Protein AF-A0A2E1V498-F1 (afdb_monomer_lite)

Secondary structure (DSSP, 8-state):
---PPPP-----PPPPS----------TT--------------------------------------TT-EEPPTTEEEEEE-TTS-EEEEETTS-EEEE-GGGEEE-TTS-EEE-HHHHHHHT-------------------------------------PPP-----------------------------PPP------TTTHHHHHHHHTTT------S-----PEEEEEE-EEEETSEEEEEEEEEEEEEEEHHHHHHHHHHHHHSSSTTTTTSTT-EEEEEEE-SS-BSSSSTTEEEEEEEEEEEEPPTTPPPEEEEEEEEEEEBTTS-EEEEEEEEEEEE---S---------EESS-TT-EEEEETT-EEE--EE-TT----EEEEES--TTEEE-TTT-EEEE-TTSPSEEEEEEEEEEEE-TTS-EEEEEEEEEEEEE-------------------STT----S--PPB-SS-SS--SS--EEEE--GGGTTS----TT--SS-EEEE--TT-EEEESSSSSS--S--TT-SEEEEPTT-EEEE-GGGSS-TTS----EEE--S--EEEE-SSSEE--SS-EEESB-EEE-SSS-EEE-TTGGGGBSEEE--TT-EEEE-SSEEEEGGG-SSEEES--EEEEEEES--EEEE--SSSSTT--EEEEEEEEEE-S-EEEE-TT-TT--EEE-S-BTTTB--B-S-EEEEE--SS-EEEE--TT--EEEEEESS-B-TTTEEEE--SSS--EEEEEESS--EE-TT-TTSEES-SEEEEE-TTS---EEEEEEEBTTB-B---EEE-TT--S-EEEEEEE-TTSS-TTSEEESS-TTTT------S-S--EEEEEEE-B-BSS-EEEE--SSS-EEEEEES-EEEEEEEESS---S-PPPHHHHSBTT---TT-SEEEEEEE-SS------EEEE--SSS-EEEEEE-TT--S-EEEEEPPPPSSS-EEEEEEEEEETTS-BEEE---SS--S-EEEE---B-SEEEEESS---EEEE-SS-SSGGG---TT--SSEEEE---STT-S--EEEEESSSSSS--TT-EEEE-TTTB--TTSSEETTEE--GGGTEEEETTEEEEEBTTS-EE--EEETTEEE-

Radius of gyration: 48.75 Å; chains: 1; bounding box: 103×110×150 Å

pLDDT: mean 71.23, std 22.7, range [22.2, 98.06]

Foldseek 3Di:
DDDDDDDDDPPPDPDPPPPPPPDPPDPPDDDPPDPPDDDDDDDDDDDDDDDDDDDDDDDDDDPDDDDPQWDFAPPQFDDWDADPQQWIWTQGVVRDIDIGHNVAWDADPVRTIIGGPVVNVVRVPDDDDDDDDDDDDDDDDDDDDDDDDDDDDDDDDDDDDDDDDDDDDDDDDDDDDDDDDDDDDDDDDDDDDDDDDPPPPDPPPVVVVVVVVVVVPDDDDDDDDFFAKDKDFPAFEAAAQAKDKGKIKIFGDQWAFPVQLQVLVQCCQVDDFPNCLQAVVTWDKDKDADDDDDDPPDPGIHRMIMIMIIHGTHNPDDFAKDFGDWGWTAGPVGDIHIDIRIHGYDHHCPDPDDDDDDFKDKPDAAAAEAEAEAFGKDAIDIDDPVPFQKFKAKPQDDDQWGAHGRGRIIGHHNPDDFAKGKMKMKIWGADPVGDIGIDIGIYIYGYDYDDDDDDDDDDDPPPPPPPDDPPFPPPDPFDADDDDRDQDQPAGEEEDEDLVVLVQADAPPRAADQYEYEYHPALDEHEACLDDGRHNPAQPHYAEYEYEHNYEYEDAQCQAPPPPHDHHQEYEYCQNYEYEYRDEEHENDPRHAAANHAEYECPLHEYEDEQRNLQHYLEYEYAPRYEDEYEAAEADACVVSSYAYHRHAEYEYEADQYEEHYHDQCPSCVRYAEYEYDFQHENAYEYHYACANPQNHAEYYQQHDPPTGNGYQDEYHYEDHHPAAHEYEQEARRQEYEYEYPEAADARSAAYHYYPHLRHEYEYEDQLYEYAHVVPQCSYASHAYYHYAYPVLHYEEEHEHEAFLVRAGSYAEHAPANHNEEYEYAWWYDPPPDPPPAEDEPPPPCLQVDPPPPDFFKDKHKHKYGTHAHQYAYEYEGYQEAYEYHHRFWMWIKIKIFGGFGQPPDTDDLLRQLAQWEDGVTTPTMGIAIDPPRIAGHAEAEYEHRFAAYEDAYEYYLHYDAAYEYEYEWAAQPWEYEYEYQADYYSNFRWHWYPDPPDPQAIETAAFGEDFRYWYHYPFFQPWEAEDLPDQALQRWADDFFDAQHKYWYQQYQNRQWGFIKRRRVGRGHRTRRIYTYTCNNQWADFQSHHYPNHTHGRCRQWHDDGFWIWHAGNSGHIYIFGRDPRITGD

Structure (mmCIF, N/CA/C/O backbone):
data_AF-A0A2E1V498-F1
#
_entry.id   AF-A0A2E1V498-F1
#
loop_
_atom_site.group_PDB
_atom_site.id
_atom_site.type_symbol
_atom_site.label_atom_id
_atom_site.label_alt_id
_atom_site.label_comp_id
_atom_site.label_asym_id
_atom_site.label_entity_id
_atom_site.label_seq_id
_atom_site.pdbx_PDB_ins_code
_atom_site.Cartn_x
_atom_site.Cartn_y
_atom_site.Cartn_z
_atom_site.occupancy
_atom_site.B_iso_or_equiv
_atom_site.auth_seq_id
_atom_site.auth_comp_id
_atom_site.auth_asym_id
_atom_site.auth_atom_id
_atom_site.pdbx_PDB_model_num
ATOM 1 N N . MET A 1 1 ? -50.591 -6.554 -9.888 1.00 29.55 1 MET A N 1
ATOM 2 C CA . MET A 1 1 ? -50.582 -6.582 -11.368 1.00 29.55 1 MET A CA 1
ATOM 3 C C . MET A 1 1 ? -49.167 -6.252 -11.778 1.00 29.55 1 MET A C 1
ATOM 5 O O . MET A 1 1 ? -48.584 -5.387 -11.145 1.00 29.55 1 MET A O 1
ATOM 9 N N . THR A 1 2 ? -48.625 -6.985 -12.740 1.00 30.78 2 THR A N 1
ATOM 10 C CA . THR A 1 2 ? -47.240 -6.876 -13.207 1.00 30.78 2 THR A CA 1
ATOM 11 C C . THR A 1 2 ? -46.895 -5.483 -13.722 1.00 30.78 2 THR A C 1
ATOM 13 O O . THR A 1 2 ? -47.613 -4.964 -14.574 1.00 30.78 2 THR A O 1
ATOM 16 N N . ASN A 1 3 ? -45.750 -4.965 -13.290 1.00 25.44 3 ASN A N 1
ATOM 17 C CA . ASN A 1 3 ? -44.701 -4.547 -14.215 1.00 25.44 3 ASN A CA 1
ATOM 18 C C . ASN A 1 3 ? -43.359 -4.760 -13.505 1.00 25.44 3 ASN A C 1
ATOM 20 O O . ASN A 1 3 ? -43.147 -4.189 -12.442 1.00 25.44 3 ASN A O 1
ATOM 24 N N . MET A 1 4 ? -42.519 -5.634 -14.056 1.00 25.62 4 MET A N 1
ATOM 25 C CA . MET A 1 4 ? -41.143 -5.824 -13.599 1.00 25.62 4 MET A CA 1
ATOM 26 C C . MET A 1 4 ? -40.279 -4.819 -14.359 1.00 25.62 4 MET A C 1
ATOM 28 O O . MET A 1 4 ? -40.384 -4.740 -15.584 1.00 25.62 4 MET A O 1
ATOM 32 N N . MET A 1 5 ? -39.464 -4.059 -13.640 1.00 23.55 5 MET A N 1
ATOM 33 C CA . MET A 1 5 ? -38.161 -3.639 -14.145 1.00 23.55 5 MET A CA 1
ATOM 34 C C . MET A 1 5 ? -37.172 -4.649 -13.570 1.00 23.55 5 MET A C 1
ATOM 36 O O . MET A 1 5 ? -37.328 -5.047 -12.416 1.00 23.55 5 MET A O 1
ATOM 40 N N . PHE A 1 6 ? -36.274 -5.148 -14.413 1.00 25.59 6 PHE A N 1
ATOM 41 C CA . PHE A 1 6 ? -35.179 -5.987 -13.953 1.00 25.59 6 PHE A CA 1
ATOM 42 C C . PHE A 1 6 ? -34.135 -5.060 -13.356 1.00 25.59 6 PHE A C 1
ATOM 44 O O . PHE A 1 6 ? -33.696 -4.133 -14.034 1.00 25.59 6 PHE A O 1
ATOM 51 N N . ASP A 1 7 ? -33.822 -5.316 -12.097 1.00 25.88 7 ASP A N 1
ATOM 52 C CA . ASP A 1 7 ? -32.621 -4.831 -11.447 1.00 25.88 7 ASP A CA 1
ATOM 53 C C . ASP A 1 7 ? -31.567 -5.933 -11.576 1.00 25.88 7 ASP A C 1
ATOM 55 O O . ASP A 1 7 ? -31.912 -7.122 -11.519 1.00 25.88 7 ASP A O 1
ATOM 59 N N . SER A 1 8 ? -30.320 -5.557 -11.825 1.00 24.69 8 SER A N 1
ATOM 60 C CA . SER A 1 8 ? -29.200 -6.491 -11.883 1.00 24.69 8 SER A CA 1
ATOM 61 C C . SER A 1 8 ? -28.717 -6.732 -10.463 1.00 24.69 8 SER A C 1
ATOM 63 O O . SER A 1 8 ? -27.983 -5.916 -9.918 1.00 24.69 8 SER A O 1
ATOM 65 N N . GLN A 1 9 ? -29.124 -7.856 -9.870 1.00 25.59 9 GLN A N 1
ATOM 66 C CA . GLN A 1 9 ? -28.423 -8.359 -8.695 1.00 25.59 9 GLN A CA 1
ATOM 67 C C . GLN A 1 9 ? -26.983 -8.668 -9.115 1.00 25.59 9 GLN A C 1
ATOM 69 O O . GLN A 1 9 ? -26.773 -9.585 -9.912 1.00 25.59 9 GLN A O 1
ATOM 74 N N . HIS A 1 10 ? -26.030 -7.898 -8.587 1.00 24.77 10 HIS A N 1
ATOM 75 C CA . HIS A 1 10 ? -24.698 -8.428 -8.331 1.00 24.77 10 HIS A CA 1
ATOM 76 C C . HIS A 1 10 ? -24.894 -9.634 -7.406 1.00 24.77 10 HIS A C 1
ATOM 78 O O . HIS A 1 10 ? -25.671 -9.560 -6.447 1.00 24.77 10 HIS A O 1
ATOM 84 N N . ASP A 1 11 ? -24.308 -10.772 -7.765 1.00 25.16 11 ASP A N 1
ATOM 85 C CA . ASP A 1 11 ? -24.383 -11.961 -6.924 1.00 25.16 11 ASP A CA 1
ATOM 86 C C . ASP A 1 11 ? -23.371 -11.741 -5.801 1.00 25.16 11 ASP A C 1
ATOM 88 O O . ASP A 1 11 ? -22.174 -11.663 -6.068 1.00 25.16 11 ASP A O 1
ATOM 92 N N . ALA A 1 12 ? -23.850 -11.594 -4.564 1.00 27.62 12 ALA A N 1
ATOM 93 C CA . ALA A 1 12 ? -22.997 -11.590 -3.382 1.00 27.62 12 ALA A CA 1
ATOM 94 C C . ALA A 1 12 ? -22.499 -13.026 -3.149 1.00 27.62 12 ALA A C 1
ATOM 96 O O . ALA A 1 12 ? -23.021 -13.770 -2.315 1.00 27.62 12 ALA A O 1
ATOM 97 N N . GLY A 1 13 ? -21.548 -13.447 -3.981 1.00 22.20 13 GLY A N 1
ATOM 98 C CA . GLY A 1 13 ? -20.679 -14.569 -3.685 1.00 22.20 13 GLY A CA 1
ATOM 99 C C . GLY A 1 13 ? -19.614 -14.075 -2.722 1.00 22.20 13 GLY A C 1
ATOM 100 O O . GLY A 1 13 ? -18.960 -13.084 -3.021 1.00 22.20 13 GLY A O 1
ATOM 101 N N . ALA A 1 14 ? -19.465 -14.752 -1.584 1.00 26.23 14 ALA A N 1
ATOM 102 C CA . ALA A 1 14 ? -18.328 -14.523 -0.704 1.00 26.23 14 ALA A CA 1
ATOM 103 C C . ALA A 1 14 ? -17.038 -14.624 -1.529 1.00 26.23 14 ALA A C 1
ATOM 105 O O . ALA A 1 14 ? -16.854 -15.623 -2.238 1.00 26.23 14 ALA A O 1
ATOM 106 N N . ALA A 1 15 ? -16.190 -13.596 -1.450 1.00 25.88 15 ALA A N 1
ATOM 107 C CA . ALA A 1 15 ? -14.829 -13.684 -1.948 1.00 25.88 15 ALA A CA 1
ATOM 108 C C . ALA A 1 15 ? -14.157 -14.888 -1.272 1.00 25.88 15 ALA A C 1
ATOM 110 O O . ALA A 1 15 ? -14.374 -15.157 -0.086 1.00 25.88 15 ALA A O 1
ATOM 111 N N . SER A 1 16 ? -13.425 -15.682 -2.051 1.00 26.09 16 SER A N 1
ATOM 112 C CA . SER A 1 16 ? -12.682 -16.806 -1.488 1.00 26.09 16 SER A CA 1
ATOM 113 C C . SER A 1 16 ? -11.495 -16.216 -0.741 1.00 26.09 16 SER A C 1
ATOM 115 O O . SER A 1 16 ? -10.671 -15.577 -1.386 1.00 26.09 16 SER A O 1
ATOM 117 N N . ARG A 1 17 ? -11.398 -16.448 0.575 1.00 37.12 17 ARG A N 1
ATOM 118 C CA . ARG A 1 17 ? -10.168 -16.238 1.358 1.00 37.12 17 ARG A CA 1
ATOM 119 C C . ARG A 1 17 ? -9.110 -17.269 0.933 1.00 37.12 17 ARG A C 1
ATOM 121 O O . ARG A 1 17 ? -8.849 -18.234 1.639 1.00 37.12 17 ARG A O 1
ATOM 128 N N . ASP A 1 18 ? -8.637 -17.121 -0.297 1.00 30.17 18 ASP A N 1
ATOM 129 C CA . ASP A 1 18 ? -7.537 -17.851 -0.926 1.00 30.17 18 ASP A CA 1
ATOM 130 C C . ASP A 1 18 ? -6.729 -16.824 -1.752 1.00 30.17 18 ASP A C 1
ATOM 132 O O . ASP A 1 18 ? -6.505 -17.014 -2.949 1.00 30.17 18 ASP A O 1
ATOM 136 N N . THR A 1 19 ? -6.254 -15.748 -1.110 1.00 36.62 19 THR A N 1
ATOM 137 C CA . THR A 1 19 ? -5.028 -15.015 -1.499 1.00 36.62 19 THR A CA 1
ATOM 138 C C . THR A 1 19 ? -3.817 -15.916 -1.234 1.00 36.62 19 THR A C 1
ATOM 140 O O . THR A 1 19 ? -2.880 -15.591 -0.517 1.00 36.62 19 THR A O 1
ATOM 143 N N . SER A 1 20 ? -3.874 -17.149 -1.745 1.00 32.47 20 SER A N 1
ATOM 144 C CA . SER A 1 20 ? -2.875 -18.158 -1.445 1.00 32.47 20 SER A CA 1
ATOM 145 C C . SER A 1 20 ? -1.609 -17.823 -2.216 1.00 32.47 20 SER A C 1
ATOM 147 O O . SER A 1 20 ? -1.530 -18.142 -3.404 1.00 32.47 20 SER A O 1
ATOM 149 N N . PHE A 1 21 ? -0.641 -17.237 -1.517 1.00 39.06 21 PHE A N 1
ATOM 150 C CA . PHE A 1 21 ? 0.743 -17.044 -1.932 1.00 39.06 21 PHE A CA 1
ATOM 151 C C . PHE A 1 21 ? 1.219 -18.185 -2.862 1.00 39.06 21 PHE A C 1
ATOM 153 O O . PHE A 1 21 ? 1.551 -19.294 -2.418 1.00 39.06 21 PHE A O 1
ATOM 160 N N . GLU A 1 22 ? 1.218 -17.933 -4.178 1.00 39.22 22 GLU A N 1
ATOM 161 C CA . GLU A 1 22 ? 1.745 -18.815 -5.232 1.00 39.22 22 GLU A CA 1
ATOM 162 C C . GLU A 1 22 ? 3.110 -18.250 -5.668 1.00 39.22 22 GLU A C 1
ATOM 164 O O . GLU A 1 22 ? 3.235 -17.676 -6.750 1.00 39.22 22 GLU A O 1
ATOM 169 N N . PRO A 1 23 ? 4.176 -18.405 -4.852 1.00 36.81 23 PRO A N 1
ATOM 170 C CA . PRO A 1 23 ? 5.456 -17.771 -5.126 1.00 36.81 23 PRO A CA 1
ATOM 171 C C . PRO A 1 23 ? 5.988 -18.214 -6.478 1.00 36.81 23 PRO A C 1
ATOM 173 O O . PRO A 1 23 ? 6.255 -19.410 -6.685 1.00 36.81 23 PRO A O 1
ATOM 176 N N . MET A 1 24 ? 6.261 -17.244 -7.355 1.00 36.56 24 MET A N 1
ATOM 177 C CA . MET A 1 24 ? 7.020 -17.474 -8.579 1.00 36.56 24 MET A CA 1
ATOM 178 C C . MET A 1 24 ? 8.331 -18.182 -8.221 1.00 36.56 24 MET A C 1
ATOM 180 O O . MET A 1 24 ? 9.258 -17.618 -7.635 1.00 36.56 24 MET A O 1
ATOM 184 N N . THR A 1 25 ? 8.397 -19.488 -8.501 1.00 37.19 25 THR A N 1
ATOM 185 C CA . THR A 1 25 ? 9.431 -20.327 -7.888 1.00 37.19 25 THR A CA 1
ATOM 186 C C . THR A 1 25 ? 10.819 -19.903 -8.356 1.00 37.19 25 THR A C 1
ATOM 188 O O . THR A 1 25 ? 11.136 -20.075 -9.535 1.00 37.19 25 THR A O 1
ATOM 191 N N . ARG A 1 26 ? 11.653 -19.419 -7.418 1.00 39.41 26 ARG A N 1
ATOM 192 C CA . ARG A 1 26 ? 13.022 -18.931 -7.665 1.00 39.41 26 ARG A CA 1
ATOM 193 C C . ARG A 1 26 ? 13.748 -19.705 -8.769 1.00 39.41 26 ARG A C 1
ATOM 195 O O . ARG A 1 26 ? 13.972 -20.919 -8.650 1.00 39.41 26 ARG A O 1
ATOM 202 N N . SER A 1 27 ? 14.256 -18.968 -9.757 1.00 33.22 27 SER A N 1
ATOM 203 C CA . SER A 1 27 ? 15.333 -19.436 -10.633 1.00 33.22 27 SER A CA 1
ATOM 204 C C . SER A 1 27 ? 16.459 -20.036 -9.779 1.00 33.22 27 SER A C 1
ATOM 206 O O . SER A 1 27 ? 16.991 -19.409 -8.861 1.00 33.22 27 SER A O 1
ATOM 208 N N . SER A 1 28 ? 16.788 -21.312 -10.002 1.00 31.33 28 SER A N 1
ATOM 209 C CA . SER A 1 28 ? 17.578 -22.089 -9.040 1.00 31.33 28 SER A CA 1
ATOM 210 C C . SER A 1 28 ? 19.091 -21.812 -9.138 1.00 31.33 28 SER A C 1
ATOM 212 O O . SER A 1 28 ? 19.848 -22.682 -9.585 1.00 31.33 28 SER A O 1
ATOM 214 N N . ALA A 1 29 ? 19.542 -20.626 -8.711 1.00 31.44 29 ALA A N 1
ATOM 215 C CA . ALA A 1 29 ? 20.936 -20.171 -8.832 1.00 31.44 29 ALA A CA 1
ATOM 216 C C . ALA A 1 29 ? 21.686 -19.975 -7.490 1.00 31.44 29 ALA A C 1
ATOM 218 O O . ALA A 1 29 ? 22.822 -20.452 -7.351 1.00 31.44 29 ALA A O 1
ATOM 219 N N . ALA A 1 30 ? 21.069 -19.378 -6.462 1.00 31.75 30 ALA A N 1
ATOM 220 C CA . ALA A 1 30 ? 21.785 -18.895 -5.270 1.00 31.75 30 ALA A CA 1
ATOM 221 C C . ALA A 1 30 ? 21.588 -19.744 -3.987 1.00 31.75 30 ALA A C 1
ATOM 223 O O . ALA A 1 30 ? 20.760 -19.453 -3.130 1.00 31.75 30 ALA A O 1
ATOM 224 N N . ALA A 1 31 ? 22.403 -20.797 -3.794 1.00 28.62 31 ALA A N 1
ATOM 225 C CA . ALA A 1 31 ? 22.496 -21.500 -2.496 1.00 28.62 31 ALA A CA 1
ATOM 226 C C . ALA A 1 31 ? 23.851 -22.203 -2.241 1.00 28.62 31 ALA A C 1
ATOM 228 O O . ALA A 1 31 ? 23.942 -23.427 -2.103 1.00 28.62 31 ALA A O 1
ATOM 229 N N . LYS A 1 32 ? 24.945 -21.435 -2.111 1.00 31.14 32 LYS A N 1
ATOM 230 C CA . LYS A 1 32 ? 26.257 -21.937 -1.626 1.00 31.14 32 LYS A CA 1
ATOM 231 C C . LYS A 1 32 ? 26.607 -21.488 -0.197 1.00 31.14 32 LYS A C 1
ATOM 233 O O . LYS A 1 32 ? 27.783 -21.314 0.135 1.00 31.14 32 LYS A O 1
ATOM 238 N N . LYS A 1 33 ? 25.612 -21.404 0.698 1.00 29.09 33 LYS A N 1
ATOM 239 C CA . LYS A 1 33 ? 25.830 -21.128 2.134 1.00 29.09 33 LYS A CA 1
ATOM 240 C C . LYS A 1 33 ? 26.750 -22.207 2.745 1.00 29.09 33 LYS A C 1
ATOM 242 O O . LYS A 1 33 ? 26.497 -23.413 2.697 1.00 29.09 33 LYS A O 1
ATOM 247 N N . SER A 1 34 ? 27.904 -21.780 3.260 1.00 29.14 34 SER A N 1
ATOM 248 C CA . SER A 1 34 ? 29.045 -22.656 3.574 1.00 29.14 34 SER A CA 1
ATOM 249 C C . SER A 1 34 ? 28.835 -23.532 4.828 1.00 29.14 34 SER A C 1
ATOM 251 O O . SER A 1 34 ? 29.278 -23.177 5.927 1.00 29.14 34 SER A O 1
ATOM 253 N N . LEU A 1 35 ? 28.318 -24.760 4.673 1.00 29.27 35 LEU A N 1
ATOM 254 C CA . LEU A 1 35 ? 28.336 -25.767 5.749 1.00 29.27 35 LEU A CA 1
ATOM 255 C C . LEU A 1 35 ? 29.765 -26.252 6.088 1.00 29.27 35 LEU A C 1
ATOM 257 O O . LEU A 1 35 ? 30.255 -27.267 5.587 1.00 29.27 35 LEU A O 1
ATOM 261 N N . ARG A 1 36 ? 30.424 -25.584 7.045 1.00 31.92 36 ARG A N 1
ATOM 262 C CA . ARG A 1 36 ? 31.630 -26.091 7.737 1.00 31.92 36 ARG A CA 1
ATOM 263 C C . ARG A 1 36 ? 31.318 -26.663 9.126 1.00 31.92 36 ARG A C 1
ATOM 265 O O . ARG A 1 36 ? 31.903 -26.256 10.128 1.00 31.92 36 ARG A O 1
ATOM 272 N N . GLY A 1 37 ? 30.470 -27.691 9.173 1.00 27.94 37 GLY A N 1
ATOM 273 C CA . GLY A 1 37 ? 30.257 -28.537 10.357 1.00 27.94 37 GLY A CA 1
ATOM 274 C C . GLY A 1 37 ? 31.235 -29.724 10.422 1.00 27.94 37 GLY A C 1
ATOM 275 O O . GLY A 1 37 ? 31.344 -30.515 9.489 1.00 27.94 37 GLY A O 1
ATOM 276 N N . ARG A 1 38 ? 31.978 -29.886 11.527 1.00 29.45 38 ARG A N 1
ATOM 277 C CA . ARG A 1 38 ? 32.974 -30.970 11.690 1.00 29.45 38 ARG A CA 1
ATOM 278 C C . ARG A 1 38 ? 32.364 -32.312 12.140 1.00 29.45 38 ARG A C 1
ATOM 280 O O . ARG A 1 38 ? 32.234 -32.524 13.341 1.00 29.45 38 ARG A O 1
ATOM 287 N N . ALA A 1 39 ? 32.223 -33.279 11.233 1.00 29.66 39 ALA A N 1
ATOM 288 C CA . ALA A 1 39 ? 32.562 -34.700 11.461 1.00 29.66 39 ALA A CA 1
ATOM 289 C C . ALA A 1 39 ? 32.449 -35.484 10.141 1.00 29.66 39 ALA A C 1
ATOM 291 O O . ALA A 1 39 ? 31.456 -35.371 9.438 1.00 29.66 39 ALA A O 1
ATOM 292 N N . GLY A 1 40 ? 33.475 -36.256 9.771 1.00 29.30 40 GLY A N 1
ATOM 293 C CA . GLY A 1 40 ? 33.586 -36.773 8.403 1.00 29.30 40 GLY A CA 1
ATOM 294 C C . GLY A 1 40 ? 32.995 -38.165 8.163 1.00 29.30 40 GLY A C 1
ATOM 295 O O . GLY A 1 40 ? 33.273 -39.100 8.914 1.00 29.30 40 GLY A O 1
ATOM 296 N N . ALA A 1 41 ? 32.343 -38.326 7.010 1.00 27.88 41 ALA A N 1
ATOM 297 C CA . ALA A 1 41 ? 32.266 -39.588 6.279 1.00 27.88 41 ALA A CA 1
ATOM 298 C C . ALA A 1 41 ? 32.636 -39.333 4.807 1.00 27.88 41 ALA A C 1
ATOM 300 O O . ALA A 1 41 ? 31.960 -38.606 4.091 1.00 27.88 41 ALA A O 1
ATOM 301 N N . LEU A 1 42 ? 33.760 -39.907 4.377 1.00 28.70 42 LEU A N 1
ATOM 302 C CA . LEU A 1 42 ? 34.295 -39.788 3.022 1.00 28.70 42 LEU A CA 1
ATOM 303 C C . LEU A 1 42 ? 33.550 -40.744 2.080 1.00 28.70 42 LEU A C 1
ATOM 305 O O . LEU A 1 42 ? 33.725 -41.957 2.211 1.00 28.70 42 LEU A O 1
ATOM 309 N N . LEU A 1 43 ? 32.820 -40.228 1.090 1.00 25.34 43 LEU A N 1
ATOM 310 C CA . LEU A 1 43 ? 32.450 -40.996 -0.102 1.00 25.34 43 LEU A CA 1
ATOM 311 C C . LEU A 1 43 ? 32.474 -40.131 -1.364 1.00 25.34 43 LEU A C 1
ATOM 313 O O . LEU A 1 43 ? 32.305 -38.918 -1.323 1.00 25.34 43 LEU A O 1
ATOM 317 N N . THR A 1 44 ? 32.832 -40.783 -2.465 1.00 25.95 44 THR A N 1
ATOM 318 C CA . THR A 1 44 ? 33.400 -40.166 -3.666 1.00 25.95 44 THR A CA 1
ATOM 319 C C . THR A 1 44 ? 32.379 -39.951 -4.772 1.00 25.95 44 THR A C 1
ATOM 321 O O . THR A 1 44 ? 31.483 -40.769 -4.964 1.00 25.95 44 THR A O 1
ATOM 324 N N . THR A 1 45 ? 32.614 -38.903 -5.557 1.00 27.72 45 THR A N 1
ATOM 325 C CA . THR A 1 45 ? 31.958 -38.598 -6.832 1.00 27.72 45 THR A CA 1
ATOM 326 C C . THR A 1 45 ? 31.894 -39.786 -7.798 1.00 27.72 45 THR A C 1
ATOM 328 O O . THR A 1 45 ? 32.901 -40.459 -8.016 1.00 27.72 45 THR A O 1
ATOM 331 N N . SER A 1 46 ? 30.739 -39.965 -8.452 1.00 26.69 46 SER A N 1
ATOM 332 C CA . SER A 1 46 ? 30.637 -40.421 -9.851 1.00 26.69 46 SER A CA 1
ATOM 333 C C . SER A 1 46 ? 29.176 -40.468 -10.321 1.00 26.69 46 SER A C 1
ATOM 335 O O . SER A 1 46 ? 28.476 -41.446 -10.060 1.00 26.69 46 SER A O 1
ATOM 337 N N . ALA A 1 47 ? 28.740 -39.456 -11.073 1.00 28.47 47 ALA A N 1
ATOM 338 C CA . ALA A 1 47 ? 27.586 -39.582 -11.959 1.00 28.47 47 ALA A CA 1
ATOM 339 C C . ALA A 1 47 ? 28.062 -40.192 -13.289 1.00 28.47 47 ALA A C 1
ATOM 341 O O . ALA A 1 47 ? 28.707 -39.505 -14.077 1.00 28.47 47 ALA A O 1
ATOM 342 N N . LEU A 1 48 ? 27.803 -41.488 -13.523 1.00 23.83 48 LEU A N 1
ATOM 343 C CA . LEU A 1 48 ? 27.902 -42.086 -14.862 1.00 23.83 48 LEU A CA 1
ATOM 344 C C . LEU A 1 48 ? 27.134 -43.420 -14.975 1.00 23.83 48 LEU A C 1
ATOM 346 O O . LEU A 1 48 ? 27.544 -44.429 -14.410 1.00 23.83 48 LEU A O 1
ATOM 350 N N . VAL A 1 49 ? 26.045 -43.390 -15.751 1.00 26.55 49 VAL A N 1
ATOM 351 C CA . VAL A 1 49 ? 25.508 -44.440 -16.649 1.00 26.55 49 VAL A CA 1
ATOM 352 C C . VAL A 1 49 ? 25.709 -45.923 -16.267 1.00 26.55 49 VAL A C 1
ATOM 354 O O . VAL A 1 49 ? 26.810 -46.453 -16.405 1.00 26.55 49 VAL A O 1
ATOM 357 N N . ALA A 1 50 ? 24.604 -46.650 -16.021 1.00 23.92 50 ALA A N 1
ATOM 358 C CA . ALA A 1 50 ? 24.184 -47.804 -16.852 1.00 23.92 50 ALA A CA 1
ATOM 359 C C . ALA A 1 50 ? 22.940 -48.545 -16.309 1.00 23.92 50 ALA A C 1
ATOM 361 O O . ALA A 1 50 ? 22.815 -48.809 -15.116 1.00 23.92 50 ALA A O 1
ATOM 362 N N . ALA A 1 51 ? 22.068 -48.979 -17.226 1.00 26.83 51 ALA A N 1
ATOM 363 C CA . ALA A 1 51 ? 20.936 -49.872 -16.961 1.00 26.83 51 ALA A CA 1
ATOM 364 C C . ALA A 1 51 ? 21.352 -51.277 -16.467 1.00 26.83 51 ALA A C 1
ATOM 366 O O . ALA A 1 51 ? 22.374 -51.817 -16.896 1.00 26.83 51 ALA A O 1
ATOM 367 N N . GLY A 1 52 ? 20.514 -51.927 -15.640 1.00 24.27 52 GLY A N 1
ATOM 368 C CA . GLY A 1 52 ? 20.820 -53.282 -15.159 1.00 24.27 52 GLY A CA 1
ATOM 369 C C . GLY A 1 52 ? 19.813 -53.982 -14.233 1.00 24.27 52 GLY A C 1
ATOM 370 O O . GLY A 1 52 ? 20.152 -54.278 -13.097 1.00 24.27 52 GLY A O 1
ATOM 371 N N . ALA A 1 53 ? 18.652 -54.375 -14.771 1.00 24.88 53 ALA A N 1
ATOM 372 C CA . ALA A 1 53 ? 17.825 -55.514 -14.328 1.00 24.88 53 ALA A CA 1
ATOM 373 C C . ALA A 1 53 ? 17.260 -55.564 -12.881 1.00 24.88 53 ALA A C 1
ATOM 375 O O . ALA A 1 53 ? 17.906 -56.043 -11.949 1.00 24.88 53 ALA A O 1
ATOM 376 N N . ALA A 1 54 ? 15.944 -55.345 -12.771 1.00 26.23 54 ALA A N 1
ATOM 377 C CA . ALA A 1 54 ? 15.089 -56.030 -11.798 1.00 26.23 54 ALA A CA 1
ATOM 378 C C . ALA A 1 54 ? 14.053 -56.889 -12.551 1.00 26.23 54 ALA A C 1
ATOM 380 O O . ALA A 1 54 ? 13.301 -56.383 -13.379 1.00 26.23 54 ALA A O 1
ATOM 381 N N . LEU A 1 55 ? 14.033 -58.201 -12.293 1.00 26.25 55 LEU A N 1
ATOM 382 C CA . LEU A 1 55 ? 13.113 -59.160 -12.915 1.00 26.25 55 LEU A CA 1
ATOM 383 C C . LEU A 1 55 ? 12.431 -60.012 -11.831 1.00 26.25 55 LEU A C 1
ATOM 385 O O . LEU A 1 55 ? 13.112 -60.719 -11.094 1.00 26.25 55 LEU A O 1
ATOM 389 N N . VAL A 1 56 ? 11.091 -60.013 -11.845 1.00 31.38 56 VAL A N 1
ATOM 390 C CA . VAL A 1 56 ? 10.161 -60.921 -11.129 1.00 31.38 56 VAL A CA 1
ATOM 391 C C . VAL A 1 56 ? 10.017 -60.737 -9.606 1.00 31.38 56 VAL A C 1
ATOM 393 O O . VAL A 1 56 ? 10.665 -61.407 -8.807 1.00 31.38 56 VAL A O 1
ATOM 396 N N . ALA A 1 57 ? 9.024 -59.922 -9.234 1.00 28.41 57 ALA A N 1
ATOM 397 C CA . ALA A 1 57 ? 7.841 -60.253 -8.410 1.00 28.41 57 ALA A CA 1
ATOM 398 C C . ALA A 1 57 ? 6.901 -59.017 -8.427 1.00 28.41 57 ALA A C 1
ATOM 400 O O . ALA A 1 57 ? 7.406 -57.907 -8.510 1.00 28.41 57 ALA A O 1
ATOM 401 N N . GLY A 1 58 ? 5.568 -59.081 -8.377 1.00 26.14 58 GLY A N 1
ATOM 402 C CA . GLY A 1 58 ? 4.653 -60.222 -8.370 1.00 26.14 58 GLY A CA 1
ATOM 403 C C . GLY A 1 58 ? 3.222 -59.784 -8.000 1.00 26.14 58 GLY A C 1
ATOM 404 O O . GLY A 1 58 ? 2.916 -59.715 -6.821 1.00 26.14 58 GLY A O 1
ATOM 405 N N . GLU A 1 59 ? 2.376 -59.584 -9.020 1.00 28.98 59 GLU A N 1
ATOM 406 C CA . GLU A 1 59 ? 0.898 -59.441 -8.992 1.00 28.98 59 GLU A CA 1
ATOM 407 C C . GLU A 1 59 ? 0.216 -58.149 -8.458 1.00 28.98 59 GLU A C 1
ATOM 409 O O . GLU A 1 59 ? 0.428 -57.702 -7.340 1.00 28.98 59 GLU A O 1
ATOM 414 N N . ALA A 1 60 ? -0.754 -57.694 -9.275 1.00 30.67 60 ALA A N 1
ATOM 415 C CA . ALA A 1 60 ? -2.021 -57.018 -8.939 1.00 30.67 60 ALA A CA 1
ATOM 416 C C . ALA A 1 60 ? -2.047 -55.527 -8.509 1.00 30.67 60 ALA A C 1
ATOM 418 O O . ALA A 1 60 ? -2.124 -55.200 -7.330 1.00 30.67 60 ALA A O 1
ATOM 419 N N . GLY A 1 61 ? -2.210 -54.643 -9.504 1.00 27.81 61 GLY A N 1
ATOM 420 C CA . GLY A 1 61 ? -2.742 -53.276 -9.381 1.00 27.81 61 GLY A CA 1
ATOM 421 C C . GLY A 1 61 ? -3.427 -52.875 -10.698 1.00 27.81 61 GLY A C 1
ATOM 422 O O . GLY A 1 61 ? -2.943 -53.242 -11.765 1.00 27.81 61 GLY A O 1
ATOM 423 N N . ALA A 1 62 ? -4.602 -52.246 -10.644 1.00 32.00 62 ALA A N 1
ATOM 424 C CA . ALA A 1 62 ? -5.504 -52.088 -11.790 1.00 32.00 62 ALA A CA 1
ATOM 425 C C . ALA A 1 62 ? -4.950 -51.203 -12.930 1.00 32.00 62 ALA A C 1
ATOM 427 O O . ALA A 1 62 ? -4.585 -50.055 -12.712 1.00 32.00 62 ALA A O 1
ATOM 428 N N . GLN A 1 63 ? -5.002 -51.707 -14.169 1.00 38.22 63 GLN A N 1
ATOM 429 C CA . GLN A 1 63 ? -4.816 -50.904 -15.382 1.00 38.22 63 GLN A CA 1
ATOM 430 C C . GLN A 1 63 ? -6.129 -50.165 -15.704 1.00 38.22 63 GLN A C 1
ATOM 432 O O . GLN A 1 63 ? -7.001 -50.710 -16.382 1.00 38.22 63 GLN A O 1
ATOM 437 N N . VAL A 1 64 ? -6.281 -48.946 -15.184 1.00 44.22 64 VAL A N 1
ATOM 438 C CA . VAL A 1 64 ? -7.403 -48.029 -15.453 1.00 44.22 64 VAL A CA 1
ATOM 439 C C . VAL A 1 64 ? -6.809 -46.647 -15.725 1.00 44.22 64 VAL A C 1
ATOM 441 O O . VAL A 1 64 ? -6.105 -46.126 -14.871 1.00 44.22 64 VAL A O 1
ATOM 444 N N . GLY A 1 65 ? -7.051 -46.082 -16.911 1.00 52.12 65 GLY A N 1
ATOM 445 C CA . GLY A 1 65 ? -6.557 -44.747 -17.280 1.00 52.12 65 GLY A CA 1
ATOM 446 C C . GLY A 1 65 ? -6.465 -44.529 -18.791 1.00 52.12 65 GLY A C 1
ATOM 447 O O . GLY A 1 65 ? -7.165 -43.680 -19.326 1.00 52.12 65 GLY A O 1
ATOM 448 N N . VAL A 1 66 ? -5.657 -45.336 -19.490 1.00 57.72 66 VAL A N 1
ATOM 449 C CA . VAL A 1 66 ? -5.321 -45.100 -20.911 1.00 57.72 66 VAL A CA 1
ATOM 450 C C . VAL A 1 66 ? -6.561 -45.177 -21.830 1.00 57.72 66 VAL A C 1
ATOM 452 O O . VAL A 1 66 ? -7.192 -46.242 -21.901 1.00 57.72 66 VAL A O 1
ATOM 455 N N . PRO A 1 67 ? -6.899 -44.106 -22.581 1.00 67.56 67 PRO A N 1
ATOM 456 C CA . PRO A 1 67 ? -8.028 -44.100 -23.509 1.00 67.56 67 PRO A CA 1
ATOM 457 C C . PRO A 1 67 ? -7.878 -45.099 -24.666 1.00 67.56 67 PRO A C 1
ATOM 459 O O . PRO A 1 67 ? -6.791 -45.339 -25.201 1.00 67.56 67 PRO A O 1
ATOM 462 N N . ALA A 1 68 ? -9.000 -45.680 -25.099 1.00 62.03 68 ALA A N 1
ATOM 463 C CA . ALA A 1 68 ? -9.018 -46.688 -26.157 1.00 62.03 68 ALA A CA 1
ATOM 464 C C . ALA A 1 68 ? -8.606 -46.098 -27.519 1.00 62.03 68 ALA A C 1
ATOM 466 O O . ALA A 1 68 ? -9.382 -45.409 -28.175 1.00 62.03 68 ALA A O 1
ATOM 467 N N . GLY A 1 69 ? -7.392 -46.432 -27.959 1.00 68.31 69 GLY A N 1
ATOM 468 C CA . GLY A 1 69 ? -6.812 -45.983 -29.226 1.00 68.31 69 GLY A CA 1
ATOM 469 C C . GLY A 1 69 ? -5.353 -45.554 -29.093 1.00 68.31 69 GLY A C 1
ATOM 470 O O . GLY A 1 69 ? -4.615 -45.654 -30.066 1.00 68.31 69 GLY A O 1
ATOM 471 N N . PHE A 1 70 ? -4.922 -45.155 -27.898 1.00 80.38 70 PHE A N 1
ATOM 472 C CA . PHE A 1 70 ? -3.570 -44.667 -27.644 1.00 80.38 70 PHE A CA 1
ATOM 473 C C . PHE A 1 70 ? -2.593 -45.826 -27.400 1.00 80.38 70 PHE A C 1
ATOM 475 O O . PHE A 1 70 ? -2.940 -46.839 -26.786 1.00 80.38 70 PHE A O 1
ATOM 482 N N . GLY A 1 71 ? -1.367 -45.688 -27.903 1.00 77.31 71 GLY A N 1
ATOM 483 C CA . GLY A 1 71 ? -0.268 -46.634 -27.693 1.00 77.31 71 GLY A CA 1
ATOM 484 C C . GLY A 1 71 ? 0.936 -45.929 -27.068 1.00 77.31 71 GLY A C 1
ATOM 485 O O . GLY A 1 71 ? 1.080 -44.728 -27.278 1.00 77.31 71 GLY A O 1
ATOM 486 N N . PRO A 1 72 ? 1.795 -46.626 -26.302 1.00 80.56 72 PRO A N 1
ATOM 487 C CA . PRO A 1 72 ? 2.985 -46.006 -25.721 1.00 80.56 72 PRO A CA 1
ATOM 488 C C . PRO A 1 72 ? 3.866 -45.405 -26.824 1.00 80.56 72 PRO A C 1
ATOM 490 O O . PRO A 1 72 ? 3.926 -45.951 -27.932 1.00 80.56 72 PRO A O 1
ATOM 493 N N . ALA A 1 73 ? 4.526 -44.290 -26.518 1.00 80.94 73 ALA A N 1
ATOM 494 C CA . ALA A 1 73 ? 5.362 -43.559 -27.461 1.00 80.94 73 ALA A CA 1
ATOM 495 C C . ALA A 1 73 ? 6.400 -44.482 -28.145 1.00 80.94 73 ALA A C 1
ATOM 497 O O . ALA A 1 73 ? 6.967 -45.366 -27.490 1.00 80.94 73 ALA A O 1
ATOM 498 N N . PRO A 1 74 ? 6.658 -44.320 -29.460 1.00 78.75 74 PRO A N 1
ATOM 499 C CA . PRO A 1 74 ? 7.700 -45.073 -30.154 1.00 78.75 74 PRO A CA 1
ATOM 500 C C . PRO A 1 74 ? 9.072 -44.887 -29.499 1.00 78.75 74 PRO A C 1
ATOM 502 O O . PRO A 1 74 ? 9.369 -43.822 -28.972 1.00 78.75 74 PRO A O 1
ATOM 505 N N . ALA A 1 75 ? 9.946 -45.891 -29.607 1.00 74.88 75 ALA A N 1
ATOM 506 C CA . ALA A 1 75 ? 11.299 -45.844 -29.035 1.00 74.88 75 ALA A CA 1
ATOM 507 C C . ALA A 1 75 ? 12.224 -44.775 -29.663 1.00 74.88 75 ALA A C 1
ATOM 509 O O . ALA A 1 75 ? 13.339 -44.582 -29.186 1.00 74.88 75 ALA A O 1
ATOM 510 N N . ASP A 1 76 ? 11.770 -44.112 -30.729 1.00 76.62 76 ASP A N 1
ATOM 511 C CA . ASP A 1 76 ? 12.427 -42.957 -31.342 1.00 76.62 76 ASP A CA 1
ATOM 512 C C . ASP A 1 76 ? 12.139 -41.643 -30.580 1.00 76.62 76 ASP A C 1
ATOM 514 O O . ASP A 1 76 ? 12.764 -40.628 -30.875 1.00 76.62 76 ASP A O 1
ATOM 518 N N . VAL A 1 77 ? 11.230 -41.653 -29.594 1.00 79.44 77 VAL A N 1
ATOM 519 C CA . VAL A 1 77 ? 11.054 -40.581 -28.601 1.00 79.44 77 VAL A CA 1
ATOM 520 C C . VAL A 1 77 ? 12.096 -40.741 -27.492 1.00 79.44 77 VAL A C 1
ATOM 522 O O . VAL A 1 77 ? 12.194 -41.803 -26.876 1.00 79.44 77 VAL A O 1
ATOM 525 N N . VAL A 1 78 ? 12.868 -39.685 -27.233 1.00 77.31 78 VAL A N 1
ATOM 526 C CA . VAL A 1 78 ? 13.952 -39.662 -26.233 1.00 77.31 78 VAL A CA 1
ATOM 527 C C . VAL A 1 78 ? 13.493 -39.038 -24.919 1.00 77.31 78 VAL A C 1
ATOM 529 O O . VAL A 1 78 ? 13.788 -39.567 -23.850 1.00 77.31 78 VAL A O 1
ATOM 532 N N . SER A 1 79 ? 12.764 -37.929 -25.005 1.00 80.88 79 SER A N 1
ATOM 533 C CA . SER A 1 79 ? 12.181 -37.201 -23.879 1.00 80.88 79 SER A CA 1
ATOM 534 C C . SER A 1 79 ? 10.948 -36.430 -24.352 1.00 80.88 79 SER A C 1
ATOM 536 O O . SER A 1 79 ? 10.665 -36.358 -25.550 1.00 80.88 79 SER A O 1
ATOM 538 N N . TYR A 1 80 ? 10.195 -35.874 -23.411 1.00 87.44 80 TYR A N 1
ATOM 539 C CA . TYR A 1 80 ? 9.092 -34.969 -23.697 1.00 87.44 80 TYR A CA 1
ATOM 540 C C . TYR A 1 80 ? 8.939 -33.962 -22.549 1.00 87.44 80 TYR A C 1
ATOM 542 O O . TYR A 1 80 ? 9.362 -34.248 -21.428 1.00 87.44 80 TYR A O 1
ATOM 550 N N . VAL A 1 81 ? 8.330 -32.812 -22.831 1.00 83.44 81 VAL A N 1
ATOM 551 C CA . VAL A 1 81 ? 7.976 -31.765 -21.860 1.00 83.44 81 VAL A CA 1
ATOM 552 C C . VAL A 1 81 ? 6.515 -31.388 -22.087 1.00 83.44 81 VAL A C 1
ATOM 554 O O . VAL A 1 81 ? 6.095 -31.252 -23.235 1.00 83.44 81 VAL A O 1
ATOM 557 N N . GLN A 1 82 ? 5.730 -31.265 -21.018 1.00 84.69 82 GLN A N 1
ATOM 558 C CA . GLN A 1 82 ? 4.362 -30.747 -21.087 1.00 84.69 82 GLN A CA 1
ATOM 559 C C . GLN A 1 82 ? 4.395 -29.224 -20.937 1.00 84.69 82 GLN A C 1
ATOM 561 O O . GLN A 1 82 ? 5.134 -28.713 -20.103 1.00 84.69 82 GLN A O 1
ATOM 566 N N . LEU A 1 83 ? 3.627 -28.525 -21.767 1.00 74.81 83 LEU A N 1
ATOM 567 C CA . LEU A 1 83 ? 3.508 -27.068 -21.784 1.00 74.81 83 LEU A CA 1
ATOM 568 C C . LEU A 1 83 ? 2.244 -26.635 -21.025 1.00 74.81 83 LEU A C 1
ATOM 570 O O . LEU A 1 83 ? 1.287 -27.412 -20.938 1.00 74.81 83 LEU A O 1
ATOM 574 N N . SER A 1 84 ? 2.220 -25.392 -20.538 1.00 68.69 84 SER A N 1
ATOM 575 C CA . SER A 1 84 ? 1.082 -24.777 -19.827 1.00 68.69 84 SER A CA 1
ATOM 576 C C . SER A 1 84 ? -0.231 -24.878 -20.615 1.00 68.69 84 SER A C 1
ATOM 578 O O . SER A 1 84 ? -1.249 -25.299 -20.075 1.00 68.69 84 SER A O 1
ATOM 580 N N . ASN A 1 85 ? -0.188 -24.665 -21.936 1.00 67.25 85 ASN A N 1
ATOM 581 C CA . ASN A 1 85 ? -1.333 -24.823 -22.850 1.00 67.25 85 ASN A CA 1
ATOM 582 C C . ASN A 1 85 ? -1.839 -26.279 -23.047 1.00 67.25 85 ASN A C 1
ATOM 584 O O . ASN A 1 85 ? -2.598 -26.570 -23.977 1.00 67.25 85 ASN A O 1
ATOM 588 N N . GLY A 1 86 ? -1.386 -27.228 -22.224 1.00 66.56 86 GLY A N 1
ATOM 589 C CA . GLY A 1 86 ? -1.806 -28.629 -22.235 1.00 66.56 86 GLY A CA 1
ATOM 590 C C . GLY A 1 86 ? -1.255 -29.467 -23.393 1.00 66.56 86 GLY A C 1
ATOM 591 O O . GLY A 1 86 ? -1.608 -30.642 -23.509 1.00 66.56 86 GLY A O 1
ATOM 592 N N . SER A 1 87 ? -0.407 -28.909 -24.261 1.00 82.19 87 SER A N 1
ATOM 593 C CA . SER A 1 87 ? 0.310 -29.662 -25.301 1.00 82.19 87 SER A CA 1
ATOM 594 C C . SER A 1 87 ? 1.602 -30.284 -24.760 1.00 82.19 87 SER A C 1
ATOM 596 O O . SER A 1 87 ? 2.084 -29.929 -23.689 1.00 82.19 87 SER A O 1
ATOM 598 N N . VAL A 1 88 ? 2.197 -31.216 -25.506 1.00 84.25 88 VAL A N 1
ATOM 599 C CA . VAL A 1 88 ? 3.491 -31.830 -25.169 1.00 84.25 88 VAL A CA 1
ATOM 600 C C . VAL A 1 88 ? 4.479 -31.656 -26.316 1.00 84.25 88 VAL A C 1
ATOM 602 O O . VAL A 1 88 ? 4.212 -32.069 -27.445 1.00 84.25 88 VAL A O 1
ATOM 605 N N . LEU A 1 89 ? 5.650 -31.098 -26.019 1.00 81.31 89 LEU A N 1
ATOM 606 C CA . LEU A 1 89 ? 6.792 -31.065 -26.925 1.00 81.31 89 LEU A CA 1
ATOM 607 C C . LEU A 1 89 ? 7.583 -32.372 -26.786 1.00 81.31 89 LEU A C 1
ATOM 609 O O . LEU A 1 89 ? 8.072 -32.709 -25.709 1.00 81.31 89 LEU A O 1
ATOM 613 N N . VAL A 1 90 ? 7.700 -33.130 -27.874 1.00 84.06 90 VAL A N 1
ATOM 614 C CA . VAL A 1 90 ? 8.341 -34.452 -27.906 1.00 84.06 90 VAL A CA 1
ATOM 615 C C . VAL A 1 90 ? 9.697 -34.363 -28.600 1.00 84.06 90 VAL A C 1
ATOM 617 O O . VAL A 1 90 ? 9.764 -34.031 -29.783 1.00 84.06 90 VAL A O 1
ATOM 620 N N . GLN A 1 91 ? 10.771 -34.728 -27.901 1.00 83.06 91 GLN A N 1
ATOM 621 C CA . GLN A 1 91 ? 12.119 -34.787 -28.463 1.00 83.06 91 GLN A CA 1
ATOM 622 C C . GLN A 1 91 ? 12.362 -36.140 -29.138 1.00 83.06 91 GLN A C 1
ATOM 624 O O . GLN A 1 91 ? 12.278 -37.199 -28.505 1.00 83.06 91 GLN A O 1
ATOM 629 N N . LEU A 1 92 ? 12.724 -36.118 -30.419 1.00 82.31 92 LEU A N 1
ATOM 630 C CA . LEU A 1 92 ? 13.035 -37.312 -31.200 1.00 82.31 92 LEU A CA 1
ATOM 631 C C . LEU A 1 92 ? 14.542 -37.610 -31.235 1.00 82.31 92 LEU A C 1
ATOM 633 O O . LEU A 1 92 ? 15.395 -36.726 -31.121 1.00 82.31 92 LEU A O 1
ATOM 637 N N . ALA A 1 93 ? 14.884 -38.881 -31.454 1.00 73.06 93 ALA A N 1
ATOM 638 C CA . ALA A 1 93 ? 16.257 -39.399 -31.483 1.00 73.06 93 ALA A CA 1
ATOM 639 C C . ALA A 1 93 ? 17.132 -38.840 -32.623 1.00 73.06 93 ALA A C 1
ATOM 641 O O . ALA A 1 93 ? 18.344 -39.051 -32.631 1.00 73.06 93 ALA A O 1
ATOM 642 N N . ASN A 1 94 ? 16.533 -38.125 -33.576 1.00 71.12 94 ASN A N 1
ATOM 643 C CA . ASN A 1 94 ? 17.207 -37.391 -34.647 1.00 71.12 94 ASN A CA 1
ATOM 644 C C . ASN A 1 94 ? 17.391 -35.888 -34.336 1.00 71.12 94 ASN A C 1
ATOM 646 O O . ASN A 1 94 ? 17.658 -35.124 -35.257 1.00 71.12 94 ASN A O 1
ATOM 650 N N . GLN A 1 95 ? 17.233 -35.482 -33.069 1.00 66.38 95 GLN A N 1
ATOM 651 C CA . GLN A 1 95 ? 17.273 -34.095 -32.578 1.00 66.38 95 GLN A CA 1
ATOM 652 C C . GLN A 1 95 ? 16.144 -33.170 -33.073 1.00 66.38 95 GLN A C 1
ATOM 654 O O . GLN A 1 95 ? 16.181 -31.980 -32.790 1.00 66.38 95 GLN A O 1
ATOM 659 N N . GLN A 1 96 ? 15.101 -33.691 -33.727 1.00 70.31 96 GLN A N 1
ATOM 660 C CA . GLN A 1 96 ? 13.910 -32.895 -34.043 1.00 70.31 96 GLN A CA 1
ATOM 661 C C . GLN A 1 96 ? 12.918 -32.877 -32.875 1.00 70.31 96 GLN A C 1
ATOM 663 O O . GLN A 1 96 ? 12.725 -33.895 -32.207 1.00 70.31 96 GLN A O 1
ATOM 668 N N . SER A 1 97 ? 12.248 -31.743 -32.687 1.00 76.06 97 SER A N 1
ATOM 669 C CA . SER A 1 97 ? 11.163 -31.572 -31.717 1.00 76.06 97 SER A CA 1
ATOM 670 C C . SER A 1 97 ? 9.811 -31.608 -32.431 1.00 76.06 97 SER A C 1
ATOM 672 O O . SER A 1 97 ? 9.666 -31.067 -33.527 1.00 76.06 97 SER A O 1
ATOM 674 N N . LEU A 1 98 ? 8.817 -32.259 -31.828 1.00 79.00 98 LEU A N 1
ATOM 675 C CA . LEU A 1 98 ? 7.461 -32.377 -32.363 1.00 79.00 98 LEU A CA 1
ATOM 676 C C . LEU A 1 98 ? 6.449 -31.917 -31.314 1.00 79.00 98 LEU A C 1
ATOM 678 O O . LEU A 1 98 ? 6.314 -32.559 -30.275 1.00 79.00 98 LEU A O 1
ATOM 682 N N . LEU A 1 99 ? 5.714 -30.843 -31.600 1.00 83.62 99 LEU A N 1
ATOM 683 C CA . LEU A 1 99 ? 4.606 -30.405 -30.755 1.00 83.62 99 LEU A CA 1
ATOM 684 C C . LEU A 1 99 ? 3.385 -31.311 -30.976 1.00 83.62 99 LEU A C 1
ATOM 686 O O . LEU A 1 99 ? 2.920 -31.492 -32.103 1.00 83.62 99 LEU A O 1
ATOM 690 N N . VAL A 1 100 ? 2.869 -31.891 -29.895 1.00 82.44 100 VAL A N 1
ATOM 691 C CA . VAL A 1 100 ? 1.697 -32.770 -29.885 1.00 82.44 100 VAL A CA 1
ATOM 692 C C . VAL A 1 100 ? 0.604 -32.117 -29.049 1.00 82.44 100 VAL A C 1
ATOM 694 O O . VAL A 1 100 ? 0.728 -31.996 -27.834 1.00 82.44 100 VAL A O 1
ATOM 697 N N . THR A 1 101 ? -0.482 -31.715 -29.706 1.00 80.62 101 THR A N 1
ATOM 698 C CA . THR A 1 101 ? -1.643 -31.100 -29.050 1.00 80.62 101 THR A CA 1
ATOM 699 C C . THR A 1 101 ? -2.284 -32.032 -28.019 1.00 80.62 101 THR A C 1
ATOM 701 O O . THR A 1 101 ? -2.288 -33.253 -28.205 1.00 80.62 101 THR A O 1
ATOM 704 N N . SER A 1 102 ? -2.872 -31.459 -26.964 1.00 75.06 102 SER A N 1
ATOM 705 C CA . SER A 1 102 ? -3.535 -32.159 -25.844 1.00 75.06 102 SER A CA 1
ATOM 706 C C . SER A 1 102 ? -4.396 -33.363 -26.263 1.00 75.06 102 SER A C 1
ATOM 708 O O . SER A 1 102 ? -4.254 -34.463 -25.735 1.00 75.06 102 SER A O 1
ATOM 710 N N . ASN A 1 103 ? -5.221 -33.205 -27.302 1.00 78.06 103 ASN A N 1
ATOM 711 C CA . ASN A 1 103 ? -6.107 -34.252 -27.832 1.00 78.06 103 ASN A CA 1
ATOM 712 C C . ASN A 1 103 ? -5.392 -35.460 -28.489 1.00 78.06 103 ASN A C 1
ATOM 714 O O . ASN A 1 103 ? -6.050 -36.429 -28.880 1.00 78.06 103 ASN A O 1
ATOM 718 N N . ASN A 1 104 ? -4.067 -35.415 -28.661 1.00 80.56 104 ASN A N 1
ATOM 719 C CA . ASN A 1 104 ? -3.271 -36.417 -29.376 1.00 80.56 104 ASN A CA 1
ATOM 720 C C . ASN A 1 104 ? -2.254 -37.180 -28.515 1.00 80.56 104 ASN A C 1
ATOM 722 O O . ASN A 1 104 ? -1.606 -38.097 -29.038 1.00 80.56 104 ASN A O 1
ATOM 726 N N . PHE A 1 105 ? -2.170 -36.906 -27.210 1.00 85.06 105 PHE A N 1
ATOM 727 C CA . PHE A 1 105 ? -1.405 -37.724 -26.268 1.00 85.06 105 PHE A CA 1
ATOM 728 C C . PHE A 1 105 ? -2.202 -38.069 -24.994 1.00 85.06 105 PHE A C 1
ATOM 730 O O . PHE A 1 105 ? -3.305 -37.584 -24.768 1.00 85.06 105 PHE A O 1
ATOM 737 N N . PHE A 1 106 ? -1.644 -38.957 -24.175 1.00 83.25 106 PHE A N 1
ATOM 738 C CA . PHE A 1 106 ? -2.043 -39.207 -22.790 1.00 83.25 106 PHE A CA 1
ATOM 739 C C . PHE A 1 106 ? -0.790 -39.580 -21.984 1.00 83.25 106 PHE A C 1
ATOM 741 O O . PHE A 1 106 ? -0.044 -40.452 -22.422 1.00 83.25 106 PHE A O 1
ATOM 748 N N . ILE A 1 107 ? -0.541 -38.959 -20.831 1.00 83.62 107 ILE A N 1
ATOM 749 C CA . ILE A 1 107 ? 0.518 -39.382 -19.896 1.00 83.62 107 ILE A CA 1
ATOM 750 C C . ILE A 1 107 ? -0.149 -40.149 -18.752 1.00 83.62 107 ILE A C 1
ATOM 752 O O . ILE A 1 107 ? -1.146 -39.688 -18.200 1.00 83.62 107 ILE A O 1
ATOM 756 N N . ASP A 1 108 ? 0.366 -41.331 -18.406 1.00 79.12 108 ASP A N 1
ATOM 757 C CA . ASP A 1 108 ? -0.107 -42.048 -17.217 1.00 79.12 108 ASP A CA 1
ATOM 758 C C . ASP A 1 108 ? 0.578 -41.564 -15.926 1.00 79.12 108 ASP A C 1
ATOM 760 O O . ASP A 1 108 ? 1.620 -40.912 -15.950 1.00 79.12 108 ASP A O 1
ATOM 764 N N . GLY A 1 109 ? 0.016 -41.926 -14.768 1.00 56.50 109 GLY A N 1
ATOM 765 C CA . GLY A 1 109 ? 0.573 -41.575 -13.452 1.00 56.50 109 GLY A CA 1
ATOM 766 C C . GLY A 1 109 ? 1.938 -42.205 -13.120 1.00 56.50 109 GLY A C 1
ATOM 767 O O . GLY A 1 109 ? 2.371 -42.128 -11.974 1.00 56.50 109 GLY A O 1
ATOM 768 N N . ALA A 1 110 ? 2.600 -42.862 -14.078 1.00 71.75 110 ALA A N 1
ATOM 769 C CA . ALA A 1 110 ? 3.989 -43.307 -13.988 1.00 71.75 110 ALA A CA 1
ATOM 770 C C . ALA A 1 110 ? 4.927 -42.516 -14.927 1.00 71.75 110 ALA A C 1
ATOM 772 O O . ALA A 1 110 ? 6.090 -42.896 -15.077 1.00 71.75 110 ALA A O 1
ATOM 773 N N . GLY A 1 111 ? 4.445 -41.436 -15.558 1.00 71.81 111 GLY A N 1
ATOM 774 C CA . GLY A 1 111 ? 5.221 -40.612 -16.487 1.00 71.81 111 GLY A CA 1
ATOM 775 C C . GLY A 1 111 ? 5.455 -41.280 -17.845 1.00 71.81 111 GLY A C 1
ATOM 776 O O . GLY A 1 111 ? 6.451 -40.999 -18.511 1.00 71.81 111 GLY A O 1
ATOM 777 N N . VAL A 1 112 ? 4.589 -42.213 -18.260 1.00 80.06 112 VAL A N 1
ATOM 778 C CA . VAL A 1 112 ? 4.693 -42.847 -19.580 1.00 80.06 112 VAL A CA 1
ATOM 779 C C . VAL A 1 112 ? 3.808 -42.104 -20.574 1.00 80.06 112 VAL A C 1
ATOM 781 O O . VAL A 1 112 ? 2.585 -42.096 -20.449 1.00 80.06 112 VAL A O 1
ATOM 784 N N . LEU A 1 113 ? 4.433 -41.528 -21.603 1.00 85.94 113 LEU A N 1
ATOM 785 C CA . LEU A 1 113 ? 3.743 -40.911 -22.733 1.00 85.94 113 LEU A CA 1
ATOM 786 C C . LEU A 1 113 ? 3.115 -41.975 -23.647 1.00 85.94 113 LEU A C 1
ATOM 788 O O . LEU A 1 113 ? 3.796 -42.861 -24.172 1.00 85.94 113 LEU A O 1
ATOM 792 N N . TYR A 1 114 ? 1.818 -41.840 -23.897 1.00 86.75 114 TYR A N 1
ATOM 793 C CA . TYR A 1 114 ? 1.057 -42.548 -24.917 1.00 86.75 114 TYR A CA 1
ATOM 794 C C . TYR A 1 114 ? 0.632 -41.558 -26.001 1.00 86.75 114 TYR A C 1
ATOM 796 O O . TYR A 1 114 ? 0.193 -40.453 -25.708 1.00 86.75 114 TYR A O 1
ATOM 804 N N . LEU A 1 115 ? 0.728 -41.961 -27.263 1.00 85.81 115 LEU A N 1
ATOM 805 C CA . LEU A 1 115 ? 0.401 -41.142 -28.426 1.00 85.81 115 LEU A CA 1
ATOM 806 C C . LEU A 1 115 ? -0.770 -41.749 -29.200 1.00 85.81 115 LEU A C 1
ATOM 808 O O . LEU A 1 115 ? -0.968 -42.972 -29.216 1.00 85.81 115 LEU A O 1
ATOM 812 N N . SER A 1 116 ? -1.539 -40.895 -29.876 1.00 84.94 116 SER A N 1
ATOM 813 C CA . SER A 1 116 ? -2.557 -41.350 -30.822 1.00 84.94 116 SER A CA 1
ATOM 814 C C . SER A 1 116 ? -1.894 -42.094 -32.002 1.00 84.94 116 SER A C 1
ATOM 816 O O . SER A 1 116 ? -0.734 -41.821 -32.342 1.00 84.94 116 SER A O 1
ATOM 818 N N . PRO A 1 117 ? -2.584 -43.044 -32.670 1.00 73.06 117 PRO A N 1
ATOM 819 C CA . PRO A 1 117 ? -1.986 -43.829 -33.755 1.00 73.06 117 PRO A CA 1
ATOM 820 C C . PRO A 1 117 ? -1.496 -42.968 -34.920 1.00 73.06 117 PRO A C 1
ATOM 822 O O . PRO A 1 117 ? -0.538 -43.335 -35.599 1.00 73.06 117 PRO A O 1
ATOM 825 N N . THR A 1 118 ? -2.148 -41.824 -35.137 1.00 73.44 118 THR A N 1
ATOM 826 C CA . THR A 1 118 ? -1.812 -40.841 -36.168 1.00 73.44 118 THR A CA 1
ATOM 827 C C . THR A 1 118 ? -0.427 -40.243 -35.923 1.00 73.44 118 THR A C 1
ATOM 829 O O . THR A 1 118 ? 0.393 -40.220 -36.838 1.00 73.44 118 THR A O 1
ATOM 832 N N . VAL A 1 119 ? -0.127 -39.850 -34.679 1.00 79.81 119 VAL A N 1
ATOM 833 C CA . VAL A 1 119 ? 1.180 -39.292 -34.290 1.00 79.81 119 VAL A CA 1
ATOM 834 C C . VAL A 1 119 ? 2.251 -40.387 -34.244 1.00 79.81 119 VAL A C 1
ATOM 836 O O . VAL A 1 119 ? 3.307 -40.256 -34.864 1.00 79.81 119 VAL A O 1
ATOM 839 N N . ALA A 1 120 ? 1.966 -41.526 -33.602 1.00 72.56 120 ALA A N 1
ATOM 840 C CA . ALA A 1 120 ? 2.918 -42.637 -33.490 1.00 72.56 120 ALA A CA 1
ATOM 841 C C . ALA A 1 120 ? 3.333 -43.231 -34.858 1.00 72.56 120 ALA A C 1
ATOM 843 O O . ALA A 1 120 ? 4.473 -43.675 -35.036 1.00 72.56 120 ALA A O 1
ATOM 844 N N . SER A 1 121 ? 2.429 -43.219 -35.846 1.00 65.56 121 SER A N 1
ATOM 845 C CA . SER A 1 121 ? 2.734 -43.644 -37.219 1.00 65.56 121 SER A CA 1
ATOM 846 C C . SER A 1 121 ? 3.541 -42.615 -38.018 1.00 65.56 121 SER A C 1
ATOM 848 O O . SER A 1 121 ? 4.151 -43.005 -39.013 1.00 65.56 121 SER A O 1
ATOM 850 N N . GLY A 1 122 ? 3.542 -41.337 -37.625 1.00 64.44 122 GLY A N 1
ATOM 851 C CA . GLY A 1 122 ? 4.387 -40.302 -38.231 1.00 64.44 122 GLY A CA 1
ATOM 852 C C . GLY A 1 122 ? 5.844 -40.397 -37.769 1.00 64.44 122 GLY A C 1
ATOM 853 O O . GLY A 1 122 ? 6.757 -40.266 -38.578 1.00 64.44 122 GLY A O 1
ATOM 854 N N . ILE A 1 123 ? 6.055 -40.709 -36.487 1.00 70.88 123 ILE A N 1
ATOM 855 C CA . ILE A 1 123 ? 7.386 -40.800 -35.863 1.00 70.88 123 ILE A CA 1
ATOM 856 C C . ILE A 1 123 ? 8.186 -42.019 -36.368 1.00 70.88 123 ILE A C 1
ATOM 858 O O . ILE A 1 123 ? 9.381 -41.920 -36.627 1.00 70.88 123 ILE A O 1
ATOM 862 N N . SER A 1 124 ? 7.539 -43.173 -36.563 1.00 59.62 124 SER A N 1
ATOM 863 C CA . SER A 1 124 ? 8.203 -44.468 -36.832 1.00 59.62 124 SER A CA 1
ATOM 864 C C . SER A 1 124 ? 8.681 -44.689 -38.289 1.00 59.62 124 SER A C 1
ATOM 866 O O . SER A 1 124 ? 8.764 -45.820 -38.779 1.00 59.62 124 SER A O 1
ATOM 868 N N . GLY A 1 125 ? 9.014 -43.613 -39.009 1.00 48.12 125 GLY A N 1
ATOM 869 C CA . GLY A 1 125 ? 9.333 -43.574 -40.445 1.00 48.12 125 GLY A CA 1
ATOM 870 C C . GLY A 1 125 ? 10.699 -44.142 -40.880 1.00 48.12 125 GLY A C 1
ATOM 871 O O . GLY A 1 125 ? 11.370 -43.532 -41.711 1.00 48.12 125 GLY A O 1
ATOM 872 N N . GLY A 1 126 ? 11.127 -45.303 -40.365 1.00 36.38 126 GLY A N 1
ATOM 873 C CA . GLY A 1 126 ? 12.451 -45.900 -40.621 1.00 36.38 126 GLY A CA 1
ATOM 874 C C . GLY A 1 126 ? 12.426 -47.313 -41.232 1.00 36.38 126 GLY A C 1
ATOM 875 O O . GLY A 1 126 ? 11.972 -48.276 -40.621 1.00 36.38 126 GLY A O 1
ATOM 876 N N . ASN A 1 127 ? 12.970 -47.474 -42.443 1.00 33.22 127 ASN A N 1
ATOM 877 C CA . ASN A 1 127 ? 12.977 -48.738 -43.202 1.00 33.22 127 ASN A CA 1
ATOM 878 C C . ASN A 1 127 ? 13.759 -49.892 -42.523 1.00 33.22 127 ASN A C 1
ATOM 880 O O . ASN A 1 127 ? 14.980 -49.814 -42.390 1.00 33.22 127 ASN A O 1
ATOM 884 N N . VAL A 1 128 ? 13.117 -51.048 -42.290 1.00 29.75 128 VAL A N 1
ATOM 885 C CA . VAL A 1 128 ? 13.809 -52.349 -42.139 1.00 29.75 128 VAL A CA 1
ATOM 886 C C . VAL A 1 128 ? 13.109 -53.475 -42.903 1.00 29.75 128 VAL A C 1
ATOM 888 O O . VAL A 1 128 ? 11.969 -53.840 -42.628 1.00 29.75 128 VAL A O 1
ATOM 891 N N . ALA A 1 129 ? 13.834 -54.101 -43.835 1.00 31.45 129 ALA A N 1
ATOM 892 C CA . ALA A 1 129 ? 13.364 -55.260 -44.587 1.00 31.45 129 ALA A CA 1
ATOM 893 C C . ALA A 1 129 ? 14.413 -56.385 -44.605 1.00 31.45 129 ALA A C 1
ATOM 895 O O . ALA A 1 129 ? 15.456 -56.221 -45.233 1.00 31.45 129 ALA A O 1
ATOM 896 N N . SER A 1 130 ? 14.114 -57.537 -43.971 1.00 31.64 130 SER A N 1
ATOM 897 C CA . SER A 1 130 ? 14.384 -58.906 -44.489 1.00 31.64 130 SER A CA 1
ATOM 898 C C . SER A 1 130 ? 14.422 -60.023 -43.413 1.00 31.64 130 SER A C 1
ATOM 900 O O . SER A 1 130 ? 15.474 -60.308 -42.846 1.00 31.64 130 SER A O 1
ATOM 902 N N . GLY A 1 131 ? 13.334 -60.806 -43.318 1.00 27.05 131 GLY A N 1
ATOM 903 C CA . GLY A 1 131 ? 13.356 -62.247 -42.973 1.00 27.05 131 GLY A CA 1
ATOM 904 C C . GLY A 1 131 ? 13.241 -62.651 -41.483 1.00 27.05 131 GLY A C 1
ATOM 905 O O . GLY A 1 131 ? 13.833 -62.020 -40.624 1.00 27.05 131 GLY A O 1
ATOM 906 N N . ALA A 1 132 ? 12.552 -63.746 -41.108 1.00 28.72 132 ALA A N 1
ATOM 907 C CA . ALA A 1 132 ? 11.791 -64.718 -41.915 1.00 28.72 132 ALA A CA 1
ATOM 908 C C . ALA A 1 132 ? 10.849 -65.634 -41.075 1.00 28.72 132 ALA A C 1
ATOM 910 O O . ALA A 1 132 ? 11.278 -66.104 -40.031 1.00 28.72 132 ALA A O 1
ATOM 911 N N . MET A 1 133 ? 9.670 -66.000 -41.636 1.00 31.64 133 MET A N 1
ATOM 912 C CA . MET A 1 133 ? 8.790 -67.180 -41.341 1.00 31.64 133 MET A CA 1
ATOM 913 C C . MET A 1 133 ? 8.249 -67.340 -39.886 1.00 31.64 133 MET A C 1
ATOM 915 O O . MET A 1 133 ? 9.013 -67.276 -38.938 1.00 31.64 133 MET A O 1
ATOM 919 N N . ILE A 1 134 ? 6.968 -67.620 -39.568 1.00 30.38 134 ILE A N 1
ATOM 920 C CA . ILE A 1 134 ? 5.944 -68.604 -40.035 1.00 30.38 134 ILE A CA 1
ATOM 921 C C . ILE A 1 134 ? 4.540 -68.062 -39.601 1.00 30.38 134 ILE A C 1
ATOM 923 O O . ILE A 1 134 ? 4.482 -67.377 -38.590 1.00 30.38 134 ILE A O 1
ATOM 927 N N . GLY A 1 135 ? 3.360 -68.335 -40.194 1.00 27.88 135 GLY A N 1
ATOM 928 C CA . GLY A 1 135 ? 2.982 -69.081 -41.410 1.00 27.88 135 GLY A CA 1
ATOM 929 C C . GLY A 1 135 ? 1.614 -69.826 -41.327 1.00 27.88 135 GLY A C 1
ATOM 930 O O . GLY A 1 135 ? 1.304 -70.434 -40.308 1.00 27.88 135 GLY A O 1
ATOM 931 N N . SER A 1 136 ? 0.875 -69.892 -42.453 1.00 27.28 136 SER A N 1
ATOM 932 C CA . SER A 1 136 ? -0.357 -70.684 -42.775 1.00 27.28 136 SER A CA 1
ATOM 933 C C . SER A 1 136 ? -1.774 -70.094 -42.521 1.00 27.28 136 SER A C 1
ATOM 935 O O . SER A 1 136 ? -2.018 -69.376 -41.562 1.00 27.28 136 SER A O 1
ATOM 937 N N . ALA A 1 137 ? -2.694 -70.396 -43.460 1.00 27.36 137 ALA A N 1
ATOM 938 C CA . ALA A 1 137 ? -4.062 -69.851 -43.649 1.00 27.36 137 ALA A CA 1
ATOM 939 C C . ALA A 1 137 ? -5.166 -70.921 -43.343 1.00 27.36 137 ALA A C 1
ATOM 941 O O . ALA A 1 137 ? -4.759 -72.015 -42.939 1.00 27.36 137 ALA A O 1
ATOM 942 N N . PRO A 1 138 ? -6.512 -70.718 -43.515 1.00 37.94 138 PRO A N 1
ATOM 943 C CA . PRO A 1 138 ? -7.180 -70.361 -44.795 1.00 37.94 138 PRO A CA 1
ATOM 944 C C . PRO A 1 138 ? -8.467 -69.474 -44.735 1.00 37.94 138 PRO A C 1
ATOM 946 O O . PRO A 1 138 ? -9.086 -69.293 -43.693 1.00 37.94 138 PRO A O 1
ATOM 949 N N . ALA A 1 139 ? -8.917 -68.985 -45.903 1.00 33.44 139 ALA A N 1
ATOM 950 C CA . ALA A 1 139 ? -10.214 -68.301 -46.135 1.00 33.44 139 ALA A CA 1
ATOM 951 C C . ALA A 1 139 ? -11.351 -69.308 -46.511 1.00 33.44 139 ALA A C 1
ATOM 953 O O . ALA A 1 139 ? -11.012 -70.487 -46.681 1.00 33.44 139 ALA A O 1
ATOM 954 N N . PRO A 1 140 ? -12.658 -68.934 -46.692 1.00 42.50 140 PRO A N 1
ATOM 955 C CA . PRO A 1 140 ? -13.076 -68.147 -47.882 1.00 42.50 140 PRO A CA 1
ATOM 956 C C . PRO A 1 140 ? -14.413 -67.317 -47.865 1.00 42.50 140 PRO A C 1
ATOM 958 O O . PRO A 1 140 ? -15.388 -67.667 -47.213 1.00 42.50 140 PRO A O 1
ATOM 961 N N . MET A 1 141 ? -14.484 -66.343 -48.794 1.00 29.77 141 MET A N 1
ATOM 962 C CA . MET A 1 141 ? -15.660 -65.817 -49.550 1.00 29.77 141 MET A CA 1
ATOM 963 C C . MET A 1 141 ? -16.809 -65.013 -48.882 1.00 29.77 141 MET A C 1
ATOM 965 O O . MET A 1 141 ? -17.645 -65.563 -48.172 1.00 29.77 141 MET A O 1
ATOM 969 N N . GLY A 1 142 ? -16.994 -63.767 -49.360 1.00 28.97 142 GLY A N 1
ATOM 970 C CA . GLY A 1 142 ? -18.266 -63.018 -49.336 1.00 28.97 142 GLY A CA 1
ATOM 971 C C . GLY A 1 142 ? -18.135 -61.553 -49.806 1.00 28.97 142 GLY A C 1
ATOM 972 O O . GLY A 1 142 ? -17.565 -60.745 -49.090 1.00 28.97 142 GLY A O 1
ATOM 973 N N . LEU A 1 143 ? -18.662 -61.204 -50.990 1.00 30.80 143 LEU A N 1
ATOM 974 C CA . LEU A 1 143 ? -18.767 -59.832 -51.546 1.00 30.80 143 LEU A CA 1
ATOM 975 C C . LEU A 1 143 ? -20.155 -59.667 -52.211 1.00 30.80 143 LEU A C 1
ATOM 977 O O . LEU A 1 143 ? -20.684 -60.673 -52.700 1.00 30.80 143 LEU A O 1
ATOM 981 N N . PRO A 1 144 ? -20.765 -58.459 -52.228 1.00 38.56 144 PRO A N 1
ATOM 982 C CA . PRO A 1 144 ? -20.482 -57.483 -53.298 1.00 38.56 144 PRO A CA 1
ATOM 983 C C . PRO A 1 144 ? -20.339 -55.997 -52.874 1.00 38.56 144 PRO A C 1
ATOM 985 O O . PRO A 1 144 ? -20.796 -55.581 -51.818 1.00 38.56 144 PRO A O 1
ATOM 988 N N . ALA A 1 145 ? -19.692 -55.235 -53.770 1.00 39.16 145 ALA A N 1
ATOM 989 C CA . ALA A 1 145 ? -19.271 -53.818 -53.713 1.00 39.16 145 ALA A CA 1
ATOM 990 C C . ALA A 1 145 ? -20.436 -52.793 -53.920 1.00 39.16 145 ALA A C 1
ATOM 992 O O . ALA A 1 145 ? -21.562 -53.273 -54.090 1.00 39.16 145 ALA A O 1
ATOM 993 N N . PRO A 1 146 ? -20.251 -51.437 -53.947 1.00 39.94 146 PRO A N 1
ATOM 994 C CA . PRO A 1 146 ? -19.172 -50.628 -54.586 1.00 39.94 146 PRO A CA 1
ATOM 995 C C . PRO A 1 146 ? -18.513 -49.579 -53.625 1.00 39.94 146 PRO A C 1
ATOM 997 O O . PRO A 1 146 ? -18.847 -49.583 -52.450 1.00 39.94 146 PRO A O 1
ATOM 1000 N N . SER A 1 147 ? -17.552 -48.702 -53.981 1.00 28.20 147 SER A N 1
ATOM 1001 C CA . SER A 1 147 ? -17.194 -48.089 -55.282 1.00 28.20 147 SER A CA 1
ATOM 1002 C C . SER A 1 147 ? -15.758 -47.511 -55.387 1.00 28.20 147 SER A C 1
ATOM 1004 O O . SER A 1 147 ? -15.307 -46.839 -54.472 1.00 28.20 147 SER A O 1
ATOM 1006 N N . ALA A 1 148 ? -15.177 -47.637 -56.595 1.00 30.61 148 ALA A N 1
ATOM 1007 C CA . ALA A 1 148 ? -14.107 -46.827 -57.227 1.00 30.61 148 ALA A CA 1
ATOM 1008 C C . ALA A 1 148 ? -12.653 -46.828 -56.651 1.00 30.61 148 ALA A C 1
ATOM 1010 O O . ALA A 1 148 ? -12.469 -47.089 -55.467 1.00 30.61 148 ALA A O 1
ATOM 1011 N N . PRO A 1 149 ? -11.602 -46.610 -57.489 1.00 32.78 149 PRO A N 1
ATOM 1012 C CA . PRO A 1 149 ? -10.213 -46.941 -57.132 1.00 32.78 149 PRO A CA 1
ATOM 1013 C C . PRO A 1 149 ? -9.206 -45.768 -57.142 1.00 32.78 149 PRO A C 1
ATOM 1015 O O . PRO A 1 149 ? -9.282 -44.867 -57.974 1.00 32.78 149 PRO A O 1
ATOM 1018 N N . MET A 1 150 ? -8.168 -45.874 -56.306 1.00 30.39 150 MET A N 1
ATOM 1019 C CA . MET A 1 150 ? -6.938 -45.076 -56.418 1.00 30.39 150 MET A CA 1
ATOM 1020 C C . MET A 1 150 ? -6.116 -45.446 -57.665 1.00 30.39 150 MET A C 1
ATOM 1022 O O . MET A 1 150 ? -6.008 -46.622 -58.024 1.00 30.39 150 MET A O 1
ATOM 1026 N N . GLY A 1 151 ? -5.450 -44.450 -58.255 1.00 28.97 151 GLY A N 1
ATOM 1027 C CA . GLY A 1 151 ? -4.389 -44.609 -59.252 1.00 28.97 151 GLY A CA 1
ATOM 1028 C C . GLY A 1 151 ? -3.300 -43.559 -59.022 1.00 28.97 151 GLY A C 1
ATOM 1029 O O . GLY A 1 151 ? -3.594 -42.372 -58.976 1.00 28.97 151 GLY A O 1
ATOM 1030 N N . THR A 1 152 ? -2.060 -44.003 -58.824 1.00 31.03 152 THR A N 1
ATOM 1031 C CA . THR A 1 152 ? -0.933 -43.198 -58.316 1.00 31.03 152 THR A CA 1
ATOM 1032 C C . THR A 1 152 ? -0.000 -42.677 -59.411 1.00 31.03 152 THR A C 1
ATOM 1034 O O . THR A 1 152 ? 0.390 -43.464 -60.274 1.00 31.03 152 THR A O 1
ATOM 1037 N N . THR A 1 153 ? 0.527 -41.459 -59.246 1.00 29.11 153 THR A N 1
ATOM 1038 C CA . THR A 1 153 ? 1.888 -41.084 -59.694 1.00 29.11 153 THR A CA 1
ATOM 1039 C C . THR A 1 153 ? 2.437 -39.946 -58.827 1.00 29.11 153 THR A C 1
ATOM 1041 O O . THR A 1 153 ? 1.827 -38.887 -58.767 1.00 29.11 153 THR A O 1
ATOM 1044 N N . ASN A 1 154 ? 3.579 -40.175 -58.170 1.00 32.66 154 ASN A N 1
ATOM 1045 C CA . ASN A 1 154 ? 4.293 -39.189 -57.342 1.00 32.66 154 ASN A CA 1
ATOM 1046 C C . ASN A 1 154 ? 5.068 -38.173 -58.192 1.00 32.66 154 ASN A C 1
ATOM 1048 O O . ASN A 1 154 ? 5.585 -38.567 -59.239 1.00 32.66 154 ASN A O 1
ATOM 1052 N N . LEU A 1 155 ? 5.324 -36.978 -57.638 1.00 27.23 155 LEU A N 1
ATOM 1053 C CA . LEU A 1 155 ? 6.679 -36.401 -57.504 1.00 27.23 155 LEU A CA 1
ATOM 1054 C C . LEU A 1 155 ? 6.670 -35.090 -56.688 1.00 27.23 155 LEU A C 1
ATOM 1056 O O . LEU A 1 155 ? 6.032 -34.137 -57.104 1.00 27.23 155 LEU A O 1
ATOM 1060 N N . GLY A 1 156 ? 7.448 -35.054 -55.596 1.00 27.17 156 GLY A N 1
ATOM 1061 C CA . GLY A 1 156 ? 7.980 -33.831 -54.969 1.00 27.17 156 GLY A CA 1
ATOM 1062 C C . GLY A 1 156 ? 7.009 -32.953 -54.168 1.00 27.17 156 GLY A C 1
ATOM 1063 O O . GLY A 1 156 ? 6.300 -32.142 -54.745 1.00 27.17 156 GLY A O 1
ATOM 1064 N N . ALA A 1 157 ? 7.075 -33.037 -52.837 1.00 32.16 157 ALA A N 1
ATOM 1065 C CA . ALA A 1 157 ? 6.578 -31.994 -51.941 1.00 32.16 157 ALA A CA 1
ATOM 1066 C C . ALA A 1 157 ? 7.628 -31.722 -50.854 1.00 32.16 157 ALA A C 1
ATOM 1068 O O . ALA A 1 157 ? 8.086 -32.652 -50.187 1.00 32.16 157 ALA A O 1
ATOM 1069 N N . THR A 1 158 ? 7.993 -30.454 -50.698 1.00 30.77 158 THR A N 1
ATOM 1070 C CA . THR A 1 158 ? 8.797 -29.914 -49.599 1.00 30.77 158 THR A CA 1
ATOM 1071 C C . THR A 1 158 ? 8.105 -28.659 -49.089 1.00 30.77 158 THR A C 1
ATOM 1073 O O . THR A 1 158 ? 7.978 -27.718 -49.861 1.00 30.77 158 THR A O 1
ATOM 1076 N N . SER A 1 159 ? 7.769 -28.671 -47.798 1.00 30.36 159 SER A N 1
ATOM 1077 C CA . SER A 1 159 ? 7.563 -27.521 -46.904 1.00 30.36 159 SER A CA 1
ATOM 1078 C C . SER A 1 159 ? 6.443 -26.488 -47.158 1.00 30.36 159 SER A C 1
ATOM 1080 O O . SER A 1 159 ? 6.177 -26.096 -48.284 1.00 30.36 159 SER A O 1
ATOM 1082 N N . THR A 1 160 ? 5.931 -26.015 -46.011 1.00 29.36 160 THR A N 1
ATOM 1083 C CA . THR A 1 160 ? 5.131 -24.809 -45.683 1.00 29.36 160 THR A CA 1
ATOM 1084 C C . THR A 1 160 ? 3.619 -24.754 -45.961 1.00 29.36 160 THR A C 1
ATOM 1086 O O . THR A 1 160 ? 3.094 -25.338 -46.905 1.00 29.36 160 THR A O 1
ATOM 1089 N N . GLY A 1 161 ? 2.929 -24.011 -45.077 1.00 26.81 161 GLY A N 1
ATOM 1090 C CA . GLY A 1 161 ? 1.567 -23.494 -45.261 1.00 26.81 161 GLY A CA 1
ATOM 1091 C C . GLY A 1 161 ? 0.431 -24.340 -44.676 1.00 26.81 161 GLY A C 1
ATOM 1092 O O . GLY A 1 161 ? -0.278 -25.009 -45.424 1.00 26.81 161 GLY A O 1
ATOM 1093 N N . VAL A 1 162 ? 0.201 -24.271 -43.357 1.00 30.00 162 VAL A N 1
ATOM 1094 C CA . VAL A 1 162 ? -1.095 -24.666 -42.770 1.00 30.00 162 VAL A CA 1
ATOM 1095 C C . VAL A 1 162 ? -2.016 -23.450 -42.777 1.00 30.00 162 VAL A C 1
ATOM 1097 O O . VAL A 1 162 ? -1.645 -22.390 -42.287 1.00 30.00 162 VAL A O 1
ATOM 1100 N N . ILE A 1 163 ? -3.206 -23.626 -43.345 1.00 30.38 163 ILE A N 1
ATOM 1101 C CA . ILE A 1 163 ? -4.307 -22.662 -43.297 1.00 30.38 163 ILE A CA 1
ATOM 1102 C C . ILE A 1 163 ? -5.089 -22.920 -42.008 1.00 30.38 163 ILE A C 1
ATOM 1104 O O . ILE A 1 163 ? -5.476 -24.067 -41.769 1.00 30.38 163 ILE A O 1
ATOM 1108 N N . PHE A 1 164 ? -5.367 -21.872 -41.234 1.00 30.45 164 PHE A N 1
ATOM 1109 C CA . PHE A 1 164 ? -6.487 -21.878 -40.298 1.00 30.45 164 PHE A CA 1
ATOM 1110 C C . PHE A 1 164 ? -7.658 -21.117 -40.913 1.00 30.45 164 PHE A C 1
ATOM 1112 O O . PHE A 1 164 ? -7.504 -20.017 -41.434 1.00 30.45 164 PHE A O 1
ATOM 1119 N N . ASP A 1 165 ? -8.805 -21.780 -40.882 1.00 30.19 165 ASP A N 1
ATOM 1120 C CA . ASP A 1 165 ? -10.116 -21.263 -41.237 1.00 30.19 165 ASP A CA 1
ATOM 1121 C C . ASP A 1 165 ? -10.890 -21.264 -39.918 1.00 30.19 165 ASP A C 1
ATOM 1123 O O . ASP A 1 165 ? -11.333 -22.321 -39.463 1.00 30.19 165 ASP A O 1
ATOM 1127 N N . ASP A 1 166 ? -10.932 -20.113 -39.249 1.00 28.30 166 ASP A N 1
ATOM 1128 C CA . ASP A 1 166 ? -11.887 -19.854 -38.177 1.00 28.30 166 ASP A CA 1
ATOM 1129 C C . ASP A 1 166 ? -12.447 -18.444 -38.361 1.00 28.30 166 ASP A C 1
ATOM 1131 O O . ASP A 1 166 ? -11.723 -17.491 -38.651 1.00 28.30 166 ASP A O 1
ATOM 1135 N N . THR A 1 167 ? -13.766 -18.340 -38.304 1.00 34.62 167 THR A N 1
ATOM 1136 C CA . THR A 1 167 ? -14.524 -17.123 -38.581 1.00 34.62 167 THR A CA 1
ATOM 1137 C C . THR A 1 167 ? -15.706 -17.102 -37.632 1.00 34.62 167 THR A C 1
ATOM 1139 O O . THR A 1 167 ? -16.740 -17.682 -37.950 1.00 34.62 167 THR A O 1
ATOM 1142 N N . GLU A 1 168 ? -15.573 -16.402 -36.505 1.00 30.22 168 GLU A N 1
ATOM 1143 C CA . GLU A 1 168 ? -16.655 -15.623 -35.890 1.00 30.22 168 GLU A CA 1
ATOM 1144 C C . GLU A 1 168 ? -16.142 -14.775 -34.705 1.00 30.22 168 GLU A C 1
ATOM 1146 O O . GLU A 1 168 ? -15.249 -15.178 -33.972 1.00 30.22 168 GLU A O 1
ATOM 1151 N N . SER A 1 169 ? -16.779 -13.613 -34.503 1.00 32.84 169 SER A N 1
ATOM 1152 C CA . SER A 1 169 ? -16.654 -12.712 -33.339 1.00 32.84 169 SER A CA 1
ATOM 1153 C C . SER A 1 169 ? -15.458 -11.742 -33.243 1.00 32.84 169 SER A C 1
ATOM 1155 O O . SER A 1 169 ? -14.602 -11.863 -32.374 1.00 32.84 169 SER A O 1
ATOM 1157 N N . ALA A 1 170 ? -15.537 -10.640 -33.998 1.00 27.69 170 ALA A N 1
ATOM 1158 C CA . ALA A 1 170 ? -15.051 -9.330 -33.544 1.00 27.69 170 ALA A CA 1
ATOM 1159 C C . ALA A 1 170 ? -16.112 -8.263 -33.872 1.00 27.69 170 ALA A C 1
ATOM 1161 O O . ALA A 1 170 ? -16.305 -7.896 -35.031 1.00 27.69 170 ALA A O 1
ATOM 1162 N N . ALA A 1 171 ? -16.868 -7.818 -32.862 1.00 32.88 171 ALA A N 1
ATOM 1163 C CA . ALA A 1 171 ? -17.983 -6.882 -33.034 1.00 32.88 171 ALA A CA 1
ATOM 1164 C C . ALA A 1 171 ? -18.142 -5.909 -31.848 1.00 32.88 171 ALA A C 1
ATOM 1166 O O . ALA A 1 171 ? -19.260 -5.676 -31.388 1.00 32.88 171 ALA A O 1
ATOM 1167 N N . SER A 1 172 ? -17.038 -5.327 -31.364 1.00 31.95 172 SER A N 1
ATOM 1168 C CA . SER A 1 172 ? -17.073 -4.284 -30.326 1.00 31.95 172 SER A CA 1
ATOM 1169 C C . SER A 1 172 ? -15.779 -3.463 -30.210 1.00 31.95 172 SER A C 1
ATOM 1171 O O . SER A 1 172 ? -15.030 -3.619 -29.258 1.00 31.95 172 SER A O 1
ATOM 1173 N N . SER A 1 173 ? -15.563 -2.516 -31.123 1.00 28.61 173 SER A N 1
ATOM 1174 C CA . SER A 1 173 ? -14.992 -1.203 -30.771 1.00 28.61 173 SER A CA 1
ATOM 1175 C C . SER A 1 173 ? -15.300 -0.211 -31.894 1.00 28.61 173 SER A C 1
ATOM 1177 O O . SER A 1 173 ? -14.897 -0.361 -33.045 1.00 28.61 173 SER A O 1
ATOM 1179 N N . GLY A 1 174 ? -16.136 0.778 -31.587 1.00 31.94 174 GLY A N 1
ATOM 1180 C CA . GLY A 1 174 ? -16.574 1.776 -32.553 1.00 31.94 174 GLY A CA 1
ATOM 1181 C C . GLY A 1 174 ? -16.201 3.169 -32.086 1.00 31.94 174 GLY A C 1
ATOM 1182 O O . GLY A 1 174 ? -16.870 3.699 -31.206 1.00 31.94 174 GLY A O 1
ATOM 1183 N N . GLY A 1 175 ? -15.221 3.790 -32.746 1.00 31.50 175 GLY A N 1
ATOM 1184 C CA . GLY A 1 175 ? -15.067 5.242 -32.713 1.00 31.50 175 GLY A CA 1
ATOM 1185 C C . GLY A 1 175 ? -13.635 5.759 -32.724 1.00 31.50 175 GLY A C 1
ATOM 1186 O O . GLY A 1 175 ? -13.030 5.863 -31.671 1.00 31.50 175 GLY A O 1
ATOM 1187 N N . LEU A 1 176 ? -13.182 6.257 -33.882 1.00 30.78 176 LEU A N 1
ATOM 1188 C CA . LEU A 1 176 ? -12.399 7.499 -33.929 1.00 30.78 176 LEU A CA 1
ATOM 1189 C C . LEU A 1 176 ? -12.482 8.182 -35.310 1.00 30.78 176 LEU A C 1
ATOM 1191 O O . LEU A 1 176 ? -11.606 8.075 -36.160 1.00 30.78 176 LEU A O 1
ATOM 1195 N N . LEU A 1 177 ? -13.573 8.918 -35.540 1.00 35.75 177 LEU A N 1
ATOM 1196 C CA . LEU A 1 177 ? -13.706 9.862 -36.659 1.00 35.75 177 LEU A CA 1
ATOM 1197 C C . LEU A 1 177 ? -14.320 11.162 -36.120 1.00 35.75 177 LEU A C 1
ATOM 1199 O O . LEU A 1 177 ? -15.527 11.390 -36.194 1.00 35.75 177 LEU A O 1
ATOM 1203 N N . GLY A 1 178 ? -13.468 11.988 -35.502 1.00 28.61 178 GLY A N 1
ATOM 1204 C CA . GLY A 1 178 ? -13.885 13.112 -34.658 1.00 28.61 178 GLY A CA 1
ATOM 1205 C C . GLY A 1 178 ? -12.916 14.296 -34.642 1.00 28.61 178 GLY A C 1
ATOM 1206 O O . GLY A 1 178 ? -12.310 14.583 -33.623 1.00 28.61 178 GLY A O 1
ATOM 1207 N N . THR A 1 179 ? -12.844 15.028 -35.758 1.00 31.25 179 THR A N 1
ATOM 1208 C CA . THR A 1 179 ? -12.470 16.461 -35.832 1.00 31.25 179 THR A CA 1
ATOM 1209 C C . THR A 1 179 ? -11.193 16.948 -35.118 1.00 31.25 179 THR A C 1
ATOM 1211 O O . THR A 1 179 ? -11.235 17.315 -33.947 1.00 31.25 179 THR A O 1
ATOM 1214 N N . ILE A 1 180 ? -10.132 17.229 -35.887 1.00 28.89 180 ILE A N 1
ATOM 1215 C CA . ILE A 1 180 ? -9.148 18.263 -35.513 1.00 28.89 180 ILE A CA 1
ATOM 1216 C C . ILE A 1 180 ? -9.336 19.486 -36.418 1.00 28.89 180 ILE A C 1
ATOM 1218 O O . ILE A 1 180 ? -9.025 19.494 -37.607 1.00 28.89 180 ILE A O 1
ATOM 1222 N N . THR A 1 181 ? -9.886 20.555 -35.845 1.00 31.36 181 THR A N 1
ATOM 1223 C CA . THR A 1 181 ? -9.901 21.901 -36.433 1.00 31.36 181 THR A CA 1
ATOM 1224 C C . THR A 1 181 ? -9.726 22.910 -35.306 1.00 31.36 181 THR A C 1
ATOM 1226 O O . THR A 1 181 ? -10.694 23.290 -34.651 1.00 31.36 181 THR A O 1
ATOM 1229 N N . GLY A 1 182 ? -8.489 23.353 -35.074 1.00 24.61 182 GLY A N 1
ATOM 1230 C CA . GLY A 1 182 ? -8.197 24.334 -34.029 1.00 24.61 182 GLY A CA 1
ATOM 1231 C C . GLY A 1 182 ? -6.707 24.534 -33.761 1.00 24.61 182 GLY A C 1
ATOM 1232 O O . GLY A 1 182 ? -6.143 23.875 -32.902 1.00 24.61 182 GLY A O 1
ATOM 1233 N N . GLY A 1 183 ? -6.082 25.488 -34.456 1.00 26.28 183 GLY A N 1
ATOM 1234 C CA . GLY A 1 183 ? -4.877 26.150 -33.933 1.00 26.28 183 GLY A CA 1
ATOM 1235 C C . GLY A 1 183 ? -5.247 27.275 -32.942 1.00 26.28 183 GLY A C 1
ATOM 1236 O O . GLY A 1 183 ? -6.434 27.426 -32.637 1.00 26.28 183 GLY A O 1
ATOM 1237 N N . PRO A 1 184 ? -4.309 28.159 -32.528 1.00 47.66 184 PRO A N 1
ATOM 1238 C CA . PRO A 1 184 ? -2.940 28.294 -33.042 1.00 47.66 184 PRO A CA 1
ATOM 1239 C C . PRO A 1 184 ? -1.837 28.467 -31.971 1.00 47.66 184 PRO A C 1
ATOM 1241 O O . PRO A 1 184 ? -2.040 29.112 -30.944 1.00 47.66 184 PRO A O 1
ATOM 1244 N N . GLY A 1 185 ? -0.602 28.085 -32.308 1.00 24.48 185 GLY A N 1
ATOM 1245 C CA . GLY A 1 185 ? 0.571 28.606 -31.603 1.00 24.48 185 GLY A CA 1
ATOM 1246 C C . GLY A 1 185 ? 1.879 27.884 -31.904 1.00 24.48 185 GLY A C 1
ATOM 1247 O O . GLY A 1 185 ? 2.109 26.828 -31.345 1.00 24.48 185 GLY A O 1
ATOM 1248 N N . LEU A 1 186 ? 2.753 28.496 -32.715 1.00 29.22 186 LEU A N 1
ATOM 1249 C CA . LEU A 1 186 ? 4.048 29.037 -32.262 1.00 29.22 186 LEU A CA 1
ATOM 1250 C C . LEU A 1 186 ? 4.789 29.694 -33.448 1.00 29.22 186 LEU A C 1
ATOM 1252 O O . LEU A 1 186 ? 4.914 29.121 -34.525 1.00 29.22 186 LEU A O 1
ATOM 1256 N N . PHE A 1 187 ? 5.273 30.926 -33.263 1.00 27.47 187 PHE A N 1
ATOM 1257 C CA . PHE A 1 187 ? 6.252 31.535 -34.174 1.00 27.47 187 PHE A CA 1
ATOM 1258 C C . PHE A 1 187 ? 7.645 30.982 -33.815 1.00 27.47 187 PHE A C 1
ATOM 1260 O O . PHE A 1 187 ? 7.982 30.982 -32.638 1.00 27.47 187 PHE A O 1
ATOM 1267 N N . GLY A 1 188 ? 8.529 30.598 -34.735 1.00 26.89 188 GLY A N 1
ATOM 1268 C CA . GLY A 1 188 ? 8.418 30.541 -36.194 1.00 26.89 188 GLY A CA 1
ATOM 1269 C C . GLY A 1 188 ? 9.801 30.667 -36.848 1.00 26.89 188 GLY A C 1
ATOM 1270 O O . GLY A 1 188 ? 10.693 31.300 -36.284 1.00 26.89 188 GLY A O 1
ATOM 1271 N N . LEU A 1 189 ? 9.968 30.130 -38.058 1.00 27.86 189 LEU A N 1
ATOM 1272 C CA . LEU A 1 189 ? 11.144 30.360 -38.905 1.00 27.86 189 LEU A CA 1
ATOM 1273 C C . LEU A 1 189 ? 10.707 30.879 -40.280 1.00 27.86 189 LEU A C 1
ATOM 1275 O O . LEU A 1 189 ? 9.607 30.602 -40.757 1.00 27.86 189 LEU A O 1
ATOM 1279 N N . GLY A 1 190 ? 11.532 31.743 -40.869 1.00 26.47 190 GLY A N 1
ATOM 1280 C CA . GLY A 1 190 ? 11.164 32.498 -42.061 1.00 26.47 190 GLY A CA 1
ATOM 1281 C C . GLY A 1 190 ? 11.384 31.731 -43.364 1.00 26.47 190 GLY A C 1
ATOM 1282 O O . GLY A 1 190 ? 12.442 31.155 -43.569 1.00 26.47 190 GLY A O 1
ATOM 1283 N N . THR A 1 191 ? 10.406 31.845 -44.268 1.00 27.81 191 THR A N 1
ATOM 1284 C CA . THR A 1 191 ? 10.568 32.243 -45.686 1.00 27.81 191 THR A CA 1
ATOM 1285 C C . THR A 1 191 ? 11.992 32.211 -46.280 1.00 27.81 191 THR A C 1
ATOM 1287 O O . THR A 1 191 ? 12.873 32.886 -45.752 1.00 27.81 191 THR A O 1
ATOM 1290 N N . ILE A 1 192 ? 12.270 31.676 -47.475 1.00 27.33 192 ILE A N 1
ATOM 1291 C CA . ILE A 1 192 ? 11.448 31.209 -48.615 1.00 27.33 192 ILE A CA 1
ATOM 1292 C C . ILE A 1 192 ? 12.383 30.366 -49.510 1.00 27.33 192 ILE A C 1
ATOM 1294 O O . ILE A 1 192 ? 13.548 30.737 -49.655 1.00 27.33 192 ILE A O 1
ATOM 1298 N N . GLY A 1 193 ? 11.880 29.327 -50.185 1.00 23.98 193 GLY A N 1
ATOM 1299 C CA . GLY A 1 193 ? 12.655 28.605 -51.207 1.00 23.98 193 GLY A CA 1
ATOM 1300 C C . GLY A 1 193 ? 11.968 27.339 -51.711 1.00 23.98 193 GLY A C 1
ATOM 1301 O O . GLY A 1 193 ? 12.338 26.244 -51.319 1.00 23.98 193 GLY A O 1
ATOM 1302 N N . THR A 1 194 ? 10.945 27.484 -52.554 1.00 28.91 194 THR A N 1
ATOM 1303 C CA . THR A 1 194 ? 10.193 26.363 -53.141 1.00 28.91 194 THR A CA 1
ATOM 1304 C C . THR A 1 194 ? 11.074 25.447 -53.995 1.00 28.91 194 THR A C 1
ATOM 1306 O O . THR A 1 194 ? 11.535 25.870 -55.056 1.00 28.91 194 THR A O 1
ATOM 1309 N N . VAL A 1 195 ? 11.208 24.182 -53.594 1.00 25.53 195 VAL A N 1
ATOM 1310 C CA . VAL A 1 195 ? 11.495 23.063 -54.505 1.00 25.53 195 VAL A CA 1
ATOM 1311 C C . VAL A 1 195 ? 10.176 22.328 -54.730 1.00 25.53 195 VAL A C 1
ATOM 1313 O O . VAL A 1 195 ? 9.468 22.013 -53.774 1.00 25.53 195 VAL A O 1
ATOM 1316 N N . ALA A 1 196 ? 9.797 22.138 -55.993 1.00 28.78 196 ALA A N 1
ATOM 1317 C CA . ALA A 1 196 ? 8.569 21.438 -56.346 1.00 28.78 196 ALA A CA 1
ATOM 1318 C C . ALA A 1 196 ? 8.725 19.930 -56.108 1.00 28.78 196 ALA A C 1
ATOM 1320 O O . ALA A 1 196 ? 9.771 19.358 -56.409 1.00 28.78 196 ALA A O 1
ATOM 1321 N N . ALA A 1 197 ? 7.674 19.290 -55.594 1.00 26.38 197 ALA A N 1
ATOM 1322 C CA . ALA A 1 197 ? 7.677 17.862 -55.318 1.00 26.38 197 ALA A CA 1
ATOM 1323 C C . ALA A 1 197 ? 7.835 17.036 -56.607 1.00 26.38 197 ALA A C 1
ATOM 1325 O O . ALA A 1 197 ? 6.938 17.009 -57.453 1.00 26.38 197 ALA A O 1
ATOM 1326 N N . VAL A 1 198 ? 8.944 16.302 -56.714 1.00 27.81 198 VAL A N 1
ATOM 1327 C CA . VAL A 1 198 ? 9.034 15.123 -57.580 1.00 27.81 198 VAL A CA 1
ATOM 1328 C C . VAL A 1 198 ? 8.421 13.964 -56.801 1.00 27.81 198 VAL A C 1
ATOM 1330 O O . VAL A 1 198 ? 9.072 13.336 -55.973 1.00 27.81 198 VAL A O 1
ATOM 1333 N N . GLY A 1 199 ? 7.132 13.715 -57.023 1.00 27.36 199 GLY A N 1
ATOM 1334 C CA . GLY A 1 199 ? 6.427 12.601 -56.395 1.00 27.36 199 GLY A CA 1
ATOM 1335 C C . GLY A 1 199 ? 6.813 11.262 -57.022 1.00 27.36 199 GLY A C 1
ATOM 1336 O O . GLY A 1 199 ? 6.124 10.798 -57.929 1.00 27.36 199 GLY A O 1
ATOM 1337 N N . LEU A 1 200 ? 7.867 10.614 -56.518 1.00 27.73 200 LEU A N 1
ATOM 1338 C CA . LEU A 1 200 ? 8.145 9.196 -56.785 1.00 27.73 200 LEU A CA 1
ATOM 1339 C C . LEU A 1 200 ? 7.209 8.301 -55.954 1.00 27.73 200 LEU A C 1
ATOM 1341 O O . LEU A 1 200 ? 7.616 7.606 -55.031 1.00 27.73 200 LEU A O 1
ATOM 1345 N N . GLY A 1 201 ? 5.919 8.321 -56.295 1.00 25.92 201 GLY A N 1
ATOM 1346 C CA . GLY A 1 201 ? 4.922 7.424 -55.718 1.00 25.92 201 GLY A CA 1
ATOM 1347 C C . GLY A 1 201 ? 4.828 6.098 -56.478 1.00 25.92 201 GLY A C 1
ATOM 1348 O O . GLY A 1 201 ? 4.341 6.074 -57.604 1.00 25.92 201 GLY A O 1
ATOM 1349 N N . ALA A 1 202 ? 5.241 4.995 -55.845 1.00 28.09 202 ALA A N 1
ATOM 1350 C CA . ALA A 1 202 ? 4.778 3.615 -56.092 1.00 28.09 202 ALA A CA 1
ATOM 1351 C C . ALA A 1 202 ? 4.691 3.102 -57.560 1.00 28.09 202 ALA A C 1
ATOM 1353 O O . ALA A 1 202 ? 3.884 2.220 -57.873 1.00 28.09 202 ALA A O 1
ATOM 1354 N N . GLY A 1 203 ? 5.544 3.591 -58.467 1.00 28.34 203 GLY A N 1
ATOM 1355 C CA . GLY A 1 203 ? 5.451 3.329 -59.914 1.00 28.34 203 GLY A CA 1
ATOM 1356 C C . GLY A 1 203 ? 5.644 1.873 -60.379 1.00 28.34 203 GLY A C 1
ATOM 1357 O O . GLY A 1 203 ? 5.374 1.575 -61.540 1.00 28.34 203 GLY A O 1
ATOM 1358 N N . ALA A 1 204 ? 6.086 0.957 -59.509 1.00 27.73 204 ALA A N 1
ATOM 1359 C CA . ALA A 1 204 ? 6.419 -0.425 -59.881 1.00 27.73 204 ALA A CA 1
ATOM 1360 C C . ALA A 1 204 ? 5.336 -1.479 -59.555 1.00 27.73 204 ALA A C 1
ATOM 1362 O O . ALA A 1 204 ? 5.343 -2.554 -60.154 1.00 27.73 204 ALA A O 1
ATOM 1363 N N . ILE A 1 205 ? 4.394 -1.202 -58.642 1.00 33.62 205 ILE A N 1
ATOM 1364 C CA . ILE A 1 205 ? 3.456 -2.225 -58.120 1.00 33.62 205 ILE A CA 1
ATOM 1365 C C . ILE A 1 205 ? 2.027 -2.091 -58.685 1.00 33.62 205 ILE A C 1
ATOM 1367 O O . ILE A 1 205 ? 1.301 -3.084 -58.783 1.00 33.62 205 ILE A O 1
ATOM 1371 N N . PHE A 1 206 ? 1.620 -0.916 -59.180 1.00 34.53 206 PHE A N 1
ATOM 1372 C CA . PHE A 1 206 ? 0.238 -0.723 -59.650 1.00 34.53 206 PHE A CA 1
ATOM 1373 C C . PHE A 1 206 ? -0.070 -1.295 -61.051 1.00 34.53 206 PHE A C 1
ATOM 1375 O O . PHE A 1 206 ? -1.236 -1.489 -61.399 1.00 34.53 206 PHE A O 1
ATOM 1382 N N . LEU A 1 207 ? 0.946 -1.662 -61.845 1.00 30.22 207 LEU A N 1
ATOM 1383 C CA . LEU A 1 207 ? 0.725 -2.341 -63.134 1.00 30.22 207 LEU A CA 1
ATOM 1384 C C . LEU A 1 207 ? 0.353 -3.829 -62.968 1.00 30.22 207 LEU A C 1
ATOM 1386 O O . LEU A 1 207 ? -0.309 -4.404 -63.833 1.00 30.22 207 LEU A O 1
ATOM 1390 N N . ALA A 1 208 ? 0.724 -4.445 -61.839 1.00 29.94 208 ALA A N 1
ATOM 1391 C CA . ALA A 1 208 ? 0.321 -5.807 -61.496 1.00 29.94 208 ALA A CA 1
ATOM 1392 C C . ALA A 1 208 ? -1.127 -5.860 -60.981 1.00 29.94 208 ALA A C 1
ATOM 1394 O O . ALA A 1 208 ? -1.892 -6.727 -61.401 1.00 29.94 208 ALA A O 1
ATOM 1395 N N . ALA A 1 209 ? -1.532 -4.906 -60.134 1.00 28.73 209 ALA A N 1
ATOM 1396 C CA . ALA A 1 209 ? -2.864 -4.880 -59.524 1.00 28.73 209 ALA A CA 1
ATOM 1397 C C . ALA A 1 209 ? -4.000 -4.878 -60.566 1.00 28.73 209 ALA A C 1
ATOM 1399 O O . ALA A 1 209 ? -4.949 -5.655 -60.448 1.00 28.73 209 ALA A O 1
ATOM 1400 N N . ASN A 1 210 ? -3.879 -4.068 -61.624 1.00 31.81 210 ASN A N 1
ATOM 1401 C CA . ASN A 1 210 ? -4.915 -3.976 -62.656 1.00 31.81 210 ASN A CA 1
ATOM 1402 C C . ASN A 1 210 ? -4.921 -5.208 -63.594 1.00 31.81 210 ASN A C 1
ATOM 1404 O O . ASN A 1 210 ? -5.976 -5.703 -63.985 1.00 31.81 210 ASN A O 1
ATOM 1408 N N . ALA A 1 211 ? -3.747 -5.783 -63.887 1.00 31.33 211 ALA A N 1
ATOM 1409 C CA . ALA A 1 211 ? -3.623 -7.006 -64.687 1.00 31.33 211 ALA A CA 1
ATOM 1410 C C . ALA A 1 211 ? -4.063 -8.286 -63.944 1.00 31.33 211 ALA A C 1
ATOM 1412 O O . ALA A 1 211 ? -4.460 -9.261 -64.586 1.00 31.33 211 ALA A O 1
ATOM 1413 N N . ILE A 1 212 ? -3.994 -8.298 -62.608 1.00 36.50 212 ILE A N 1
ATOM 1414 C CA . ILE A 1 212 ? -4.438 -9.415 -61.762 1.00 36.50 212 ILE A CA 1
ATOM 1415 C C . ILE A 1 212 ? -5.948 -9.336 -61.505 1.00 36.50 212 ILE A C 1
ATOM 1417 O O . ILE A 1 212 ? -6.629 -10.350 -61.656 1.00 36.50 212 ILE A O 1
ATOM 1421 N N . ARG A 1 213 ? -6.500 -8.146 -61.212 1.00 42.03 213 ARG A N 1
ATOM 1422 C CA . ARG A 1 213 ? -7.952 -7.966 -61.006 1.00 42.03 213 ARG A CA 1
ATOM 1423 C C . ARG A 1 213 ? -8.747 -8.359 -62.257 1.00 42.03 213 ARG A C 1
ATOM 1425 O O . ARG A 1 213 ? -9.671 -9.158 -62.171 1.00 42.03 213 ARG A O 1
ATOM 1432 N N . ASN A 1 214 ? -8.279 -7.942 -63.436 1.00 35.31 214 ASN A N 1
ATOM 1433 C CA . ASN A 1 214 ? -8.869 -8.287 -64.737 1.00 35.31 214 ASN A CA 1
ATOM 1434 C C . ASN A 1 214 ? -8.651 -9.763 -65.167 1.00 35.31 214 ASN A C 1
ATOM 1436 O O . ASN A 1 214 ? -8.941 -10.142 -66.301 1.00 35.31 214 ASN A O 1
ATOM 1440 N N . ARG A 1 215 ? -8.092 -10.607 -64.286 1.00 36.38 215 ARG A N 1
ATOM 1441 C CA . ARG A 1 215 ? -7.885 -12.048 -64.503 1.00 36.38 215 ARG A CA 1
ATOM 1442 C C . ARG A 1 215 ? -8.498 -12.926 -63.402 1.00 36.38 215 ARG A C 1
ATOM 1444 O O . ARG A 1 215 ? -8.357 -14.146 -63.466 1.00 36.38 215 ARG A O 1
ATOM 1451 N N . LEU A 1 216 ? -9.171 -12.323 -62.420 1.00 40.78 216 LEU A N 1
ATOM 1452 C CA . LEU A 1 216 ? -9.910 -13.028 -61.366 1.00 40.78 216 LEU A CA 1
ATOM 1453 C C . LEU A 1 216 ? -11.438 -12.986 -61.561 1.00 40.78 216 LEU A C 1
ATOM 1455 O O . LEU A 1 216 ? -12.154 -13.697 -60.867 1.00 40.78 216 LEU A O 1
ATOM 1459 N N . SER A 1 217 ? -11.931 -12.194 -62.517 1.00 42.38 217 SER A N 1
ATOM 1460 C CA . SER A 1 217 ? -13.356 -12.057 -62.847 1.00 42.38 217 SER A CA 1
ATOM 1461 C C . SER A 1 217 ? -13.732 -12.909 -64.064 1.00 42.38 217 SER A C 1
ATOM 1463 O O . SER A 1 217 ? -13.968 -12.387 -65.149 1.00 42.38 217 SER A O 1
ATOM 1465 N N . ASP A 1 218 ? -13.752 -14.230 -63.882 1.00 38.97 218 ASP A N 1
ATOM 1466 C CA . ASP A 1 218 ? -14.230 -15.195 -64.888 1.00 38.97 218 ASP A CA 1
ATOM 1467 C C . ASP A 1 218 ? -15.017 -16.335 -64.195 1.00 38.97 218 ASP A C 1
ATOM 1469 O O . ASP A 1 218 ? -14.832 -17.513 -64.496 1.00 38.97 218 ASP A O 1
ATOM 1473 N N . ASP A 1 219 ? -15.885 -15.970 -63.238 1.00 38.28 219 ASP A N 1
ATOM 1474 C CA . ASP A 1 219 ? -16.937 -16.836 -62.683 1.00 38.28 219 ASP A CA 1
ATOM 1475 C C . ASP A 1 219 ? -18.307 -16.125 -62.762 1.00 38.28 219 ASP A C 1
ATOM 1477 O O . ASP A 1 219 ? -18.441 -14.931 -62.495 1.00 38.28 219 ASP A O 1
ATOM 1481 N N . ASP A 1 220 ? -19.309 -16.877 -63.221 1.00 48.06 220 ASP A N 1
ATOM 1482 C CA . ASP A 1 220 ? -20.563 -16.402 -63.832 1.00 48.06 220 ASP A CA 1
ATOM 1483 C C . ASP A 1 220 ? -21.749 -16.586 -62.865 1.00 48.06 220 ASP A C 1
ATOM 1485 O O . ASP A 1 220 ? -22.569 -17.488 -63.045 1.00 48.06 220 ASP A O 1
ATOM 1489 N N . ASP A 1 221 ? -21.832 -15.747 -61.823 1.00 40.00 221 ASP A N 1
ATOM 1490 C CA . ASP A 1 221 ? -22.959 -15.716 -60.876 1.00 40.00 221 ASP A CA 1
ATOM 1491 C C . ASP A 1 221 ? -23.573 -14.305 -60.771 1.00 40.00 221 ASP A C 1
ATOM 1493 O O . ASP A 1 221 ? -22.938 -13.329 -60.382 1.00 40.00 221 ASP A O 1
ATOM 1497 N N . GLY A 1 222 ? -24.845 -14.197 -61.173 1.00 47.62 222 GLY A N 1
ATOM 1498 C CA . GLY A 1 222 ? -25.530 -12.928 -61.447 1.00 47.62 222 GLY A CA 1
ATOM 1499 C C . GLY A 1 222 ? -26.047 -12.174 -60.219 1.00 47.62 222 GLY A C 1
ATOM 1500 O O . GLY A 1 222 ? -27.262 -12.004 -60.084 1.00 47.62 222 GLY A O 1
ATOM 1501 N N . ASP A 1 223 ? -25.134 -11.694 -59.377 1.00 43.88 223 ASP A N 1
ATOM 1502 C CA . ASP A 1 223 ? -25.387 -10.773 -58.264 1.00 43.88 223 ASP A CA 1
ATOM 1503 C C . ASP A 1 223 ? -24.492 -9.527 -58.384 1.00 43.88 223 ASP A C 1
ATOM 1505 O O . ASP A 1 223 ? -23.296 -9.594 -58.121 1.00 43.88 223 ASP A O 1
ATOM 1509 N N . GLY A 1 224 ? -25.078 -8.406 -58.825 1.00 54.84 224 GLY A N 1
ATOM 1510 C CA . GLY A 1 224 ? -24.577 -7.042 -58.580 1.00 54.84 224 GLY A CA 1
ATOM 1511 C C . GLY A 1 224 ? -23.127 -6.695 -58.950 1.00 54.84 224 GLY A C 1
ATOM 1512 O O . GLY A 1 224 ? -22.631 -5.684 -58.463 1.00 54.84 224 GLY A O 1
ATOM 1513 N N . SER A 1 225 ? -22.431 -7.504 -59.753 1.00 49.28 225 SER A N 1
ATOM 1514 C CA . SER A 1 225 ? -20.985 -7.376 -59.958 1.00 49.28 225 SER A CA 1
ATOM 1515 C C . SER A 1 225 ? -20.607 -6.050 -60.627 1.00 49.28 225 SER A C 1
ATOM 1517 O O . SER A 1 225 ? -20.852 -5.881 -61.825 1.00 49.28 225 SER A O 1
ATOM 1519 N N . ASN A 1 226 ? -19.974 -5.163 -59.850 1.00 56.75 226 ASN A N 1
ATOM 1520 C CA . ASN A 1 226 ? -19.410 -3.883 -60.284 1.00 56.75 226 ASN A CA 1
ATOM 1521 C C . ASN A 1 226 ? -18.696 -4.023 -61.643 1.00 56.75 226 ASN A C 1
ATOM 1523 O O . ASN A 1 226 ? -17.694 -4.739 -61.769 1.00 56.75 226 ASN A O 1
ATOM 1527 N N . SER A 1 227 ? -19.230 -3.343 -62.659 1.00 60.72 227 SER A N 1
ATOM 1528 C CA . SER A 1 227 ? -18.688 -3.336 -64.016 1.00 60.72 227 SER A CA 1
ATOM 1529 C C . SER A 1 227 ? -17.699 -2.187 -64.225 1.00 60.72 227 SER A C 1
ATOM 1531 O O . SER A 1 227 ? -17.989 -1.287 -65.008 1.00 60.72 227 SER A O 1
ATOM 1533 N N . ALA A 1 228 ? -16.540 -2.285 -63.563 1.00 61.41 228 ALA A N 1
ATOM 1534 C CA . ALA A 1 228 ? -15.496 -1.259 -63.444 1.00 61.41 228 ALA A CA 1
ATOM 1535 C C . ALA A 1 228 ? -15.376 -0.259 -64.614 1.00 61.41 228 ALA A C 1
ATOM 1537 O O . ALA A 1 228 ? -15.276 -0.643 -65.789 1.00 61.41 228 ALA A O 1
ATOM 1538 N N . ALA A 1 229 ? -15.291 1.028 -64.272 1.00 68.69 229 ALA A N 1
ATOM 1539 C CA . ALA A 1 229 ? -15.411 2.128 -65.221 1.00 68.69 229 ALA A CA 1
ATOM 1540 C C . ALA A 1 229 ? -14.287 2.151 -66.278 1.00 68.69 229 ALA A C 1
ATOM 1542 O O . ALA A 1 229 ? -13.092 2.093 -65.973 1.00 68.69 229 ALA A O 1
ATOM 1543 N N . GLN A 1 230 ? -14.664 2.314 -67.551 1.00 73.25 230 GLN A N 1
ATOM 1544 C CA . GLN A 1 230 ? -13.735 2.413 -68.679 1.00 73.25 230 GLN A CA 1
ATOM 1545 C C . GLN A 1 230 ? -13.443 3.876 -69.044 1.00 73.25 230 GLN A C 1
ATOM 1547 O O . GLN A 1 230 ? -14.353 4.641 -69.375 1.00 73.25 230 GLN A O 1
ATOM 1552 N N . LEU A 1 231 ? -12.155 4.227 -69.082 1.00 76.62 231 LEU A N 1
ATOM 1553 C CA . LEU A 1 231 ? -11.640 5.503 -69.581 1.00 76.62 231 LEU A CA 1
ATOM 1554 C C . LEU A 1 231 ? -11.142 5.366 -71.031 1.00 76.62 231 LEU A C 1
ATOM 1556 O O . LEU A 1 231 ? -10.179 4.643 -71.284 1.00 76.62 231 LEU A O 1
ATOM 1560 N N . ASP A 1 232 ? -11.740 6.116 -71.956 1.00 74.69 232 ASP A N 1
ATOM 1561 C CA . ASP A 1 232 ? -11.253 6.287 -73.328 1.00 74.69 232 ASP A CA 1
ATOM 1562 C C . ASP A 1 232 ? -10.662 7.702 -73.501 1.00 74.69 232 ASP A C 1
ATOM 1564 O O . ASP A 1 232 ? -11.315 8.717 -73.239 1.00 74.69 232 ASP A O 1
ATOM 1568 N N . ILE A 1 233 ? -9.414 7.786 -73.970 1.00 76.19 233 ILE A N 1
ATOM 1569 C CA . ILE A 1 233 ? -8.725 9.062 -74.222 1.00 76.19 233 ILE A CA 1
ATOM 1570 C C . ILE A 1 233 ? -9.229 9.663 -75.542 1.00 76.19 233 ILE A C 1
ATOM 1572 O O . ILE A 1 233 ? -9.152 9.014 -76.588 1.00 76.19 233 ILE A O 1
ATOM 1576 N N . ILE A 1 234 ? -9.735 10.902 -75.502 1.00 77.62 234 ILE A N 1
ATOM 1577 C CA . ILE A 1 234 ? -10.167 11.645 -76.700 1.00 77.62 234 ILE A CA 1
ATOM 1578 C C . ILE A 1 234 ? -9.077 12.623 -77.145 1.00 77.62 234 ILE A C 1
ATOM 1580 O O . ILE A 1 234 ? -8.765 12.678 -78.334 1.00 77.62 234 ILE A O 1
ATOM 1584 N N . ASP A 1 235 ? -8.518 13.378 -76.200 1.00 78.69 235 ASP A N 1
ATOM 1585 C CA . ASP A 1 235 ? -7.423 14.326 -76.408 1.00 78.69 235 ASP A CA 1
ATOM 1586 C C . ASP A 1 235 ? -6.644 14.478 -75.095 1.00 78.69 235 ASP A C 1
ATOM 1588 O O . ASP A 1 235 ? -7.256 14.724 -74.056 1.00 78.69 235 ASP A O 1
ATOM 1592 N N . ASN A 1 236 ? -5.325 14.303 -75.112 1.00 77.44 236 ASN A N 1
ATOM 1593 C CA . ASN A 1 236 ? -4.470 14.391 -73.925 1.00 77.44 236 ASN A CA 1
ATOM 1594 C C . ASN A 1 236 ? -3.176 15.191 -74.139 1.00 77.44 236 ASN A C 1
ATOM 1596 O O . ASN A 1 236 ? -2.296 15.141 -73.278 1.00 77.44 236 ASN A O 1
ATOM 1600 N N . GLU A 1 237 ? -3.066 15.932 -75.246 1.00 79.75 237 GLU A N 1
ATOM 1601 C CA . GLU A 1 237 ? -1.892 16.755 -75.547 1.00 79.75 237 GLU A CA 1
ATOM 1602 C C . GLU A 1 237 ? -1.958 18.102 -74.798 1.00 79.75 237 GLU A C 1
ATOM 1604 O O . GLU A 1 237 ? -2.945 18.839 -74.869 1.00 79.75 237 GLU A O 1
ATOM 1609 N N . ILE A 1 238 ? -0.889 18.453 -74.081 1.00 75.31 238 ILE A N 1
ATOM 1610 C CA . ILE A 1 238 ? -0.731 19.738 -73.392 1.00 75.31 238 ILE A CA 1
ATOM 1611 C C . ILE A 1 238 ? 0.498 20.465 -73.934 1.00 75.31 238 ILE A C 1
ATOM 1613 O O . ILE A 1 238 ? 1.632 20.035 -73.741 1.00 75.31 238 ILE A O 1
ATOM 1617 N N . SER A 1 239 ? 0.282 21.632 -74.540 1.00 80.00 239 SER A N 1
ATOM 1618 C CA . SER A 1 239 ? 1.353 22.535 -74.961 1.00 80.00 239 SER A CA 1
ATOM 1619 C C . SER A 1 239 ? 1.804 23.425 -73.799 1.00 80.00 239 SER A C 1
ATOM 1621 O O . SER A 1 239 ? 1.104 24.350 -73.376 1.00 80.00 239 SER A O 1
ATOM 1623 N N . LYS A 1 240 ? 3.003 23.147 -73.281 1.00 76.62 240 LYS A N 1
ATOM 1624 C CA . LYS A 1 240 ? 3.653 23.838 -72.156 1.00 76.62 240 LYS A CA 1
ATOM 1625 C C . LYS A 1 240 ? 3.699 25.361 -72.353 1.00 76.62 240 LYS A C 1
ATOM 1627 O O . LYS A 1 240 ? 4.292 25.846 -73.314 1.00 76.62 240 LYS A O 1
ATOM 1632 N N . GLY A 1 241 ? 3.150 26.127 -71.408 1.00 71.56 241 GLY A N 1
ATOM 1633 C CA . GLY A 1 241 ? 3.111 27.596 -71.463 1.00 71.56 241 GLY A CA 1
ATOM 1634 C C . GLY A 1 241 ? 1.990 28.191 -72.327 1.00 71.56 241 GLY A C 1
ATOM 1635 O O . GLY A 1 241 ? 1.898 29.416 -72.429 1.00 71.56 241 GLY A O 1
ATOM 1636 N N . GLU A 1 242 ? 1.140 27.366 -72.946 1.00 79.06 242 GLU A N 1
ATOM 1637 C CA . GLU A 1 242 ? 0.015 27.794 -73.786 1.00 79.06 242 GLU A CA 1
ATOM 1638 C C . GLU A 1 242 ? -1.337 27.324 -73.211 1.00 79.06 242 GLU A C 1
ATOM 1640 O O . GLU A 1 242 ? -1.410 26.490 -72.305 1.00 79.06 242 GLU A O 1
ATOM 1645 N N . SER A 1 243 ? -2.435 27.899 -73.715 1.00 81.50 243 SER A N 1
ATOM 1646 C CA . SER A 1 243 ? -3.791 27.467 -73.352 1.00 81.50 243 SER A CA 1
ATOM 1647 C C . SER A 1 243 ? -4.084 26.135 -74.037 1.00 81.50 243 SER A C 1
ATOM 1649 O O . SER A 1 243 ? -4.159 26.095 -75.264 1.00 81.50 243 SER A O 1
ATOM 1651 N N . SER A 1 244 ? -4.247 25.075 -73.249 1.00 74.75 244 SER A N 1
ATOM 1652 C CA . SER A 1 244 ? -4.456 23.700 -73.717 1.00 74.75 244 SER A CA 1
ATOM 1653 C C . SER A 1 244 ? -5.747 23.125 -73.130 1.00 74.75 244 SER A C 1
ATOM 1655 O O . SER A 1 244 ? -6.183 23.540 -72.052 1.00 74.75 244 SER A O 1
ATOM 1657 N N . SER A 1 245 ? -6.357 22.170 -73.831 1.00 81.69 245 SER A N 1
ATOM 1658 C CA . SER A 1 245 ? -7.585 21.494 -73.404 1.00 81.69 245 SER A CA 1
ATOM 1659 C C . SER A 1 245 ? -7.438 19.986 -73.536 1.00 81.69 245 SER A C 1
ATOM 1661 O O . SER A 1 245 ? -7.194 19.495 -74.633 1.00 81.69 245 SER A O 1
ATOM 1663 N N . VAL A 1 246 ? -7.658 19.262 -72.446 1.00 78.31 246 VAL A N 1
ATOM 1664 C CA . VAL A 1 246 ? -7.602 17.797 -72.390 1.00 78.31 246 VAL A CA 1
ATOM 1665 C C . VAL A 1 246 ? -9.018 17.255 -72.228 1.00 78.31 246 VAL A C 1
ATOM 1667 O O . VAL A 1 246 ? -9.814 17.836 -71.492 1.00 78.31 246 VAL A O 1
ATOM 1670 N N . THR A 1 247 ? -9.358 16.174 -72.931 1.00 80.75 247 THR A N 1
ATOM 1671 C CA . THR A 1 247 ? -10.695 15.562 -72.927 1.00 80.75 247 THR A CA 1
ATOM 1672 C C . THR A 1 247 ? -10.626 14.040 -72.827 1.00 80.75 247 THR A C 1
ATOM 1674 O O . THR A 1 247 ? -9.985 13.373 -73.642 1.00 80.75 247 THR A O 1
ATOM 1677 N N . TYR A 1 248 ? -11.391 13.476 -71.896 1.00 80.06 248 TYR A N 1
ATOM 1678 C CA . TYR A 1 248 ? -11.571 12.031 -71.743 1.00 80.06 248 TYR A CA 1
ATOM 1679 C C . TYR A 1 248 ? -13.053 11.661 -71.785 1.00 80.06 248 TYR A C 1
ATOM 1681 O O . TYR A 1 248 ? -13.891 12.433 -71.321 1.00 80.06 248 TYR A O 1
ATOM 1689 N N . ALA A 1 249 ? -13.380 10.476 -72.297 1.00 80.94 249 ALA A N 1
ATOM 1690 C CA . ALA A 1 249 ? -14.685 9.850 -72.110 1.00 80.94 249 ALA A CA 1
ATOM 1691 C C . ALA A 1 249 ? -14.595 8.815 -70.989 1.00 80.94 249 ALA A C 1
ATOM 1693 O O . ALA A 1 249 ? -13.803 7.877 -71.071 1.00 80.94 249 ALA A O 1
ATOM 1694 N N . ILE A 1 250 ? -15.429 8.964 -69.965 1.00 80.88 250 ILE A N 1
ATOM 1695 C CA . ILE A 1 250 ? -15.630 7.941 -68.938 1.00 80.88 250 ILE A CA 1
ATOM 1696 C C . ILE A 1 250 ? -16.924 7.206 -69.286 1.00 80.88 250 ILE A C 1
ATOM 1698 O O . ILE A 1 250 ? -17.921 7.828 -69.670 1.00 80.88 250 ILE A O 1
ATOM 1702 N N . THR A 1 251 ? -16.896 5.879 -69.209 1.00 78.19 251 THR A N 1
ATOM 1703 C CA . THR A 1 251 ? -17.978 4.991 -69.645 1.00 78.19 251 THR A CA 1
ATOM 1704 C C . THR A 1 251 ? -18.209 3.916 -68.603 1.00 78.19 251 THR A C 1
ATOM 1706 O O . THR A 1 251 ? -17.263 3.246 -68.204 1.00 78.19 251 THR A O 1
ATOM 1709 N N . ASP A 1 252 ? -19.462 3.711 -68.214 1.00 75.25 252 ASP A N 1
ATOM 1710 C CA . ASP A 1 252 ? -19.810 2.765 -67.159 1.00 75.25 252 ASP A CA 1
ATOM 1711 C C . ASP A 1 252 ? -21.145 2.045 -67.441 1.00 75.25 252 ASP A C 1
ATOM 1713 O O . ASP A 1 252 ? -22.041 2.583 -68.115 1.00 75.25 252 ASP A O 1
ATOM 1717 N N . GLN A 1 253 ? -21.279 0.793 -66.983 1.00 71.44 253 GLN A N 1
ATOM 1718 C CA . GLN A 1 253 ? -22.502 0.009 -67.189 1.00 71.44 253 GLN A CA 1
ATOM 1719 C C . GLN A 1 253 ? -23.573 0.196 -66.111 1.00 71.44 253 GLN A C 1
ATOM 1721 O O . GLN A 1 253 ? -24.755 -0.002 -66.428 1.00 71.44 253 GLN A O 1
ATOM 1726 N N . ASP A 1 254 ? -23.209 0.623 -64.916 1.00 70.75 254 ASP A N 1
ATOM 1727 C CA . ASP A 1 254 ? -24.104 0.817 -63.780 1.00 70.75 254 ASP A CA 1
ATOM 1728 C C . ASP A 1 254 ? -24.530 2.299 -63.682 1.00 70.75 254 ASP A C 1
ATOM 1730 O O . ASP A 1 254 ? -25.703 2.600 -63.445 1.00 70.75 254 ASP A O 1
ATOM 1734 N N . GLY A 1 255 ? -23.662 3.216 -64.114 1.00 73.38 255 GLY A N 1
ATOM 1735 C CA . GLY A 1 255 ? -23.956 4.610 -64.447 1.00 73.38 255 GLY A CA 1
ATOM 1736 C C . GLY A 1 255 ? -23.164 5.601 -63.601 1.00 73.38 255 GLY A C 1
ATOM 1737 O O . GLY A 1 255 ? -22.823 5.330 -62.460 1.00 73.38 255 GLY A O 1
ATOM 1738 N N . ILE A 1 256 ? -22.899 6.780 -64.159 1.00 73.12 256 ILE A N 1
ATOM 1739 C CA . ILE A 1 256 ? -22.061 7.817 -63.548 1.00 73.12 256 ILE A CA 1
ATOM 1740 C C . ILE A 1 256 ? -22.949 8.996 -63.142 1.00 73.12 256 ILE A C 1
ATOM 1742 O O . ILE A 1 256 ? -23.742 9.463 -63.967 1.00 73.12 256 ILE A O 1
ATOM 1746 N N . ASP A 1 257 ? -22.821 9.485 -61.908 1.00 78.81 257 ASP A N 1
ATOM 1747 C CA . ASP A 1 257 ? -23.421 10.759 -61.497 1.00 78.81 257 ASP A CA 1
ATOM 1748 C C . ASP A 1 257 ? -22.542 11.930 -61.966 1.00 78.81 257 ASP A C 1
ATOM 1750 O O . ASP A 1 257 ? -21.349 12.000 -61.662 1.00 78.81 257 ASP A O 1
ATOM 1754 N N . GLU A 1 258 ? -23.112 12.834 -62.764 1.00 78.38 258 GLU A N 1
ATOM 1755 C CA . GLU A 1 258 ? -22.356 13.938 -63.361 1.00 78.38 258 GLU A CA 1
ATOM 1756 C C . GLU A 1 258 ? -21.944 15.003 -62.340 1.00 78.38 258 GLU A C 1
ATOM 1758 O O . GLU A 1 258 ? -20.865 15.584 -62.477 1.00 78.38 258 GLU A O 1
ATOM 1763 N N . SER A 1 259 ? -22.760 15.239 -61.310 1.00 76.81 259 SER A N 1
ATOM 1764 C CA . SER A 1 259 ? -22.486 16.250 -60.288 1.00 76.81 259 SER A CA 1
ATOM 1765 C C . SER A 1 259 ? -21.351 15.812 -59.359 1.00 76.81 259 SER A C 1
ATOM 1767 O O . SER A 1 259 ? -20.450 16.610 -59.084 1.00 76.81 259 SER A O 1
ATOM 1769 N N . ASP A 1 260 ? -21.345 14.547 -58.929 1.00 73.94 260 ASP A N 1
ATOM 1770 C CA . ASP A 1 260 ? -20.275 14.010 -58.078 1.00 73.94 260 ASP A CA 1
ATOM 1771 C C . ASP A 1 260 ? -18.963 13.827 -58.861 1.00 73.94 260 ASP A C 1
ATOM 1773 O O . ASP A 1 260 ? -17.892 14.174 -58.352 1.00 73.94 260 ASP A O 1
ATOM 1777 N N . LEU A 1 261 ? -19.023 13.395 -60.130 1.00 77.00 261 LEU A N 1
ATOM 1778 C CA . LEU A 1 261 ? -17.847 13.367 -61.006 1.00 77.00 261 LEU A CA 1
ATOM 1779 C C . LEU A 1 261 ? -17.274 14.777 -61.223 1.00 77.00 261 LEU A C 1
ATOM 1781 O O . LEU A 1 261 ? -16.063 14.967 -61.105 1.00 77.00 261 LEU A O 1
ATOM 1785 N N . GLN A 1 262 ? -18.113 15.783 -61.502 1.00 77.50 262 GLN A N 1
ATOM 1786 C CA . GLN A 1 262 ? -17.644 17.162 -61.658 1.00 77.50 262 GLN A CA 1
ATOM 1787 C C . GLN A 1 262 ? -16.984 17.675 -60.368 1.00 77.50 262 GLN A C 1
ATOM 1789 O O . GLN A 1 262 ? -15.905 18.265 -60.437 1.00 77.50 262 GLN A O 1
ATOM 1794 N N . ALA A 1 263 ? -17.573 17.410 -59.199 1.00 72.38 263 ALA A N 1
ATOM 1795 C CA . ALA A 1 263 ? -17.007 17.810 -57.912 1.00 72.38 263 ALA A CA 1
ATOM 1796 C C . ALA A 1 263 ? -15.651 17.136 -57.623 1.00 72.38 263 ALA A C 1
ATOM 1798 O O . ALA A 1 263 ? -14.727 17.805 -57.156 1.00 72.38 263 ALA A O 1
ATOM 1799 N N . ALA A 1 264 ? -15.499 15.846 -57.942 1.00 71.69 264 ALA A N 1
ATOM 1800 C CA . ALA A 1 264 ? -14.234 15.122 -57.799 1.00 71.69 264 ALA A CA 1
ATOM 1801 C C . ALA A 1 264 ? -13.136 15.684 -58.722 1.00 71.69 264 ALA A C 1
ATOM 1803 O O . ALA A 1 264 ? -12.003 15.902 -58.283 1.00 71.69 264 ALA A O 1
ATOM 1804 N N . VAL A 1 265 ? -13.469 15.994 -59.981 1.00 72.50 265 VAL A N 1
ATOM 1805 C CA . VAL A 1 265 ? -12.525 16.594 -60.942 1.00 72.50 265 VAL A CA 1
ATOM 1806 C C . VAL A 1 265 ? -12.142 18.019 -60.518 1.00 72.50 265 VAL A C 1
ATOM 1808 O O . VAL A 1 265 ? -10.961 18.363 -60.532 1.00 72.50 265 VAL A O 1
ATOM 1811 N N . GLU A 1 266 ? -13.100 18.848 -60.092 1.00 72.06 266 GLU A N 1
ATOM 1812 C CA . GLU A 1 266 ? -12.826 20.205 -59.595 1.00 72.06 266 GLU A CA 1
ATOM 1813 C C . GLU A 1 266 ? -11.972 20.191 -58.314 1.00 72.06 266 GLU A C 1
ATOM 1815 O O . GLU A 1 266 ? -11.068 21.018 -58.172 1.00 72.06 266 GLU A O 1
ATOM 1820 N N . ALA A 1 267 ? -12.177 19.219 -57.418 1.00 65.44 267 ALA A N 1
ATOM 1821 C CA . ALA A 1 267 ? -11.330 19.017 -56.243 1.00 65.44 267 ALA A CA 1
ATOM 1822 C C . ALA A 1 267 ? -9.903 18.569 -56.614 1.00 65.44 267 ALA A C 1
ATOM 1824 O O . ALA A 1 267 ? -8.943 19.061 -56.023 1.00 65.44 267 ALA A O 1
ATOM 1825 N N . ALA A 1 268 ? -9.738 17.700 -57.617 1.00 62.97 268 ALA A N 1
ATOM 1826 C CA . ALA A 1 268 ? -8.425 17.272 -58.112 1.00 62.97 268 ALA A CA 1
ATOM 1827 C C . ALA A 1 268 ? -7.659 18.385 -58.859 1.00 62.97 268 ALA A C 1
ATOM 1829 O O . ALA A 1 268 ? -6.429 18.406 -58.844 1.00 62.97 268 ALA A O 1
ATOM 1830 N N . VAL A 1 269 ? -8.370 19.326 -59.489 1.00 64.62 269 VAL A N 1
ATOM 1831 C CA . VAL A 1 269 ? -7.789 20.512 -60.149 1.00 64.62 269 VAL A CA 1
ATOM 1832 C C . VAL A 1 269 ? -7.472 21.634 -59.147 1.00 64.62 269 VAL A C 1
ATOM 1834 O O . VAL A 1 269 ? -6.506 22.368 -59.347 1.00 64.62 269 VAL A O 1
ATOM 1837 N N . GLY A 1 270 ? -8.272 21.794 -58.085 1.00 54.91 270 GLY A N 1
ATOM 1838 C CA . GLY A 1 270 ? -8.128 22.877 -57.099 1.00 54.91 270 GLY A CA 1
ATOM 1839 C C . GLY A 1 270 ? -7.375 22.522 -55.807 1.00 54.91 270 GLY A C 1
ATOM 1840 O O . GLY A 1 270 ? -6.979 23.427 -55.071 1.00 54.91 270 GLY A O 1
ATOM 1841 N N . GLY A 1 271 ? -7.208 21.233 -55.504 1.00 52.94 271 GLY A N 1
ATOM 1842 C CA . GLY A 1 271 ? -6.506 20.709 -54.329 1.00 52.94 271 GLY A CA 1
ATOM 1843 C C . GLY A 1 271 ? -5.041 20.342 -54.595 1.00 52.94 271 GLY A C 1
ATOM 1844 O O . GLY A 1 271 ? -4.532 20.495 -55.701 1.00 52.94 271 GLY A O 1
ATOM 1845 N N . ALA A 1 272 ? -4.352 19.840 -53.565 1.00 44.25 272 ALA A N 1
ATOM 1846 C CA . ALA A 1 272 ? -2.915 19.535 -53.576 1.00 44.25 272 ALA A CA 1
ATOM 1847 C C . ALA A 1 272 ? -2.541 18.250 -54.359 1.00 44.25 272 ALA A C 1
ATOM 1849 O O . ALA A 1 272 ? -1.859 17.370 -53.839 1.00 44.25 272 ALA A O 1
ATOM 1850 N N . ALA A 1 273 ? -2.991 18.143 -55.610 1.00 50.84 273 ALA A N 1
ATOM 1851 C CA . ALA A 1 273 ? -2.690 17.048 -56.529 1.00 50.84 273 ALA A CA 1
ATOM 1852 C C . ALA A 1 273 ? -1.819 17.515 -57.711 1.00 50.84 273 ALA A C 1
ATOM 1854 O O . ALA A 1 273 ? -1.724 18.704 -58.021 1.00 50.84 273 ALA A O 1
ATOM 1855 N N . THR A 1 274 ? -1.219 16.562 -58.425 1.00 51.72 274 THR A N 1
ATOM 1856 C CA . THR A 1 274 ? -0.296 16.795 -59.554 1.00 51.72 274 THR A CA 1
ATOM 1857 C C . THR A 1 274 ? -0.920 17.469 -60.784 1.00 51.72 274 THR A C 1
ATOM 1859 O O . THR A 1 274 ? -0.192 17.838 -61.697 1.00 51.72 274 THR A O 1
ATOM 1862 N N . ILE A 1 275 ? -2.241 17.681 -60.829 1.00 53.16 275 ILE A N 1
ATOM 1863 C CA . ILE A 1 275 ? -2.908 18.434 -61.909 1.00 53.16 275 ILE A CA 1
ATOM 1864 C C . ILE A 1 275 ? -2.860 19.951 -61.644 1.00 53.16 275 ILE A C 1
ATOM 1866 O O . ILE A 1 275 ? -2.745 20.739 -62.585 1.00 53.16 275 ILE A O 1
ATOM 1870 N N . ALA A 1 276 ? -2.852 20.383 -60.378 1.00 55.00 276 ALA A N 1
ATOM 1871 C CA . ALA A 1 276 ? -2.744 21.799 -60.018 1.00 55.00 276 ALA A CA 1
ATOM 1872 C C . ALA A 1 276 ? -1.370 22.401 -60.382 1.00 55.00 276 ALA A C 1
ATOM 1874 O O . ALA A 1 276 ? -1.273 23.588 -60.684 1.00 55.00 276 ALA A O 1
ATOM 1875 N N . SER A 1 277 ? -0.305 21.589 -60.423 1.00 58.75 277 SER A N 1
ATOM 1876 C CA . SER A 1 277 ? 1.008 22.012 -60.937 1.00 58.75 277 SER A CA 1
ATOM 1877 C C . SER A 1 277 ? 1.066 22.078 -62.470 1.00 58.75 277 SER A C 1
ATOM 1879 O O . SER A 1 277 ? 1.852 22.858 -63.011 1.00 58.75 277 SER A O 1
ATOM 1881 N N . VAL A 1 278 ? 0.211 21.326 -63.177 1.00 67.19 278 VAL A N 1
ATOM 1882 C CA . VAL A 1 278 ? 0.054 21.419 -64.640 1.00 67.19 278 VAL A CA 1
ATOM 1883 C C . VAL A 1 278 ? -0.631 22.729 -65.026 1.00 67.19 278 VAL A C 1
ATOM 1885 O O . VAL A 1 278 ? -0.126 23.435 -65.898 1.00 67.19 278 VAL A O 1
ATOM 1888 N N . PHE A 1 279 ? -1.714 23.111 -64.344 1.00 71.38 279 PHE A N 1
ATOM 1889 C CA . PHE A 1 279 ? -2.452 24.356 -64.590 1.00 71.38 279 PHE A CA 1
ATOM 1890 C C . PHE A 1 279 ? -2.337 25.325 -63.401 1.00 71.38 279 PHE A C 1
ATOM 1892 O O . PHE A 1 279 ? -3.288 25.518 -62.649 1.00 71.38 279 PHE A O 1
ATOM 1899 N N . ALA A 1 280 ? -1.166 25.951 -63.239 1.00 63.72 280 ALA A N 1
ATOM 1900 C CA . ALA A 1 280 ? -0.803 26.726 -62.042 1.00 63.72 280 ALA A CA 1
ATOM 1901 C C . ALA A 1 280 ? -1.711 27.938 -61.713 1.00 63.72 280 ALA A C 1
ATOM 1903 O O . ALA A 1 280 ? -1.801 28.334 -60.553 1.00 63.72 280 ALA A O 1
ATOM 1904 N N . ASP A 1 281 ? -2.398 28.513 -62.708 1.00 66.69 281 ASP A N 1
ATOM 1905 C CA . ASP A 1 281 ? -3.392 29.592 -62.527 1.00 66.69 281 ASP A CA 1
ATOM 1906 C C . ASP A 1 281 ? -4.846 29.061 -62.397 1.00 66.69 281 ASP A C 1
ATOM 1908 O O . ASP A 1 281 ? -5.804 29.840 -62.365 1.00 66.69 281 ASP A O 1
ATOM 1912 N N . GLY A 1 282 ? -5.015 27.737 -62.315 1.00 66.06 282 GLY A N 1
ATOM 1913 C CA . GLY A 1 282 ? -6.288 27.015 -62.338 1.00 66.06 282 GLY A CA 1
ATOM 1914 C C . GLY A 1 282 ? -6.746 26.615 -63.748 1.00 66.06 282 GLY A C 1
ATOM 1915 O O . GLY A 1 282 ? -6.365 27.221 -64.753 1.00 66.06 282 GLY A O 1
ATOM 1916 N N . ALA A 1 283 ? -7.612 25.601 -63.819 1.00 71.44 283 ALA A N 1
ATOM 1917 C CA . ALA A 1 283 ? -8.286 25.168 -65.044 1.00 71.44 283 ALA A CA 1
ATOM 1918 C C . ALA A 1 283 ? -9.813 25.179 -64.875 1.00 71.44 283 ALA A C 1
ATOM 1920 O O . ALA A 1 283 ? -10.337 25.096 -63.765 1.00 71.44 283 ALA A O 1
ATOM 1921 N N . THR A 1 284 ? -10.532 25.289 -65.990 1.00 78.19 284 THR A N 1
ATOM 1922 C CA . THR A 1 284 ? -11.994 25.178 -66.041 1.00 78.19 284 THR A CA 1
ATOM 1923 C C . THR A 1 284 ? -12.370 23.749 -66.409 1.00 78.19 284 THR A C 1
ATOM 1925 O O . THR A 1 284 ? -11.933 23.246 -67.443 1.00 78.19 284 THR A O 1
ATOM 1928 N N . VAL A 1 285 ? -13.194 23.111 -65.580 1.00 79.44 285 VAL A N 1
ATOM 1929 C CA . VAL A 1 285 ? -13.765 21.787 -65.849 1.00 79.44 285 VAL A CA 1
ATOM 1930 C C . VAL A 1 285 ? -15.126 21.963 -66.522 1.00 79.44 285 VAL A C 1
ATOM 1932 O O . VAL A 1 285 ? -15.925 22.809 -66.120 1.00 79.44 285 VAL A O 1
ATOM 1935 N N . THR A 1 286 ? -15.397 21.172 -67.556 1.00 80.88 286 THR A N 1
ATOM 1936 C CA . THR A 1 286 ? -16.713 21.090 -68.202 1.00 80.88 286 THR A CA 1
ATOM 1937 C C . THR A 1 286 ? -17.047 19.643 -68.542 1.00 80.88 286 THR A C 1
ATOM 1939 O O . THR A 1 286 ? -16.182 18.891 -68.983 1.00 80.88 286 THR A O 1
ATOM 1942 N N . THR A 1 287 ? -18.306 19.259 -68.351 1.00 81.06 287 THR A N 1
ATOM 1943 C CA . THR A 1 287 ? -18.831 17.935 -68.693 1.00 81.06 287 THR A CA 1
ATOM 1944 C C . THR A 1 287 ? -19.765 18.018 -69.906 1.00 81.06 287 THR A C 1
ATOM 1946 O O . THR A 1 287 ? -20.552 18.959 -70.048 1.00 81.06 287 THR A O 1
ATOM 1949 N N . GLU A 1 288 ? -19.692 17.040 -70.814 1.00 78.56 288 GLU A N 1
ATOM 1950 C CA . GLU A 1 288 ? -20.639 16.894 -71.928 1.00 78.56 288 GLU A CA 1
ATOM 1951 C C . GLU A 1 288 ? -21.157 15.449 -72.044 1.00 78.56 288 GLU A C 1
ATOM 1953 O O . GLU A 1 288 ? -20.404 14.478 -72.109 1.00 78.56 288 GLU A O 1
ATOM 1958 N N . ARG A 1 289 ? -22.486 15.304 -72.102 1.00 77.12 289 ARG A N 1
ATOM 1959 C CA . ARG A 1 289 ? -23.193 14.011 -72.125 1.00 77.12 289 ARG A CA 1
ATOM 1960 C C . ARG A 1 289 ? -23.043 13.313 -73.479 1.00 77.12 289 ARG A C 1
ATOM 1962 O O . ARG A 1 289 ? -23.727 13.654 -74.451 1.00 77.12 289 ARG A O 1
ATOM 1969 N N . SER A 1 290 ? -22.198 12.286 -73.532 1.00 59.25 290 SER A N 1
ATOM 1970 C CA . SER A 1 290 ? -21.876 11.542 -74.753 1.00 59.25 290 SER A CA 1
ATOM 1971 C C . SER A 1 290 ? -22.850 10.377 -75.000 1.00 59.25 290 SER A C 1
ATOM 1973 O O . SER A 1 290 ? -22.563 9.206 -74.770 1.00 59.25 290 SER A O 1
ATOM 1975 N N . GLY A 1 291 ? -24.043 10.695 -75.511 1.00 55.19 291 GLY A N 1
ATOM 1976 C CA . GLY A 1 291 ? -25.010 9.695 -75.990 1.00 55.19 291 GLY A CA 1
ATOM 1977 C C . GLY A 1 291 ? -26.233 9.465 -75.093 1.00 55.19 291 GLY A C 1
ATOM 1978 O O . GLY A 1 291 ? -26.323 9.906 -73.953 1.00 55.19 291 GLY A O 1
ATOM 1979 N N . SER A 1 292 ? -27.261 8.818 -75.654 1.00 53.22 292 SER A N 1
ATOM 1980 C CA . SER A 1 292 ? -28.592 8.748 -75.036 1.00 53.22 292 SER A CA 1
ATOM 1981 C C . SER A 1 292 ? -28.788 7.493 -74.177 1.00 53.22 292 SER A C 1
ATOM 1983 O O . SER A 1 292 ? -29.190 6.451 -74.701 1.00 53.22 292 SER A O 1
ATOM 1985 N N . GLY A 1 293 ? -28.586 7.612 -72.864 1.00 57.16 293 GLY A N 1
ATOM 1986 C CA . GLY A 1 293 ? -28.828 6.522 -71.914 1.00 57.16 293 GLY A CA 1
ATOM 1987 C C . GLY A 1 293 ? -28.860 6.970 -70.452 1.00 57.16 293 GLY A C 1
ATOM 1988 O O . GLY A 1 293 ? -27.916 6.693 -69.724 1.00 57.16 293 GLY A O 1
ATOM 1989 N N . LEU A 1 294 ? -29.954 7.622 -70.036 1.00 57.22 294 LEU A N 1
ATOM 1990 C CA . LEU A 1 294 ? -30.327 7.733 -68.616 1.00 57.22 294 LEU A CA 1
ATOM 1991 C C . LEU A 1 294 ? -30.516 6.321 -68.047 1.00 57.22 294 LEU A C 1
ATOM 1993 O O . LEU A 1 294 ? -31.256 5.536 -68.649 1.00 57.22 294 LEU A O 1
ATOM 1997 N N . VAL A 1 295 ? -29.863 6.007 -66.925 1.00 62.78 295 VAL A N 1
ATOM 1998 C CA . VAL A 1 295 ? -29.912 4.654 -66.338 1.00 62.78 295 VAL A CA 1
ATOM 1999 C C . VAL A 1 295 ? -31.086 4.485 -65.375 1.00 62.78 295 VAL A C 1
ATOM 2001 O O . VAL A 1 295 ? -31.856 3.546 -65.562 1.00 62.78 295 VAL A O 1
ATOM 2004 N N . ASP A 1 296 ? -31.277 5.416 -64.431 1.00 61.16 296 ASP A N 1
ATOM 2005 C CA . ASP A 1 296 ? -32.267 5.264 -63.344 1.00 61.16 296 ASP A CA 1
ATOM 2006 C C . ASP A 1 296 ? -33.337 6.381 -63.259 1.00 61.16 296 ASP A C 1
ATOM 2008 O O . ASP A 1 296 ? -34.282 6.330 -62.476 1.00 61.16 296 ASP A O 1
ATOM 2012 N N . GLY A 1 297 ? -33.277 7.397 -64.127 1.00 56.72 297 GLY A N 1
ATOM 2013 C CA . GLY A 1 297 ? -34.329 8.424 -64.219 1.00 56.72 297 GLY A CA 1
ATOM 2014 C C . GLY A 1 297 ? -34.304 9.505 -63.126 1.00 56.72 297 GLY A C 1
ATOM 2015 O O . GLY A 1 297 ? -35.190 10.364 -63.106 1.00 56.72 297 GLY A O 1
ATOM 2016 N N . THR A 1 298 ? -33.274 9.507 -62.283 1.00 57.03 298 THR A N 1
ATOM 2017 C CA . THR A 1 298 ? -32.652 10.716 -61.720 1.00 57.03 298 THR A CA 1
ATOM 2018 C C . THR A 1 298 ? -32.221 11.663 -62.857 1.00 57.03 298 THR A C 1
ATOM 2020 O O . THR A 1 298 ? -31.955 11.215 -63.972 1.00 57.03 298 THR A O 1
ATOM 2023 N N . GLU A 1 299 ? -32.198 12.986 -62.639 1.00 60.38 299 GLU A N 1
ATOM 2024 C CA . GLU A 1 299 ? -31.941 13.949 -63.737 1.00 60.38 299 GLU A CA 1
ATOM 2025 C C . GLU A 1 299 ? -30.466 14.009 -64.205 1.00 60.38 299 GLU A C 1
ATOM 2027 O O . GLU A 1 299 ? -30.208 14.577 -65.274 1.00 60.38 299 GLU A O 1
ATOM 2032 N N . ASP A 1 300 ? -29.528 13.389 -63.472 1.00 71.12 300 ASP A N 1
ATOM 2033 C CA . ASP A 1 300 ? -28.077 13.599 -63.648 1.00 71.12 300 ASP A CA 1
ATOM 2034 C C . ASP A 1 300 ? -27.199 12.338 -63.810 1.00 71.12 300 ASP A C 1
ATOM 2036 O O . ASP A 1 300 ? -25.977 12.441 -63.842 1.00 71.12 300 ASP A O 1
ATOM 2040 N N . THR A 1 301 ? -27.798 11.151 -63.982 1.00 76.88 301 THR A N 1
ATOM 2041 C CA . THR A 1 301 ? -27.050 9.878 -64.074 1.00 76.88 301 THR A CA 1
ATOM 2042 C C . THR A 1 301 ? -26.950 9.336 -65.510 1.00 76.88 301 THR A C 1
ATOM 2044 O O . THR A 1 301 ? -27.970 9.011 -66.136 1.00 76.88 301 THR A O 1
ATOM 2047 N N . TYR A 1 302 ? -25.728 9.164 -66.031 1.00 75.38 302 TYR A N 1
ATOM 2048 C CA . TYR A 1 302 ? -25.451 8.812 -67.434 1.00 75.38 302 TYR A CA 1
ATOM 2049 C C . TYR A 1 302 ? -24.427 7.680 -67.592 1.00 75.38 302 TYR A C 1
ATOM 2051 O O . TYR A 1 302 ? -23.468 7.577 -66.842 1.00 75.38 302 TYR A O 1
ATOM 2059 N N . ARG A 1 303 ? -24.586 6.852 -68.635 1.00 75.38 303 ARG A N 1
ATOM 2060 C CA . ARG A 1 303 ? -23.625 5.774 -68.979 1.00 75.38 303 ARG A CA 1
ATOM 2061 C C . ARG A 1 303 ? -22.292 6.259 -69.544 1.00 75.38 303 ARG A C 1
ATOM 2063 O O . ARG A 1 303 ? -21.358 5.473 -69.644 1.00 75.38 303 ARG A O 1
ATOM 2070 N N . SER A 1 304 ? -22.234 7.501 -70.017 1.00 81.06 304 SER A N 1
ATOM 2071 C CA . SER A 1 304 ? -21.011 8.078 -70.560 1.00 81.06 304 SER A CA 1
ATOM 2072 C C . SER A 1 304 ? -21.020 9.594 -70.446 1.00 81.06 304 SER A C 1
ATOM 2074 O O . SER A 1 304 ? -21.988 10.254 -70.846 1.00 81.06 304 SER A O 1
ATOM 2076 N N . ILE A 1 305 ? -19.929 10.127 -69.909 1.00 79.88 305 ILE A N 1
ATOM 2077 C CA . ILE A 1 305 ? -19.702 11.553 -69.702 1.00 79.88 305 ILE A CA 1
ATOM 2078 C C . ILE A 1 305 ? -18.314 11.868 -70.254 1.00 79.88 305 ILE A C 1
ATOM 2080 O O . ILE A 1 305 ? -17.330 11.224 -69.888 1.00 79.88 305 ILE A O 1
ATOM 2084 N N . ASN A 1 306 ? -18.238 12.857 -71.142 1.00 83.00 306 ASN A N 1
ATOM 2085 C CA . ASN A 1 306 ? -16.964 13.439 -71.532 1.00 83.00 306 ASN A CA 1
ATOM 2086 C C . ASN A 1 306 ? -16.596 14.509 -70.504 1.00 83.00 306 ASN A C 1
ATOM 2088 O O . ASN A 1 306 ? -17.415 15.385 -70.227 1.00 83.00 306 ASN A O 1
ATOM 2092 N N . VAL A 1 307 ? -15.375 14.464 -69.979 1.00 81.88 307 VAL A N 1
ATOM 2093 C CA . VAL A 1 307 ? -14.817 15.488 -69.090 1.00 81.88 307 VAL A CA 1
ATOM 2094 C C . VAL A 1 307 ? -13.735 16.237 -69.860 1.00 81.88 307 VAL A C 1
ATOM 2096 O O . VAL A 1 307 ? -12.759 15.626 -70.297 1.00 81.88 307 VAL A O 1
ATOM 2099 N N . THR A 1 308 ? -13.905 17.549 -70.023 1.00 81.62 308 THR A N 1
ATOM 2100 C CA . THR A 1 308 ? -12.927 18.453 -70.642 1.00 81.62 308 THR A CA 1
ATOM 2101 C C . THR A 1 308 ? -12.368 19.405 -69.588 1.00 81.62 308 THR A C 1
ATOM 2103 O O . THR A 1 308 ? -13.127 20.097 -68.907 1.00 81.62 308 THR A O 1
ATOM 2106 N N . ILE A 1 309 ? -11.040 19.468 -69.483 1.00 80.94 309 ILE A N 1
ATOM 2107 C CA . ILE A 1 309 ? -10.294 20.366 -68.594 1.00 80.94 309 ILE A CA 1
ATOM 2108 C C . ILE A 1 309 ? -9.504 21.344 -69.474 1.00 80.94 309 ILE A C 1
ATOM 2110 O O . ILE A 1 309 ? -8.656 20.917 -70.257 1.00 80.94 309 ILE A O 1
ATOM 2114 N N . GLU A 1 310 ? -9.782 22.646 -69.371 1.00 81.88 310 GLU A N 1
ATOM 2115 C CA . GLU A 1 310 ? -9.136 23.702 -70.171 1.00 81.88 310 GLU A CA 1
ATOM 2116 C C . GLU A 1 310 ? -8.443 24.739 -69.272 1.00 81.88 310 GLU A C 1
ATOM 2118 O O . GLU A 1 310 ? -9.061 25.317 -68.373 1.00 81.88 310 GLU A O 1
ATOM 2123 N N . GLY A 1 311 ? -7.163 25.013 -69.526 1.00 77.94 311 GLY A N 1
ATOM 2124 C CA . GLY A 1 311 ? -6.369 25.965 -68.746 1.00 77.94 311 GLY A CA 1
ATOM 2125 C C . GLY A 1 311 ? -5.063 26.363 -69.432 1.00 77.94 311 GLY A C 1
ATOM 2126 O O . GLY A 1 311 ? -4.702 25.832 -70.482 1.00 77.94 311 GLY A O 1
ATOM 2127 N N . ILE A 1 312 ? -4.334 27.312 -68.839 1.00 79.69 312 ILE A N 1
ATOM 2128 C CA . ILE A 1 312 ? -2.981 27.669 -69.294 1.00 79.69 312 ILE A CA 1
ATOM 2129 C C . ILE A 1 312 ? -1.989 26.748 -68.589 1.00 79.69 312 ILE A C 1
ATOM 2131 O O . ILE A 1 312 ? -1.887 26.767 -67.362 1.00 79.69 312 ILE A O 1
ATOM 2135 N N . ALA A 1 313 ? -1.279 25.932 -69.364 1.00 73.50 313 ALA A N 1
ATOM 2136 C CA . ALA A 1 313 ? -0.309 24.992 -68.822 1.00 73.50 313 ALA A CA 1
ATOM 2137 C C . ALA A 1 313 ? 0.956 25.721 -68.346 1.00 73.50 313 ALA A C 1
ATOM 2139 O O . ALA A 1 313 ? 1.443 26.632 -69.019 1.00 73.50 313 ALA A O 1
ATOM 2140 N N . SER A 1 314 ? 1.517 25.311 -67.209 1.00 76.62 314 SER A N 1
ATOM 2141 C CA . SER A 1 314 ? 2.717 25.928 -66.636 1.00 76.62 314 SER A CA 1
ATOM 2142 C C . SER A 1 314 ? 3.904 25.868 -67.605 1.00 76.62 314 SER A C 1
ATOM 2144 O O . SER A 1 314 ? 4.184 24.839 -68.218 1.00 76.62 314 SER A O 1
ATOM 2146 N N . SER A 1 315 ? 4.656 26.968 -67.716 1.00 69.25 315 SER A N 1
ATOM 2147 C CA . SER A 1 315 ? 5.888 27.031 -68.514 1.00 69.25 315 SER A CA 1
ATOM 2148 C C . SER A 1 315 ? 7.093 26.343 -67.855 1.00 69.25 315 SER A C 1
ATOM 2150 O O . SER A 1 315 ? 8.208 26.463 -68.359 1.00 69.25 315 SER A O 1
ATOM 2152 N N . GLU A 1 316 ? 6.893 25.622 -66.750 1.00 64.69 316 GLU A N 1
ATOM 2153 C CA . GLU A 1 316 ? 7.946 24.927 -65.993 1.00 64.69 316 GLU A CA 1
ATOM 2154 C C . GLU A 1 316 ? 7.859 23.390 -66.099 1.00 64.69 316 GLU A C 1
ATOM 2156 O O . GLU A 1 316 ? 8.755 22.696 -65.634 1.00 64.69 316 GLU A O 1
ATOM 2161 N N . LEU A 1 317 ? 6.839 22.848 -66.779 1.00 65.25 317 LEU A N 1
ATOM 2162 C CA . LEU A 1 317 ? 6.620 21.400 -66.935 1.00 65.25 317 LEU A CA 1
ATOM 2163 C C . LEU A 1 317 ? 7.714 20.692 -67.752 1.00 65.25 317 LEU A C 1
ATOM 2165 O O . LEU A 1 317 ? 8.301 21.276 -68.662 1.00 65.25 317 LEU A O 1
ATOM 2169 N N . ASN A 1 318 ? 7.947 19.410 -67.481 1.00 62.78 318 ASN A N 1
ATOM 2170 C CA . ASN A 1 318 ? 8.769 18.553 -68.341 1.00 62.78 318 ASN A CA 1
ATOM 2171 C C . ASN A 1 318 ? 7.934 18.012 -69.513 1.00 62.78 318 ASN A C 1
ATOM 2173 O O . ASN A 1 318 ? 6.719 17.889 -69.395 1.00 62.78 318 ASN A O 1
ATOM 2177 N N . THR A 1 319 ? 8.578 17.704 -70.639 1.00 65.31 319 THR A N 1
ATOM 2178 C CA . THR A 1 319 ? 7.913 17.178 -71.845 1.00 65.31 319 THR A CA 1
ATOM 2179 C C . THR A 1 319 ? 7.995 15.657 -71.943 1.00 65.31 319 THR A C 1
ATOM 2181 O O . THR A 1 319 ? 9.013 15.079 -71.559 1.00 65.31 319 THR A O 1
ATOM 2184 N N . GLY A 1 320 ? 6.973 15.032 -72.526 1.00 63.62 320 GLY A N 1
ATOM 2185 C CA . GLY A 1 320 ? 6.842 13.586 -72.713 1.00 63.62 320 GLY A CA 1
ATOM 2186 C C . GLY A 1 320 ? 5.481 13.044 -72.267 1.00 63.62 320 GLY A C 1
ATOM 2187 O O . GLY A 1 320 ? 4.636 13.786 -71.767 1.00 63.62 320 GLY A O 1
ATOM 2188 N N . GLU A 1 321 ? 5.301 11.732 -72.421 1.00 67.69 321 GLU A N 1
ATOM 2189 C CA . GLU A 1 321 ? 4.107 11.007 -71.984 1.00 67.69 321 GLU A CA 1
ATOM 2190 C C . GLU A 1 321 ? 4.220 10.648 -70.491 1.00 67.69 321 GLU A C 1
ATOM 2192 O O . GLU A 1 321 ? 5.150 9.957 -70.068 1.00 67.69 321 GLU A O 1
ATOM 2197 N N . PHE A 1 322 ? 3.263 11.112 -69.687 1.00 63.56 322 PHE A N 1
ATOM 2198 C CA . PHE A 1 322 ? 3.197 10.901 -68.244 1.00 63.56 322 PHE A CA 1
ATOM 2199 C C . PHE A 1 322 ? 1.921 10.144 -67.863 1.00 63.56 322 PHE A C 1
ATOM 2201 O O . PHE A 1 322 ? 0.803 10.541 -68.202 1.00 63.56 322 PHE A O 1
ATOM 2208 N N . ALA A 1 323 ? 2.076 9.084 -67.069 1.00 58.50 323 ALA A N 1
ATOM 2209 C CA . ALA A 1 323 ? 0.959 8.497 -66.342 1.00 58.50 323 ALA A CA 1
ATOM 2210 C C . ALA A 1 323 ? 0.529 9.477 -65.237 1.00 58.50 323 ALA A C 1
ATOM 2212 O O . ALA A 1 323 ? 1.239 9.648 -64.247 1.00 58.50 323 ALA A O 1
ATOM 2213 N N . GLY A 1 324 ? -0.600 10.162 -65.430 1.00 56.25 324 GLY A N 1
ATOM 2214 C CA . GLY A 1 324 ? -1.135 11.086 -64.435 1.00 56.25 324 GLY A CA 1
ATOM 2215 C C . GLY A 1 324 ? -1.836 10.374 -63.272 1.00 56.25 324 GLY A C 1
ATOM 2216 O O . GLY A 1 324 ? -1.926 9.142 -63.241 1.00 56.25 324 GLY A O 1
ATOM 2217 N N . PRO A 1 325 ? -2.315 11.150 -62.284 1.00 53.53 325 PRO A N 1
ATOM 2218 C CA . PRO A 1 325 ? -2.816 10.615 -61.027 1.00 53.53 325 PRO A CA 1
ATOM 2219 C C . PRO A 1 325 ? -4.077 9.765 -61.208 1.00 53.53 325 PRO A C 1
ATOM 2221 O O . PRO A 1 325 ? -4.857 9.942 -62.149 1.00 53.53 325 PRO A O 1
ATOM 2224 N N . ALA A 1 326 ? -4.282 8.869 -60.245 1.00 60.59 326 ALA A N 1
ATOM 2225 C CA . ALA A 1 326 ? -5.526 8.138 -60.078 1.00 60.59 326 ALA A CA 1
ATOM 2226 C C . ALA A 1 326 ? -6.641 9.090 -59.613 1.00 60.59 326 ALA A C 1
ATOM 2228 O O . ALA A 1 326 ? -6.508 9.780 -58.603 1.00 60.59 326 ALA A O 1
ATOM 2229 N N . MET A 1 327 ? -7.740 9.112 -60.358 1.00 65.19 327 MET A N 1
ATOM 2230 C CA . MET A 1 327 ? -8.976 9.819 -60.049 1.00 65.19 327 MET A CA 1
ATOM 2231 C C . MET A 1 327 ? -9.990 8.822 -59.501 1.00 65.19 327 MET A C 1
ATOM 2233 O O . MET A 1 327 ? -10.371 7.886 -60.204 1.00 65.19 327 MET A O 1
ATOM 2237 N N . THR A 1 328 ? -10.440 9.042 -58.269 1.00 68.00 328 THR A N 1
ATOM 2238 C CA . THR A 1 328 ? -11.521 8.285 -57.634 1.00 68.00 328 THR A CA 1
ATOM 2239 C C . THR A 1 328 ? -12.851 9.029 -57.737 1.00 68.00 328 THR A C 1
ATOM 2241 O O . THR A 1 328 ? -12.909 10.247 -57.569 1.00 68.00 328 THR A O 1
ATOM 2244 N N . PHE A 1 329 ? -13.929 8.297 -58.008 1.00 66.69 329 PHE A N 1
ATOM 2245 C CA . PHE A 1 329 ? -15.310 8.793 -57.981 1.00 66.69 329 PHE A CA 1
ATOM 2246 C C . PHE A 1 329 ? -16.261 7.640 -57.638 1.00 66.69 329 PHE A C 1
ATOM 2248 O O . PHE A 1 329 ? -15.841 6.486 -57.623 1.00 66.69 329 PHE A O 1
ATOM 2255 N N . THR A 1 330 ? -17.527 7.935 -57.353 1.00 67.50 330 THR A N 1
ATOM 2256 C CA . THR A 1 330 ? -18.523 6.913 -56.994 1.00 67.50 330 THR A CA 1
ATOM 2257 C C . THR A 1 330 ? -19.500 6.689 -58.151 1.00 67.50 330 THR A C 1
ATOM 2259 O O . THR A 1 330 ? -19.938 7.652 -58.783 1.00 67.50 330 THR A O 1
ATOM 2262 N N . ASP A 1 331 ? -19.838 5.433 -58.446 1.00 67.94 331 ASP A N 1
ATOM 2263 C CA . ASP A 1 331 ? -20.876 5.080 -59.420 1.00 67.94 331 ASP A CA 1
ATOM 2264 C C . ASP A 1 331 ? -22.302 5.301 -58.860 1.00 67.94 331 ASP A C 1
ATOM 2266 O O . ASP A 1 331 ? -22.518 5.593 -57.680 1.00 67.94 331 ASP A O 1
ATOM 2270 N N . ALA A 1 332 ? -23.314 5.135 -59.711 1.00 63.41 332 ALA A N 1
ATOM 2271 C CA . ALA A 1 332 ? -24.722 5.286 -59.345 1.00 63.41 332 ALA A CA 1
ATOM 2272 C C . ALA A 1 332 ? -25.266 4.181 -58.415 1.00 63.41 332 ALA A C 1
ATOM 2274 O O . ALA A 1 332 ? -26.372 4.321 -57.888 1.00 63.41 332 ALA A O 1
ATOM 2275 N N . ALA A 1 333 ? -24.525 3.087 -58.222 1.00 63.62 333 ALA A N 1
ATOM 2276 C CA . ALA A 1 333 ? -24.835 2.022 -57.272 1.00 63.62 333 ALA A CA 1
ATOM 2277 C C . ALA A 1 333 ? -24.166 2.240 -55.895 1.00 63.62 333 ALA A C 1
ATOM 2279 O O . ALA A 1 333 ? -24.544 1.575 -54.928 1.00 63.62 333 ALA A O 1
ATOM 2280 N N . GLY A 1 334 ? -23.244 3.202 -55.781 1.00 62.75 334 GLY A N 1
ATOM 2281 C CA . GLY A 1 334 ? -22.511 3.546 -54.562 1.00 62.75 334 GLY A CA 1
ATOM 2282 C C . GLY A 1 334 ? -21.105 2.941 -54.462 1.00 62.75 334 GLY A C 1
ATOM 2283 O O . GLY A 1 334 ? -20.499 3.028 -53.394 1.00 62.75 334 GLY A O 1
ATOM 2284 N N . ASN A 1 335 ? -20.579 2.330 -55.528 1.00 68.19 335 ASN A N 1
ATOM 2285 C CA . ASN A 1 335 ? -19.239 1.739 -55.561 1.00 68.19 335 ASN A CA 1
ATOM 2286 C C . ASN A 1 335 ? -18.176 2.796 -55.884 1.00 68.19 335 ASN A C 1
ATOM 2288 O O . ASN A 1 335 ? -18.409 3.676 -56.707 1.00 68.19 335 ASN A O 1
ATOM 2292 N N . VAL A 1 336 ? -16.994 2.700 -55.266 1.00 67.50 336 VAL A N 1
ATOM 2293 C CA . VAL A 1 336 ? -15.872 3.614 -55.541 1.00 67.50 336 VAL A CA 1
ATOM 2294 C C . VAL A 1 336 ? -15.025 3.086 -56.697 1.00 67.50 336 VAL A C 1
ATOM 2296 O O . VAL A 1 336 ? -14.330 2.078 -56.561 1.00 67.50 336 VAL A O 1
ATOM 2299 N N . GLU A 1 337 ? -15.037 3.826 -57.799 1.00 67.25 337 GLU A N 1
ATOM 2300 C CA . GLU A 1 337 ? -14.277 3.577 -59.019 1.00 67.25 337 GLU A CA 1
ATOM 2301 C C . GLU A 1 337 ? -12.962 4.360 -59.056 1.00 67.25 337 GLU A C 1
ATOM 2303 O O . GLU A 1 337 ? -12.755 5.320 -58.310 1.00 67.25 337 GLU A O 1
ATOM 2308 N N . THR A 1 338 ? -12.017 3.932 -59.901 1.00 67.50 338 THR A N 1
ATOM 2309 C CA . THR A 1 338 ? -10.699 4.580 -60.030 1.00 67.50 338 THR A CA 1
ATOM 2310 C C . THR A 1 338 ? -10.160 4.511 -61.458 1.00 67.50 338 THR A C 1
ATOM 2312 O O . THR A 1 338 ? -9.965 3.422 -61.995 1.00 67.50 338 THR A O 1
ATOM 2315 N N . VAL A 1 339 ? -9.845 5.665 -62.055 1.00 66.81 339 VAL A N 1
ATOM 2316 C CA . VAL A 1 339 ? -9.280 5.781 -63.415 1.00 66.81 339 VAL A CA 1
ATOM 2317 C C . VAL A 1 339 ? -8.030 6.668 -63.428 1.00 66.81 339 VAL A C 1
ATOM 2319 O O . VAL A 1 339 ? -7.975 7.664 -62.717 1.00 66.81 339 VAL A O 1
ATOM 2322 N N . ASN A 1 340 ? -7.025 6.349 -64.249 1.00 66.00 340 ASN A N 1
ATOM 2323 C CA . ASN A 1 340 ? -5.772 7.121 -64.316 1.00 66.00 340 ASN A CA 1
ATOM 2324 C C . ASN A 1 340 ? -5.747 8.012 -65.566 1.00 66.00 340 ASN A C 1
ATOM 2326 O O . ASN A 1 340 ? -5.865 7.506 -66.683 1.00 66.00 340 ASN A O 1
ATOM 2330 N N . LEU A 1 341 ? -5.549 9.321 -65.396 1.00 65.69 341 LEU A N 1
ATOM 2331 C CA . LEU A 1 341 ? -5.546 10.283 -66.506 1.00 65.69 341 LEU A CA 1
ATOM 2332 C C . LEU A 1 341 ? -4.141 10.435 -67.117 1.00 65.69 341 LEU A C 1
ATOM 2334 O O . LEU A 1 341 ? -3.322 11.191 -66.607 1.00 65.69 341 LEU A O 1
ATOM 2338 N N . ALA A 1 342 ? -3.839 9.728 -68.209 1.00 67.88 342 ALA A N 1
ATOM 2339 C CA . ALA A 1 342 ? -2.558 9.874 -68.915 1.00 67.88 342 ALA A CA 1
ATOM 2340 C C . ALA A 1 342 ? -2.492 11.176 -69.738 1.00 67.88 342 ALA A C 1
ATOM 2342 O O . ALA A 1 342 ? -3.445 11.501 -70.453 1.00 67.88 342 ALA A O 1
ATOM 2343 N N . LEU A 1 343 ? -1.365 11.891 -69.673 1.00 73.00 343 LEU A N 1
ATOM 2344 C CA . LEU A 1 343 ? -1.115 13.188 -70.320 1.00 73.00 343 LEU A CA 1
ATOM 2345 C C . LEU A 1 343 ? 0.133 13.115 -71.208 1.00 73.00 343 LEU A C 1
ATOM 2347 O O . LEU A 1 343 ? 1.113 12.491 -70.816 1.00 73.00 343 LEU A O 1
ATOM 2351 N N . ASP A 1 344 ? 0.133 13.794 -72.354 1.00 75.00 344 ASP A N 1
ATOM 2352 C CA . ASP A 1 344 ? 1.329 13.992 -73.186 1.00 75.00 344 ASP A CA 1
ATOM 2353 C C . ASP A 1 344 ? 1.677 15.486 -73.223 1.00 75.00 344 ASP A C 1
ATOM 2355 O O . ASP A 1 344 ? 0.860 16.313 -73.626 1.00 75.00 344 ASP A O 1
ATOM 2359 N N . ILE A 1 345 ? 2.860 15.860 -72.732 1.00 76.19 345 ILE A N 1
ATOM 2360 C CA . ILE A 1 345 ? 3.267 17.263 -72.592 1.00 76.19 345 ILE A CA 1
ATOM 2361 C C . ILE A 1 345 ? 4.288 17.609 -73.677 1.00 76.19 345 ILE A C 1
ATOM 2363 O O . ILE A 1 345 ? 5.409 17.099 -73.690 1.00 76.19 345 ILE A O 1
ATOM 2367 N N . VAL A 1 346 ? 3.929 18.546 -74.549 1.00 74.56 346 VAL A N 1
ATOM 2368 C CA . VAL A 1 346 ? 4.745 19.023 -75.674 1.00 74.56 346 VAL A CA 1
ATOM 2369 C C . VAL A 1 346 ? 5.185 20.477 -75.461 1.00 74.56 346 VAL A C 1
ATOM 2371 O O . VAL A 1 346 ? 4.611 21.207 -74.649 1.00 74.56 346 VAL A O 1
ATOM 2374 N N . GLU A 1 347 ? 6.227 20.936 -76.163 1.00 74.81 347 GLU A N 1
ATOM 2375 C CA . GLU A 1 347 ? 6.665 22.335 -76.047 1.00 74.81 347 GLU A CA 1
ATOM 2376 C C . GLU A 1 347 ? 5.687 23.316 -76.714 1.00 74.81 347 GLU A C 1
ATOM 2378 O O . GLU A 1 347 ? 5.274 23.123 -77.858 1.00 74.81 347 GLU A O 1
ATOM 2383 N N . GLY A 1 348 ? 5.361 24.407 -76.011 1.00 55.09 348 GLY A N 1
ATOM 2384 C CA . GLY A 1 348 ? 4.515 25.482 -76.530 1.00 55.09 348 GLY A CA 1
ATOM 2385 C C . GLY A 1 348 ? 5.104 26.167 -77.764 1.00 55.09 348 GLY A C 1
ATOM 2386 O O . GLY A 1 348 ? 6.316 26.373 -77.882 1.00 55.09 348 GLY A O 1
ATOM 2387 N N . SER A 1 349 ? 4.231 26.549 -78.695 1.00 49.56 349 SER A N 1
ATOM 2388 C CA . SER A 1 349 ? 4.575 26.940 -80.064 1.00 49.56 349 SER A CA 1
ATOM 2389 C C . SER A 1 349 ? 5.204 28.343 -80.209 1.00 49.56 349 SER A C 1
ATOM 2391 O O . SER A 1 349 ? 4.698 29.244 -80.885 1.00 49.56 349 SER A O 1
ATOM 2393 N N . GLY A 1 350 ? 6.405 28.518 -79.647 1.00 39.84 350 GLY A N 1
ATOM 2394 C CA . GLY A 1 350 ? 7.253 29.708 -79.773 1.00 39.84 350 GLY A CA 1
ATOM 2395 C C . GLY A 1 350 ? 7.646 30.035 -81.224 1.00 39.84 350 GLY A C 1
ATOM 2396 O O . GLY A 1 350 ? 8.727 29.688 -81.683 1.00 39.84 350 GLY A O 1
ATOM 2397 N N . ASN A 1 351 ? 6.759 30.736 -81.938 1.00 40.22 351 ASN A N 1
ATOM 2398 C CA . ASN A 1 351 ? 6.779 31.106 -83.362 1.00 40.22 351 ASN A CA 1
ATOM 2399 C C . ASN A 1 351 ? 8.172 31.172 -84.055 1.00 40.22 351 ASN A C 1
ATOM 2401 O O . ASN A 1 351 ? 8.730 32.252 -84.285 1.00 40.22 351 ASN A O 1
ATOM 2405 N N . GLY A 1 352 ? 8.647 30.011 -84.518 1.00 31.81 352 GLY A N 1
ATOM 2406 C CA . GLY A 1 352 ? 9.684 29.813 -85.537 1.00 31.81 352 GLY A CA 1
ATOM 2407 C C . GLY A 1 352 ? 9.112 28.945 -86.663 1.00 31.81 352 GLY A C 1
ATOM 2408 O O . GLY A 1 352 ? 8.994 27.735 -86.534 1.00 31.81 352 GLY A O 1
ATOM 2409 N N . GLY A 1 353 ? 8.632 29.570 -87.740 1.00 33.41 353 GLY A N 1
ATOM 2410 C CA . GLY A 1 353 ? 7.636 28.934 -88.609 1.00 33.41 353 GLY A CA 1
ATOM 2411 C C . GLY A 1 353 ? 8.119 27.820 -89.554 1.00 33.41 353 GLY A C 1
ATOM 2412 O O . GLY A 1 353 ? 8.927 28.067 -90.445 1.00 33.41 353 GLY A O 1
ATOM 2413 N N . ASN A 1 354 ? 7.390 26.697 -89.500 1.00 35.41 354 ASN A N 1
ATOM 2414 C CA . ASN A 1 354 ? 7.038 25.809 -90.620 1.00 35.41 354 ASN A CA 1
ATOM 2415 C C . ASN A 1 354 ? 8.116 24.846 -91.178 1.00 35.41 354 ASN A C 1
ATOM 2417 O O . ASN A 1 354 ? 8.699 25.089 -92.234 1.00 35.41 354 ASN A O 1
ATOM 2421 N N . GLY A 1 355 ? 8.169 23.654 -90.576 1.00 45.41 355 GLY A N 1
ATOM 2422 C CA . GLY A 1 355 ? 8.000 22.362 -91.264 1.00 45.41 355 GLY A CA 1
ATOM 2423 C C . GLY A 1 355 ? 8.896 22.042 -92.468 1.00 45.41 355 GLY A C 1
ATOM 2424 O O . GLY A 1 355 ? 8.566 22.376 -93.610 1.00 45.41 355 GLY A O 1
ATOM 2425 N N . GLY A 1 356 ? 9.936 21.249 -92.219 1.00 33.09 356 GLY A N 1
ATOM 2426 C CA . GLY A 1 356 ? 10.765 20.573 -93.215 1.00 33.09 356 GLY A CA 1
ATOM 2427 C C . GLY A 1 356 ? 11.538 19.420 -92.569 1.00 33.09 356 GLY A C 1
ATOM 2428 O O . GLY A 1 356 ? 11.736 19.431 -91.360 1.00 33.09 356 GLY A O 1
ATOM 2429 N N . SER A 1 357 ? 11.928 18.424 -93.372 1.00 40.91 357 SER A N 1
ATOM 2430 C CA . SER A 1 357 ? 12.797 17.313 -92.945 1.00 40.91 357 SER A CA 1
ATOM 2431 C C . SER A 1 357 ? 14.055 17.845 -92.257 1.00 40.91 357 SER A C 1
ATOM 2433 O O . SER A 1 357 ? 14.601 18.845 -92.724 1.00 40.91 357 SER A O 1
ATOM 2435 N N . GLY A 1 358 ? 14.499 17.183 -91.187 1.00 51.09 358 GLY A N 1
ATOM 2436 C CA . GLY A 1 358 ? 15.690 17.588 -90.445 1.00 51.09 358 GLY A CA 1
ATOM 2437 C C . GLY A 1 358 ? 16.942 17.632 -91.324 1.00 51.09 358 GLY A C 1
ATOM 2438 O O . GLY A 1 358 ? 17.100 16.816 -92.230 1.00 51.09 358 GLY A O 1
ATOM 2439 N N . SER A 1 359 ? 17.813 18.597 -91.042 1.00 62.75 359 SER A N 1
ATOM 2440 C CA . SER A 1 359 ? 19.180 18.677 -91.555 1.00 62.75 359 SER A CA 1
ATOM 2441 C C . SER A 1 359 ? 20.152 18.655 -90.377 1.00 62.75 359 SER A C 1
ATOM 2443 O O . SER A 1 359 ? 19.770 18.987 -89.257 1.00 62.75 359 SER A O 1
ATOM 2445 N N . LEU A 1 360 ? 21.405 18.294 -90.642 1.00 78.44 360 LEU A N 1
ATOM 2446 C CA . LEU A 1 360 ? 22.504 18.362 -89.678 1.00 78.44 360 LEU A CA 1
ATOM 2447 C C . LEU A 1 360 ? 22.620 19.767 -89.051 1.00 78.44 360 LEU A C 1
ATOM 2449 O O . LEU A 1 360 ? 22.614 20.750 -89.790 1.00 78.44 360 LEU A O 1
ATOM 2453 N N . GLU A 1 361 ? 22.773 19.859 -87.726 1.00 83.69 361 GLU A N 1
ATOM 2454 C CA . GLU A 1 361 ? 22.907 21.136 -86.994 1.00 83.69 361 GLU A CA 1
ATOM 2455 C C . GLU A 1 361 ? 23.921 21.030 -85.835 1.00 83.69 361 GLU A C 1
ATOM 2457 O O . GLU A 1 361 ? 23.946 20.033 -85.106 1.00 83.69 361 GLU A O 1
ATOM 2462 N N . LEU A 1 362 ? 24.783 22.039 -85.668 1.00 83.75 362 LEU A N 1
ATOM 2463 C CA . LEU A 1 362 ? 25.757 22.166 -84.576 1.00 83.75 362 LEU A CA 1
ATOM 2464 C C . LEU A 1 362 ? 25.113 22.671 -83.271 1.00 83.75 362 LEU A C 1
ATOM 2466 O O . LEU A 1 362 ? 24.289 23.576 -83.259 1.00 83.75 362 LEU A O 1
ATOM 2470 N N . ASN A 1 363 ? 25.546 22.125 -82.132 1.00 78.81 363 ASN A N 1
ATOM 2471 C CA . ASN A 1 363 ? 24.935 22.355 -80.816 1.00 78.81 363 ASN A CA 1
ATOM 2472 C C . ASN A 1 363 ? 25.216 23.730 -80.173 1.00 78.81 363 ASN A C 1
ATOM 2474 O O . ASN A 1 363 ? 24.835 23.941 -79.022 1.00 78.81 363 ASN A O 1
ATOM 2478 N N . GLU A 1 364 ? 25.950 24.618 -80.843 1.00 83.62 364 GLU A N 1
ATOM 2479 C CA . GLU A 1 364 ? 26.377 25.921 -80.326 1.00 83.62 364 GLU A CA 1
ATOM 2480 C C . GLU A 1 364 ? 26.122 26.988 -81.403 1.00 83.62 364 GLU A C 1
ATOM 2482 O O . GLU A 1 364 ? 26.431 26.782 -82.571 1.00 83.62 364 GLU A O 1
ATOM 2487 N N . THR A 1 365 ? 25.595 28.152 -81.022 1.00 79.56 365 THR A N 1
ATOM 2488 C CA . THR A 1 365 ? 25.189 29.208 -81.971 1.00 79.56 365 THR A CA 1
ATOM 2489 C C . THR A 1 365 ? 26.372 29.919 -82.651 1.00 79.56 365 THR A C 1
ATOM 2491 O O . THR A 1 365 ? 27.378 30.205 -81.987 1.00 79.56 365 THR A O 1
ATOM 2494 N N . ASP A 1 366 ? 26.228 30.327 -83.923 1.00 85.12 366 ASP A N 1
ATOM 2495 C CA . ASP A 1 366 ? 27.205 31.188 -84.615 1.00 85.12 366 ASP A CA 1
ATOM 2496 C C . ASP A 1 366 ? 27.662 32.389 -83.768 1.00 85.12 366 ASP A C 1
ATOM 2498 O O . ASP A 1 366 ? 26.882 33.086 -83.108 1.00 85.12 366 ASP A O 1
ATOM 2502 N N . GLY A 1 367 ? 28.960 32.675 -83.807 1.00 76.56 367 GLY A N 1
ATOM 2503 C CA . GLY A 1 367 ? 29.587 33.775 -83.078 1.00 76.56 367 GLY A CA 1
ATOM 2504 C C . GLY A 1 367 ? 29.827 33.531 -81.582 1.00 76.56 367 GLY A C 1
ATOM 2505 O O . GLY A 1 367 ? 30.494 34.368 -80.954 1.00 76.56 367 GLY A O 1
ATOM 2506 N N . ALA A 1 368 ? 29.349 32.421 -81.003 1.00 80.81 368 ALA A N 1
ATOM 2507 C CA . ALA A 1 368 ? 29.524 32.102 -79.583 1.00 80.81 368 ALA A CA 1
ATOM 2508 C C . ALA A 1 368 ? 31.004 32.125 -79.146 1.00 80.81 368 ALA A C 1
ATOM 2510 O O . ALA A 1 368 ? 31.923 31.844 -79.921 1.00 80.81 368 ALA A O 1
ATOM 2511 N N . THR A 1 369 ? 31.250 32.525 -77.892 1.00 84.38 369 THR A N 1
ATOM 2512 C CA . THR A 1 369 ? 32.607 32.732 -77.357 1.00 84.38 369 THR A CA 1
ATOM 2513 C C . THR A 1 369 ? 32.911 31.760 -76.223 1.00 84.38 369 THR A C 1
ATOM 2515 O O . THR A 1 369 ? 32.278 31.822 -75.173 1.00 84.38 369 THR A O 1
ATOM 2518 N N . PHE A 1 370 ? 33.936 30.925 -76.398 1.00 84.94 370 PHE A N 1
ATOM 2519 C CA . PHE A 1 370 ? 34.337 29.892 -75.439 1.00 84.94 370 PHE A CA 1
ATOM 2520 C C . PHE A 1 370 ? 35.727 30.184 -74.885 1.00 84.94 370 PHE A C 1
ATOM 2522 O O . PHE A 1 370 ? 36.654 30.471 -75.641 1.00 84.94 370 PHE A O 1
ATOM 2529 N N . THR A 1 371 ? 35.895 30.104 -73.565 1.00 87.12 371 THR A N 1
ATOM 2530 C CA . THR A 1 371 ? 37.211 30.266 -72.932 1.00 87.12 371 THR A CA 1
ATOM 2531 C C . THR A 1 371 ? 37.833 28.894 -72.718 1.00 87.12 371 THR A C 1
ATOM 2533 O O . THR A 1 371 ? 37.260 28.085 -71.998 1.00 87.12 371 THR A O 1
ATOM 2536 N N . ILE A 1 372 ? 38.991 28.633 -73.329 1.00 83.25 372 ILE A N 1
ATOM 2537 C CA . ILE A 1 372 ? 39.697 27.348 -73.213 1.00 83.25 372 ILE A CA 1
ATOM 2538 C C . ILE A 1 372 ? 41.146 27.620 -72.776 1.00 83.25 372 ILE A C 1
ATOM 2540 O O . ILE A 1 372 ? 41.897 28.244 -73.534 1.00 83.25 372 ILE A O 1
ATOM 2544 N N . PRO A 1 373 ? 41.563 27.211 -71.565 1.00 84.25 373 PRO A N 1
ATOM 2545 C CA . PRO A 1 373 ? 42.944 27.371 -71.120 1.00 84.25 373 PRO A CA 1
ATOM 2546 C C . PRO A 1 373 ? 43.951 26.608 -71.994 1.00 84.25 373 PRO A C 1
ATOM 2548 O O . PRO A 1 373 ? 43.631 25.621 -72.653 1.00 84.25 373 PRO A O 1
ATOM 2551 N N . GLN A 1 374 ? 45.206 27.058 -71.980 1.00 82.00 374 GLN A N 1
ATOM 2552 C CA . GLN A 1 374 ? 46.332 26.314 -72.555 1.00 82.00 374 GLN A CA 1
ATOM 2553 C C . GLN A 1 374 ? 46.415 24.897 -71.967 1.00 82.00 374 GLN A C 1
ATOM 2555 O O . GLN A 1 374 ? 46.624 24.759 -70.764 1.00 82.00 374 GLN A O 1
ATOM 2560 N N . GLY A 1 375 ? 46.313 23.880 -72.827 1.00 73.06 375 GLY A N 1
ATOM 2561 C CA . GLY A 1 375 ? 46.361 22.461 -72.461 1.00 73.06 375 GLY A CA 1
ATOM 2562 C C . GLY A 1 375 ? 45.003 21.760 -72.492 1.00 73.06 375 GLY A C 1
ATOM 2563 O O . GLY A 1 375 ? 44.975 20.537 -72.604 1.00 73.06 375 GLY A O 1
ATOM 2564 N N . GLU A 1 376 ? 43.910 22.524 -72.462 1.00 80.88 376 GLU A N 1
ATOM 2565 C CA . GLU A 1 376 ? 42.549 22.016 -72.283 1.00 80.88 376 GLU A CA 1
ATOM 2566 C C . GLU A 1 376 ? 41.789 21.809 -73.605 1.00 80.88 376 GLU A C 1
ATOM 2568 O O . GLU A 1 376 ? 42.265 22.126 -74.706 1.00 80.88 376 GLU A O 1
ATOM 2573 N N . THR A 1 377 ? 40.579 21.253 -73.491 1.00 79.94 377 THR A N 1
ATOM 2574 C CA . THR A 1 377 ? 39.718 20.882 -74.624 1.00 79.94 377 THR A CA 1
ATOM 2575 C C . THR A 1 377 ? 38.267 21.351 -74.437 1.00 79.94 377 THR A C 1
ATOM 2577 O O . THR A 1 377 ? 37.839 21.627 -73.319 1.00 79.94 377 THR A O 1
ATOM 2580 N N . LYS A 1 378 ? 37.502 21.463 -75.530 1.00 82.31 378 LYS A N 1
ATOM 2581 C CA . LYS A 1 378 ? 36.049 21.733 -75.537 1.00 82.31 378 LYS A CA 1
ATOM 2582 C C . LYS A 1 378 ? 35.397 20.924 -76.651 1.00 82.31 378 LYS A C 1
ATOM 2584 O O . LYS A 1 378 ? 35.872 20.930 -77.785 1.00 82.31 378 LYS A O 1
ATOM 2589 N N . LEU A 1 379 ? 34.307 20.241 -76.324 1.00 83.25 379 LEU A N 1
ATOM 2590 C CA . LEU A 1 379 ? 33.512 19.479 -77.280 1.00 83.25 379 LEU A CA 1
ATOM 2591 C C . LEU A 1 379 ? 32.565 20.405 -78.058 1.00 83.25 379 LEU A C 1
ATOM 2593 O O . LEU A 1 379 ? 31.869 21.217 -77.445 1.00 83.25 379 LEU A O 1
ATOM 2597 N N . PHE A 1 380 ? 32.531 20.241 -79.380 1.00 82.62 380 PHE A N 1
ATOM 2598 C CA . PHE A 1 380 ? 31.489 20.753 -80.269 1.00 82.62 380 PHE A CA 1
ATOM 2599 C C . PHE A 1 380 ? 30.837 19.547 -80.940 1.00 82.62 380 PHE A C 1
ATOM 2601 O O . PHE A 1 380 ? 31.530 18.721 -81.526 1.00 82.62 380 PHE A O 1
ATOM 2608 N N . ARG A 1 381 ? 29.521 19.418 -80.824 1.00 82.62 381 ARG A N 1
ATOM 2609 C CA . ARG A 1 381 ? 28.743 18.268 -81.285 1.00 82.62 381 ARG A CA 1
ATOM 2610 C C . ARG A 1 381 ? 27.720 18.750 -82.303 1.00 82.62 381 ARG A C 1
ATOM 2612 O O . ARG A 1 381 ? 27.105 19.786 -82.103 1.00 82.62 381 ARG A O 1
ATOM 2619 N N . ALA A 1 382 ? 27.521 18.013 -83.379 1.00 80.44 382 ALA A N 1
ATOM 2620 C CA . ALA A 1 382 ? 26.355 18.183 -84.229 1.00 80.44 382 ALA A CA 1
ATOM 2621 C C . ALA A 1 382 ? 25.376 17.036 -83.985 1.00 80.44 382 ALA A C 1
ATOM 2623 O O . ALA A 1 382 ? 25.775 15.947 -83.562 1.00 80.44 382 ALA A O 1
ATOM 2624 N N . THR A 1 383 ? 24.107 17.303 -84.253 1.00 80.44 383 THR A N 1
ATOM 2625 C CA . THR A 1 383 ? 23.030 16.319 -84.226 1.00 80.44 383 THR A CA 1
ATOM 2626 C C . THR A 1 383 ? 22.584 16.080 -85.660 1.00 80.44 383 THR A C 1
ATOM 2628 O O . THR A 1 383 ? 22.250 17.026 -86.370 1.00 80.44 383 THR A O 1
ATOM 2631 N N . ASP A 1 384 ? 22.587 14.818 -86.083 1.00 76.19 384 ASP A N 1
ATOM 2632 C CA . ASP A 1 384 ? 21.984 14.384 -87.340 1.00 76.19 384 ASP A CA 1
ATOM 2633 C C . ASP A 1 384 ? 20.685 13.628 -87.023 1.00 76.19 384 ASP A C 1
ATOM 2635 O O . ASP A 1 384 ? 20.754 12.546 -86.427 1.00 76.19 384 ASP A O 1
ATOM 2639 N N . PRO A 1 385 ? 19.507 14.170 -87.384 1.00 63.28 385 PRO A N 1
ATOM 2640 C CA . PRO A 1 385 ? 18.225 13.504 -87.172 1.00 63.28 385 PRO A CA 1
ATOM 2641 C C . PRO A 1 385 ? 18.080 12.149 -87.885 1.00 63.28 385 PRO A C 1
ATOM 2643 O O . PRO A 1 385 ? 17.306 11.316 -87.416 1.00 63.28 385 PRO A O 1
ATOM 2646 N N . ASP A 1 386 ? 18.820 11.903 -88.974 1.00 71.50 386 ASP A N 1
ATOM 2647 C CA . ASP A 1 386 ? 18.798 10.622 -89.699 1.00 71.50 386 ASP A CA 1
ATOM 2648 C C . ASP A 1 386 ? 19.740 9.566 -89.067 1.00 71.50 386 ASP A C 1
ATOM 2650 O O . ASP A 1 386 ? 19.698 8.388 -89.432 1.00 71.50 386 ASP A O 1
ATOM 2654 N N . GLY A 1 387 ? 20.561 9.954 -88.079 1.00 62.19 387 GLY A N 1
ATOM 2655 C CA . GLY A 1 387 ? 21.452 9.055 -87.334 1.00 62.19 387 GLY A CA 1
ATOM 2656 C C . GLY A 1 387 ? 22.703 8.596 -88.097 1.00 62.19 387 GLY A C 1
ATOM 2657 O O . GLY A 1 387 ? 23.360 7.637 -87.678 1.00 62.19 387 GLY A O 1
ATOM 2658 N N . ASP A 1 388 ? 23.037 9.254 -89.210 1.00 78.69 388 ASP A N 1
ATOM 2659 C CA . ASP A 1 388 ? 24.220 8.951 -90.015 1.00 78.69 388 ASP A CA 1
ATOM 2660 C C . ASP A 1 388 ? 25.535 9.414 -89.340 1.00 78.69 388 ASP A C 1
ATOM 2662 O O . ASP A 1 388 ? 25.567 10.138 -88.342 1.00 78.69 388 ASP A O 1
ATOM 2666 N N . THR A 1 389 ? 26.678 8.924 -89.839 1.00 76.25 389 THR A N 1
ATOM 2667 C CA . THR A 1 389 ? 27.982 9.180 -89.199 1.00 76.25 389 THR A CA 1
ATOM 2668 C C . THR A 1 389 ? 28.501 10.584 -89.505 1.00 76.25 389 THR A C 1
ATOM 2670 O O . THR A 1 389 ? 29.011 10.849 -90.596 1.00 76.25 389 THR A O 1
ATOM 2673 N N . ILE A 1 390 ? 28.450 11.453 -88.497 1.00 85.00 390 ILE A N 1
ATOM 2674 C CA . ILE A 1 390 ? 28.968 12.822 -88.554 1.00 85.00 390 ILE A CA 1
ATOM 2675 C C . ILE A 1 390 ? 30.501 12.834 -88.502 1.00 85.00 390 ILE A C 1
ATOM 2677 O O . ILE A 1 390 ? 31.133 12.131 -87.713 1.00 85.00 390 ILE A O 1
ATOM 2681 N N . SER A 1 391 ? 31.096 13.699 -89.317 1.00 84.12 391 SER A N 1
ATOM 2682 C CA . SER A 1 391 ? 32.514 14.051 -89.294 1.00 84.12 391 SER A CA 1
ATOM 2683 C C . SER A 1 391 ? 32.704 15.555 -89.108 1.00 84.12 391 SER A C 1
ATOM 2685 O O . SER A 1 391 ? 31.873 16.347 -89.547 1.00 84.12 391 SER A O 1
ATOM 2687 N N . TYR A 1 392 ? 33.798 15.950 -88.458 1.00 88.06 392 TYR A N 1
ATOM 2688 C CA . TYR A 1 392 ? 34.082 17.341 -88.102 1.00 88.06 392 TYR A CA 1
ATOM 2689 C C . TYR A 1 392 ? 35.378 17.848 -88.751 1.00 88.06 392 TYR A C 1
ATOM 2691 O O . TYR A 1 392 ? 36.408 17.170 -88.744 1.00 88.06 392 TYR A O 1
ATOM 2699 N N . GLU A 1 393 ? 35.360 19.077 -89.264 1.00 89.00 393 GLU A N 1
ATOM 2700 C CA . GLU A 1 393 ? 36.538 19.806 -89.744 1.00 89.00 393 GLU A CA 1
ATOM 2701 C C . GLU A 1 393 ? 36.607 21.196 -89.091 1.00 89.00 393 GLU A C 1
ATOM 2703 O O . GLU A 1 393 ? 35.591 21.803 -88.762 1.00 89.00 393 GLU A O 1
ATOM 2708 N N . ILE A 1 394 ? 37.820 21.719 -88.897 1.00 88.06 394 ILE A N 1
ATOM 2709 C CA . ILE A 1 394 ? 38.054 23.085 -88.415 1.00 88.06 394 ILE A CA 1
ATOM 2710 C C . ILE A 1 394 ? 38.792 23.890 -89.485 1.00 88.06 394 ILE A C 1
ATOM 2712 O O . ILE A 1 394 ? 39.874 23.515 -89.941 1.00 88.06 394 ILE A O 1
ATOM 2716 N N . SER A 1 395 ? 38.230 25.035 -89.858 1.00 81.75 395 SER A N 1
ATOM 2717 C CA . SER A 1 395 ? 38.836 25.996 -90.777 1.00 81.75 395 SER A CA 1
ATOM 2718 C C . SER A 1 395 ? 39.167 27.317 -90.066 1.00 81.75 395 SER A C 1
ATOM 2720 O O . SER A 1 395 ? 38.721 27.585 -88.950 1.00 81.75 395 SER A O 1
ATOM 2722 N N . ASN A 1 396 ? 40.046 28.122 -90.678 1.00 78.62 396 ASN A N 1
ATOM 2723 C CA . ASN A 1 396 ? 40.687 29.300 -90.062 1.00 78.62 396 ASN A CA 1
ATOM 2724 C C . ASN A 1 396 ? 41.469 29.021 -88.754 1.00 78.62 396 ASN A C 1
ATOM 2726 O O . ASN A 1 396 ? 41.751 29.946 -87.991 1.00 78.62 396 ASN A O 1
ATOM 2730 N N . ASN A 1 397 ? 41.878 27.774 -88.498 1.00 77.19 397 ASN A N 1
ATOM 2731 C CA . ASN A 1 397 ? 42.494 27.399 -87.227 1.00 77.19 397 ASN A CA 1
ATOM 2732 C C . ASN A 1 397 ? 43.884 28.049 -86.987 1.00 77.19 397 ASN A C 1
ATOM 2734 O O . ASN A 1 397 ? 44.768 28.009 -87.850 1.00 77.19 397 ASN A O 1
ATOM 2738 N N . PRO A 1 398 ? 44.136 28.619 -85.793 1.00 77.31 398 PRO A N 1
ATOM 2739 C CA . PRO A 1 398 ? 45.478 29.003 -85.367 1.00 77.31 398 PRO A CA 1
ATOM 2740 C C . PRO A 1 398 ? 46.398 27.786 -85.207 1.00 77.31 398 PRO A C 1
ATOM 2742 O O . PRO A 1 398 ? 45.973 26.716 -84.778 1.00 77.31 398 PRO A O 1
ATOM 2745 N N . ASN A 1 399 ? 47.697 27.970 -85.461 1.00 77.44 399 ASN A N 1
ATOM 2746 C CA . ASN A 1 399 ? 48.703 26.933 -85.213 1.00 77.44 399 ASN A CA 1
ATOM 2747 C C . ASN A 1 399 ? 48.688 26.496 -83.735 1.00 77.44 399 ASN A C 1
ATOM 2749 O O . ASN A 1 399 ? 49.110 27.260 -82.865 1.00 77.44 399 ASN A O 1
ATOM 2753 N N . GLY A 1 400 ? 48.258 25.258 -83.478 1.00 76.50 400 GLY A N 1
ATOM 2754 C CA . GLY A 1 400 ? 48.141 24.678 -82.135 1.00 76.50 400 GLY A CA 1
ATOM 2755 C C . GLY A 1 400 ? 46.706 24.528 -81.616 1.00 76.50 400 GLY A C 1
ATOM 2756 O O . GLY A 1 400 ? 46.547 23.981 -80.529 1.00 76.50 400 GLY A O 1
ATOM 2757 N N . ILE A 1 401 ? 45.691 24.954 -82.379 1.00 84.06 401 ILE A N 1
ATOM 2758 C CA . ILE A 1 401 ? 44.289 24.567 -82.166 1.00 84.06 401 ILE A CA 1
ATOM 2759 C C . ILE A 1 401 ? 43.877 23.596 -83.281 1.00 84.06 401 ILE A C 1
ATOM 2761 O O . ILE A 1 401 ? 44.131 23.855 -84.462 1.00 84.06 401 ILE A O 1
ATOM 2765 N N . GLY A 1 402 ? 43.258 22.477 -82.914 1.00 82.50 402 GLY A N 1
ATOM 2766 C CA . GLY A 1 402 ? 42.750 21.465 -83.845 1.00 82.50 402 GLY A CA 1
ATOM 2767 C C . GLY A 1 402 ? 41.504 20.778 -83.293 1.00 82.50 402 GLY A C 1
ATOM 2768 O O . GLY A 1 402 ? 41.228 20.907 -82.106 1.00 82.50 402 GLY A O 1
ATOM 2769 N N . ILE A 1 403 ? 40.773 20.069 -84.152 1.00 87.38 403 ILE A N 1
ATOM 2770 C CA . ILE A 1 403 ? 39.581 19.286 -83.796 1.00 87.38 403 ILE A CA 1
ATOM 2771 C C . ILE A 1 403 ? 39.829 17.805 -84.106 1.00 87.38 403 ILE A C 1
ATOM 2773 O O . ILE A 1 403 ? 40.501 17.498 -85.096 1.00 87.38 403 ILE A O 1
ATOM 2777 N N . ASP A 1 404 ? 39.311 16.894 -83.284 1.00 83.69 404 ASP A N 1
ATOM 2778 C CA . ASP A 1 404 ? 39.191 15.485 -83.671 1.00 83.69 404 ASP A CA 1
ATOM 2779 C C . ASP A 1 404 ? 38.015 15.319 -84.641 1.00 83.69 404 ASP A C 1
ATOM 2781 O O . ASP A 1 404 ? 36.890 15.728 -84.349 1.00 83.69 404 ASP A O 1
ATOM 2785 N N . SER A 1 405 ? 38.273 14.718 -85.803 1.00 81.25 405 SER A N 1
ATOM 2786 C CA . SER A 1 405 ? 37.293 14.649 -86.888 1.00 81.25 405 SER A CA 1
ATOM 2787 C C . SER A 1 405 ? 36.142 13.671 -86.656 1.00 81.25 405 SER A C 1
ATOM 2789 O O . SER A 1 405 ? 35.228 13.647 -87.473 1.00 81.25 405 SER A O 1
ATOM 2791 N N . ASN A 1 406 ? 36.184 12.852 -85.602 1.00 78.12 406 ASN A N 1
ATOM 2792 C CA . ASN A 1 406 ? 35.137 11.879 -85.280 1.00 78.12 406 ASN A CA 1
ATOM 2793 C C . ASN A 1 406 ? 34.342 12.295 -84.038 1.00 78.12 406 ASN A C 1
ATOM 2795 O O . ASN A 1 406 ? 33.150 12.025 -83.966 1.00 78.12 406 ASN A O 1
ATOM 2799 N N . THR A 1 407 ? 34.988 12.942 -83.061 1.00 77.00 407 THR A N 1
ATOM 2800 C CA . THR A 1 407 ? 34.321 13.348 -81.810 1.00 77.00 407 THR A CA 1
ATOM 2801 C C . THR A 1 407 ? 33.920 14.819 -81.769 1.00 77.00 407 THR A C 1
ATOM 2803 O O . THR A 1 407 ? 33.084 15.175 -80.950 1.00 77.00 407 THR A O 1
ATOM 2806 N N . GLY A 1 408 ? 34.505 15.683 -82.607 1.00 79.50 408 GLY A N 1
ATOM 2807 C CA . GLY A 1 408 ? 34.271 17.131 -82.549 1.00 79.50 408 GLY A CA 1
ATOM 2808 C C . GLY A 1 408 ? 34.989 17.831 -81.383 1.00 79.50 408 GLY A C 1
ATOM 2809 O O . GLY A 1 408 ? 34.734 18.999 -81.081 1.00 79.50 408 GLY A O 1
ATOM 2810 N N . LEU A 1 409 ? 35.918 17.140 -80.710 1.00 81.88 409 LEU A N 1
ATOM 2811 C CA . LEU A 1 409 ? 36.680 17.690 -79.591 1.00 81.88 409 LEU A CA 1
ATOM 2812 C C . LEU A 1 409 ? 37.769 18.657 -80.081 1.00 81.88 409 LEU A C 1
ATOM 2814 O O . LEU A 1 409 ? 38.739 18.241 -80.719 1.00 81.88 409 LEU A O 1
ATOM 2818 N N . VAL A 1 410 ? 37.635 19.945 -79.760 1.00 84.56 410 VAL A N 1
ATOM 2819 C CA . VAL A 1 410 ? 38.641 20.980 -80.037 1.00 84.56 410 VAL A CA 1
ATOM 2820 C C . VAL A 1 410 ? 39.676 21.018 -78.915 1.00 84.56 410 VAL A C 1
ATOM 2822 O O . VAL A 1 410 ? 39.331 21.161 -77.745 1.00 84.56 410 VAL A O 1
ATOM 2825 N N . VAL A 1 411 ? 40.957 20.935 -79.276 1.00 81.56 411 VAL A N 1
ATOM 2826 C CA . VAL A 1 411 ? 42.110 20.899 -78.362 1.00 81.56 411 VAL A CA 1
ATOM 2827 C C . VAL A 1 411 ? 42.948 22.169 -78.517 1.00 81.56 411 VAL A C 1
ATOM 2829 O O . VAL A 1 411 ? 43.316 22.529 -79.639 1.00 81.56 411 VAL A O 1
ATOM 2832 N N . VAL A 1 412 ? 43.314 22.818 -77.405 1.00 83.94 412 VAL A N 1
ATOM 2833 C CA . VAL A 1 412 ? 44.214 23.985 -77.385 1.00 83.94 412 VAL A CA 1
ATOM 2834 C C . VAL A 1 412 ? 45.574 23.594 -76.806 1.00 83.94 412 VAL A C 1
ATOM 2836 O O . VAL A 1 412 ? 45.741 23.413 -75.604 1.00 83.94 412 VAL A O 1
ATOM 2839 N N . GLY A 1 413 ? 46.596 23.503 -77.658 1.00 77.44 413 GLY A N 1
ATOM 2840 C CA . GLY A 1 413 ? 47.942 23.125 -77.225 1.00 77.44 413 GLY A CA 1
ATOM 2841 C C . GLY A 1 413 ? 48.591 24.125 -76.255 1.00 77.44 413 GLY A C 1
ATOM 2842 O O . GLY A 1 413 ? 48.461 25.340 -76.407 1.00 77.44 413 GLY A O 1
ATOM 2843 N N . ASN A 1 414 ? 49.402 23.614 -75.319 1.00 77.06 414 ASN A N 1
ATOM 2844 C CA . ASN A 1 414 ? 50.159 24.383 -74.309 1.00 77.06 414 ASN A CA 1
ATOM 2845 C C . ASN A 1 414 ? 51.042 25.527 -74.861 1.00 77.06 414 ASN A C 1
ATOM 2847 O O . ASN A 1 414 ? 51.526 26.376 -74.116 1.00 77.06 414 ASN A O 1
ATOM 2851 N N . ASN A 1 415 ? 51.303 25.535 -76.166 1.00 75.81 415 ASN A N 1
ATOM 2852 C CA . ASN A 1 415 ? 52.120 26.509 -76.883 1.00 75.81 415 ASN A CA 1
ATOM 2853 C C . ASN A 1 415 ? 51.309 27.560 -77.675 1.00 75.81 415 ASN A C 1
ATOM 2855 O O . ASN A 1 415 ? 51.918 28.395 -78.349 1.00 75.81 415 ASN A O 1
ATOM 2859 N N . VAL A 1 416 ? 49.972 27.541 -77.611 1.00 82.12 416 VAL A N 1
ATOM 2860 C CA . VAL A 1 416 ? 49.100 28.585 -78.181 1.00 82.12 416 VAL A CA 1
ATOM 2861 C C . VAL A 1 416 ? 49.157 29.829 -77.293 1.00 82.12 416 VAL A C 1
ATOM 2863 O O . VAL A 1 416 ? 49.029 29.734 -76.077 1.00 82.12 416 VAL A O 1
ATOM 2866 N N . ALA A 1 417 ? 49.381 31.013 -77.866 1.00 81.25 417 ALA A N 1
ATOM 2867 C CA . ALA A 1 417 ? 49.456 32.244 -77.078 1.00 81.25 417 ALA A CA 1
ATOM 2868 C C . ALA A 1 417 ? 48.078 32.630 -76.506 1.00 81.25 417 ALA A C 1
ATOM 2870 O O . ALA A 1 417 ? 47.062 32.452 -77.166 1.00 81.25 417 ALA A O 1
ATOM 2871 N N . ALA A 1 418 ? 48.039 33.200 -75.299 1.00 80.94 418 ALA A N 1
ATOM 2872 C CA . ALA A 1 418 ? 46.789 33.707 -74.739 1.00 80.94 418 ALA A CA 1
ATOM 2873 C C . ALA A 1 418 ? 46.242 34.879 -75.582 1.00 80.94 418 ALA A C 1
ATOM 2875 O O . ALA A 1 418 ? 46.985 35.803 -75.934 1.00 80.94 418 ALA A O 1
ATOM 2876 N N . GLY A 1 419 ? 44.952 34.836 -75.912 1.00 81.00 419 GLY A N 1
ATOM 2877 C CA . GLY A 1 419 ? 44.305 35.745 -76.859 1.00 81.00 419 GLY A CA 1
ATOM 2878 C C . GLY A 1 419 ? 43.007 35.171 -77.430 1.00 81.00 419 GLY A C 1
ATOM 2879 O O . GLY A 1 419 ? 42.695 34.005 -77.219 1.00 81.00 419 GLY A O 1
ATOM 2880 N N . SER A 1 420 ? 42.242 35.999 -78.142 1.00 85.94 420 SER A N 1
ATOM 2881 C CA . SER A 1 420 ? 41.004 35.575 -78.809 1.00 85.94 420 SER A CA 1
ATOM 2882 C C . SER A 1 420 ? 41.269 35.210 -80.272 1.00 85.94 420 SER A C 1
ATOM 2884 O O . SER A 1 420 ? 41.952 35.950 -80.987 1.00 85.94 420 SER A O 1
ATOM 2886 N N . TYR A 1 421 ? 40.723 34.077 -80.704 1.00 87.12 421 TYR A N 1
ATOM 2887 C CA . TYR A 1 421 ? 40.865 33.503 -82.036 1.00 87.12 421 TYR A CA 1
ATOM 2888 C C . TYR A 1 421 ? 39.494 33.128 -82.592 1.00 87.12 421 TYR A C 1
ATOM 2890 O O . TYR A 1 421 ? 38.728 32.466 -81.905 1.00 87.12 421 TYR A O 1
ATOM 2898 N N . SER A 1 422 ? 39.199 33.492 -83.838 1.00 88.50 422 SER A N 1
ATOM 2899 C CA . SER A 1 422 ? 37.989 33.020 -84.518 1.00 88.50 422 SER A CA 1
ATOM 2900 C C . SER A 1 422 ? 38.309 31.751 -85.311 1.00 88.50 422 SER A C 1
ATOM 2902 O O . SER A 1 422 ? 39.288 31.729 -86.060 1.00 88.50 422 SER A O 1
ATOM 2904 N N . ILE A 1 423 ? 37.511 30.704 -85.110 1.00 88.88 423 ILE A N 1
ATOM 2905 C CA . ILE A 1 423 ? 37.573 29.417 -85.813 1.00 88.88 423 ILE A CA 1
ATOM 2906 C C . ILE A 1 423 ? 36.207 29.138 -86.436 1.00 88.88 423 ILE A C 1
ATOM 2908 O O . ILE A 1 423 ? 35.199 29.545 -85.869 1.00 88.88 423 ILE A O 1
ATOM 2912 N N . SER A 1 424 ? 36.157 28.422 -87.555 1.00 89.62 424 SER A N 1
ATOM 2913 C CA . SER A 1 424 ? 34.888 27.930 -88.104 1.00 89.62 424 SER A CA 1
ATOM 2914 C C . SER A 1 424 ? 34.901 26.407 -88.073 1.00 89.62 424 SER A C 1
ATOM 2916 O O . SER A 1 424 ? 35.810 25.797 -88.642 1.00 89.62 424 SER A O 1
ATOM 2918 N N . VAL A 1 425 ? 33.940 25.803 -87.378 1.00 90.31 425 VAL A N 1
ATOM 2919 C CA . VAL A 1 425 ? 33.781 24.348 -87.273 1.00 90.31 425 VAL A CA 1
ATOM 2920 C C . VAL A 1 425 ? 32.706 23.926 -88.260 1.00 90.31 425 VAL A C 1
ATOM 2922 O O . VAL A 1 425 ? 31.607 24.466 -88.241 1.00 90.31 425 VAL A O 1
ATOM 2925 N N . THR A 1 426 ? 33.033 22.966 -89.116 1.00 90.19 426 THR A N 1
ATOM 2926 C CA . THR A 1 426 ? 32.107 22.351 -90.063 1.00 90.19 426 THR A CA 1
ATOM 2927 C C . THR A 1 426 ? 31.790 20.945 -89.584 1.00 90.19 426 THR A C 1
ATOM 2929 O O . THR A 1 426 ? 32.703 20.132 -89.440 1.00 90.19 426 THR A O 1
ATOM 2932 N N . ALA A 1 427 ? 30.512 20.648 -89.369 1.00 89.69 427 ALA A N 1
ATOM 2933 C CA . ALA A 1 427 ? 30.027 19.278 -89.294 1.00 89.69 427 ALA A CA 1
ATOM 2934 C C . ALA A 1 427 ? 29.607 18.822 -90.697 1.00 89.69 427 ALA A C 1
ATOM 2936 O O . ALA A 1 427 ? 29.140 19.610 -91.523 1.00 89.69 427 ALA A O 1
ATOM 2937 N N . SER A 1 428 ? 29.803 17.548 -91.005 1.00 88.25 428 SER A N 1
ATOM 2938 C CA . SER A 1 428 ? 29.407 16.953 -92.279 1.00 88.25 428 SER A CA 1
ATOM 2939 C C . SER A 1 428 ? 28.939 15.522 -92.070 1.00 88.25 428 SER A C 1
ATOM 2941 O O . SER A 1 428 ? 29.702 14.692 -91.571 1.00 88.25 428 SER A O 1
ATOM 2943 N N . SER A 1 429 ? 27.710 15.244 -92.489 1.00 84.56 429 SER A N 1
ATOM 2944 C CA . SER A 1 429 ? 27.124 13.907 -92.544 1.00 84.56 429 SER A CA 1
ATOM 2945 C C . SER A 1 429 ? 26.968 13.474 -93.998 1.00 84.56 429 SER A C 1
ATOM 2947 O O . SER A 1 429 ? 26.927 14.304 -94.907 1.00 84.56 429 SER A O 1
ATOM 2949 N N . THR A 1 430 ? 26.966 12.169 -94.254 1.00 80.19 430 THR A N 1
ATOM 2950 C CA . THR A 1 430 ? 26.806 11.614 -95.604 1.00 80.19 430 THR A CA 1
ATOM 2951 C C . THR A 1 430 ? 25.718 10.560 -95.593 1.00 80.19 430 THR A C 1
ATOM 2953 O O . THR A 1 430 ? 25.950 9.438 -95.145 1.00 80.19 430 THR A O 1
ATOM 2956 N N . ASN A 1 431 ? 24.565 10.927 -96.140 1.00 70.12 431 ASN A N 1
ATOM 2957 C CA . ASN A 1 431 ? 23.357 10.124 -96.112 1.00 70.12 431 ASN A CA 1
ATOM 2958 C C . ASN A 1 431 ? 23.542 8.834 -96.927 1.00 70.12 431 ASN A C 1
ATOM 2960 O O . ASN A 1 431 ? 24.341 8.766 -97.870 1.00 70.12 431 ASN A O 1
ATOM 2964 N N . ALA A 1 432 ? 22.746 7.809 -96.625 1.00 67.50 432 ALA A N 1
ATOM 2965 C CA . ALA A 1 432 ? 22.834 6.493 -97.269 1.00 67.50 432 ALA A CA 1
ATOM 2966 C C . ALA A 1 432 ? 22.673 6.478 -98.815 1.00 67.50 432 ALA A C 1
ATOM 2968 O O . ALA A 1 432 ? 23.023 5.480 -99.455 1.00 67.50 432 ALA A O 1
ATOM 2969 N N . ASP A 1 433 ? 22.161 7.546 -99.440 1.00 69.81 433 ASP A N 1
ATOM 2970 C CA . ASP A 1 433 ? 22.077 7.700 -100.903 1.00 69.81 433 ASP A CA 1
ATOM 2971 C C . ASP A 1 433 ? 23.306 8.395 -101.541 1.00 69.81 433 ASP A C 1
ATOM 2973 O O . ASP A 1 433 ? 23.465 8.380 -102.769 1.00 69.81 433 ASP A O 1
ATOM 2977 N N . GLY A 1 434 ? 24.208 8.932 -100.714 1.00 65.69 434 GLY A N 1
ATOM 2978 C CA . GLY A 1 434 ? 25.437 9.619 -101.098 1.00 65.69 434 GLY A CA 1
ATOM 2979 C C . GLY A 1 434 ? 25.346 11.146 -101.189 1.00 65.69 434 GLY A C 1
ATOM 2980 O O . GLY A 1 434 ? 26.295 11.750 -101.704 1.00 65.69 434 GLY A O 1
ATOM 2981 N N . THR A 1 435 ? 24.260 11.789 -100.742 1.00 74.69 435 THR A N 1
ATOM 2982 C CA . THR A 1 435 ? 24.271 13.242 -100.484 1.00 74.69 435 THR A CA 1
ATOM 2983 C C . THR A 1 435 ? 25.095 13.572 -99.241 1.00 74.69 435 THR A C 1
ATOM 2985 O O . THR A 1 435 ? 25.251 12.740 -98.355 1.00 74.69 435 THR A O 1
ATOM 2988 N N . VAL A 1 436 ? 25.659 14.782 -99.191 1.00 78.62 436 VAL A N 1
ATOM 2989 C CA . VAL A 1 436 ? 26.421 15.270 -98.033 1.00 78.62 436 VAL A CA 1
ATOM 2990 C C . VAL A 1 436 ? 25.715 16.507 -97.496 1.00 78.62 436 VAL A C 1
ATOM 2992 O O . VAL A 1 436 ? 25.677 17.529 -98.186 1.00 78.62 436 VAL A O 1
ATOM 2995 N N . GLU A 1 437 ? 25.172 16.394 -96.290 1.00 83.31 437 GLU A N 1
ATOM 2996 C CA . GLU A 1 437 ? 24.645 17.507 -95.501 1.00 83.31 437 GLU A CA 1
ATOM 2997 C C . GLU A 1 437 ? 25.802 18.132 -94.711 1.00 83.31 437 GLU A C 1
ATOM 2999 O O . GLU A 1 437 ? 26.642 17.422 -94.151 1.00 83.31 437 GLU A O 1
ATOM 3004 N N . THR A 1 438 ? 25.886 19.464 -94.682 1.00 85.44 438 THR A N 1
ATOM 3005 C CA . THR A 1 438 ? 26.965 20.178 -93.982 1.00 85.44 438 THR A CA 1
ATOM 3006 C C . THR A 1 438 ? 26.427 21.390 -93.248 1.00 85.44 438 THR A C 1
ATOM 3008 O O . THR A 1 438 ? 25.815 22.251 -93.882 1.00 85.44 438 THR A O 1
ATOM 3011 N N . ASP A 1 439 ? 26.774 21.509 -91.973 1.00 86.31 439 ASP A N 1
ATOM 3012 C CA . ASP A 1 439 ? 26.548 22.712 -91.178 1.00 86.31 439 ASP A CA 1
ATOM 3013 C C . ASP A 1 439 ? 27.889 23.339 -90.775 1.00 86.31 439 ASP A C 1
ATOM 3015 O O . ASP A 1 439 ? 28.908 22.647 -90.693 1.00 86.31 439 ASP A O 1
ATOM 3019 N N . THR A 1 440 ? 27.963 24.663 -90.639 1.00 89.69 440 THR A N 1
ATOM 3020 C CA . THR A 1 440 ? 29.225 25.376 -90.385 1.00 89.69 440 THR A CA 1
ATOM 3021 C C . THR A 1 440 ? 29.025 26.671 -89.618 1.00 89.69 440 THR A C 1
ATOM 3023 O O . THR A 1 440 ? 28.625 27.676 -90.202 1.00 89.69 440 THR A O 1
ATOM 3026 N N . GLU A 1 441 ? 29.480 26.669 -88.367 1.00 87.44 441 GLU A N 1
ATOM 3027 C CA . GLU A 1 441 ? 29.369 27.799 -87.444 1.00 87.44 441 GLU A CA 1
ATOM 3028 C C . GLU A 1 441 ? 30.741 28.360 -87.046 1.00 87.44 441 GLU A C 1
ATOM 3030 O O . GLU A 1 441 ? 31.766 27.664 -87.055 1.00 87.44 441 GLU A O 1
ATOM 3035 N N . THR A 1 442 ? 30.795 29.659 -86.736 1.00 89.44 442 THR A N 1
ATOM 3036 C CA . THR A 1 442 ? 32.037 30.403 -86.478 1.00 89.44 442 THR A CA 1
ATOM 3037 C C . THR A 1 442 ? 32.139 30.876 -85.032 1.00 89.44 442 THR A C 1
ATOM 3039 O O . THR A 1 442 ? 31.574 31.890 -84.632 1.00 89.44 442 THR A O 1
ATOM 3042 N N . TYR A 1 443 ? 32.970 30.198 -84.246 1.00 88.06 443 TYR A N 1
ATOM 3043 C CA . TYR A 1 443 ? 33.161 30.472 -82.824 1.00 88.06 443 TYR A CA 1
ATOM 3044 C C . TYR A 1 443 ? 34.373 31.364 -82.542 1.00 88.06 443 TYR A C 1
ATOM 3046 O O . TYR A 1 443 ? 35.345 31.416 -83.301 1.00 88.06 443 TYR A O 1
ATOM 3054 N N . ASN A 1 444 ? 34.354 32.034 -81.390 1.00 87.94 444 ASN A N 1
ATOM 3055 C CA . ASN A 1 444 ? 35.480 32.793 -80.853 1.00 87.94 444 ASN A CA 1
ATOM 3056 C C . ASN A 1 444 ? 36.085 32.058 -79.646 1.00 87.94 444 ASN A C 1
ATOM 3058 O O . ASN A 1 444 ? 35.506 32.030 -78.566 1.00 87.94 444 ASN A O 1
ATOM 3062 N N . ILE A 1 445 ? 37.282 31.495 -79.793 1.00 89.44 445 ILE A N 1
ATOM 3063 C CA . ILE A 1 445 ? 38.013 30.845 -78.702 1.00 89.44 445 ILE A CA 1
ATOM 3064 C C . ILE A 1 445 ? 38.909 31.865 -77.998 1.00 89.44 445 ILE A C 1
ATOM 3066 O O . ILE A 1 445 ? 39.847 32.401 -78.592 1.00 89.44 445 ILE A O 1
ATOM 3070 N N . LEU A 1 446 ? 38.642 32.132 -76.722 1.00 87.06 446 LEU A N 1
ATOM 3071 C CA . LEU A 1 446 ? 39.503 32.915 -75.841 1.00 87.06 446 LEU A CA 1
ATOM 3072 C C . LEU A 1 446 ? 40.474 31.980 -75.111 1.00 87.06 446 LEU A C 1
ATOM 3074 O O . LEU A 1 446 ? 40.103 31.291 -74.166 1.00 87.06 446 LEU A O 1
ATOM 3078 N N . VAL A 1 447 ? 41.737 31.978 -75.532 1.00 85.75 447 VAL A N 1
ATOM 3079 C CA . VAL A 1 447 ? 42.793 31.198 -74.880 1.00 85.75 447 VAL A CA 1
ATOM 3080 C C . VAL A 1 447 ? 43.356 31.966 -73.690 1.00 85.75 447 VAL A C 1
ATOM 3082 O O . VAL A 1 447 ? 43.808 33.107 -73.833 1.00 85.75 447 VAL A O 1
ATOM 3085 N N . THR A 1 448 ? 43.373 31.330 -72.522 1.00 83.56 448 THR A N 1
ATOM 3086 C CA . THR A 1 448 ? 43.965 31.850 -71.279 1.00 83.56 448 THR A CA 1
ATOM 3087 C C . THR A 1 448 ? 45.208 31.048 -70.885 1.00 83.56 448 THR A C 1
ATOM 3089 O O . THR A 1 448 ? 45.401 29.912 -71.314 1.00 83.56 448 THR A O 1
ATOM 3092 N N . ALA A 1 449 ? 46.106 31.651 -70.101 1.00 73.69 449 ALA A N 1
ATOM 3093 C CA . ALA A 1 449 ? 47.291 30.949 -69.609 1.00 73.69 449 ALA A CA 1
ATOM 3094 C C . ALA A 1 449 ? 46.905 29.974 -68.484 1.00 73.69 449 ALA A C 1
ATOM 3096 O O . ALA A 1 449 ? 46.244 30.387 -67.531 1.00 73.69 449 ALA A O 1
ATOM 3097 N N . GLY A 1 450 ? 47.332 28.711 -68.585 1.00 53.50 450 GLY A N 1
ATOM 3098 C CA . GLY A 1 450 ? 47.066 27.692 -67.564 1.00 53.50 450 GLY A CA 1
ATOM 3099 C C . GLY A 1 450 ? 47.710 28.044 -66.216 1.00 53.50 450 GLY A C 1
ATOM 3100 O O . GLY A 1 450 ? 48.869 28.468 -66.163 1.00 53.50 450 GLY A O 1
ATOM 3101 N N . SER A 1 451 ? 46.961 27.889 -65.120 1.00 44.34 451 SER A N 1
ATOM 3102 C CA . SER A 1 451 ? 47.407 28.279 -63.775 1.00 44.34 451 SER A CA 1
ATOM 3103 C C . SER A 1 451 ? 48.233 27.174 -63.109 1.00 44.34 451 SER A C 1
ATOM 3105 O O . SER A 1 451 ? 47.700 26.254 -62.494 1.00 44.34 451 SER A O 1
ATOM 3107 N N . GLY A 1 452 ? 49.558 27.257 -63.228 1.00 36.94 452 GLY A N 1
ATOM 3108 C CA . GLY A 1 452 ? 50.474 26.308 -62.595 1.00 36.94 452 GLY A CA 1
ATOM 3109 C C . GLY A 1 452 ? 50.825 26.655 -61.142 1.00 36.94 452 GLY A C 1
ATOM 3110 O O . GLY A 1 452 ? 51.702 27.484 -60.926 1.00 36.94 452 GLY A O 1
ATOM 3111 N N . GLY A 1 453 ? 50.210 25.945 -60.186 1.00 38.84 453 GLY A N 1
ATOM 3112 C CA . GLY A 1 453 ? 50.753 25.567 -58.865 1.00 38.84 453 GLY A CA 1
ATOM 3113 C C . GLY A 1 453 ? 51.172 26.660 -57.860 1.00 38.84 453 GLY A C 1
ATOM 3114 O O . GLY A 1 453 ? 52.194 27.325 -58.031 1.00 38.84 453 GLY A O 1
ATOM 3115 N N . GLY A 1 454 ? 50.486 26.734 -56.710 1.00 32.03 454 GLY A N 1
ATOM 3116 C CA . GLY A 1 454 ? 50.898 27.597 -55.591 1.00 32.03 454 GLY A CA 1
ATOM 3117 C C . GLY A 1 454 ? 50.092 27.440 -54.294 1.00 32.03 454 GLY A C 1
ATOM 3118 O O . GLY A 1 454 ? 49.163 28.199 -54.069 1.00 32.03 454 GLY A O 1
ATOM 3119 N N . SER A 1 455 ? 50.505 26.485 -53.453 1.00 38.16 455 SER A N 1
ATOM 3120 C CA . SER A 1 455 ? 50.147 26.257 -52.032 1.00 38.16 455 SER A CA 1
ATOM 3121 C C . SER A 1 455 ? 49.437 27.385 -51.250 1.00 38.16 455 SER A C 1
ATOM 3123 O O . SER A 1 455 ? 49.987 28.483 -51.129 1.00 38.16 455 SER A O 1
ATOM 3125 N N . GLY A 1 456 ? 48.328 27.047 -50.568 1.00 32.03 456 GLY A N 1
ATOM 3126 C CA . GLY A 1 456 ? 47.910 27.740 -49.337 1.00 32.03 456 GLY A CA 1
ATOM 3127 C C . GLY A 1 456 ? 46.403 27.809 -49.042 1.00 32.03 456 GLY A C 1
ATOM 3128 O O . GLY A 1 456 ? 45.775 28.785 -49.424 1.00 32.03 456 GLY A O 1
ATOM 3129 N N . GLY A 1 457 ? 45.890 26.832 -48.280 1.00 42.19 457 GLY A N 1
ATOM 3130 C CA . GLY A 1 457 ? 44.758 26.925 -47.334 1.00 42.19 457 GLY A CA 1
ATOM 3131 C C . GLY A 1 457 ? 43.477 27.690 -47.714 1.00 42.19 457 GLY A C 1
ATOM 3132 O O . GLY A 1 457 ? 43.431 28.916 -47.632 1.00 42.19 457 GLY A O 1
ATOM 3133 N N . GLY A 1 458 ? 42.392 26.947 -47.942 1.00 31.97 458 GLY A N 1
ATOM 3134 C CA . GLY A 1 458 ? 41.019 27.460 -47.970 1.00 31.97 458 GLY A CA 1
ATOM 3135 C C . GLY A 1 458 ? 40.053 26.407 -48.514 1.00 31.97 458 GLY A C 1
ATOM 3136 O O . GLY A 1 458 ? 40.301 25.908 -49.602 1.00 31.97 458 GLY A O 1
ATOM 3137 N N . GLY A 1 459 ? 39.018 26.080 -47.728 1.00 36.47 459 GLY A N 1
ATOM 3138 C CA . GLY A 1 459 ? 37.983 25.053 -47.941 1.00 36.47 459 GLY A CA 1
ATOM 3139 C C . GLY A 1 459 ? 37.853 24.446 -49.340 1.00 36.47 459 GLY A C 1
ATOM 3140 O O . GLY A 1 459 ? 37.495 25.138 -50.291 1.00 36.47 459 GLY A O 1
ATOM 3141 N N . ASN A 1 460 ? 38.064 23.132 -49.425 1.00 29.39 460 ASN A N 1
ATOM 3142 C CA . ASN A 1 460 ? 37.703 22.334 -50.588 1.00 29.39 460 ASN A CA 1
ATOM 3143 C C . ASN A 1 460 ? 36.426 21.554 -50.258 1.00 29.39 460 ASN A C 1
ATOM 3145 O O . ASN A 1 460 ? 36.505 20.435 -49.761 1.00 29.39 460 ASN A O 1
ATOM 3149 N N . SER A 1 461 ? 35.262 22.157 -50.505 1.00 26.42 461 SER A N 1
ATOM 3150 C CA . SER A 1 461 ? 34.008 21.407 -50.586 1.00 26.42 461 SER A CA 1
ATOM 3151 C C . SER A 1 461 ? 34.107 20.485 -51.799 1.00 26.42 461 SER A C 1
ATOM 3153 O O . SER A 1 461 ? 34.049 20.955 -52.941 1.00 26.42 461 SER A O 1
ATOM 3155 N N . VAL A 1 462 ? 34.321 19.194 -51.563 1.00 25.45 462 VAL A N 1
ATOM 3156 C CA . VAL A 1 462 ? 34.263 18.194 -52.626 1.00 25.45 462 VAL A CA 1
ATOM 3157 C C . VAL A 1 462 ? 32.787 17.946 -52.903 1.00 25.45 462 VAL A C 1
ATOM 3159 O O . VAL A 1 462 ? 32.146 17.186 -52.194 1.00 25.45 462 VAL A O 1
ATOM 3162 N N . ASN A 1 463 ? 32.241 18.607 -53.924 1.00 29.44 463 ASN A N 1
ATOM 3163 C CA . ASN A 1 463 ? 30.971 18.189 -54.509 1.00 29.44 463 ASN A CA 1
ATOM 3164 C C . ASN A 1 463 ? 31.249 16.940 -55.355 1.00 29.44 463 ASN A C 1
ATOM 3166 O O . ASN A 1 463 ? 31.404 17.038 -56.576 1.00 29.44 463 ASN A O 1
ATOM 3170 N N . ALA A 1 464 ? 31.411 15.801 -54.685 1.00 29.28 464 ALA A N 1
ATOM 3171 C CA . ALA A 1 464 ? 31.381 14.501 -55.326 1.00 29.28 464 ALA A CA 1
ATOM 3172 C C . ALA A 1 464 ? 29.915 14.191 -55.639 1.00 29.28 464 ALA A C 1
ATOM 3174 O O . ALA A 1 464 ? 29.133 13.842 -54.768 1.00 29.28 464 ALA A O 1
ATOM 3175 N N . ASP A 1 465 ? 29.565 14.445 -56.892 1.00 33.16 465 ASP A N 1
ATOM 3176 C CA . ASP A 1 465 ? 28.418 13.862 -57.579 1.00 33.16 465 ASP A CA 1
ATOM 3177 C C . ASP A 1 465 ? 28.782 12.379 -57.785 1.00 33.16 465 ASP A C 1
ATOM 3179 O O . ASP A 1 465 ? 29.753 12.083 -58.494 1.00 33.16 465 ASP A O 1
ATOM 3183 N N . PHE A 1 466 ? 28.141 11.484 -57.024 1.00 39.66 466 PHE A N 1
ATOM 3184 C CA . PHE A 1 466 ? 28.512 10.064 -56.906 1.00 39.66 466 PHE A CA 1
ATOM 3185 C C . PHE A 1 466 ? 27.754 9.160 -57.897 1.00 39.66 466 PHE A C 1
ATOM 3187 O O . PHE A 1 466 ? 28.050 7.972 -58.006 1.00 39.66 466 PHE A O 1
ATOM 3194 N N . ASP A 1 467 ? 26.878 9.737 -58.719 1.00 35.34 467 ASP A N 1
ATOM 3195 C CA . ASP A 1 467 ? 25.894 9.080 -59.588 1.00 35.34 467 ASP A CA 1
ATOM 3196 C C . ASP A 1 467 ? 26.494 8.329 -60.807 1.00 35.34 467 ASP A C 1
ATOM 3198 O O . ASP A 1 467 ? 25.780 7.962 -61.745 1.00 35.34 467 ASP A O 1
ATOM 3202 N N . SER A 1 468 ? 27.815 8.111 -60.858 1.00 33.72 468 SER A N 1
ATOM 3203 C CA . SER A 1 468 ? 28.484 7.431 -61.975 1.00 33.72 468 SER A CA 1
ATOM 3204 C C . SER A 1 468 ? 29.033 6.059 -61.584 1.00 33.72 468 SER A C 1
ATOM 3206 O O . SER A 1 468 ? 29.942 5.969 -60.755 1.00 33.72 468 SER A O 1
ATOM 3208 N N . GLU A 1 469 ? 28.557 5.013 -62.271 1.00 37.00 469 GLU A N 1
ATOM 3209 C CA . GLU A 1 469 ? 29.088 3.641 -62.225 1.00 37.00 469 GLU A CA 1
ATOM 3210 C C . GLU A 1 469 ? 30.634 3.641 -62.333 1.00 37.00 469 GLU A C 1
ATOM 3212 O O . GLU A 1 469 ? 31.200 3.755 -63.426 1.00 37.00 469 GLU A O 1
ATOM 3217 N N . GLY A 1 470 ? 31.331 3.519 -61.195 1.00 41.25 470 GLY A N 1
ATOM 3218 C CA . GLY A 1 470 ? 32.800 3.519 -61.122 1.00 41.25 470 GLY A CA 1
ATOM 3219 C C . GLY A 1 470 ? 33.466 4.665 -60.342 1.00 41.25 470 GLY A C 1
ATOM 3220 O O . GLY A 1 470 ? 34.686 4.826 -60.461 1.00 41.25 470 GLY A O 1
ATOM 3221 N N . ALA A 1 471 ? 32.735 5.438 -59.533 1.00 34.91 471 ALA A N 1
ATOM 3222 C CA . ALA A 1 471 ? 33.305 6.391 -58.572 1.00 34.91 471 ALA A CA 1
ATOM 3223 C C . ALA A 1 471 ? 33.948 5.689 -57.350 1.00 34.91 471 ALA A C 1
ATOM 3225 O O . ALA A 1 471 ? 33.478 5.798 -56.225 1.00 34.91 471 ALA A O 1
ATOM 3226 N N . GLY A 1 472 ? 35.048 4.958 -57.560 1.00 34.62 472 GLY A N 1
ATOM 3227 C CA . GLY A 1 472 ? 35.731 4.247 -56.473 1.00 34.62 472 GLY A CA 1
ATOM 3228 C C . GLY A 1 472 ? 36.276 5.176 -55.376 1.00 34.62 472 GLY A C 1
ATOM 3229 O O . GLY A 1 472 ? 36.876 6.218 -55.679 1.00 34.62 472 GLY A O 1
ATOM 3230 N N . PHE A 1 473 ? 36.133 4.742 -54.115 1.00 38.81 473 PHE A N 1
ATOM 3231 C CA . PHE A 1 473 ? 36.707 5.350 -52.907 1.00 38.81 473 PHE A CA 1
ATOM 3232 C C . PHE A 1 473 ? 38.198 5.681 -53.101 1.00 38.81 473 PHE A C 1
ATOM 3234 O O . PHE A 1 473 ? 39.083 4.840 -52.956 1.00 38.81 473 PHE A O 1
ATOM 3241 N N . SER A 1 474 ? 38.492 6.930 -53.467 1.00 37.06 474 SER A N 1
ATOM 3242 C CA . SER A 1 474 ? 39.850 7.384 -53.817 1.00 37.06 474 SER A CA 1
ATOM 3243 C C . SER A 1 474 ? 40.338 8.566 -52.975 1.00 37.06 474 SER A C 1
ATOM 3245 O O . SER A 1 474 ? 41.437 9.082 -53.197 1.00 37.06 474 SER A O 1
ATOM 3247 N N . THR A 1 475 ? 39.549 8.958 -51.971 1.00 36.31 475 THR A N 1
ATOM 3248 C CA . THR A 1 475 ? 39.885 9.971 -50.960 1.00 36.31 475 THR A CA 1
ATOM 3249 C C . THR A 1 475 ? 40.041 9.411 -49.550 1.00 36.31 475 THR A C 1
ATOM 3251 O O . THR A 1 475 ? 40.672 10.080 -48.735 1.00 36.31 475 THR A O 1
ATOM 3254 N N . LEU A 1 476 ? 39.553 8.199 -49.261 1.00 40.28 476 LEU A N 1
ATOM 3255 C CA . LEU A 1 476 ? 39.853 7.528 -48.000 1.00 40.28 476 LEU A CA 1
ATOM 3256 C C . LEU A 1 476 ? 41.239 6.876 -48.102 1.00 40.28 476 LEU A C 1
ATOM 3258 O O . LEU A 1 476 ? 41.434 5.895 -48.817 1.00 40.28 476 LEU A O 1
ATOM 3262 N N . THR A 1 477 ? 42.219 7.402 -47.368 1.00 39.12 477 THR A N 1
ATOM 3263 C CA . THR A 1 477 ? 43.457 6.669 -47.055 1.00 39.12 477 THR A CA 1
ATOM 3264 C C . THR A 1 477 ? 43.235 5.711 -45.883 1.00 39.12 477 THR A C 1
ATOM 3266 O O . THR A 1 477 ? 44.003 5.704 -44.926 1.00 39.12 477 THR A O 1
ATOM 3269 N N . GLY A 1 478 ? 42.171 4.912 -45.987 1.00 37.56 478 GLY A N 1
ATOM 3270 C CA . GLY A 1 478 ? 41.898 3.735 -45.169 1.00 37.56 478 GLY A CA 1
ATOM 3271 C C . GLY A 1 478 ? 42.507 2.502 -45.831 1.00 37.56 478 GLY A C 1
ATOM 3272 O O . GLY A 1 478 ? 42.739 2.485 -47.046 1.00 37.56 478 GLY A O 1
ATOM 3273 N N . VAL A 1 479 ? 42.850 1.490 -45.041 1.00 42.41 479 VAL A N 1
ATOM 3274 C CA . VAL A 1 479 ? 43.376 0.233 -45.578 1.00 42.41 479 VAL A CA 1
ATOM 3275 C C . VAL A 1 479 ? 42.198 -0.641 -46.027 1.00 42.41 479 VAL A C 1
ATOM 3277 O O . VAL A 1 479 ? 41.108 -0.579 -45.479 1.00 42.41 479 VAL A O 1
ATOM 3280 N N . ARG A 1 480 ? 42.400 -1.395 -47.112 1.00 48.91 480 ARG A N 1
ATOM 3281 C CA . ARG A 1 480 ? 41.388 -2.308 -47.659 1.00 48.91 480 ARG A CA 1
ATOM 3282 C C . ARG A 1 480 ? 41.121 -3.467 -46.703 1.00 48.91 480 ARG A C 1
ATOM 3284 O O . ARG A 1 480 ? 42.097 -4.107 -46.296 1.00 48.91 480 ARG A O 1
ATOM 3291 N N . ILE A 1 481 ? 39.865 -3.885 -46.611 1.00 41.78 481 ILE A N 1
ATOM 3292 C CA . ILE A 1 481 ? 39.529 -5.308 -46.471 1.00 41.78 481 ILE A CA 1
ATOM 3293 C C . ILE A 1 481 ? 38.626 -5.731 -47.662 1.00 41.78 481 ILE A C 1
ATOM 3295 O O . ILE A 1 481 ? 38.647 -5.014 -48.668 1.00 41.78 481 ILE A O 1
ATOM 3299 N N . SER A 1 482 ? 38.091 -6.958 -47.725 1.00 49.44 482 SER A N 1
ATOM 3300 C CA . SER A 1 482 ? 37.859 -7.655 -49.022 1.00 49.44 482 SER A CA 1
ATOM 3301 C C . SER A 1 482 ? 36.456 -8.246 -49.220 1.00 49.44 482 SER A C 1
ATOM 3303 O O . SER A 1 482 ? 36.099 -9.123 -48.448 1.00 49.44 482 SER A O 1
ATOM 3305 N N . ASP A 1 483 ? 35.762 -7.973 -50.339 1.00 43.44 483 ASP A N 1
ATOM 3306 C CA . ASP A 1 483 ? 36.048 -8.630 -51.634 1.00 43.44 483 ASP A CA 1
ATOM 3307 C C . ASP A 1 483 ? 35.644 -7.799 -52.892 1.00 43.44 483 ASP A C 1
ATOM 3309 O O . ASP A 1 483 ? 34.481 -7.588 -53.206 1.00 43.44 483 ASP A O 1
ATOM 3313 N N . SER A 1 484 ? 36.631 -7.462 -53.737 1.00 40.66 484 SER A N 1
ATOM 3314 C CA . SER A 1 484 ? 36.507 -6.665 -54.982 1.00 40.66 484 SER A CA 1
ATOM 3315 C C . SER A 1 484 ? 36.412 -5.126 -54.828 1.00 40.66 484 SER A C 1
ATOM 3317 O O . SER A 1 484 ? 35.982 -4.587 -53.829 1.00 40.66 484 SER A O 1
ATOM 3319 N N . ASP A 1 485 ? 36.961 -4.384 -55.804 1.00 43.16 485 ASP A N 1
ATOM 3320 C CA . ASP A 1 485 ? 37.269 -2.938 -55.691 1.00 43.16 485 ASP A CA 1
ATOM 3321 C C . ASP A 1 485 ? 36.078 -1.999 -56.049 1.00 43.16 485 ASP A C 1
ATOM 3323 O O . ASP A 1 485 ? 36.278 -0.962 -56.692 1.00 43.16 485 ASP A O 1
ATOM 3327 N N . LEU A 1 486 ? 34.839 -2.368 -55.715 1.00 48.31 486 LEU A N 1
ATOM 3328 C CA . LEU A 1 486 ? 33.607 -1.600 -55.968 1.00 48.31 486 LEU A CA 1
ATOM 3329 C C . LEU A 1 486 ? 32.623 -1.859 -54.823 1.00 48.31 486 LEU A C 1
ATOM 3331 O O . LEU A 1 486 ? 32.585 -2.990 -54.367 1.00 48.31 486 LEU A O 1
ATOM 3335 N N . ALA A 1 487 ? 31.805 -0.872 -54.440 1.00 44.44 487 ALA A N 1
ATOM 3336 C CA . ALA A 1 487 ? 30.642 -1.138 -53.592 1.00 44.44 487 ALA A CA 1
ATOM 3337 C C . ALA A 1 487 ? 29.745 -2.160 -54.304 1.00 44.44 487 ALA A C 1
ATOM 3339 O O . ALA A 1 487 ? 29.332 -1.933 -55.454 1.00 44.44 487 ALA A O 1
ATOM 3340 N N . THR A 1 488 ? 29.522 -3.304 -53.667 1.00 49.81 488 THR A N 1
ATOM 3341 C CA . THR A 1 488 ? 28.652 -4.362 -54.178 1.00 49.81 488 THR A CA 1
ATOM 3342 C C . THR A 1 488 ? 27.505 -4.623 -53.211 1.00 49.81 488 THR A C 1
ATOM 3344 O O . THR A 1 488 ? 27.460 -4.090 -52.118 1.00 49.81 488 THR A O 1
ATOM 3347 N N . ASN A 1 489 ? 26.539 -5.430 -53.640 1.00 51.75 489 ASN A N 1
ATOM 3348 C CA . ASN A 1 489 ? 25.486 -5.961 -52.771 1.00 51.75 489 ASN A CA 1
ATOM 3349 C C . ASN A 1 489 ? 25.921 -7.274 -52.070 1.00 51.75 489 ASN A C 1
ATOM 3351 O O . ASN A 1 489 ? 25.068 -8.104 -51.745 1.00 51.75 489 ASN A O 1
ATOM 3355 N N . ASP A 1 490 ? 27.229 -7.531 -52.010 1.00 54.69 490 ASP A N 1
ATOM 3356 C CA . ASP A 1 490 ? 27.851 -8.673 -51.340 1.00 54.69 490 ASP A CA 1
ATOM 3357 C C . ASP A 1 490 ? 28.581 -8.113 -50.103 1.00 54.69 490 ASP A C 1
ATOM 3359 O O . ASP A 1 490 ? 29.108 -7.010 -50.184 1.00 54.69 490 ASP A O 1
ATOM 3363 N N . ASN A 1 491 ? 28.636 -8.867 -48.999 1.00 63.69 491 ASN A N 1
ATOM 3364 C CA . ASN A 1 491 ? 29.130 -8.384 -47.702 1.00 63.69 491 ASN A CA 1
ATOM 3365 C C . ASN A 1 491 ? 30.545 -7.762 -47.783 1.00 63.69 491 ASN A C 1
ATOM 3367 O O . ASN A 1 491 ? 31.537 -8.486 -47.947 1.00 63.69 491 ASN A O 1
ATOM 3371 N N . ASP A 1 492 ? 30.631 -6.443 -47.630 1.00 67.44 492 ASP A N 1
ATOM 3372 C CA . ASP A 1 492 ? 31.841 -5.631 -47.762 1.00 67.44 492 ASP A CA 1
ATOM 3373 C C . ASP A 1 492 ? 32.448 -5.266 -46.381 1.00 67.44 492 ASP A C 1
ATOM 3375 O O . ASP A 1 492 ? 31.757 -5.083 -45.378 1.00 67.44 492 ASP A O 1
ATOM 3379 N N . GLU A 1 493 ? 33.782 -5.159 -46.307 1.00 72.81 493 GLU A N 1
ATOM 3380 C CA . GLU A 1 493 ? 34.535 -4.887 -45.066 1.00 72.81 493 GLU A CA 1
ATOM 3381 C C . GLU A 1 493 ? 35.357 -3.576 -45.180 1.00 72.81 493 GLU A C 1
ATOM 3383 O O . GLU A 1 493 ? 36.301 -3.479 -45.979 1.00 72.81 493 GLU A O 1
ATOM 3388 N N . LEU A 1 494 ? 35.055 -2.571 -44.347 1.00 73.75 494 LEU A N 1
ATOM 3389 C CA . LEU A 1 494 ? 35.637 -1.219 -44.381 1.00 73.75 494 LEU A CA 1
ATOM 3390 C C . LEU A 1 494 ? 36.480 -0.905 -43.131 1.00 73.75 494 LEU A C 1
ATOM 3392 O O . LEU A 1 494 ? 35.967 -0.932 -42.022 1.00 73.75 494 LEU A O 1
ATOM 3396 N N . GLU A 1 495 ? 37.747 -0.498 -43.283 1.00 77.19 495 GLU A N 1
ATOM 3397 C CA . GLU A 1 495 ? 38.590 -0.042 -42.158 1.00 77.19 495 GLU A CA 1
ATOM 3398 C C . GLU A 1 495 ? 38.754 1.491 -42.128 1.00 77.19 495 GLU A C 1
ATOM 3400 O O . GLU A 1 495 ? 39.189 2.111 -43.108 1.00 77.19 495 GLU A O 1
ATOM 3405 N N . VAL A 1 496 ? 38.501 2.105 -40.966 1.00 77.31 496 VAL A N 1
ATOM 3406 C CA . VAL A 1 496 ? 38.780 3.517 -40.660 1.00 77.31 496 VAL A CA 1
ATOM 3407 C C . VAL A 1 496 ? 39.957 3.607 -39.666 1.00 77.31 496 VAL A C 1
ATOM 3409 O O . VAL A 1 496 ? 39.744 3.560 -38.456 1.00 77.31 496 VAL A O 1
ATOM 3412 N N . PRO A 1 497 ? 41.212 3.784 -40.135 1.00 74.56 497 PRO A N 1
ATOM 3413 C CA . PRO A 1 497 ? 42.411 3.622 -39.296 1.00 74.56 497 PRO A CA 1
ATOM 3414 C C . PRO A 1 497 ? 42.940 4.893 -38.612 1.00 74.56 497 PRO A C 1
ATOM 3416 O O . PRO A 1 497 ? 44.009 4.859 -38.008 1.00 74.56 497 PRO A O 1
ATOM 3419 N N . GLU A 1 498 ? 42.243 6.024 -38.748 1.00 79.00 498 GLU A N 1
ATOM 3420 C CA . GLU A 1 498 ? 42.511 7.255 -37.987 1.00 79.00 498 GLU A CA 1
ATOM 3421 C C . GLU A 1 498 ? 41.152 7.904 -37.671 1.00 79.00 498 GLU A C 1
ATOM 3423 O O . GLU A 1 498 ? 40.377 8.160 -38.598 1.00 79.00 498 GLU A O 1
ATOM 3428 N N . ALA A 1 499 ? 40.853 8.214 -36.406 1.00 74.75 499 ALA A N 1
ATOM 3429 C CA . ALA A 1 499 ? 39.595 8.841 -35.975 1.00 74.75 499 ALA A CA 1
ATOM 3430 C C . ALA A 1 499 ? 39.392 10.222 -36.629 1.00 74.75 499 ALA A C 1
ATOM 3432 O O . ALA A 1 499 ? 38.275 10.659 -36.917 1.00 74.75 499 ALA A O 1
ATOM 3433 N N . ALA A 1 500 ? 40.498 10.888 -36.977 1.00 71.62 500 ALA A N 1
ATOM 3434 C CA . ALA A 1 500 ? 40.504 12.124 -37.755 1.00 71.62 500 ALA A CA 1
ATOM 3435 C C . ALA A 1 500 ? 39.869 11.990 -39.158 1.00 71.62 500 ALA A C 1
ATOM 3437 O O . ALA A 1 500 ? 39.530 13.015 -39.759 1.00 71.62 500 ALA A O 1
ATOM 3438 N N . HIS A 1 501 ? 39.684 10.774 -39.687 1.00 69.94 501 HIS A N 1
ATOM 3439 C CA . HIS A 1 501 ? 38.967 10.548 -40.944 1.00 69.94 501 HIS A CA 1
ATOM 3440 C C . HIS A 1 501 ? 37.452 10.795 -40.819 1.00 69.94 501 HIS A C 1
ATOM 3442 O O . HIS A 1 501 ? 36.871 11.287 -41.783 1.00 69.94 501 HIS A O 1
ATOM 3448 N N . LEU A 1 502 ? 36.841 10.577 -39.644 1.00 64.25 502 LEU A N 1
ATOM 3449 C CA . LEU A 1 502 ? 35.429 10.916 -39.379 1.00 64.25 502 LEU A CA 1
ATOM 3450 C C . LEU A 1 502 ? 35.219 12.392 -38.983 1.00 64.25 502 LEU A C 1
ATOM 3452 O O . LEU A 1 502 ? 34.096 12.882 -38.919 1.00 64.25 502 LEU A O 1
ATOM 3456 N N . ALA A 1 503 ? 36.295 13.152 -38.748 1.00 53.62 503 ALA A N 1
ATOM 3457 C CA . ALA A 1 503 ? 36.207 14.536 -38.268 1.00 53.62 503 ALA A CA 1
ATOM 3458 C C . ALA A 1 503 ? 35.662 15.552 -39.300 1.00 53.62 503 ALA A C 1
ATOM 3460 O O . ALA A 1 503 ? 35.486 16.729 -38.967 1.00 53.62 503 ALA A O 1
ATOM 3461 N N . ASN A 1 504 ? 35.405 15.127 -40.540 1.00 46.62 504 ASN A N 1
ATOM 3462 C CA . ASN A 1 504 ? 34.699 15.903 -41.558 1.00 46.62 504 ASN A CA 1
ATOM 3463 C C . ASN A 1 504 ? 33.557 15.025 -42.083 1.00 46.62 504 ASN A C 1
ATOM 3465 O O . ASN A 1 504 ? 33.868 13.947 -42.581 1.00 46.62 504 ASN A O 1
ATOM 3469 N N . SER A 1 505 ? 32.308 15.504 -41.981 1.00 45.09 505 SER A N 1
ATOM 3470 C CA . SER A 1 505 ? 31.067 14.877 -42.480 1.00 45.09 505 SER A CA 1
ATOM 3471 C C . SER A 1 505 ? 31.315 13.855 -43.594 1.00 45.09 505 SER A C 1
ATOM 3473 O O . SER A 1 505 ? 31.781 14.195 -44.688 1.00 45.09 505 SER A O 1
ATOM 3475 N N . PHE A 1 506 ? 31.050 12.596 -43.252 1.00 49.94 506 PHE A N 1
ATOM 3476 C CA . PHE A 1 506 ? 31.288 11.430 -44.083 1.00 49.94 506 PHE A CA 1
ATOM 3477 C C . PHE A 1 506 ? 29.932 10.808 -44.414 1.00 49.94 506 PHE A C 1
ATOM 3479 O O . PHE A 1 506 ? 29.089 10.671 -43.533 1.00 49.94 506 PHE A O 1
ATOM 3486 N N . VAL A 1 507 ? 29.724 10.459 -45.679 1.00 47.91 507 VAL A N 1
ATOM 3487 C CA . VAL A 1 507 ? 28.520 9.761 -46.139 1.00 47.91 507 VAL A CA 1
ATOM 3488 C C . VAL A 1 507 ? 28.970 8.367 -46.561 1.00 47.91 507 VAL A C 1
ATOM 3490 O O . VAL A 1 507 ? 29.796 8.247 -47.469 1.00 47.91 507 VAL A O 1
ATOM 3493 N N . MET A 1 508 ? 28.490 7.335 -45.865 1.00 51.88 508 MET A N 1
ATOM 3494 C CA . MET A 1 508 ? 28.652 5.929 -46.255 1.00 51.88 508 MET A CA 1
ATOM 3495 C C . MET A 1 508 ? 27.410 5.489 -47.038 1.00 51.88 508 MET A C 1
ATOM 3497 O O . MET A 1 508 ? 26.646 4.649 -46.589 1.00 51.88 508 MET A O 1
ATOM 3501 N N . ASP A 1 509 ? 27.213 6.094 -48.208 1.00 46.69 509 ASP A N 1
ATOM 3502 C CA . ASP A 1 509 ? 26.179 5.678 -49.162 1.00 46.69 509 ASP A CA 1
ATOM 3503 C C . ASP A 1 509 ? 26.647 4.422 -49.920 1.00 46.69 509 ASP A C 1
ATOM 3505 O O . ASP A 1 509 ? 27.812 4.328 -50.331 1.00 46.69 509 ASP A O 1
ATOM 3509 N N . GLY A 1 510 ? 25.737 3.467 -50.112 1.00 48.62 510 GLY A N 1
ATOM 3510 C CA . GLY A 1 510 ? 25.946 2.280 -50.942 1.00 48.62 510 GLY A CA 1
ATOM 3511 C C . GLY A 1 510 ? 26.593 1.074 -50.257 1.00 48.62 510 GLY A C 1
ATOM 3512 O O . GLY A 1 510 ? 27.057 0.185 -50.969 1.00 48.62 510 GLY A O 1
ATOM 3513 N N . LEU A 1 511 ? 26.621 1.032 -48.924 1.00 55.84 511 LEU A N 1
ATOM 3514 C CA . LEU A 1 511 ? 26.697 -0.234 -48.184 1.00 55.84 511 LEU A CA 1
ATOM 3515 C C . LEU A 1 511 ? 25.276 -0.847 -48.188 1.00 55.84 511 LEU A C 1
ATOM 3517 O O . LEU A 1 511 ? 24.300 -0.095 -48.188 1.00 55.84 511 LEU A O 1
ATOM 3521 N N . SER A 1 512 ? 25.126 -2.169 -48.302 1.00 53.81 512 SER A N 1
ATOM 3522 C CA . SER A 1 512 ? 23.831 -2.856 -48.141 1.00 53.81 512 SER A CA 1
ATOM 3523 C C . SER A 1 512 ? 24.004 -4.379 -48.108 1.00 53.81 512 SER A C 1
ATOM 3525 O O . SER A 1 512 ? 24.263 -5.002 -49.145 1.00 53.81 512 SER A O 1
ATOM 3527 N N . GLY A 1 513 ? 23.757 -4.986 -46.950 1.00 59.97 513 GLY A N 1
ATOM 3528 C CA . GLY A 1 513 ? 23.991 -6.406 -46.673 1.00 59.97 513 GLY A CA 1
ATOM 3529 C C . GLY A 1 513 ? 24.673 -6.558 -45.315 1.00 59.97 513 GLY A C 1
ATOM 3530 O O . GLY A 1 513 ? 24.718 -5.589 -44.559 1.00 59.97 513 GLY A O 1
ATOM 3531 N N . ASP A 1 514 ? 25.237 -7.735 -45.017 1.00 69.19 514 ASP A N 1
ATOM 3532 C CA . ASP A 1 514 ? 25.952 -7.979 -43.751 1.00 69.19 514 ASP A CA 1
ATOM 3533 C C . ASP A 1 514 ? 27.357 -7.296 -43.729 1.00 69.19 514 ASP A C 1
ATOM 3535 O O . ASP A 1 514 ? 28.390 -7.935 -43.493 1.00 69.19 514 ASP A O 1
ATOM 3539 N N . ASP A 1 515 ? 27.412 -5.998 -44.049 1.00 72.38 515 ASP A N 1
ATOM 3540 C CA . ASP A 1 515 ? 28.629 -5.192 -44.209 1.00 72.38 515 ASP A CA 1
ATOM 3541 C C . ASP A 1 515 ? 29.239 -4.814 -42.847 1.00 72.38 515 ASP A C 1
ATOM 3543 O O . ASP A 1 515 ? 28.535 -4.527 -41.877 1.00 72.38 515 ASP A O 1
ATOM 3547 N N . THR A 1 516 ? 30.572 -4.801 -42.752 1.00 78.25 516 THR A N 1
ATOM 3548 C CA . THR A 1 516 ? 31.293 -4.592 -41.481 1.00 78.25 516 THR A CA 1
ATOM 3549 C C . THR A 1 516 ? 32.259 -3.407 -41.535 1.00 78.25 516 THR A C 1
ATOM 3551 O O . THR A 1 516 ? 33.164 -3.361 -42.370 1.00 78.25 516 THR A O 1
ATOM 3554 N N . VAL A 1 517 ? 32.138 -2.479 -40.583 1.00 81.00 517 VAL A N 1
ATOM 3555 C CA . VAL A 1 517 ? 33.021 -1.315 -40.410 1.00 81.00 517 VAL A CA 1
ATOM 3556 C C . VAL A 1 517 ? 33.947 -1.520 -39.206 1.00 81.00 517 VAL A C 1
ATOM 3558 O O . VAL A 1 517 ? 33.492 -1.848 -38.119 1.00 81.00 517 VAL A O 1
ATOM 3561 N N . TYR A 1 518 ? 35.249 -1.285 -39.373 1.00 83.88 518 TYR A N 1
ATOM 3562 C CA . TYR A 1 518 ? 36.282 -1.426 -38.340 1.00 83.88 518 TYR A CA 1
ATOM 3563 C C . TYR A 1 518 ? 36.897 -0.073 -37.962 1.00 83.88 518 TYR A C 1
ATOM 3565 O O . TYR A 1 518 ? 37.426 0.635 -38.826 1.00 83.88 518 TYR A O 1
ATOM 3573 N N . PHE A 1 519 ? 36.927 0.263 -36.672 1.00 88.56 519 PHE A N 1
ATOM 3574 C CA . PHE A 1 519 ? 37.670 1.401 -36.119 1.00 88.56 519 PHE A CA 1
ATOM 3575 C C . PHE A 1 519 ? 38.962 0.902 -35.452 1.00 88.56 519 PHE A C 1
ATOM 3577 O O . PHE A 1 519 ? 38.908 0.101 -34.521 1.00 88.56 519 PHE A O 1
ATOM 3584 N N . SER A 1 520 ? 40.129 1.344 -35.948 1.00 86.44 520 SER A N 1
ATOM 3585 C CA . SER A 1 520 ? 41.429 0.718 -35.627 1.00 86.44 520 SER A CA 1
ATOM 3586 C C . SER A 1 520 ? 42.546 1.651 -35.123 1.00 86.44 520 SER A C 1
ATOM 3588 O O . SER A 1 520 ? 43.677 1.197 -34.910 1.00 86.44 520 SER A O 1
ATOM 3590 N N . GLU A 1 521 ? 42.283 2.945 -34.884 1.00 87.44 521 GLU A N 1
ATOM 3591 C CA . GLU A 1 521 ? 43.276 3.837 -34.258 1.00 87.44 521 GLU A CA 1
ATOM 3592 C C . GLU A 1 521 ? 43.360 3.600 -32.741 1.00 87.44 521 GLU A C 1
ATOM 3594 O O . GLU A 1 521 ? 42.670 4.242 -31.957 1.00 87.44 521 GLU A O 1
ATOM 3599 N N . ALA A 1 522 ? 44.240 2.688 -32.321 1.00 87.75 522 ALA A N 1
ATOM 3600 C CA . ALA A 1 522 ? 44.447 2.375 -30.907 1.00 87.75 522 ALA A CA 1
ATOM 3601 C C . ALA A 1 522 ? 44.735 3.625 -30.045 1.00 87.75 522 ALA A C 1
ATOM 3603 O O . ALA A 1 522 ? 45.635 4.419 -30.344 1.00 87.75 522 ALA A O 1
ATOM 3604 N N . ASN A 1 523 ? 44.053 3.710 -28.900 1.00 89.00 523 ASN A N 1
ATOM 3605 C CA . ASN A 1 523 ? 44.012 4.826 -27.947 1.00 89.00 523 ASN A CA 1
ATOM 3606 C C . ASN A 1 523 ? 43.366 6.111 -28.526 1.00 89.00 523 ASN A C 1
ATOM 3608 O O . ASN A 1 523 ? 43.729 7.220 -28.112 1.00 89.00 523 ASN A O 1
ATOM 3612 N N . ALA A 1 524 ? 42.446 5.981 -29.488 1.00 88.25 524 ALA A N 1
ATOM 3613 C CA . ALA A 1 524 ? 41.633 7.077 -30.012 1.00 88.25 524 ALA A CA 1
ATOM 3614 C C . ALA A 1 524 ? 40.140 6.870 -29.724 1.00 88.25 524 ALA A C 1
ATOM 3616 O O . ALA A 1 524 ? 39.654 5.744 -29.658 1.00 88.25 524 ALA A O 1
ATOM 3617 N N . VAL A 1 525 ? 39.430 7.994 -29.617 1.00 88.69 525 VAL A N 1
ATOM 3618 C CA . VAL A 1 525 ? 37.972 8.052 -29.497 1.00 88.69 525 VAL A CA 1
ATOM 3619 C C . VAL A 1 525 ? 37.394 8.376 -30.873 1.00 88.69 525 VAL A C 1
ATOM 3621 O O . VAL A 1 525 ? 37.776 9.378 -31.489 1.00 88.69 525 VAL A O 1
ATOM 3624 N N . TYR A 1 526 ? 36.488 7.539 -31.361 1.00 85.44 526 TYR A N 1
ATOM 3625 C CA . TYR A 1 526 ? 35.685 7.787 -32.556 1.00 85.44 526 TYR A CA 1
ATOM 3626 C C . TYR A 1 526 ? 34.369 8.441 -32.132 1.00 85.44 526 TYR A C 1
ATOM 3628 O O . TYR A 1 526 ? 33.866 8.156 -31.055 1.00 85.44 526 TYR A O 1
ATOM 3636 N N . HIS A 1 527 ? 33.808 9.337 -32.945 1.00 79.38 527 HIS A N 1
ATOM 3637 C CA . HIS A 1 527 ? 32.593 10.072 -32.576 1.00 79.38 527 HIS A CA 1
ATOM 3638 C C . HIS A 1 527 ? 31.504 9.877 -33.639 1.00 79.38 527 HIS A C 1
ATOM 3640 O O . HIS A 1 527 ? 31.687 10.320 -34.777 1.00 79.38 527 HIS A O 1
ATOM 3646 N N . LEU A 1 528 ? 30.376 9.269 -33.267 1.00 74.06 528 LEU A N 1
ATOM 3647 C CA . LEU A 1 528 ? 29.193 9.101 -34.115 1.00 74.06 528 LEU A CA 1
ATOM 3648 C C . LEU A 1 528 ? 28.117 10.135 -33.727 1.00 74.06 528 LEU A C 1
ATOM 3650 O O . LEU A 1 528 ? 27.662 10.189 -32.589 1.00 74.06 528 LEU A O 1
ATOM 3654 N N . ASP A 1 529 ? 27.814 11.024 -34.682 1.00 64.12 529 ASP A N 1
ATOM 3655 C CA . ASP A 1 529 ? 27.012 12.262 -34.565 1.00 64.12 529 ASP A CA 1
ATOM 3656 C C . ASP A 1 529 ? 27.030 12.993 -33.196 1.00 64.12 529 ASP A C 1
ATOM 3658 O O . ASP A 1 529 ? 25.992 13.221 -32.576 1.00 64.12 529 ASP A O 1
ATOM 3662 N N . PRO A 1 530 ? 28.182 13.485 -32.712 1.00 51.25 530 PRO A N 1
ATOM 3663 C CA . PRO A 1 530 ? 28.253 14.114 -31.393 1.00 51.25 530 PRO A CA 1
ATOM 3664 C C . PRO A 1 530 ? 27.622 15.518 -31.301 1.00 51.25 530 PRO A C 1
ATOM 3666 O O . PRO A 1 530 ? 27.699 16.111 -30.226 1.00 51.25 530 PRO A O 1
ATOM 3669 N N . THR A 1 531 ? 27.119 16.114 -32.402 1.00 53.22 531 THR A N 1
ATOM 3670 C CA . THR A 1 531 ? 26.271 17.341 -32.478 1.00 53.22 531 THR A CA 1
ATOM 3671 C C . THR A 1 531 ? 26.197 17.912 -33.913 1.00 53.22 531 THR A C 1
ATOM 3673 O O . THR A 1 531 ? 26.923 18.851 -34.239 1.00 53.22 531 THR A O 1
ATOM 3676 N N . TRP A 1 532 ? 25.284 17.435 -34.770 1.00 46.88 532 TRP A N 1
ATOM 3677 C CA . TRP A 1 532 ? 24.644 18.186 -35.886 1.00 46.88 532 TRP A CA 1
ATOM 3678 C C . TRP A 1 532 ? 25.534 18.924 -36.926 1.00 46.88 532 TRP A C 1
ATOM 3680 O O . TRP A 1 532 ? 25.053 19.793 -37.656 1.00 46.88 532 TRP A O 1
ATOM 3690 N N . VAL A 1 533 ? 26.835 18.623 -37.011 1.00 42.44 533 VAL A N 1
ATOM 3691 C CA . VAL A 1 533 ? 27.764 19.199 -38.017 1.00 42.44 533 VAL A CA 1
ATOM 3692 C C . VAL A 1 533 ? 28.550 18.121 -38.779 1.00 42.44 533 VAL A C 1
ATOM 3694 O O . VAL A 1 533 ? 29.108 18.411 -39.833 1.00 42.44 533 VAL A O 1
ATOM 3697 N N . ASN A 1 534 ? 28.567 16.883 -38.275 1.00 40.88 534 ASN A N 1
ATOM 3698 C CA . ASN A 1 534 ? 29.240 15.719 -38.864 1.00 40.88 534 ASN A CA 1
ATOM 3699 C C . ASN A 1 534 ? 28.350 14.458 -38.773 1.00 40.88 534 ASN A C 1
ATOM 3701 O O . ASN A 1 534 ? 28.868 13.361 -38.591 1.00 40.88 534 ASN A O 1
ATOM 3705 N N . GLY A 1 535 ? 27.025 14.609 -38.856 1.00 40.81 535 GLY A N 1
ATOM 3706 C CA . GLY A 1 535 ? 26.133 13.454 -38.938 1.00 40.81 535 GLY A CA 1
ATOM 3707 C C . GLY A 1 535 ? 26.402 12.649 -40.211 1.00 40.81 535 GLY A C 1
ATOM 3708 O O . GLY A 1 535 ? 26.707 13.229 -41.260 1.00 40.81 535 GLY A O 1
ATOM 3709 N N . PHE A 1 536 ? 26.280 11.329 -40.105 1.00 47.28 536 PHE A N 1
ATOM 3710 C CA . PHE A 1 536 ? 25.987 10.485 -41.254 1.00 47.28 536 PHE A CA 1
ATOM 3711 C C . PHE A 1 536 ? 24.546 10.826 -41.652 1.00 47.28 536 PHE A C 1
ATOM 3713 O O . PHE A 1 536 ? 23.618 10.502 -40.922 1.00 47.28 536 PHE A O 1
ATOM 3720 N N . GLU A 1 537 ? 24.364 11.591 -42.732 1.00 42.00 537 GLU A N 1
ATOM 3721 C CA . GLU A 1 537 ? 23.024 12.031 -43.178 1.00 42.00 537 GLU A CA 1
ATOM 3722 C C . GLU A 1 537 ? 22.227 10.886 -43.831 1.00 42.00 537 GLU A C 1
ATOM 3724 O O . GLU A 1 537 ? 21.028 11.014 -44.053 1.00 42.00 537 GLU A O 1
ATOM 3729 N N . ASP A 1 538 ? 22.903 9.766 -44.094 1.00 46.00 538 ASP A N 1
ATOM 3730 C CA . ASP A 1 538 ? 22.325 8.494 -44.500 1.00 46.00 538 ASP A CA 1
ATOM 3731 C C . ASP A 1 538 ? 23.193 7.380 -43.886 1.00 46.00 538 ASP A C 1
ATOM 3733 O O . ASP A 1 538 ? 24.373 7.254 -44.230 1.00 46.00 538 ASP A O 1
ATOM 3737 N N . VAL A 1 539 ? 22.653 6.656 -42.899 1.00 49.78 539 VAL A N 1
ATOM 3738 C CA . VAL A 1 539 ? 23.316 5.501 -42.252 1.00 49.78 539 VAL A CA 1
ATOM 3739 C C . VAL A 1 539 ? 22.824 4.178 -42.850 1.00 49.78 539 VAL A C 1
ATOM 3741 O O . VAL A 1 539 ? 23.323 3.118 -42.488 1.00 49.78 539 VAL A O 1
ATOM 3744 N N . SER A 1 540 ? 21.897 4.218 -43.821 1.00 50.97 540 SER A N 1
ATOM 3745 C CA . SER A 1 540 ? 21.362 3.003 -44.430 1.00 50.97 540 SER A CA 1
ATOM 3746 C C . SER A 1 540 ? 22.449 2.245 -45.193 1.00 50.97 540 SER A C 1
ATOM 3748 O O . SER A 1 540 ? 22.732 2.565 -46.351 1.00 50.97 540 SER A O 1
ATOM 3750 N N . GLY A 1 541 ? 23.031 1.221 -44.562 1.00 54.19 541 GLY A N 1
ATOM 3751 C CA . GLY A 1 541 ? 23.845 0.279 -45.309 1.00 54.19 541 GLY A CA 1
ATOM 3752 C C . GLY A 1 541 ? 24.702 -0.754 -44.588 1.00 54.19 541 GLY A C 1
ATOM 3753 O O . GLY A 1 541 ? 24.992 -1.754 -45.236 1.00 54.19 541 GLY A O 1
ATOM 3754 N N . PHE A 1 542 ? 25.126 -0.575 -43.330 1.00 61.22 542 PHE A N 1
ATOM 3755 C CA . PHE A 1 542 ? 26.056 -1.532 -42.706 1.00 61.22 542 PHE A CA 1
ATOM 3756 C C . PHE A 1 542 ? 25.568 -2.143 -41.393 1.00 61.22 542 PHE A C 1
ATOM 3758 O O . PHE A 1 542 ? 25.092 -1.463 -40.495 1.00 61.22 542 PHE A O 1
ATOM 3765 N N . GLU A 1 543 ? 25.778 -3.451 -41.306 1.00 75.62 543 GLU A N 1
ATOM 3766 C CA . GLU A 1 543 ? 25.265 -4.372 -40.295 1.00 75.62 543 GLU A CA 1
ATOM 3767 C C . GLU A 1 543 ? 26.074 -4.360 -38.994 1.00 75.62 543 GLU A C 1
ATOM 3769 O O . GLU A 1 543 ? 25.533 -4.496 -37.903 1.00 75.62 543 GLU A O 1
ATOM 3774 N N . THR A 1 544 ? 27.406 -4.287 -39.090 1.00 82.56 544 THR A N 1
ATOM 3775 C CA . THR A 1 544 ? 28.297 -4.470 -37.933 1.00 82.56 544 THR A CA 1
ATOM 3776 C C . THR A 1 544 ? 29.314 -3.340 -37.808 1.00 82.56 544 THR A C 1
ATOM 3778 O O . THR A 1 544 ? 30.111 -3.103 -38.717 1.00 82.56 544 THR A O 1
ATOM 3781 N N . LEU A 1 545 ? 29.392 -2.732 -36.625 1.00 86.88 545 LEU A N 1
ATOM 3782 C CA . LEU A 1 545 ? 30.505 -1.891 -36.191 1.00 86.88 545 LEU A CA 1
ATOM 3783 C C . LEU A 1 545 ? 31.461 -2.677 -35.278 1.00 86.88 545 LEU A C 1
ATOM 3785 O O . LEU A 1 545 ? 31.038 -3.296 -34.304 1.00 86.88 545 LEU A O 1
ATOM 3789 N N . VAL A 1 546 ? 32.763 -2.626 -35.567 1.00 90.38 546 VAL A N 1
ATOM 3790 C CA . VAL A 1 546 ? 33.827 -3.280 -34.791 1.00 90.38 546 VAL A CA 1
ATOM 3791 C C . VAL A 1 546 ? 34.829 -2.256 -34.253 1.00 90.38 546 VAL A C 1
ATOM 3793 O O . VAL A 1 546 ? 35.471 -1.534 -35.020 1.00 90.38 546 VAL A O 1
ATOM 3796 N N . LEU A 1 547 ? 35.024 -2.243 -32.937 1.00 92.38 547 LEU A N 1
ATOM 3797 C CA . LEU A 1 547 ? 36.040 -1.466 -32.228 1.00 92.38 547 LEU A CA 1
ATOM 3798 C C . LEU A 1 547 ? 37.246 -2.371 -31.914 1.00 92.38 547 LEU A C 1
ATOM 3800 O O . LEU A 1 547 ? 37.103 -3.380 -31.230 1.00 92.38 547 LEU A O 1
ATOM 3804 N N . MET A 1 548 ? 38.440 -2.035 -32.413 1.00 92.62 548 MET A N 1
ATOM 3805 C CA . MET A 1 548 ? 39.666 -2.806 -32.126 1.00 92.62 548 MET A CA 1
ATOM 3806 C C . MET A 1 548 ? 40.258 -2.511 -30.732 1.00 92.62 548 MET A C 1
ATOM 3808 O O . MET A 1 548 ? 39.812 -1.596 -30.046 1.00 92.62 548 MET A O 1
ATOM 3812 N N . GLU A 1 549 ? 41.294 -3.253 -30.321 1.00 92.31 549 GLU A N 1
ATOM 3813 C CA . GLU A 1 549 ? 42.002 -3.099 -29.037 1.00 92.31 549 GLU A CA 1
ATOM 3814 C C . GLU A 1 549 ? 42.352 -1.624 -28.705 1.00 92.31 549 GLU A C 1
ATOM 3816 O O . GLU A 1 549 ? 43.034 -0.937 -29.474 1.00 92.31 549 GLU A O 1
ATOM 3821 N N . ASP A 1 550 ? 41.934 -1.163 -27.519 1.00 90.00 550 ASP A N 1
ATOM 3822 C CA . ASP A 1 550 ? 42.064 0.216 -27.004 1.00 90.00 550 ASP A CA 1
ATOM 3823 C C . ASP A 1 550 ? 41.352 1.300 -27.868 1.00 90.00 550 ASP A C 1
ATOM 3825 O O . ASP A 1 550 ? 41.845 2.429 -27.947 1.00 90.00 550 ASP A O 1
ATOM 3829 N N . VAL A 1 551 ? 40.249 1.000 -28.569 1.00 92.44 551 VAL A N 1
ATOM 3830 C CA . VAL A 1 551 ? 39.482 1.993 -29.362 1.00 92.44 551 VAL A CA 1
ATOM 3831 C C . VAL A 1 551 ? 38.153 2.336 -28.690 1.00 92.44 551 VAL A C 1
ATOM 3833 O O . VAL A 1 551 ? 37.314 1.460 -28.498 1.00 92.44 551 VAL A O 1
ATOM 3836 N N . ASP A 1 552 ? 37.932 3.616 -28.404 1.00 92.62 552 ASP A N 1
ATOM 3837 C CA . ASP A 1 552 ? 36.737 4.096 -27.702 1.00 92.62 552 ASP A CA 1
ATOM 3838 C C . ASP A 1 552 ? 35.733 4.744 -28.670 1.00 92.62 552 ASP A C 1
ATOM 3840 O O . ASP A 1 552 ? 36.094 5.213 -29.758 1.00 92.62 552 ASP A O 1
ATOM 3844 N N . LEU A 1 553 ? 34.468 4.820 -28.259 1.00 88.88 553 LEU A N 1
ATOM 3845 C CA . LEU A 1 553 ? 33.358 5.352 -29.048 1.00 88.88 553 LEU A CA 1
ATOM 3846 C C . LEU A 1 553 ? 32.563 6.396 -28.252 1.00 88.88 553 LEU A C 1
ATOM 3848 O O . LEU A 1 553 ? 32.104 6.135 -27.152 1.00 88.88 553 LEU A O 1
ATOM 3852 N N . GLU A 1 554 ? 32.332 7.572 -28.826 1.00 86.00 554 GLU A N 1
ATOM 3853 C CA . GLU A 1 554 ? 31.313 8.519 -28.371 1.00 86.00 554 GLU A CA 1
ATOM 3854 C C . GLU A 1 554 ? 30.079 8.411 -29.265 1.00 86.00 554 GLU A C 1
ATOM 3856 O O . GLU A 1 554 ? 30.180 8.619 -30.479 1.00 86.00 554 GLU A O 1
ATOM 3861 N N . LEU A 1 555 ? 28.923 8.121 -28.663 1.00 78.44 555 LEU A N 1
ATOM 3862 C CA . LEU A 1 555 ? 27.682 7.814 -29.370 1.00 78.44 555 LEU A CA 1
ATOM 3863 C C . LEU A 1 555 ? 26.554 8.801 -29.024 1.00 78.44 555 LEU A C 1
ATOM 3865 O O . LEU A 1 555 ? 26.267 9.093 -27.858 1.00 78.44 555 LEU A O 1
ATOM 3869 N N . ASN A 1 556 ? 25.892 9.309 -30.060 1.00 70.12 556 ASN A N 1
ATOM 3870 C CA . ASN A 1 556 ? 24.560 9.896 -29.966 1.00 70.12 556 ASN A CA 1
ATOM 3871 C C . ASN A 1 556 ? 23.520 8.768 -30.067 1.00 70.12 556 ASN A C 1
ATOM 3873 O O . ASN A 1 556 ? 23.551 8.019 -31.033 1.00 70.12 556 ASN A O 1
ATOM 3877 N N . GLY A 1 557 ? 22.635 8.653 -29.072 1.00 57.16 557 GLY A N 1
ATOM 3878 C CA . GLY A 1 557 ? 21.746 7.502 -28.876 1.00 57.16 557 GLY A CA 1
ATOM 3879 C C . GLY A 1 557 ? 20.975 7.038 -30.110 1.00 57.16 557 GLY A C 1
ATOM 3880 O O . GLY A 1 557 ? 21.143 5.909 -30.547 1.00 57.16 557 GLY A O 1
ATOM 3881 N N . GLY A 1 558 ? 20.207 7.938 -30.730 1.00 56.28 558 GLY A N 1
ATOM 3882 C CA . GLY A 1 558 ? 19.387 7.637 -31.916 1.00 56.28 558 GLY A CA 1
ATOM 3883 C C . GLY A 1 558 ? 20.165 7.416 -33.224 1.00 56.28 558 GLY A C 1
ATOM 3884 O O . GLY A 1 558 ? 19.679 7.801 -34.282 1.00 56.28 558 GLY A O 1
ATOM 3885 N N . VAL A 1 559 ? 21.397 6.904 -33.150 1.00 58.94 559 VAL A N 1
ATOM 3886 C CA . VAL A 1 559 ? 22.196 6.407 -34.288 1.00 58.94 559 VAL A CA 1
ATOM 3887 C C . VAL A 1 559 ? 22.143 4.871 -34.368 1.00 58.94 559 VAL A C 1
ATOM 3889 O O . VAL A 1 559 ? 22.579 4.315 -35.371 1.00 58.94 559 VAL A O 1
ATOM 3892 N N . LEU A 1 560 ? 21.635 4.196 -33.327 1.00 62.56 560 LEU A N 1
ATOM 3893 C CA . LEU A 1 560 ? 21.526 2.735 -33.260 1.00 62.56 560 LEU A CA 1
ATOM 3894 C C . LEU A 1 560 ? 20.110 2.221 -33.570 1.00 62.56 560 LEU A C 1
ATOM 3896 O O . LEU A 1 560 ? 20.012 1.282 -34.344 1.00 62.56 560 LEU A O 1
ATOM 3900 N N . ASP A 1 561 ? 19.060 2.888 -33.071 1.00 54.91 561 ASP A N 1
ATOM 3901 C CA . ASP A 1 561 ? 17.645 2.640 -33.415 1.00 54.91 561 ASP A CA 1
ATOM 3902 C C . ASP A 1 561 ? 17.016 3.903 -34.040 1.00 54.91 561 ASP A C 1
ATOM 3904 O O . ASP A 1 561 ? 16.726 4.907 -33.377 1.00 54.91 561 ASP A O 1
ATOM 3908 N N . SER A 1 562 ? 16.878 3.900 -35.364 1.00 53.53 562 SER A N 1
ATOM 3909 C CA . SER A 1 562 ? 16.520 5.042 -36.195 1.00 53.53 562 SER A CA 1
ATOM 3910 C C . SER A 1 562 ? 15.623 4.600 -37.368 1.00 53.53 562 SER A C 1
ATOM 3912 O O . SER A 1 562 ? 16.016 4.477 -38.528 1.00 53.53 562 SER A O 1
ATOM 3914 N N . THR A 1 563 ? 14.313 4.549 -37.101 1.00 48.50 563 THR A N 1
ATOM 3915 C CA . THR A 1 563 ? 13.233 4.264 -38.085 1.00 48.50 563 THR A CA 1
ATOM 3916 C C . THR A 1 563 ? 13.214 5.099 -39.393 1.00 48.50 563 THR A C 1
ATOM 3918 O O . THR A 1 563 ? 12.338 4.899 -40.242 1.00 48.50 563 THR A O 1
ATOM 3921 N N . ALA A 1 564 ? 14.128 6.061 -39.574 1.00 43.62 564 ALA A N 1
ATOM 3922 C CA . ALA A 1 564 ? 14.235 6.954 -40.730 1.00 43.62 564 ALA A CA 1
ATOM 3923 C C . ALA A 1 564 ? 15.566 6.868 -41.513 1.00 43.62 564 ALA A C 1
ATOM 3925 O O . ALA A 1 564 ? 15.610 7.359 -42.643 1.00 43.62 564 ALA A O 1
ATOM 3926 N N . SER A 1 565 ? 16.618 6.264 -40.956 1.00 48.06 565 SER A N 1
ATOM 3927 C CA . SER A 1 565 ? 17.931 6.064 -41.594 1.00 48.06 565 SER A CA 1
ATOM 3928 C C . SER A 1 565 ? 18.553 4.791 -41.030 1.00 48.06 565 SER A C 1
ATOM 3930 O O . SER A 1 565 ? 18.685 4.710 -39.820 1.00 48.06 565 SER A O 1
ATOM 3932 N N . GLY A 1 566 ? 18.885 3.828 -41.895 1.00 51.94 566 GLY A N 1
ATOM 3933 C CA . GLY A 1 566 ? 19.060 2.425 -41.489 1.00 51.94 566 GLY A CA 1
ATOM 3934 C C . GLY A 1 566 ? 20.109 2.163 -40.405 1.00 51.94 566 GLY A C 1
ATOM 3935 O O . GLY A 1 566 ? 21.089 2.890 -40.280 1.00 51.94 566 GLY A O 1
ATOM 3936 N N . ASP A 1 567 ? 19.864 1.094 -39.663 1.00 62.50 567 ASP A N 1
ATOM 3937 C CA . ASP A 1 567 ? 20.353 0.883 -38.302 1.00 62.50 567 ASP A CA 1
ATOM 3938 C C . ASP A 1 567 ? 21.625 0.016 -38.241 1.00 62.50 567 ASP A C 1
ATOM 3940 O O . ASP A 1 567 ? 21.972 -0.662 -39.211 1.00 62.50 567 ASP A O 1
ATOM 3944 N N . ILE A 1 568 ? 22.347 0.048 -37.111 1.00 71.75 568 ILE A N 1
ATOM 3945 C CA . ILE A 1 568 ? 23.553 -0.775 -36.891 1.00 71.75 568 ILE A CA 1
ATOM 3946 C C . ILE A 1 568 ? 23.168 -1.995 -36.047 1.00 71.75 568 ILE A C 1
ATOM 3948 O O . ILE A 1 568 ? 23.257 -1.933 -34.825 1.00 71.75 568 ILE A O 1
ATOM 3952 N N . GLU A 1 569 ? 22.819 -3.121 -36.677 1.00 75.88 569 GLU A N 1
ATOM 3953 C CA . GLU A 1 569 ? 22.357 -4.344 -35.982 1.00 75.88 569 GLU A CA 1
ATOM 3954 C C . GLU A 1 569 ? 23.406 -4.967 -35.019 1.00 75.88 569 GLU A C 1
ATOM 3956 O O . GLU A 1 569 ? 23.069 -5.788 -34.167 1.00 75.88 569 GLU A O 1
ATOM 3961 N N . HIS A 1 570 ? 24.697 -4.611 -35.102 1.00 83.69 570 HIS A N 1
ATOM 3962 C CA . HIS A 1 570 ? 25.738 -5.173 -34.226 1.00 83.69 570 HIS A CA 1
ATOM 3963 C C . HIS A 1 570 ? 26.856 -4.193 -33.823 1.00 83.69 570 HIS A C 1
ATOM 3965 O O . HIS A 1 570 ? 27.557 -3.645 -34.679 1.00 83.69 570 HIS A O 1
ATOM 3971 N N . LEU A 1 571 ? 27.164 -4.115 -32.522 1.00 88.06 571 LEU A N 1
ATOM 3972 C CA . LEU A 1 571 ? 28.316 -3.388 -31.963 1.00 88.06 571 LEU A CA 1
ATOM 3973 C C . LEU A 1 571 ? 29.288 -4.352 -31.260 1.00 88.06 571 LEU A C 1
ATOM 3975 O O . LEU A 1 571 ? 28.964 -4.944 -30.235 1.00 88.06 571 LEU A O 1
ATOM 3979 N N . ARG A 1 572 ? 30.508 -4.512 -31.783 1.00 90.75 572 ARG A N 1
ATOM 3980 C CA . ARG A 1 572 ? 31.478 -5.513 -31.293 1.00 90.75 572 ARG A CA 1
ATOM 3981 C C . ARG A 1 572 ? 32.817 -4.886 -30.893 1.00 90.75 572 ARG A C 1
ATOM 3983 O O . ARG A 1 572 ? 33.406 -4.156 -31.683 1.00 90.75 572 ARG A O 1
ATOM 3990 N N . GLY A 1 573 ? 33.327 -5.191 -29.704 1.00 92.00 573 GLY A N 1
ATOM 3991 C CA . GLY A 1 573 ? 34.663 -4.796 -29.237 1.00 92.00 573 GLY A CA 1
ATOM 3992 C C . GLY A 1 573 ? 35.712 -5.913 -29.306 1.00 92.00 573 GLY A C 1
ATOM 3993 O O . GLY A 1 573 ? 35.473 -6.998 -29.837 1.00 92.00 573 GLY A O 1
ATOM 3994 N N . GLU A 1 574 ? 36.887 -5.650 -28.728 1.00 91.94 574 GLU A N 1
ATOM 3995 C CA . GLU A 1 574 ? 37.927 -6.645 -28.406 1.00 91.94 574 GLU A CA 1
ATOM 3996 C C . GLU A 1 574 ? 38.149 -6.782 -26.875 1.00 91.94 574 GLU A C 1
ATOM 3998 O O . GLU A 1 574 ? 39.155 -7.349 -26.433 1.00 91.94 574 GLU A O 1
ATOM 4003 N N . GLY A 1 575 ? 37.205 -6.304 -26.049 1.00 86.38 575 GLY A N 1
ATOM 4004 C CA . GLY A 1 575 ? 37.192 -6.469 -24.586 1.00 86.38 575 GLY A CA 1
ATOM 4005 C C . GLY A 1 575 ? 37.931 -5.387 -23.787 1.00 86.38 575 GLY A C 1
ATOM 4006 O O . GLY A 1 575 ? 38.237 -5.588 -22.610 1.00 86.38 575 GLY A O 1
ATOM 4007 N N . ASN A 1 576 ? 38.272 -4.251 -24.400 1.00 92.38 576 ASN A N 1
ATOM 4008 C CA . ASN A 1 576 ? 38.901 -3.100 -23.728 1.00 92.38 576 ASN A CA 1
ATOM 4009 C C . ASN A 1 576 ? 38.472 -1.750 -24.328 1.00 92.38 576 ASN A C 1
ATOM 4011 O O . ASN A 1 576 ? 39.279 -0.827 -24.424 1.00 92.38 576 ASN A O 1
ATOM 4015 N N . ASN A 1 577 ? 37.207 -1.669 -24.734 1.00 94.62 577 ASN A N 1
ATOM 4016 C CA . ASN A 1 577 ? 36.597 -0.533 -25.419 1.00 94.62 577 ASN A CA 1
ATOM 4017 C C . ASN A 1 577 ? 35.619 0.192 -24.481 1.00 94.62 577 ASN A C 1
ATOM 4019 O O . ASN A 1 577 ? 34.792 -0.471 -23.847 1.00 94.62 577 ASN A O 1
ATOM 4023 N N . GLU A 1 578 ? 35.700 1.523 -24.405 1.00 94.06 578 GLU A N 1
ATOM 4024 C CA . GLU A 1 578 ? 34.739 2.379 -23.693 1.00 94.06 578 GLU A CA 1
ATOM 4025 C C . GLU A 1 578 ? 33.752 3.015 -24.689 1.00 94.06 578 GLU A C 1
ATOM 4027 O O . GLU A 1 578 ? 34.162 3.625 -25.680 1.00 94.06 578 GLU A O 1
ATOM 4032 N N . VAL A 1 579 ? 32.447 2.890 -24.434 1.00 91.31 579 VAL A N 1
ATOM 4033 C CA . VAL A 1 579 ? 31.377 3.545 -25.204 1.00 91.31 579 VAL A CA 1
ATOM 4034 C C . VAL A 1 579 ? 30.728 4.616 -24.332 1.00 91.31 579 VAL A C 1
ATOM 4036 O O . VAL A 1 579 ? 30.204 4.312 -23.269 1.00 91.31 579 VAL A O 1
ATOM 4039 N N . ARG A 1 580 ? 30.745 5.881 -24.754 1.00 89.75 580 ARG A N 1
ATOM 4040 C CA . ARG A 1 580 ? 30.273 7.018 -23.953 1.00 89.75 580 ARG A CA 1
ATOM 4041 C C . ARG A 1 580 ? 29.122 7.761 -24.619 1.00 89.75 580 ARG A C 1
ATOM 4043 O O . ARG A 1 580 ? 29.257 8.263 -25.738 1.00 89.75 580 ARG A O 1
ATOM 4050 N N . LEU A 1 581 ? 28.016 7.917 -23.899 1.00 86.56 581 LEU A N 1
ATOM 4051 C CA . LEU A 1 581 ? 26.833 8.624 -24.388 1.00 86.56 581 LEU A CA 1
ATOM 4052 C C . LEU A 1 581 ? 27.053 10.144 -24.410 1.00 86.56 581 LEU A C 1
ATOM 4054 O O . LEU A 1 581 ? 27.622 10.719 -23.478 1.00 86.56 581 LEU A O 1
ATOM 4058 N N . VAL A 1 582 ? 26.590 10.837 -25.459 1.00 80.38 582 VAL A N 1
ATOM 4059 C CA . VAL A 1 582 ? 26.742 12.309 -25.568 1.00 80.38 582 VAL A CA 1
ATOM 4060 C C . VAL A 1 582 ? 25.440 13.106 -25.734 1.00 80.38 582 VAL A C 1
ATOM 4062 O O . VAL A 1 582 ? 25.434 14.312 -25.463 1.00 80.38 582 VAL A O 1
ATOM 4065 N N . ASN A 1 583 ? 24.320 12.468 -26.082 1.00 70.56 583 ASN A N 1
ATOM 4066 C CA . ASN A 1 583 ? 23.015 13.119 -26.281 1.00 70.56 583 ASN A CA 1
ATOM 4067 C C . ASN A 1 583 ? 21.925 12.533 -25.363 1.00 70.56 583 ASN A C 1
ATOM 4069 O O . ASN A 1 583 ? 22.139 11.478 -24.786 1.00 70.56 583 ASN A O 1
ATOM 4073 N N . ALA A 1 584 ? 20.814 13.257 -25.180 1.00 64.69 584 ALA A N 1
ATOM 4074 C CA . ALA A 1 584 ? 19.676 12.859 -24.341 1.00 64.69 584 ALA A CA 1
ATOM 4075 C C . ALA A 1 584 ? 19.088 11.504 -24.769 1.00 64.69 584 ALA A C 1
ATOM 4077 O O . ALA A 1 584 ? 18.842 11.340 -25.959 1.00 64.69 584 ALA A O 1
ATOM 4078 N N . ASN A 1 585 ? 18.848 10.626 -23.782 1.00 61.8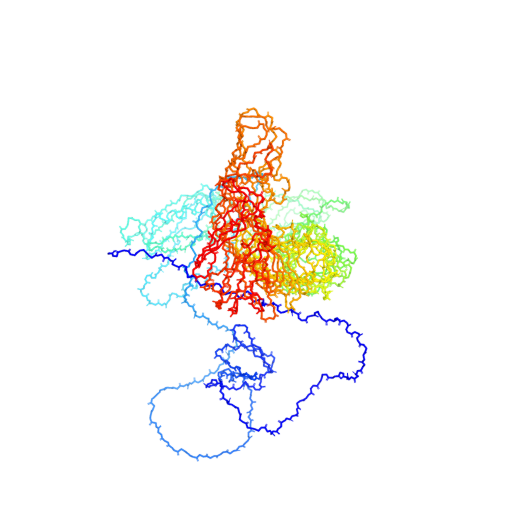4 585 ASN A N 1
ATOM 4079 C CA . ASN A 1 585 ? 18.152 9.336 -23.884 1.00 61.84 585 ASN A CA 1
ATOM 4080 C C . ASN A 1 585 ? 18.725 8.446 -24.994 1.00 61.84 585 ASN A C 1
ATOM 4082 O O . ASN A 1 585 ? 18.270 8.497 -26.136 1.00 61.84 585 ASN A O 1
ATOM 4086 N N . ALA A 1 586 ? 19.768 7.679 -24.664 1.00 65.88 586 ALA A N 1
ATOM 4087 C CA . ALA A 1 586 ? 20.306 6.710 -25.601 1.00 65.88 586 ALA A CA 1
ATOM 4088 C C . ALA A 1 586 ? 19.601 5.373 -25.443 1.00 65.88 586 ALA A C 1
ATOM 4090 O O . ALA A 1 586 ? 19.575 4.802 -24.357 1.00 65.88 586 ALA A O 1
ATOM 4091 N N . ASP A 1 587 ? 19.082 4.897 -26.561 1.00 68.31 587 ASP A N 1
ATOM 4092 C CA . ASP A 1 587 ? 18.552 3.559 -26.704 1.00 68.31 587 ASP A CA 1
ATOM 4093 C C . ASP A 1 587 ? 19.529 2.754 -27.560 1.00 68.31 587 ASP A C 1
ATOM 4095 O O . ASP A 1 587 ? 20.120 3.306 -28.499 1.00 68.31 587 ASP A O 1
ATOM 4099 N N . LEU A 1 588 ? 19.738 1.488 -27.210 1.00 69.62 588 LEU A N 1
ATOM 4100 C CA . LEU A 1 588 ? 20.387 0.542 -28.112 1.00 69.62 588 LEU A CA 1
ATOM 4101 C C . LEU A 1 588 ? 19.371 -0.068 -29.086 1.00 69.62 588 LEU A C 1
ATOM 4103 O O . LEU A 1 588 ? 19.784 -0.480 -30.160 1.00 69.62 588 LEU A O 1
ATOM 4107 N N . GLY A 1 589 ? 18.072 -0.050 -28.772 1.00 62.06 589 GLY A N 1
ATOM 4108 C CA . GLY A 1 589 ? 17.038 -0.764 -29.518 1.00 62.06 589 GLY A CA 1
ATOM 4109 C C . GLY A 1 589 ? 16.903 -2.227 -29.079 1.00 62.06 589 GLY A C 1
ATOM 4110 O O . GLY A 1 589 ? 17.686 -2.738 -28.283 1.00 62.06 589 GLY A O 1
ATOM 4111 N N . LEU A 1 590 ? 15.888 -2.914 -29.611 1.00 63.09 590 LEU A N 1
ATOM 4112 C CA . LEU A 1 590 ? 15.646 -4.353 -29.380 1.00 63.09 590 LEU A CA 1
ATOM 4113 C C . LEU A 1 590 ? 16.339 -5.263 -30.415 1.00 63.09 590 LEU A C 1
ATOM 4115 O O . LEU A 1 590 ? 16.192 -6.486 -30.372 1.00 63.09 590 LEU A O 1
ATOM 4119 N N . ASP A 1 591 ? 17.003 -4.677 -31.407 1.00 64.06 591 ASP A N 1
ATOM 4120 C CA . ASP A 1 591 ? 17.586 -5.347 -32.571 1.00 64.06 591 ASP A CA 1
ATOM 4121 C C . ASP A 1 591 ? 19.113 -5.229 -32.656 1.00 64.06 591 ASP A C 1
ATOM 4123 O O . ASP A 1 591 ? 19.745 -6.034 -33.344 1.00 64.06 591 ASP A O 1
ATOM 4127 N N . VAL A 1 592 ? 19.726 -4.308 -31.912 1.00 76.19 592 VAL A N 1
ATOM 4128 C CA . VAL A 1 592 ? 21.184 -4.170 -31.849 1.00 76.19 592 VAL A CA 1
ATOM 4129 C C . VAL A 1 592 ? 21.776 -5.183 -30.878 1.00 76.19 592 VAL A C 1
ATOM 4131 O O . VAL A 1 592 ? 21.362 -5.286 -29.736 1.00 76.19 592 VAL A O 1
ATOM 4134 N N . THR A 1 593 ? 22.780 -5.938 -31.330 1.00 82.56 593 THR A N 1
ATOM 4135 C CA . THR A 1 593 ? 23.524 -6.887 -30.489 1.00 82.56 593 THR A CA 1
ATOM 4136 C C . THR A 1 593 ? 24.907 -6.346 -30.129 1.00 82.56 593 THR A C 1
ATOM 4138 O O . THR A 1 593 ? 25.794 -6.232 -30.990 1.00 82.56 593 THR A O 1
ATOM 4141 N N . VAL A 1 594 ? 25.146 -6.103 -28.843 1.00 87.56 594 VAL A N 1
ATOM 4142 C CA . VAL A 1 594 ? 26.448 -5.735 -28.276 1.00 87.56 594 VAL A CA 1
ATOM 4143 C C . VAL A 1 594 ? 27.300 -6.976 -27.963 1.00 87.56 594 VAL A C 1
ATOM 4145 O O . VAL A 1 594 ? 26.810 -8.044 -27.596 1.00 87.56 594 VAL A O 1
ATOM 4148 N N . THR A 1 595 ? 28.623 -6.897 -28.131 1.00 90.94 595 THR A N 1
ATOM 4149 C CA . THR A 1 595 ? 29.559 -7.982 -27.769 1.00 90.94 595 THR A CA 1
ATOM 4150 C C . THR A 1 595 ? 30.946 -7.449 -27.401 1.00 90.94 595 THR A C 1
ATOM 4152 O O . THR A 1 595 ? 31.478 -6.594 -28.103 1.00 90.94 595 THR A O 1
ATOM 4155 N N . ASP A 1 596 ? 31.579 -8.017 -26.367 1.00 92.19 596 ASP A N 1
ATOM 4156 C CA . ASP A 1 596 ? 32.968 -7.738 -25.953 1.00 92.19 596 ASP A CA 1
ATOM 4157 C C . ASP A 1 596 ? 33.274 -6.229 -25.715 1.00 92.19 596 ASP A C 1
ATOM 4159 O O . ASP A 1 596 ? 34.366 -5.741 -26.031 1.00 92.19 596 ASP A O 1
ATOM 4163 N N . ILE A 1 597 ? 32.327 -5.472 -25.143 1.00 93.25 597 ILE A N 1
ATOM 4164 C CA . ILE A 1 597 ? 32.502 -4.075 -24.705 1.00 93.25 597 ILE A CA 1
ATOM 4165 C C . ILE A 1 597 ? 32.848 -4.028 -23.210 1.00 93.25 597 ILE A C 1
ATOM 4167 O O . ILE A 1 597 ? 32.179 -4.630 -22.374 1.00 93.25 597 ILE A O 1
ATOM 4171 N N . ALA A 1 598 ? 33.896 -3.280 -22.852 1.00 94.75 598 ALA A N 1
ATOM 4172 C CA . ALA A 1 598 ? 34.413 -3.252 -21.481 1.00 94.75 598 ALA A CA 1
ATOM 4173 C C . ALA A 1 598 ? 33.680 -2.260 -20.564 1.00 94.75 598 ALA A C 1
ATOM 4175 O O . ALA A 1 598 ? 33.724 -2.398 -19.339 1.00 94.75 598 ALA A O 1
ATOM 4176 N N . MET A 1 599 ? 33.077 -1.215 -21.137 1.00 93.62 599 MET A N 1
ATOM 4177 C CA . MET A 1 599 ? 32.366 -0.182 -20.389 1.00 93.62 599 MET A CA 1
ATOM 4178 C C . MET A 1 599 ? 31.398 0.602 -21.280 1.00 93.62 599 MET A C 1
ATOM 4180 O O . MET A 1 599 ? 31.797 1.075 -22.342 1.00 93.62 599 MET A O 1
ATOM 4184 N N . PHE A 1 600 ? 30.187 0.845 -20.784 1.00 92.50 600 PHE A N 1
ATOM 4185 C CA . PHE A 1 600 ? 29.344 1.968 -21.199 1.00 92.50 600 PHE A CA 1
ATOM 4186 C C . PHE A 1 600 ? 29.393 3.088 -20.143 1.00 92.50 600 PHE A C 1
ATOM 4188 O O . PHE A 1 600 ? 29.105 2.833 -18.979 1.00 92.50 600 PHE A O 1
ATOM 4195 N N . ASP A 1 601 ? 29.751 4.319 -20.520 1.00 92.88 601 ASP A N 1
ATOM 4196 C CA . ASP A 1 601 ? 29.640 5.530 -19.687 1.00 92.88 601 ASP A CA 1
ATOM 4197 C C . ASP A 1 601 ? 28.375 6.311 -20.068 1.00 92.88 601 ASP A C 1
ATOM 4199 O O . ASP A 1 601 ? 28.263 6.882 -21.162 1.00 92.88 601 ASP A O 1
ATOM 4203 N N . MET A 1 602 ? 27.427 6.346 -19.134 1.00 90.94 602 MET A N 1
ATOM 4204 C CA . MET A 1 602 ? 26.137 7.016 -19.271 1.00 90.94 602 MET A CA 1
ATOM 4205 C C . MET A 1 602 ? 26.270 8.544 -19.336 1.00 90.94 602 MET A C 1
ATOM 4207 O O . MET A 1 602 ? 25.474 9.199 -20.003 1.00 90.94 602 MET A O 1
ATOM 4211 N N . ASN A 1 603 ? 27.280 9.141 -18.688 1.00 89.69 603 ASN A N 1
ATOM 4212 C CA . ASN A 1 603 ? 27.605 10.572 -18.781 1.00 89.69 603 ASN A CA 1
ATOM 4213 C C . ASN A 1 603 ? 26.370 11.516 -18.672 1.00 89.69 603 ASN A C 1
ATOM 4215 O O . ASN A 1 603 ? 26.150 12.405 -19.509 1.00 89.69 603 ASN A O 1
ATOM 4219 N N . ASN A 1 604 ? 25.563 11.346 -17.616 1.00 88.00 604 ASN A N 1
ATOM 4220 C CA . ASN A 1 604 ? 24.327 12.095 -17.341 1.00 88.00 604 ASN A CA 1
ATOM 4221 C C . ASN A 1 604 ? 23.218 11.887 -18.399 1.00 88.00 604 ASN A C 1
ATOM 4223 O O . ASN A 1 604 ? 22.527 12.857 -18.750 1.00 88.00 604 ASN A O 1
ATOM 4227 N N . ARG A 1 605 ? 23.077 10.665 -18.934 1.00 86.88 605 ARG A N 1
ATOM 4228 C CA . ARG A 1 605 ? 22.066 10.208 -19.906 1.00 86.88 605 ARG A CA 1
ATOM 4229 C C . ARG A 1 605 ? 21.505 8.851 -19.512 1.00 86.88 605 ARG A C 1
ATOM 4231 O O . ARG A 1 605 ? 22.266 7.973 -19.133 1.00 86.88 605 ARG A O 1
ATOM 4238 N N . ASP A 1 606 ? 20.202 8.676 -19.693 1.00 88.19 606 ASP A N 1
ATOM 4239 C CA . ASP A 1 606 ? 19.588 7.352 -19.615 1.00 88.19 606 ASP A CA 1
ATOM 4240 C C . ASP A 1 606 ? 20.140 6.446 -20.730 1.00 88.19 606 ASP A C 1
ATOM 4242 O O . ASP A 1 606 ? 20.430 6.930 -21.835 1.00 88.19 606 ASP A O 1
ATOM 4246 N N . LEU A 1 607 ? 20.298 5.163 -20.400 1.00 88.62 607 LEU A N 1
ATOM 4247 C CA . LEU A 1 607 ? 20.753 4.089 -21.283 1.00 88.62 607 LEU A CA 1
ATOM 4248 C C . LEU A 1 607 ? 19.730 2.954 -21.208 1.00 88.62 607 LEU A C 1
ATOM 4250 O O . LEU A 1 607 ? 19.603 2.348 -20.144 1.00 88.62 607 LEU A O 1
ATOM 4254 N N . THR A 1 608 ? 19.047 2.669 -22.312 1.00 87.25 608 THR A N 1
ATOM 4255 C CA . THR A 1 608 ? 18.172 1.497 -22.455 1.00 87.25 608 THR A CA 1
ATOM 4256 C C . THR A 1 608 ? 18.953 0.334 -23.064 1.00 87.25 608 THR A C 1
ATOM 4258 O O . THR A 1 608 ? 19.660 0.536 -24.051 1.00 87.25 608 THR A O 1
ATOM 4261 N N . ILE A 1 609 ? 18.846 -0.857 -22.466 1.00 85.56 609 ILE A N 1
ATOM 4262 C CA . ILE A 1 609 ? 19.429 -2.114 -22.969 1.00 85.56 609 ILE A CA 1
ATOM 4263 C C . ILE A 1 609 ? 18.435 -3.273 -22.842 1.00 85.56 609 ILE A C 1
ATOM 4265 O O . ILE A 1 609 ? 17.576 -3.273 -21.955 1.00 85.56 609 ILE A O 1
ATOM 4269 N N . ASP A 1 610 ? 18.585 -4.285 -23.693 1.00 82.31 610 ASP A N 1
ATOM 4270 C CA . ASP A 1 610 ? 17.796 -5.517 -23.640 1.00 82.31 610 ASP A CA 1
ATOM 4271 C C . ASP A 1 610 ? 18.530 -6.651 -22.877 1.00 82.31 610 ASP A C 1
ATOM 4273 O O . ASP A 1 610 ? 19.615 -6.477 -22.310 1.00 82.31 610 ASP A O 1
ATOM 4277 N N . PHE A 1 611 ? 17.932 -7.848 -22.828 1.00 80.94 611 PHE A N 1
ATOM 4278 C CA . PHE A 1 611 ? 18.567 -9.021 -22.214 1.00 80.94 611 PHE A CA 1
ATOM 4279 C C . PHE A 1 611 ? 19.688 -9.653 -23.070 1.00 80.94 611 PHE A C 1
ATOM 4281 O O . PHE A 1 611 ? 20.577 -10.312 -22.518 1.00 80.94 611 PHE A O 1
ATOM 4288 N N . ALA A 1 612 ? 19.665 -9.509 -24.398 1.00 76.06 612 ALA A N 1
ATOM 4289 C CA . ALA A 1 612 ? 20.699 -10.045 -25.283 1.00 76.06 612 ALA A CA 1
ATOM 4290 C C . ALA A 1 612 ? 22.043 -9.313 -25.106 1.00 76.06 612 ALA A C 1
ATOM 4292 O O . ALA A 1 612 ? 23.095 -9.964 -25.129 1.00 76.06 612 ALA A O 1
ATOM 4293 N N . ASP A 1 613 ? 22.003 -8.007 -24.843 1.00 79.19 613 ASP A N 1
ATOM 4294 C CA . ASP A 1 613 ? 23.173 -7.140 -24.674 1.00 79.19 613 ASP A CA 1
ATOM 4295 C C . ASP A 1 613 ? 23.958 -7.353 -23.377 1.00 79.19 613 ASP A C 1
ATOM 4297 O O . ASP A 1 613 ? 25.175 -7.139 -23.353 1.00 79.19 613 ASP A O 1
ATOM 4301 N N . LEU A 1 614 ? 23.309 -7.813 -22.298 1.00 76.88 614 LEU A N 1
ATOM 4302 C CA . LEU A 1 614 ? 23.946 -7.987 -20.980 1.00 76.88 614 LEU A CA 1
ATOM 4303 C C . LEU A 1 614 ? 25.225 -8.832 -21.033 1.00 76.88 614 LEU A C 1
ATOM 4305 O O . LEU A 1 614 ? 26.198 -8.540 -20.345 1.00 76.88 614 LEU A O 1
ATOM 4309 N N . GLY A 1 615 ? 25.235 -9.883 -21.858 1.00 77.56 615 GLY A N 1
ATOM 4310 C CA . GLY A 1 615 ? 26.392 -10.769 -22.019 1.00 77.56 615 GLY A CA 1
ATOM 4311 C C . GLY A 1 615 ? 27.542 -10.168 -22.838 1.00 77.56 615 GLY A C 1
ATOM 4312 O O . GLY A 1 615 ? 28.584 -10.811 -22.977 1.00 77.56 615 GLY A O 1
ATOM 4313 N N . GLY A 1 616 ? 27.344 -8.980 -23.414 1.00 85.62 616 GLY A N 1
ATOM 4314 C CA . GLY A 1 616 ? 28.309 -8.239 -24.219 1.00 85.62 616 GLY A CA 1
ATOM 4315 C C . GLY A 1 616 ? 28.916 -7.013 -23.532 1.00 85.62 616 GLY A C 1
ATOM 4316 O O . GLY A 1 616 ? 29.821 -6.418 -24.120 1.00 85.62 616 GLY A O 1
ATOM 4317 N N . ILE A 1 617 ? 28.453 -6.637 -22.331 1.00 90.88 617 ILE A N 1
ATOM 4318 C CA . ILE A 1 617 ? 28.851 -5.413 -21.616 1.00 90.88 617 ILE A CA 1
ATOM 4319 C C . ILE A 1 617 ? 29.378 -5.759 -20.212 1.00 90.88 617 ILE A C 1
ATOM 4321 O O . ILE A 1 617 ? 28.601 -5.975 -19.287 1.00 90.88 617 ILE A O 1
ATOM 4325 N N . ASP A 1 618 ? 30.702 -5.716 -20.015 1.00 92.50 618 ASP A N 1
ATOM 4326 C CA . ASP A 1 618 ? 31.332 -5.999 -18.706 1.00 92.50 618 ASP A CA 1
ATOM 4327 C C . ASP A 1 618 ? 30.883 -5.008 -17.604 1.00 92.50 618 ASP A C 1
ATOM 4329 O O . ASP A 1 618 ? 30.862 -5.338 -16.410 1.00 92.50 618 ASP A O 1
ATOM 4333 N N . LYS A 1 619 ? 30.605 -3.746 -17.974 1.00 94.81 619 LYS A N 1
ATOM 4334 C CA . LYS A 1 619 ? 30.283 -2.673 -17.023 1.00 94.81 619 LYS A CA 1
ATOM 4335 C C . LYS A 1 619 ? 29.427 -1.543 -17.598 1.00 94.81 619 LYS A C 1
ATOM 4337 O O . LYS A 1 619 ? 29.702 -1.049 -18.687 1.00 94.81 619 LYS A O 1
ATOM 4342 N N . VAL A 1 620 ? 28.528 -1.004 -16.774 1.00 94.69 620 VAL A N 1
ATOM 4343 C CA . VAL A 1 620 ? 27.909 0.321 -16.958 1.00 94.69 620 VAL A CA 1
ATOM 4344 C C . VAL A 1 620 ? 28.391 1.283 -15.861 1.00 94.69 620 VAL A C 1
ATOM 4346 O O . VAL A 1 620 ? 28.284 0.992 -14.669 1.00 94.69 620 VAL A O 1
ATOM 4349 N N . MET A 1 621 ? 28.941 2.436 -16.251 1.00 95.38 621 MET A N 1
ATOM 4350 C CA . MET A 1 621 ? 29.229 3.565 -15.364 1.00 95.38 621 MET A CA 1
ATOM 4351 C C . MET A 1 621 ? 28.091 4.581 -15.456 1.00 95.38 621 MET A C 1
ATOM 4353 O O . MET A 1 621 ? 27.839 5.141 -16.521 1.00 95.38 621 MET A O 1
ATOM 4357 N N . GLY A 1 622 ? 27.437 4.830 -14.326 1.00 92.50 622 GLY A N 1
ATOM 4358 C CA . GLY A 1 622 ? 26.346 5.785 -14.198 1.00 92.50 622 GLY A CA 1
ATOM 4359 C C . GLY A 1 622 ? 26.704 7.038 -13.409 1.00 92.50 622 GLY A C 1
ATOM 4360 O O . GLY A 1 622 ? 27.862 7.358 -13.131 1.00 92.50 622 GLY A O 1
ATOM 4361 N N . ASP A 1 623 ? 25.652 7.744 -13.020 1.00 88.75 623 ASP A N 1
ATOM 4362 C CA . ASP A 1 623 ? 25.687 8.888 -12.123 1.00 88.75 623 ASP A CA 1
ATOM 4363 C C . ASP A 1 623 ? 24.323 9.044 -11.426 1.00 88.75 623 ASP A C 1
ATOM 4365 O O . ASP A 1 623 ? 23.390 8.286 -11.675 1.00 88.75 623 ASP A O 1
ATOM 4369 N N . THR A 1 624 ? 24.182 10.060 -10.571 1.00 83.56 624 THR A N 1
ATOM 4370 C CA . THR A 1 624 ? 22.968 10.276 -9.762 1.00 83.56 624 THR A CA 1
ATOM 4371 C C . THR A 1 624 ? 21.808 10.957 -10.507 1.00 83.56 624 THR A C 1
ATOM 4373 O O . THR A 1 624 ? 20.925 11.524 -9.860 1.00 83.56 624 THR A O 1
ATOM 4376 N N . GLN A 1 625 ? 21.864 11.073 -11.834 1.00 85.50 625 GLN A N 1
ATOM 4377 C CA . GLN A 1 625 ? 20.803 11.660 -12.662 1.00 85.50 625 GLN A CA 1
ATOM 4378 C C . GLN A 1 625 ? 20.301 10.726 -13.763 1.00 85.50 625 GLN A C 1
ATOM 4380 O O . GLN A 1 625 ? 19.253 11.018 -14.333 1.00 85.50 625 GLN A O 1
ATOM 4385 N N . SER A 1 626 ? 21.065 9.681 -14.076 1.00 89.56 626 SER A N 1
ATOM 4386 C CA . SER A 1 626 ? 20.810 8.759 -15.179 1.00 89.56 626 SER A CA 1
ATOM 4387 C C . SER A 1 626 ? 20.107 7.498 -14.693 1.00 89.56 626 SER A C 1
ATOM 4389 O O . SER A 1 626 ? 20.369 7.021 -13.588 1.00 89.56 626 SER A O 1
ATOM 4391 N N . THR A 1 627 ? 19.267 6.938 -15.551 1.00 91.88 627 THR A N 1
ATOM 4392 C CA . THR A 1 627 ? 18.555 5.675 -15.345 1.00 91.88 627 THR A CA 1
ATOM 4393 C C . THR A 1 627 ? 19.146 4.615 -16.267 1.00 91.88 627 THR A C 1
ATOM 4395 O O . THR A 1 627 ? 19.243 4.844 -17.474 1.00 91.88 627 THR A O 1
ATOM 4398 N N . LEU A 1 628 ? 19.570 3.475 -15.715 1.00 93.06 628 LEU A N 1
ATOM 4399 C CA . LEU A 1 628 ? 19.849 2.288 -16.523 1.00 93.06 628 LEU A CA 1
ATOM 4400 C C . LEU A 1 628 ? 18.523 1.556 -16.717 1.00 93.06 628 LEU A C 1
ATOM 4402 O O . LEU A 1 628 ? 17.953 1.075 -15.742 1.00 93.06 628 LEU A O 1
ATOM 4406 N N . VAL A 1 629 ? 18.014 1.539 -17.941 1.00 91.31 629 VAL A N 1
ATOM 4407 C CA . VAL A 1 629 ? 16.684 1.029 -18.275 1.00 91.31 629 VAL A CA 1
ATOM 4408 C C . VAL A 1 629 ? 16.824 -0.353 -18.905 1.00 91.31 629 VAL A C 1
ATOM 4410 O O . VAL A 1 629 ? 17.632 -0.542 -19.814 1.00 91.31 629 VAL A O 1
ATOM 4413 N N . PHE A 1 630 ? 16.036 -1.310 -18.429 1.00 90.88 630 PHE A N 1
ATOM 4414 C CA . PHE A 1 630 ? 15.876 -2.614 -19.064 1.00 90.88 630 PHE A CA 1
ATOM 4415 C C . PHE A 1 630 ? 14.582 -2.623 -19.873 1.00 90.88 630 PHE A C 1
ATOM 4417 O O . PHE A 1 630 ? 13.546 -2.220 -19.349 1.00 90.88 630 PHE A O 1
ATOM 4424 N N . THR A 1 631 ? 14.645 -3.088 -21.120 1.00 86.69 631 THR A N 1
ATOM 4425 C CA . THR A 1 631 ? 13.473 -3.261 -21.992 1.00 86.69 631 THR A CA 1
ATOM 4426 C C . THR A 1 631 ? 13.363 -4.701 -22.498 1.00 86.69 631 THR A C 1
ATOM 4428 O O . THR A 1 631 ? 14.355 -5.434 -22.577 1.00 86.69 631 THR A O 1
ATOM 4431 N N . GLY A 1 632 ? 12.141 -5.126 -22.822 1.00 84.44 632 GLY A N 1
ATOM 4432 C CA . GLY A 1 632 ? 11.824 -6.517 -23.138 1.00 84.44 632 GLY A CA 1
ATOM 4433 C C . GLY A 1 632 ? 11.718 -7.422 -21.902 1.00 84.44 632 GLY A C 1
ATOM 4434 O O . GLY A 1 632 ? 12.023 -7.032 -20.779 1.00 84.44 632 GLY A O 1
ATOM 4435 N N . GLN A 1 633 ? 11.297 -8.678 -22.105 1.00 85.19 633 GLN A N 1
ATOM 4436 C CA . GLN A 1 633 ? 11.249 -9.663 -21.017 1.00 85.19 633 GLN A CA 1
ATOM 4437 C C . GLN A 1 633 ? 12.657 -9.907 -20.456 1.00 85.19 633 GLN A C 1
ATOM 4439 O O . GLN A 1 633 ? 13.551 -10.364 -21.173 1.00 85.19 633 GLN A O 1
ATOM 4444 N N . PHE A 1 634 ? 12.830 -9.683 -19.155 1.00 83.50 634 PHE A N 1
ATOM 4445 C CA . PHE A 1 634 ? 14.149 -9.590 -18.542 1.00 83.50 634 PHE A CA 1
ATOM 4446 C C . PHE A 1 634 ? 14.224 -10.419 -17.256 1.00 83.50 634 PHE A C 1
ATOM 4448 O O . PHE A 1 634 ? 13.433 -10.251 -16.332 1.00 83.50 634 PHE A O 1
ATOM 4455 N N . THR A 1 635 ? 15.184 -11.341 -17.171 1.00 89.25 635 THR A N 1
ATOM 4456 C CA . THR A 1 635 ? 15.467 -12.104 -15.943 1.00 89.25 635 THR A CA 1
ATOM 4457 C C . THR A 1 635 ? 16.960 -12.098 -15.664 1.00 89.25 635 THR A C 1
ATOM 4459 O O . THR A 1 635 ? 17.711 -12.824 -16.318 1.00 89.25 635 THR A O 1
ATOM 4462 N N . TYR A 1 636 ? 17.396 -11.307 -14.686 1.00 90.19 636 TYR A N 1
ATOM 4463 C CA . TYR A 1 636 ? 18.812 -11.113 -14.388 1.00 90.19 636 TYR A CA 1
ATOM 4464 C C . TYR A 1 636 ? 19.127 -11.171 -12.889 1.00 90.19 636 TYR A C 1
ATOM 4466 O O . TYR A 1 636 ? 18.388 -10.681 -12.039 1.00 90.19 636 TYR A O 1
ATOM 4474 N N . ASP A 1 637 ? 20.270 -11.782 -12.583 1.00 91.88 637 ASP A N 1
ATOM 4475 C CA . ASP A 1 637 ? 20.799 -11.995 -11.238 1.00 91.88 637 ASP A CA 1
ATOM 4476 C C . ASP A 1 637 ? 22.201 -11.380 -11.188 1.00 91.88 637 ASP A C 1
ATOM 4478 O O . ASP A 1 637 ? 23.149 -11.932 -11.761 1.00 91.88 637 ASP A O 1
ATOM 4482 N N . PHE A 1 638 ? 22.344 -10.240 -10.505 1.00 91.75 638 PHE A N 1
ATOM 4483 C CA . PHE A 1 638 ? 23.619 -9.530 -10.374 1.00 91.75 638 PHE A CA 1
ATOM 4484 C C . PHE A 1 638 ? 24.708 -10.387 -9.710 1.00 91.75 638 PHE A C 1
ATOM 4486 O O . PHE A 1 638 ? 25.889 -10.139 -9.950 1.00 91.75 638 PHE A O 1
ATOM 4493 N N . SER A 1 639 ? 24.365 -11.458 -8.978 1.00 89.56 639 SER A N 1
ATOM 4494 C CA . SER A 1 639 ? 25.345 -12.374 -8.372 1.00 89.56 639 SER A CA 1
ATOM 4495 C C . SER A 1 639 ? 26.073 -13.275 -9.379 1.00 89.56 639 SER A C 1
ATOM 4497 O O . SER A 1 639 ? 27.076 -13.920 -9.037 1.00 89.56 639 SER A O 1
ATOM 4499 N N . THR A 1 640 ? 25.615 -13.302 -10.637 1.00 89.00 640 THR A N 1
ATOM 4500 C CA . THR A 1 640 ? 26.367 -13.876 -11.766 1.00 89.00 640 THR A CA 1
ATOM 4501 C C . THR A 1 640 ? 27.656 -13.095 -12.029 1.00 89.00 640 THR A C 1
ATOM 4503 O O . THR A 1 640 ? 28.708 -13.711 -12.238 1.00 89.00 640 THR A O 1
ATOM 4506 N N . GLY A 1 641 ? 27.590 -11.763 -11.918 1.00 84.94 641 GLY A N 1
ATOM 4507 C CA . GLY A 1 641 ? 28.681 -10.833 -12.194 1.00 84.94 641 GLY A CA 1
ATOM 4508 C C . GLY A 1 641 ? 29.027 -10.694 -13.677 1.00 84.94 641 GLY A C 1
ATOM 4509 O O . GLY A 1 641 ? 30.173 -10.353 -13.971 1.00 84.94 641 GLY A O 1
ATOM 4510 N N . ASP A 1 642 ? 28.087 -10.998 -14.581 1.00 86.50 642 ASP A N 1
ATOM 4511 C CA . ASP A 1 642 ? 28.279 -10.836 -16.029 1.00 86.50 642 ASP A CA 1
ATOM 4512 C C . ASP A 1 642 ? 28.222 -9.340 -16.430 1.00 86.50 642 ASP A C 1
ATOM 4514 O O . ASP A 1 642 ? 29.089 -8.882 -17.166 1.00 86.50 642 ASP A O 1
ATOM 4518 N N . LEU A 1 643 ? 27.306 -8.561 -15.833 1.00 90.19 643 LEU A N 1
ATOM 4519 C CA . LEU A 1 643 ? 27.284 -7.089 -15.838 1.00 90.19 643 LEU A CA 1
ATOM 4520 C C . LEU A 1 643 ? 27.580 -6.524 -14.434 1.00 90.19 643 LEU A C 1
ATOM 4522 O O . LEU A 1 643 ? 26.973 -6.942 -13.443 1.00 90.19 643 LEU A O 1
ATOM 4526 N N . VAL A 1 644 ? 28.451 -5.511 -14.364 1.00 93.56 644 VAL A N 1
ATOM 4527 C CA . VAL A 1 644 ? 28.721 -4.697 -13.162 1.00 93.56 644 VAL A CA 1
ATOM 4528 C C . VAL A 1 644 ? 28.254 -3.253 -13.362 1.00 93.56 644 VAL A C 1
ATOM 4530 O O . VAL A 1 644 ? 28.554 -2.632 -14.376 1.00 93.56 644 VAL A O 1
ATOM 4533 N N . THR A 1 645 ? 27.610 -2.657 -12.366 1.00 94.88 645 THR A N 1
ATOM 4534 C CA . THR A 1 645 ? 27.333 -1.213 -12.330 1.00 94.88 645 THR A CA 1
ATOM 4535 C C . THR A 1 645 ? 28.325 -0.477 -11.424 1.00 94.88 645 THR A C 1
ATOM 4537 O O . THR A 1 645 ? 28.791 -1.000 -10.412 1.00 94.88 645 THR A O 1
ATOM 4540 N N . GLU A 1 646 ? 28.692 0.751 -11.788 1.00 95.75 646 GLU A N 1
ATOM 4541 C CA . GLU A 1 646 ? 29.497 1.657 -10.957 1.00 95.75 646 GLU A CA 1
ATOM 4542 C C . GLU A 1 646 ? 28.842 3.043 -10.982 1.00 95.75 646 GLU A C 1
ATOM 4544 O O . GLU A 1 646 ? 28.613 3.589 -12.057 1.00 95.75 646 GLU A O 1
ATOM 4549 N N . ALA A 1 647 ? 28.513 3.612 -9.819 1.00 95.06 647 ALA A N 1
ATOM 4550 C CA . ALA A 1 647 ? 27.804 4.890 -9.669 1.00 95.06 647 ALA A CA 1
ATOM 4551 C C . ALA A 1 647 ? 26.399 5.005 -10.317 1.00 95.06 647 ALA A C 1
ATOM 4553 O O . ALA A 1 647 ? 25.814 6.089 -10.274 1.00 95.06 647 ALA A O 1
ATOM 4554 N N . VAL A 1 648 ? 25.826 3.919 -10.855 1.00 95.44 648 VAL A N 1
ATOM 4555 C CA . VAL A 1 648 ? 24.409 3.848 -11.265 1.00 95.44 648 VAL A CA 1
ATOM 4556 C C . VAL A 1 648 ? 23.540 3.865 -10.007 1.00 95.44 648 VAL A C 1
ATOM 4558 O O . VAL A 1 648 ? 23.604 2.930 -9.215 1.00 95.44 648 VAL A O 1
ATOM 4561 N N . SER A 1 649 ? 22.735 4.912 -9.803 1.00 94.81 649 SER A N 1
ATOM 4562 C CA . SER A 1 649 ? 21.844 4.991 -8.633 1.00 94.81 649 SER A CA 1
ATOM 4563 C C . SER A 1 649 ? 20.436 4.449 -8.875 1.00 94.81 649 SER A C 1
ATOM 4565 O O . SER A 1 649 ? 19.738 4.165 -7.902 1.00 94.81 649 SER A O 1
ATOM 4567 N N . ARG A 1 650 ? 20.008 4.338 -10.139 1.00 95.19 650 ARG A N 1
ATOM 4568 C CA . ARG A 1 650 ? 18.631 4.007 -10.512 1.00 95.19 650 ARG A CA 1
ATOM 4569 C C . ARG A 1 650 ? 18.565 2.990 -11.648 1.00 95.19 650 ARG A C 1
ATOM 4571 O O . ARG A 1 650 ? 19.225 3.175 -12.673 1.00 95.19 650 ARG A O 1
ATOM 4578 N N . ILE A 1 651 ? 17.720 1.980 -11.466 1.00 94.88 651 ILE A N 1
ATOM 4579 C CA . ILE A 1 651 ? 17.284 1.044 -12.507 1.00 94.88 651 ILE A CA 1
ATOM 4580 C C . ILE A 1 651 ? 15.860 1.418 -12.939 1.00 94.88 651 ILE A C 1
ATOM 4582 O O . ILE A 1 651 ? 15.032 1.747 -12.091 1.00 94.88 651 ILE A O 1
ATOM 4586 N N . GLY A 1 652 ? 15.591 1.392 -14.243 1.00 93.38 652 GLY A N 1
ATOM 4587 C CA . GLY A 1 652 ? 14.263 1.550 -14.834 1.00 93.38 652 GLY A CA 1
ATOM 4588 C C . GLY A 1 652 ? 13.787 0.246 -15.475 1.00 93.38 652 GLY A C 1
ATOM 4589 O O . GLY A 1 652 ? 14.594 -0.459 -16.080 1.00 93.38 652 GLY A O 1
ATOM 4590 N N . LEU A 1 653 ? 12.498 -0.059 -15.360 1.00 92.06 653 LEU A N 1
ATOM 4591 C CA . LEU A 1 653 ? 11.825 -1.152 -16.065 1.00 92.06 653 LEU A CA 1
ATOM 4592 C C . LEU A 1 653 ? 10.928 -0.533 -17.143 1.00 92.06 653 LEU A C 1
ATOM 4594 O O . LEU A 1 653 ? 10.048 0.257 -16.809 1.00 92.06 653 LEU A O 1
ATOM 4598 N N . ASP A 1 654 ? 11.192 -0.812 -18.418 1.00 89.25 654 ASP A N 1
ATOM 4599 C CA . ASP A 1 654 ? 10.467 -0.201 -19.539 1.00 89.25 654 ASP A CA 1
ATOM 4600 C C . ASP A 1 654 ? 9.089 -0.845 -19.755 1.00 89.25 654 ASP A C 1
ATOM 4602 O O . ASP A 1 654 ? 8.924 -2.065 -19.643 1.00 89.25 654 ASP A O 1
ATOM 4606 N N . GLY A 1 655 ? 8.097 -0.026 -20.093 1.00 85.88 655 GLY A N 1
ATOM 4607 C CA . GLY A 1 655 ? 6.724 -0.476 -20.301 1.00 85.88 655 GLY A CA 1
ATOM 4608 C C . GLY A 1 655 ? 6.526 -1.392 -21.517 1.00 85.88 655 GLY A C 1
ATOM 4609 O O . GLY A 1 655 ? 7.188 -1.277 -22.550 1.00 85.88 655 GLY A O 1
ATOM 4610 N N . GLY A 1 656 ? 5.539 -2.276 -21.417 1.00 85.94 656 GLY A N 1
ATOM 4611 C CA . GLY A 1 656 ? 5.135 -3.243 -22.432 1.00 85.94 656 GLY A CA 1
ATOM 4612 C C . GLY A 1 656 ? 4.650 -4.554 -21.809 1.00 85.94 656 GLY A C 1
ATOM 4613 O O . GLY A 1 656 ? 4.659 -4.731 -20.594 1.00 85.94 656 GLY A O 1
ATOM 4614 N N . ASN A 1 657 ? 4.263 -5.513 -22.654 1.00 88.06 657 ASN A N 1
ATOM 4615 C CA . ASN A 1 657 ? 3.879 -6.861 -22.221 1.00 88.06 657 ASN A CA 1
ATOM 4616 C C . ASN A 1 657 ? 5.130 -7.702 -21.891 1.00 88.06 657 ASN A C 1
ATOM 4618 O O . ASN A 1 657 ? 5.542 -8.574 -22.666 1.00 88.06 657 ASN A O 1
ATOM 4622 N N . TYR A 1 658 ? 5.787 -7.365 -20.778 1.00 85.75 658 TYR A N 1
ATOM 4623 C CA . TYR A 1 658 ? 7.077 -7.905 -20.357 1.00 85.75 658 TYR A CA 1
ATOM 4624 C C . TYR A 1 658 ? 7.057 -8.269 -18.872 1.00 85.75 658 TYR A C 1
ATOM 4626 O O . TYR A 1 658 ? 6.829 -7.412 -18.030 1.00 85.75 658 TYR A O 1
ATOM 4634 N N . ASN A 1 659 ? 7.383 -9.521 -18.545 1.00 87.88 659 ASN A N 1
ATOM 4635 C CA . ASN A 1 659 ? 7.627 -9.923 -17.160 1.00 87.88 659 ASN A CA 1
ATOM 4636 C C . ASN A 1 659 ? 9.080 -9.592 -16.784 1.00 87.88 659 ASN A C 1
ATOM 4638 O O . ASN A 1 659 ? 10.014 -9.939 -17.525 1.00 87.88 659 ASN A O 1
ATOM 4642 N N . TYR A 1 660 ? 9.278 -8.999 -15.612 1.00 90.69 660 TYR A N 1
ATOM 4643 C CA . TYR A 1 660 ? 10.592 -8.637 -15.083 1.00 90.69 660 TYR A CA 1
ATOM 4644 C C . TYR A 1 660 ? 10.963 -9.526 -13.892 1.00 90.69 660 TYR A C 1
ATOM 4646 O O . TYR A 1 660 ? 10.136 -9.863 -13.054 1.00 90.69 660 TYR A O 1
ATOM 4654 N N . SER A 1 661 ? 12.229 -9.928 -13.796 1.00 92.44 661 SER A N 1
ATOM 4655 C CA . SER A 1 661 ? 12.759 -10.647 -12.635 1.00 92.44 661 SER A CA 1
ATOM 4656 C C . SER A 1 661 ? 14.187 -10.194 -12.353 1.00 92.44 661 SER A C 1
ATOM 4658 O O . SER A 1 661 ? 15.113 -10.479 -13.117 1.00 92.44 661 SER A O 1
ATOM 4660 N N . LEU A 1 662 ? 14.364 -9.447 -11.267 1.00 92.44 662 LEU A N 1
ATOM 4661 C CA . LEU A 1 662 ? 15.607 -8.767 -10.928 1.00 92.44 662 LEU A CA 1
ATOM 4662 C C . LEU A 1 662 ? 16.109 -9.231 -9.558 1.00 92.44 662 LEU A C 1
ATOM 4664 O O . LEU A 1 662 ? 15.414 -9.091 -8.559 1.00 92.44 662 LEU A O 1
ATOM 4668 N N . THR A 1 663 ? 17.323 -9.775 -9.486 1.00 93.56 663 THR A N 1
ATOM 4669 C CA . THR A 1 663 ? 17.982 -10.118 -8.214 1.00 93.56 663 THR A CA 1
ATOM 4670 C C . THR A 1 663 ? 19.242 -9.280 -8.031 1.00 93.56 663 THR A C 1
ATOM 4672 O O . THR A 1 663 ? 20.159 -9.336 -8.852 1.00 93.56 663 THR A O 1
ATOM 4675 N N . LEU A 1 664 ? 19.273 -8.512 -6.946 1.00 93.81 664 LEU A N 1
ATOM 4676 C CA . LEU A 1 664 ? 20.320 -7.566 -6.569 1.00 93.81 664 LEU A CA 1
ATOM 4677 C C . LEU A 1 664 ? 21.271 -8.218 -5.548 1.00 93.81 664 LEU A C 1
ATOM 4679 O O . LEU A 1 664 ? 20.818 -8.858 -4.597 1.00 93.81 664 LEU A O 1
ATOM 4683 N N . ASP A 1 665 ? 22.589 -8.089 -5.740 1.00 92.44 665 ASP A N 1
ATOM 4684 C CA . ASP A 1 665 ? 23.614 -8.779 -4.931 1.00 92.44 665 ASP A CA 1
ATOM 4685 C C . ASP A 1 665 ? 24.427 -7.851 -4.012 1.00 92.44 665 ASP A C 1
ATOM 4687 O O . ASP A 1 665 ? 25.218 -8.325 -3.192 1.00 92.44 665 ASP A O 1
ATOM 4691 N N . GLY A 1 666 ? 24.245 -6.534 -4.151 1.00 91.62 666 GLY A N 1
ATOM 4692 C CA . GLY A 1 666 ? 24.871 -5.503 -3.321 1.00 91.62 666 GLY A CA 1
ATOM 4693 C C . GLY A 1 666 ? 26.375 -5.337 -3.555 1.00 91.62 666 GLY A C 1
ATOM 4694 O O . GLY A 1 666 ? 27.032 -4.581 -2.830 1.00 91.62 666 GLY A O 1
ATOM 4695 N N . VAL A 1 667 ? 26.937 -6.026 -4.555 1.00 94.31 667 VAL A N 1
ATOM 4696 C CA . VAL A 1 667 ? 28.368 -6.043 -4.893 1.00 94.31 667 VAL A CA 1
ATOM 4697 C C . VAL A 1 667 ? 28.601 -5.552 -6.319 1.00 94.31 667 VAL A C 1
ATOM 4699 O O . VAL A 1 667 ? 29.458 -4.692 -6.525 1.00 94.31 667 VAL A O 1
ATOM 4702 N N . ASN A 1 668 ? 27.856 -6.076 -7.290 1.00 93.75 668 ASN A N 1
ATOM 4703 C CA . ASN A 1 668 ? 27.877 -5.640 -8.688 1.00 93.75 668 ASN A CA 1
ATOM 4704 C C . ASN A 1 668 ? 26.844 -4.526 -8.944 1.00 93.75 668 ASN A C 1
ATOM 4706 O O . ASN A 1 668 ? 26.924 -3.824 -9.948 1.00 93.75 668 ASN A O 1
ATOM 4710 N N . ASP A 1 669 ? 25.935 -4.311 -7.998 1.00 94.69 669 ASP A N 1
ATOM 4711 C CA . ASP A 1 669 ? 24.932 -3.245 -7.935 1.00 94.69 669 ASP A CA 1
ATOM 4712 C C . ASP A 1 669 ? 25.068 -2.380 -6.658 1.00 94.69 669 ASP A C 1
ATOM 4714 O O . ASP A 1 669 ? 24.116 -1.752 -6.199 1.00 94.69 669 ASP A O 1
ATOM 4718 N N . GLU A 1 670 ? 26.287 -2.293 -6.093 1.00 94.31 670 GLU A N 1
ATOM 4719 C CA . GLU A 1 670 ? 26.582 -1.631 -4.804 1.00 94.31 670 GLU A CA 1
ATOM 4720 C C . GLU A 1 670 ? 26.039 -0.182 -4.692 1.00 94.31 670 GLU A C 1
ATOM 4722 O O . GLU A 1 670 ? 25.754 0.297 -3.583 1.00 94.31 670 GLU A O 1
ATOM 4727 N N . ASP A 1 671 ? 25.902 0.532 -5.813 1.00 94.62 671 ASP A N 1
ATOM 4728 C CA . ASP A 1 671 ? 25.476 1.936 -5.881 1.00 94.62 671 ASP A CA 1
ATOM 4729 C C . ASP A 1 671 ? 23.974 2.158 -6.156 1.00 94.62 671 ASP A C 1
ATOM 4731 O O . ASP A 1 671 ? 23.502 3.275 -5.933 1.00 94.62 671 ASP A O 1
ATOM 4735 N N . VAL A 1 672 ? 23.211 1.119 -6.523 1.00 95.31 672 VAL A N 1
ATOM 4736 C CA . VAL A 1 672 ? 21.771 1.219 -6.837 1.00 95.31 672 VAL A CA 1
ATOM 4737 C C . VAL A 1 672 ? 20.950 1.499 -5.572 1.00 95.31 672 VAL A C 1
ATOM 4739 O O . VAL A 1 672 ? 21.180 0.890 -4.528 1.00 95.31 672 VAL A O 1
ATOM 4742 N N . ARG A 1 673 ? 20.014 2.451 -5.640 1.00 94.62 673 ARG A N 1
ATOM 4743 C CA . ARG A 1 673 ? 19.139 2.884 -4.526 1.00 94.62 673 ARG A CA 1
ATOM 4744 C C . ARG A 1 673 ? 17.657 2.913 -4.886 1.00 94.62 673 ARG A C 1
ATOM 4746 O O . ARG A 1 673 ? 16.820 2.884 -3.988 1.00 94.62 673 ARG A O 1
ATOM 4753 N N . GLU A 1 674 ? 17.356 3.030 -6.174 1.00 95.00 674 GLU A N 1
ATOM 4754 C CA . GLU A 1 674 ? 16.016 3.260 -6.703 1.00 95.00 674 GLU A CA 1
ATOM 4755 C C . GLU A 1 674 ? 15.747 2.270 -7.847 1.00 95.00 674 GLU A C 1
ATOM 4757 O O . GLU A 1 674 ? 16.581 2.126 -8.747 1.00 95.00 674 GLU A O 1
ATOM 4762 N N . ILE A 1 675 ? 14.591 1.611 -7.827 1.00 94.00 675 ILE A N 1
ATOM 4763 C CA . ILE A 1 675 ? 14.044 0.831 -8.946 1.00 94.00 675 ILE A CA 1
ATOM 4764 C C . ILE A 1 675 ? 12.722 1.497 -9.323 1.00 94.00 675 ILE A C 1
ATOM 4766 O O . ILE A 1 675 ? 11.937 1.807 -8.429 1.00 94.00 675 ILE A O 1
ATOM 4770 N N . VAL A 1 676 ? 12.493 1.785 -10.604 1.00 92.06 676 VAL A N 1
ATOM 4771 C CA . VAL A 1 676 ? 11.307 2.535 -11.052 1.00 92.06 676 VAL A CA 1
ATOM 4772 C C . VAL A 1 676 ? 10.687 1.930 -12.312 1.00 92.06 676 VAL A C 1
ATOM 4774 O O . VAL A 1 676 ? 11.417 1.427 -13.168 1.00 92.06 676 VAL A O 1
ATOM 4777 N N . ALA A 1 677 ? 9.372 2.056 -12.478 1.00 90.31 677 ALA A N 1
ATOM 4778 C CA . ALA A 1 677 ? 8.753 1.982 -13.800 1.00 90.31 677 ALA A CA 1
ATOM 4779 C C . ALA A 1 677 ? 9.284 3.127 -14.688 1.00 90.31 677 ALA A C 1
ATOM 4781 O O . ALA A 1 677 ? 9.585 4.228 -14.208 1.00 90.31 677 ALA A O 1
ATOM 4782 N N . TYR A 1 678 ? 9.453 2.869 -15.982 1.00 89.12 678 TYR A N 1
ATOM 4783 C CA . TYR A 1 678 ? 10.041 3.799 -16.943 1.00 89.12 678 TYR A CA 1
ATOM 4784 C C . TYR A 1 678 ? 9.334 3.709 -18.302 1.00 89.12 678 TYR A C 1
ATOM 4786 O O . TYR A 1 678 ? 8.838 2.663 -18.703 1.00 89.12 678 TYR A O 1
ATOM 4794 N N . GLY A 1 679 ? 9.338 4.819 -19.040 1.00 84.62 679 GLY A N 1
ATOM 4795 C CA . GLY A 1 679 ? 8.832 4.866 -20.410 1.00 84.62 679 GLY A CA 1
ATOM 4796 C C . GLY A 1 679 ? 7.334 5.188 -20.519 1.00 84.62 679 GLY A C 1
ATOM 4797 O O . GLY A 1 679 ? 6.627 5.275 -19.523 1.00 84.62 679 GLY A O 1
ATOM 4798 N N . PRO A 1 680 ? 6.831 5.436 -21.742 1.00 85.31 680 PRO A N 1
ATOM 4799 C CA . PRO A 1 680 ? 5.467 5.917 -21.984 1.00 85.31 680 PRO A CA 1
ATOM 4800 C C . PRO A 1 680 ? 4.410 4.803 -22.053 1.00 85.31 680 PRO A C 1
ATOM 4802 O O . PRO A 1 680 ? 3.262 5.084 -22.405 1.00 85.31 680 PRO A O 1
ATOM 4805 N N . LEU A 1 681 ? 4.815 3.555 -21.819 1.00 86.31 681 LEU A N 1
ATOM 4806 C CA . LEU A 1 681 ? 3.974 2.365 -21.839 1.00 86.31 681 LEU A CA 1
ATOM 4807 C C . LEU A 1 681 ? 3.844 1.800 -20.425 1.00 86.31 681 LEU A C 1
ATOM 4809 O O . LEU A 1 681 ? 4.621 2.128 -19.535 1.00 86.31 681 LEU A O 1
ATOM 4813 N N . GLU A 1 682 ? 2.831 0.970 -20.258 1.00 87.44 682 GLU A N 1
ATOM 4814 C CA . GLU A 1 682 ? 2.442 0.300 -19.021 1.00 87.44 682 GLU A CA 1
ATOM 4815 C C . GLU A 1 682 ? 3.094 -1.075 -18.981 1.00 87.44 682 GLU A C 1
ATOM 4817 O O . GLU A 1 682 ? 3.226 -1.721 -20.025 1.00 87.44 682 GLU A O 1
ATOM 4822 N N . ILE A 1 683 ? 3.572 -1.501 -17.818 1.00 87.44 683 ILE A N 1
ATOM 4823 C CA . ILE A 1 683 ? 4.122 -2.842 -17.645 1.00 87.44 683 ILE A CA 1
ATOM 4824 C C . ILE A 1 683 ? 2.918 -3.787 -17.488 1.00 87.44 683 ILE A C 1
ATOM 4826 O O . ILE A 1 683 ? 2.341 -3.877 -16.418 1.00 87.44 683 ILE A O 1
ATOM 4830 N N . GLU A 1 684 ? 2.511 -4.474 -18.560 1.00 86.62 684 GLU A N 1
ATOM 4831 C CA . GLU A 1 684 ? 1.335 -5.378 -18.575 1.00 86.62 684 GLU A CA 1
ATOM 4832 C C . GLU A 1 684 ? 1.671 -6.801 -18.050 1.00 86.62 684 GLU A C 1
ATOM 4834 O O . GLU A 1 684 ? 1.059 -7.789 -18.473 1.00 86.62 684 GLU A O 1
ATOM 4839 N N . GLY A 1 685 ? 2.744 -6.971 -17.270 1.00 84.81 685 GLY A N 1
ATOM 4840 C CA . GLY A 1 685 ? 3.270 -8.292 -16.917 1.00 84.81 685 GLY A CA 1
ATOM 4841 C C . GLY A 1 685 ? 4.068 -8.315 -15.619 1.00 84.81 685 GLY A C 1
ATOM 4842 O O . GLY A 1 685 ? 4.729 -7.346 -15.264 1.00 84.81 685 GLY A O 1
ATOM 4843 N N . ASP A 1 686 ? 4.030 -9.462 -14.945 1.00 85.75 686 ASP A N 1
ATOM 4844 C CA . ASP A 1 686 ? 4.447 -9.625 -13.551 1.00 85.75 686 ASP A CA 1
ATOM 4845 C C . ASP A 1 686 ? 5.913 -9.217 -13.272 1.00 85.75 686 ASP A C 1
ATOM 4847 O O . ASP A 1 686 ? 6.845 -9.542 -14.028 1.00 85.75 686 ASP A O 1
ATOM 4851 N N . VAL A 1 687 ? 6.118 -8.512 -12.152 1.00 87.94 687 VAL A N 1
ATOM 4852 C CA . VAL A 1 687 ? 7.399 -7.905 -11.744 1.00 87.94 687 VAL A CA 1
ATOM 4853 C C . VAL A 1 687 ? 7.916 -8.534 -10.451 1.00 87.94 687 VAL A C 1
ATOM 4855 O O . VAL A 1 687 ? 7.426 -8.271 -9.359 1.00 87.94 687 VAL A O 1
ATOM 4858 N N . MET A 1 688 ? 8.995 -9.312 -10.547 1.00 90.12 688 MET A N 1
ATOM 4859 C CA . MET A 1 688 ? 9.693 -9.894 -9.399 1.00 90.12 688 MET A CA 1
ATOM 4860 C C . MET A 1 688 ? 10.979 -9.116 -9.069 1.00 90.12 688 MET A C 1
ATOM 4862 O O . MET A 1 688 ? 11.882 -9.018 -9.904 1.00 90.12 688 MET A O 1
ATOM 4866 N N . ILE A 1 689 ? 11.130 -8.641 -7.831 1.00 91.31 689 ILE A N 1
ATOM 4867 C CA . ILE A 1 689 ? 12.326 -7.920 -7.358 1.00 91.31 689 ILE A CA 1
ATOM 4868 C C . ILE A 1 689 ? 12.856 -8.585 -6.079 1.00 91.31 689 ILE A C 1
ATOM 4870 O O . ILE A 1 689 ? 12.147 -8.669 -5.088 1.00 91.31 689 ILE A O 1
ATOM 4874 N N . ASP A 1 690 ? 14.117 -9.026 -6.059 1.00 92.31 690 ASP A N 1
ATOM 4875 C CA . ASP A 1 690 ? 14.797 -9.551 -4.861 1.00 92.31 690 ASP A CA 1
ATOM 4876 C C . ASP A 1 690 ? 15.976 -8.637 -4.488 1.00 92.31 690 ASP A C 1
ATOM 4878 O O . ASP A 1 690 ? 17.030 -8.670 -5.132 1.00 92.31 690 ASP A O 1
ATOM 4882 N N . THR A 1 691 ? 15.793 -7.795 -3.464 1.00 91.62 691 THR A N 1
ATOM 4883 C CA . THR A 1 691 ? 16.798 -6.840 -2.959 1.00 91.62 691 THR A CA 1
ATOM 4884 C C . THR A 1 691 ? 17.600 -7.369 -1.770 1.00 91.62 691 THR A C 1
ATOM 4886 O O . THR A 1 691 ? 18.464 -6.663 -1.259 1.00 91.62 691 THR A O 1
ATOM 4889 N N . ARG A 1 692 ? 17.375 -8.609 -1.315 1.00 88.62 692 ARG A N 1
ATOM 4890 C CA . ARG A 1 692 ? 17.812 -9.069 0.020 1.00 88.62 692 ARG A CA 1
ATOM 4891 C C . ARG A 1 692 ? 19.312 -9.104 0.292 1.00 88.62 692 ARG A C 1
ATOM 4893 O O . ARG A 1 692 ? 19.714 -9.112 1.456 1.00 88.62 692 ARG A O 1
ATOM 4900 N N . GLU A 1 693 ? 20.150 -9.165 -0.740 1.00 91.06 693 GLU A N 1
ATOM 4901 C CA . GLU A 1 693 ? 21.611 -9.064 -0.590 1.00 91.06 693 GLU A CA 1
ATOM 4902 C C . GLU A 1 693 ? 22.124 -7.628 -0.903 1.00 91.06 693 GLU A C 1
ATOM 4904 O O . GLU A 1 693 ? 23.296 -7.334 -0.661 1.00 91.06 693 GLU A O 1
ATOM 4909 N N . ASN A 1 694 ? 21.244 -6.700 -1.322 1.00 91.25 694 ASN A N 1
ATOM 4910 C CA . ASN A 1 694 ? 21.482 -5.253 -1.435 1.00 91.25 694 ASN A CA 1
ATOM 4911 C C . ASN A 1 694 ? 20.532 -4.417 -0.534 1.00 91.25 694 ASN A C 1
ATOM 4913 O O . ASN A 1 694 ? 19.625 -3.747 -1.036 1.00 91.25 694 ASN A O 1
ATOM 4917 N N . PRO A 1 695 ? 20.790 -4.338 0.785 1.00 88.00 695 PRO A N 1
ATOM 4918 C CA . PRO A 1 695 ? 19.950 -3.597 1.736 1.00 88.00 695 PRO A CA 1
ATOM 4919 C C . PRO A 1 695 ? 19.981 -2.064 1.559 1.00 88.00 695 PRO A C 1
ATOM 4921 O O . PRO A 1 695 ? 19.450 -1.322 2.377 1.00 88.00 695 PRO A O 1
ATOM 4924 N N . LYS A 1 696 ? 20.633 -1.534 0.518 1.00 92.50 696 LYS A N 1
ATOM 4925 C CA . LYS A 1 696 ? 20.738 -0.085 0.284 1.00 92.50 696 LYS A CA 1
ATOM 4926 C C . LYS A 1 696 ? 19.620 0.466 -0.607 1.00 92.50 696 LYS A C 1
ATOM 4928 O O . LYS A 1 696 ? 19.657 1.655 -0.928 1.00 92.50 696 LYS A O 1
ATOM 4933 N N . ILE A 1 697 ? 18.685 -0.369 -1.062 1.00 93.56 697 ILE A N 1
ATOM 4934 C CA . ILE A 1 697 ? 17.513 0.090 -1.811 1.00 93.56 697 ILE A CA 1
ATOM 4935 C C . ILE A 1 697 ? 16.603 0.885 -0.871 1.00 93.56 697 ILE A C 1
ATOM 4937 O O . ILE A 1 697 ? 16.255 0.423 0.207 1.00 93.56 697 ILE A O 1
ATOM 4941 N N . THR A 1 698 ? 16.239 2.095 -1.291 1.00 94.19 698 THR A N 1
ATOM 4942 C CA . THR A 1 698 ? 15.406 3.033 -0.517 1.00 94.19 698 THR A CA 1
ATOM 4943 C C . THR A 1 698 ? 14.087 3.370 -1.210 1.00 94.19 698 THR A C 1
ATOM 4945 O O . THR A 1 698 ? 13.214 3.987 -0.601 1.00 94.19 698 THR A O 1
ATOM 4948 N N . LEU A 1 699 ? 13.948 3.019 -2.492 1.00 93.50 699 LEU A N 1
ATOM 4949 C CA . LEU A 1 699 ? 12.743 3.261 -3.279 1.00 93.50 699 LEU A CA 1
ATOM 4950 C C . LEU A 1 699 ? 12.533 2.155 -4.320 1.00 93.50 699 LEU A C 1
ATOM 4952 O O . LEU A 1 699 ? 13.430 1.878 -5.119 1.00 93.50 699 LEU A O 1
ATOM 4956 N N . ILE A 1 700 ? 11.326 1.605 -4.342 1.00 92.75 700 ILE A N 1
ATOM 4957 C CA . ILE A 1 700 ? 10.746 0.846 -5.448 1.00 92.75 700 ILE A CA 1
ATOM 4958 C C . ILE A 1 700 ? 9.486 1.627 -5.862 1.00 92.75 700 ILE A C 1
ATOM 4960 O O . ILE A 1 700 ? 8.619 1.867 -5.029 1.00 92.75 700 ILE A O 1
ATOM 4964 N N . ASP A 1 701 ? 9.436 2.129 -7.094 1.00 91.25 701 ASP A N 1
ATOM 4965 C CA . ASP A 1 701 ? 8.397 3.053 -7.583 1.00 91.25 701 ASP A CA 1
ATOM 4966 C C . ASP A 1 701 ? 7.767 2.477 -8.861 1.00 91.25 701 ASP A C 1
ATOM 4968 O O . ASP A 1 701 ? 8.197 2.800 -9.973 1.00 91.25 701 ASP A O 1
ATOM 4972 N N . LEU A 1 702 ? 6.818 1.550 -8.705 1.00 88.62 702 LEU A N 1
ATOM 4973 C CA . LEU A 1 702 ? 6.140 0.874 -9.821 1.00 88.62 702 LEU A CA 1
ATOM 4974 C C . LEU A 1 702 ? 4.972 1.717 -10.363 1.00 88.62 702 LEU A C 1
ATOM 4976 O O . LEU A 1 702 ? 4.683 1.653 -11.553 1.00 88.62 702 LEU A O 1
ATOM 4980 N N . ALA A 1 703 ? 4.471 2.652 -9.550 1.00 82.75 703 ALA A N 1
ATOM 4981 C CA . ALA A 1 703 ? 3.405 3.608 -9.874 1.00 82.75 703 ALA A CA 1
ATOM 4982 C C . ALA A 1 703 ? 3.666 4.532 -11.070 1.00 82.75 703 ALA A C 1
ATOM 4984 O O . ALA A 1 703 ? 2.743 5.143 -11.612 1.00 82.75 703 ALA A O 1
ATOM 4985 N N . GLY A 1 704 ? 4.933 4.721 -11.444 1.00 76.75 704 GLY A N 1
ATOM 4986 C CA . GLY A 1 704 ? 5.315 5.662 -12.490 1.00 76.75 704 GLY A CA 1
ATOM 4987 C C . GLY A 1 704 ? 4.915 7.113 -12.169 1.00 76.75 704 GLY A C 1
ATOM 4988 O O . GLY A 1 704 ? 5.282 7.681 -11.139 1.00 76.75 704 GLY A O 1
ATOM 4989 N N . ASP A 1 705 ? 4.228 7.766 -13.106 1.00 70.19 705 ASP A N 1
ATOM 4990 C CA . ASP A 1 705 ? 3.703 9.121 -12.985 1.00 7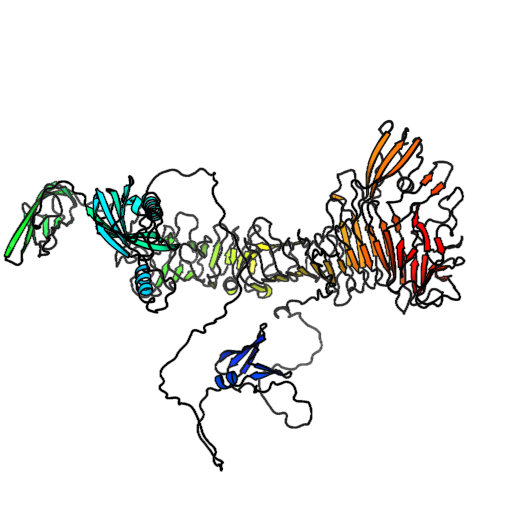0.19 705 ASP A CA 1
ATOM 4991 C C . ASP A 1 705 ? 2.491 9.348 -13.916 1.00 70.19 705 ASP A C 1
ATOM 4993 O O . ASP A 1 705 ? 2.546 9.059 -15.115 1.00 70.19 705 ASP A O 1
ATOM 4997 N N . ASN A 1 706 ? 1.427 9.986 -13.407 1.00 53.09 706 ASN A N 1
ATOM 4998 C CA . ASN A 1 706 ? 0.140 10.158 -14.110 1.00 53.09 706 ASN A CA 1
ATOM 4999 C C . ASN A 1 706 ? 0.187 11.096 -15.356 1.00 53.09 706 ASN A C 1
ATOM 5001 O O . ASN A 1 706 ? -0.851 11.599 -15.805 1.00 53.09 706 ASN A O 1
ATOM 5005 N N . PHE A 1 707 ? 1.369 11.415 -15.903 1.00 54.41 707 PHE A N 1
ATOM 5006 C CA . PHE A 1 707 ? 1.561 12.263 -17.087 1.00 54.41 707 PHE A CA 1
ATOM 5007 C C . PHE A 1 707 ? 2.466 11.658 -18.166 1.00 54.41 707 PHE A C 1
ATOM 5009 O O . PHE A 1 707 ? 2.283 12.003 -19.341 1.00 54.41 707 PHE A O 1
ATOM 5016 N N . THR A 1 708 ? 3.451 10.840 -17.790 1.00 62.94 708 THR A N 1
ATOM 5017 C CA . THR A 1 708 ? 4.476 10.306 -18.701 1.00 62.94 708 THR A CA 1
ATOM 5018 C C . THR A 1 708 ? 4.831 8.834 -18.518 1.00 62.94 708 THR A C 1
ATOM 5020 O O . THR A 1 708 ? 5.427 8.304 -19.453 1.00 62.94 708 THR A O 1
ATOM 5023 N N . THR A 1 709 ? 4.449 8.186 -17.413 1.00 73.75 709 THR A N 1
ATOM 5024 C CA . THR A 1 709 ? 4.845 6.802 -17.093 1.00 73.75 709 THR A CA 1
ATOM 5025 C C . THR A 1 709 ? 3.652 6.078 -16.455 1.00 73.75 709 THR A C 1
ATOM 5027 O O . THR A 1 709 ? 3.413 6.290 -15.276 1.00 73.75 709 THR A O 1
ATOM 5030 N N . PRO A 1 710 ? 2.842 5.291 -17.181 1.00 75.00 710 PRO A N 1
ATOM 5031 C CA . PRO A 1 710 ? 1.582 4.760 -16.635 1.00 75.00 710 PRO A CA 1
ATOM 5032 C C . PRO A 1 710 ? 1.738 3.706 -15.520 1.00 75.00 710 PRO A C 1
ATOM 5034 O O . PRO A 1 710 ? 0.764 3.446 -14.832 1.00 75.00 710 PRO A O 1
ATOM 5037 N N . GLY A 1 711 ? 2.938 3.161 -15.295 1.00 83.06 711 GLY A N 1
ATOM 5038 C CA . GLY A 1 711 ? 3.216 2.270 -14.164 1.00 83.06 711 GLY A CA 1
ATOM 5039 C C . GLY A 1 711 ? 3.120 0.783 -14.513 1.00 83.06 711 GLY A C 1
ATOM 5040 O O . GLY A 1 711 ? 3.520 0.385 -15.613 1.00 83.06 711 GLY A O 1
ATOM 5041 N N . LEU A 1 712 ? 2.635 -0.014 -13.563 1.00 83.56 712 LEU A N 1
ATOM 5042 C CA . LEU A 1 712 ? 2.448 -1.468 -13.618 1.00 83.56 712 LEU A CA 1
ATOM 5043 C C . LEU A 1 712 ? 0.939 -1.799 -13.622 1.00 83.56 712 LEU A C 1
ATOM 5045 O O . LEU A 1 712 ? 0.189 -1.066 -12.998 1.00 83.56 712 LEU A O 1
ATOM 5049 N N . ASP A 1 713 ? 0.532 -2.835 -14.370 1.00 81.81 713 ASP A N 1
ATOM 5050 C CA . ASP A 1 713 ? -0.846 -3.375 -14.550 1.00 81.81 713 ASP A CA 1
ATOM 5051 C C . ASP A 1 713 ? -0.850 -4.907 -14.314 1.00 81.81 713 ASP A C 1
ATOM 5053 O O . ASP A 1 713 ? -1.578 -5.670 -14.948 1.00 81.81 713 ASP A O 1
ATOM 5057 N N . GLY A 1 714 ? 0.070 -5.415 -13.487 1.00 73.44 714 GLY A N 1
ATOM 5058 C CA . GLY A 1 714 ? 0.211 -6.852 -13.252 1.00 73.44 714 GLY A CA 1
ATOM 5059 C C . GLY A 1 714 ? 1.058 -7.192 -12.032 1.00 73.44 714 GLY A C 1
ATOM 5060 O O . GLY A 1 714 ? 1.961 -6.446 -11.674 1.00 73.44 714 GLY A O 1
ATOM 5061 N N . ASP A 1 715 ? 0.792 -8.358 -11.446 1.00 76.19 715 ASP A N 1
ATOM 5062 C CA . ASP A 1 715 ? 1.206 -8.757 -10.098 1.00 76.19 715 ASP A CA 1
ATOM 5063 C C . ASP A 1 715 ? 2.682 -8.429 -9.772 1.00 76.19 715 ASP A C 1
ATOM 5065 O O . ASP A 1 715 ? 3.613 -8.832 -10.495 1.00 76.19 715 ASP A O 1
ATOM 5069 N N . SER A 1 716 ? 2.928 -7.773 -8.634 1.00 79.56 716 SER A N 1
ATOM 5070 C CA . SER A 1 716 ? 4.281 -7.473 -8.163 1.00 79.56 716 SER A CA 1
ATOM 5071 C C . SER A 1 716 ? 4.708 -8.371 -6.989 1.00 79.56 716 SER A C 1
ATOM 5073 O O . SER A 1 716 ? 3.934 -8.747 -6.110 1.00 79.56 716 SER A O 1
ATOM 5075 N N . ASN A 1 717 ? 5.972 -8.802 -7.001 1.00 82.38 717 ASN A N 1
ATOM 5076 C CA . ASN A 1 717 ? 6.513 -9.815 -6.090 1.00 82.38 717 ASN A CA 1
ATOM 5077 C C . ASN A 1 717 ? 7.885 -9.369 -5.555 1.00 82.38 717 ASN A C 1
ATOM 5079 O O . ASN A 1 717 ? 8.935 -9.594 -6.174 1.00 82.38 717 ASN A O 1
ATOM 5083 N N . ILE A 1 718 ? 7.885 -8.713 -4.396 1.00 83.44 718 ILE A N 1
ATOM 5084 C CA . ILE A 1 718 ? 9.037 -8.022 -3.813 1.00 83.44 718 ILE A CA 1
ATOM 5085 C C . ILE A 1 718 ? 9.588 -8.810 -2.618 1.00 83.44 718 ILE A C 1
ATOM 5087 O O . ILE A 1 718 ? 8.913 -9.090 -1.636 1.00 83.44 718 ILE A O 1
ATOM 5091 N N . PHE A 1 719 ? 10.876 -9.134 -2.657 1.00 82.31 719 PHE A N 1
ATOM 5092 C CA . PHE A 1 719 ? 11.599 -9.773 -1.562 1.00 82.31 719 PHE A CA 1
ATOM 5093 C C . PHE A 1 719 ? 12.684 -8.813 -1.075 1.00 82.31 719 PHE A C 1
ATOM 5095 O O . PHE A 1 719 ? 13.605 -8.506 -1.835 1.00 82.31 719 PHE A O 1
ATOM 5102 N N . ALA A 1 720 ? 12.615 -8.358 0.176 1.00 81.81 720 ALA A N 1
ATOM 5103 C CA . ALA A 1 720 ? 13.417 -7.234 0.648 1.00 81.81 720 ALA A CA 1
ATOM 5104 C C . ALA A 1 720 ? 14.213 -7.487 1.939 1.00 81.81 720 ALA A C 1
ATOM 5106 O O . ALA A 1 720 ? 13.794 -8.190 2.857 1.00 81.81 720 ALA A O 1
ATOM 5107 N N . THR A 1 721 ? 15.387 -6.854 1.997 1.00 78.81 721 THR A N 1
ATOM 5108 C CA . THR A 1 721 ? 16.032 -6.392 3.236 1.00 78.81 721 THR A CA 1
ATOM 5109 C C . THR A 1 721 ? 16.404 -4.923 3.051 1.00 78.81 721 THR A C 1
ATOM 5111 O O . THR A 1 721 ? 16.465 -4.432 1.919 1.00 78.81 721 THR A O 1
ATOM 5114 N N . TYR A 1 722 ? 16.678 -4.219 4.147 1.00 80.50 722 TYR A N 1
ATOM 5115 C CA . TYR A 1 722 ? 17.096 -2.820 4.120 1.00 80.50 722 TYR A CA 1
ATOM 5116 C C . TYR A 1 722 ? 18.034 -2.474 5.296 1.00 80.50 722 TYR A C 1
ATOM 5118 O O . TYR A 1 722 ? 18.035 -3.131 6.332 1.00 80.50 722 TYR A O 1
ATOM 5126 N N . ASP A 1 723 ? 18.886 -1.465 5.092 1.00 79.69 723 ASP A N 1
ATOM 5127 C CA . ASP A 1 723 ? 19.831 -0.863 6.060 1.00 79.69 723 ASP A CA 1
ATOM 5128 C C . ASP A 1 723 ? 19.373 0.563 6.476 1.00 79.69 723 ASP A C 1
ATOM 5130 O O . ASP A 1 723 ? 19.906 1.141 7.426 1.00 79.69 723 ASP A O 1
ATOM 5134 N N . ASP A 1 724 ? 18.455 1.155 5.704 1.00 80.62 724 ASP A N 1
ATOM 5135 C CA . ASP A 1 724 ? 17.886 2.509 5.784 1.00 80.62 724 ASP A CA 1
ATOM 5136 C C . ASP A 1 724 ? 16.395 2.416 5.357 1.00 80.62 724 ASP A C 1
ATOM 5138 O O . ASP A 1 724 ? 15.952 1.376 4.886 1.00 80.62 724 ASP A O 1
ATOM 5142 N N . MET A 1 725 ? 15.617 3.501 5.456 1.00 88.25 725 MET A N 1
ATOM 5143 C CA . MET A 1 725 ? 14.183 3.500 5.110 1.00 88.25 725 MET A CA 1
ATOM 5144 C C . MET A 1 725 ? 13.885 3.027 3.666 1.00 88.25 725 MET A C 1
ATOM 5146 O O . MET A 1 725 ? 14.340 3.662 2.706 1.00 88.25 725 MET A O 1
ATOM 5150 N N . LEU A 1 726 ? 13.044 1.998 3.519 1.00 90.75 726 LEU A N 1
ATOM 5151 C CA . LEU A 1 726 ? 12.510 1.494 2.249 1.00 90.75 726 LEU A CA 1
ATOM 5152 C C . LEU A 1 726 ? 11.123 2.093 1.981 1.00 90.75 726 LEU A C 1
ATOM 5154 O O . LEU A 1 726 ? 10.222 1.975 2.807 1.00 90.75 726 LEU A O 1
ATOM 5158 N N . ARG A 1 727 ? 10.932 2.701 0.805 1.00 92.19 727 ARG A N 1
ATOM 5159 C CA . ARG A 1 727 ? 9.604 3.040 0.276 1.00 92.19 727 ARG A CA 1
ATOM 5160 C C . ARG A 1 727 ? 9.255 2.177 -0.932 1.00 92.19 727 ARG A C 1
ATOM 5162 O O . ARG A 1 727 ? 10.071 2.060 -1.841 1.00 92.19 727 ARG A O 1
ATOM 5169 N N . ILE A 1 728 ? 8.032 1.675 -0.968 1.00 91.12 728 ILE A N 1
ATOM 5170 C CA . ILE A 1 728 ? 7.387 1.038 -2.116 1.00 91.12 728 ILE A CA 1
ATOM 5171 C C . ILE A 1 728 ? 6.230 1.942 -2.582 1.00 91.12 728 ILE A C 1
ATOM 5173 O O . ILE A 1 728 ? 5.704 2.732 -1.788 1.00 91.12 728 ILE A O 1
ATOM 5177 N N . ARG A 1 729 ? 5.896 1.885 -3.873 1.00 88.81 729 ARG A N 1
ATOM 5178 C CA . ARG A 1 729 ? 4.683 2.456 -4.470 1.00 88.81 729 ARG A CA 1
ATOM 5179 C C . ARG A 1 729 ? 4.146 1.529 -5.555 1.00 88.81 729 ARG A C 1
ATOM 5181 O O . ARG A 1 729 ? 4.912 1.276 -6.492 1.00 88.81 729 ARG A O 1
ATOM 5188 N N . GLY A 1 730 ? 2.889 1.109 -5.437 1.00 79.62 730 GLY A N 1
ATOM 5189 C CA . GLY A 1 730 ? 2.187 0.331 -6.466 1.00 79.62 730 GLY A CA 1
ATOM 5190 C C . GLY A 1 730 ? 1.669 1.238 -7.581 1.00 79.62 730 GLY A C 1
ATOM 5191 O O . GLY A 1 730 ? 2.162 1.185 -8.703 1.00 79.62 730 GLY A O 1
ATOM 5192 N N . GLY A 1 731 ? 0.817 2.199 -7.218 1.00 76.31 731 GLY A N 1
ATOM 5193 C CA . GLY A 1 731 ? 0.176 3.184 -8.096 1.00 76.31 731 GLY A CA 1
ATOM 5194 C C . GLY A 1 731 ? -1.220 2.768 -8.547 1.00 76.31 731 GLY A C 1
ATOM 5195 O O . GLY A 1 731 ? -1.566 1.608 -8.427 1.00 76.31 731 GLY A O 1
ATOM 5196 N N . ASP A 1 732 ? -1.972 3.725 -9.118 1.00 74.81 732 ASP A N 1
ATOM 5197 C CA . ASP A 1 732 ? -3.398 3.623 -9.516 1.00 74.81 732 ASP A CA 1
ATOM 5198 C C . ASP A 1 732 ? -3.776 2.501 -10.537 1.00 74.81 732 ASP A C 1
ATOM 5200 O O . ASP A 1 732 ? -4.821 2.615 -11.183 1.00 74.81 732 ASP A O 1
ATOM 5204 N N . ASN A 1 733 ? -2.887 1.534 -10.791 1.00 69.00 733 ASN A N 1
ATOM 5205 C CA . ASN A 1 733 ? -3.001 0.440 -11.759 1.00 69.00 733 ASN A CA 1
ATOM 5206 C C . ASN A 1 733 ? -2.358 -0.892 -11.248 1.00 69.00 733 ASN A C 1
ATOM 5208 O O . ASN A 1 733 ? -2.471 -1.902 -11.937 1.00 69.00 733 ASN A O 1
ATOM 5212 N N . ASP A 1 734 ? -1.617 -0.905 -10.125 1.00 65.56 734 ASP A N 1
ATOM 5213 C CA . ASP A 1 734 ? -0.854 -2.074 -9.628 1.00 65.56 734 ASP A CA 1
ATOM 5214 C C . ASP A 1 734 ? -1.600 -2.733 -8.460 1.00 65.56 734 ASP A C 1
ATOM 5216 O O . ASP A 1 734 ? -1.325 -2.435 -7.300 1.00 65.56 734 ASP A O 1
ATOM 5220 N N . ASP A 1 735 ? -2.559 -3.604 -8.786 1.00 62.53 735 ASP A N 1
ATOM 5221 C CA . ASP A 1 735 ? -3.547 -4.150 -7.842 1.00 62.53 735 ASP A CA 1
ATOM 5222 C C . ASP A 1 735 ? -2.941 -4.909 -6.628 1.00 62.53 735 ASP A C 1
ATOM 5224 O O . ASP A 1 735 ? -3.542 -4.957 -5.556 1.00 62.53 735 ASP A O 1
ATOM 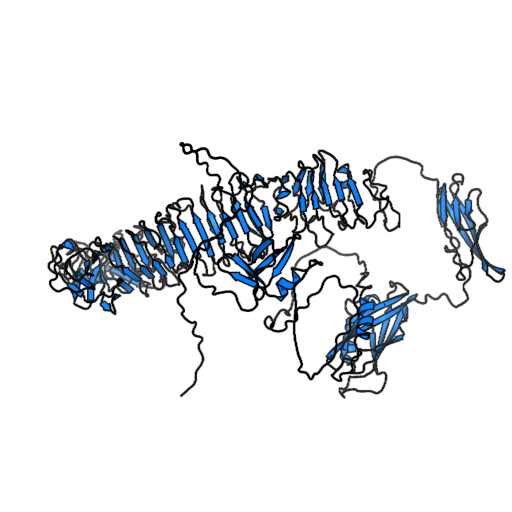5228 N N . ASP A 1 736 ? -1.762 -5.536 -6.759 1.00 69.62 736 ASP A N 1
ATOM 5229 C CA . ASP A 1 736 ? -1.253 -6.505 -5.770 1.00 69.62 736 ASP A CA 1
ATOM 5230 C C . ASP A 1 736 ? 0.272 -6.404 -5.531 1.00 69.62 736 ASP A C 1
ATOM 5232 O O . ASP A 1 736 ? 1.091 -6.614 -6.438 1.00 69.62 736 ASP A O 1
ATOM 5236 N N . VAL A 1 737 ? 0.678 -6.200 -4.266 1.00 74.56 737 VAL A N 1
ATOM 5237 C CA . VAL A 1 737 ? 2.089 -6.256 -3.837 1.00 74.56 737 VAL A CA 1
ATOM 5238 C C . VAL A 1 737 ? 2.336 -7.340 -2.781 1.00 74.56 737 VAL A C 1
ATOM 5240 O O . VAL A 1 737 ? 2.142 -7.142 -1.579 1.00 74.56 737 VAL A O 1
ATOM 5243 N N . ASP A 1 738 ? 2.903 -8.468 -3.220 1.00 75.62 738 ASP A N 1
ATOM 5244 C CA . ASP A 1 738 ? 3.493 -9.476 -2.330 1.00 75.62 738 ASP A CA 1
ATOM 5245 C C . ASP A 1 738 ? 4.843 -8.970 -1.785 1.00 75.62 738 ASP A C 1
ATOM 5247 O O . ASP A 1 738 ? 5.809 -8.815 -2.543 1.00 75.62 738 ASP A O 1
ATOM 5251 N N . LEU A 1 739 ? 4.964 -8.779 -0.468 1.00 80.25 739 LEU A N 1
ATOM 5252 C CA . LEU A 1 739 ? 6.199 -8.372 0.206 1.00 80.25 739 LEU A CA 1
ATOM 5253 C C . LEU A 1 739 ? 6.730 -9.460 1.150 1.00 80.25 739 LEU A C 1
ATOM 5255 O O . LEU A 1 739 ? 6.123 -9.812 2.156 1.00 80.25 739 LEU A O 1
ATOM 5259 N N . ILE A 1 740 ? 7.947 -9.942 0.900 1.00 76.75 740 ILE A N 1
ATOM 5260 C CA . ILE A 1 740 ? 8.640 -10.871 1.805 1.00 76.75 740 ILE A CA 1
ATOM 5261 C C . ILE A 1 740 ? 9.818 -10.191 2.476 1.00 76.75 740 ILE A C 1
ATOM 5263 O O . ILE A 1 740 ? 10.741 -9.724 1.802 1.00 76.75 740 ILE A O 1
ATOM 5267 N N . LEU A 1 741 ? 9.824 -10.234 3.804 1.00 73.81 741 LEU A N 1
ATOM 5268 C CA . LEU A 1 741 ? 10.833 -9.610 4.642 1.00 73.81 741 LEU A CA 1
ATOM 5269 C C . LEU A 1 741 ? 11.798 -10.657 5.206 1.00 73.81 741 LEU A C 1
ATOM 5271 O O . LEU A 1 741 ? 11.398 -11.722 5.675 1.00 73.81 741 LEU A O 1
ATOM 5275 N N . ASP A 1 742 ? 13.090 -10.341 5.134 1.00 73.62 742 ASP A N 1
ATOM 5276 C CA . ASP A 1 742 ? 14.198 -11.080 5.761 1.00 73.62 742 ASP A CA 1
ATOM 5277 C C . ASP A 1 742 ? 14.832 -10.209 6.900 1.00 73.62 742 ASP A C 1
ATOM 5279 O O . ASP A 1 742 ? 16.028 -10.343 7.199 1.00 73.62 742 ASP A O 1
ATOM 5283 N N . SER A 1 743 ? 14.099 -9.220 7.448 1.00 73.75 743 SER A N 1
ATOM 5284 C CA . SER A 1 743 ? 14.516 -8.283 8.518 1.00 73.75 743 SER A CA 1
ATOM 5285 C C . SER A 1 743 ? 13.318 -7.607 9.213 1.00 73.75 743 SER A C 1
ATOM 5287 O O . SER A 1 743 ? 12.308 -7.362 8.559 1.00 73.75 743 SER A O 1
ATOM 5289 N N . ASP A 1 744 ? 13.477 -7.252 10.496 1.00 79.00 744 ASP A N 1
ATOM 5290 C CA . ASP A 1 744 ? 12.479 -6.542 11.321 1.00 79.00 744 ASP A CA 1
ATOM 5291 C C . ASP A 1 744 ? 12.127 -5.146 10.747 1.00 79.00 744 ASP A C 1
ATOM 5293 O O . ASP A 1 744 ? 13.032 -4.376 10.399 1.00 79.00 744 ASP A O 1
ATOM 5297 N N . ILE A 1 745 ? 10.838 -4.784 10.663 1.00 82.44 745 ILE A N 1
ATOM 5298 C CA . ILE A 1 745 ? 10.375 -3.409 10.385 1.00 82.44 745 ILE A CA 1
ATOM 5299 C C . ILE A 1 745 ? 10.271 -2.647 11.702 1.00 82.44 745 ILE A C 1
ATOM 5301 O O . ILE A 1 745 ? 9.457 -2.969 12.564 1.00 82.44 745 ILE A O 1
ATOM 5305 N N . GLU A 1 746 ? 11.060 -1.582 11.813 1.00 81.25 746 GLU A N 1
ATOM 5306 C CA . GLU A 1 746 ? 11.064 -0.676 12.957 1.00 81.25 746 GLU A CA 1
ATOM 5307 C C . GLU A 1 746 ? 10.392 0.676 12.604 1.00 81.25 746 GLU A C 1
ATOM 5309 O O . GLU A 1 746 ? 10.326 1.084 11.441 1.00 81.25 746 GLU A O 1
ATOM 5314 N N . ASP A 1 747 ? 9.931 1.393 13.636 1.00 78.12 747 ASP A N 1
ATOM 5315 C CA . ASP A 1 747 ? 9.371 2.761 13.662 1.00 78.12 747 ASP A CA 1
ATOM 5316 C C . ASP A 1 747 ? 9.732 3.682 12.459 1.00 78.12 747 ASP A C 1
ATOM 5318 O O . ASP A 1 747 ? 10.674 4.492 12.492 1.00 78.12 747 ASP A O 1
ATOM 5322 N N . GLY A 1 748 ? 8.915 3.629 11.401 1.00 79.88 748 GLY A N 1
ATOM 5323 C CA . GLY A 1 748 ? 9.003 4.509 10.229 1.00 79.88 748 GLY A CA 1
ATOM 5324 C C . GLY A 1 748 ? 10.121 4.181 9.231 1.00 79.88 748 GLY A C 1
ATOM 5325 O O . GLY A 1 748 ? 10.498 5.055 8.436 1.00 79.88 748 GLY A O 1
ATOM 5326 N N . GLU A 1 749 ? 10.663 2.961 9.275 1.00 87.50 749 GLU A N 1
ATOM 5327 C CA . GLU A 1 749 ? 11.643 2.438 8.315 1.00 87.50 749 GLU A CA 1
ATOM 5328 C C . GLU A 1 749 ? 10.993 1.865 7.048 1.00 87.50 749 GLU A C 1
ATOM 5330 O O . GLU A 1 749 ? 11.571 1.978 5.969 1.00 87.50 749 GLU A O 1
ATOM 5335 N N . PHE A 1 750 ? 9.771 1.343 7.136 1.00 88.69 750 PHE A N 1
ATOM 5336 C CA . PHE A 1 750 ? 8.996 0.907 5.975 1.00 88.69 750 PHE A CA 1
ATOM 5337 C C . PHE A 1 750 ? 7.974 1.965 5.550 1.00 88.69 750 PHE A C 1
ATOM 5339 O O . PHE A 1 750 ? 7.408 2.660 6.396 1.00 88.69 750 PHE A O 1
ATOM 5346 N N . LYS A 1 751 ? 7.743 2.102 4.237 1.00 91.31 751 LYS A N 1
ATOM 5347 C CA . LYS A 1 751 ? 6.623 2.861 3.670 1.00 91.31 751 LYS A CA 1
ATOM 5348 C C . LYS A 1 751 ? 6.027 2.162 2.452 1.00 91.31 751 LYS A C 1
ATOM 5350 O O . LYS A 1 751 ? 6.757 1.882 1.506 1.00 91.31 751 LYS A O 1
ATOM 5355 N N . PHE A 1 752 ? 4.715 2.008 2.442 1.00 90.44 752 PHE A N 1
ATOM 5356 C CA . PHE A 1 752 ? 3.885 1.553 1.341 1.00 90.44 752 PHE A CA 1
ATOM 5357 C C . PHE A 1 752 ? 2.843 2.624 0.987 1.00 90.44 752 PHE A C 1
ATOM 5359 O O . PHE A 1 752 ? 2.445 3.424 1.834 1.00 90.44 752 PHE A O 1
ATOM 5366 N N . ASP A 1 753 ? 2.469 2.674 -0.282 1.00 89.81 753 ASP A N 1
ATOM 5367 C CA . ASP A 1 753 ? 1.549 3.643 -0.873 1.00 89.81 753 ASP A CA 1
ATOM 5368 C C . ASP A 1 753 ? 1.015 2.946 -2.127 1.00 89.81 753 ASP A C 1
ATOM 5370 O O . ASP A 1 753 ? 1.767 2.825 -3.098 1.00 89.81 753 ASP A O 1
ATOM 5374 N N . GLY A 1 754 ? -0.188 2.380 -2.046 1.00 85.38 754 GLY A N 1
ATOM 5375 C CA . GLY A 1 754 ? -0.832 1.660 -3.143 1.00 85.38 754 GLY A CA 1
ATOM 5376 C C . GLY A 1 754 ? -1.254 2.611 -4.261 1.00 85.38 754 GLY A C 1
ATOM 5377 O O . GLY A 1 754 ? -0.395 3.218 -4.914 1.00 85.38 754 GLY A O 1
ATOM 5378 N N . GLY A 1 755 ? -2.552 2.827 -4.435 1.00 82.44 755 GLY A N 1
ATOM 5379 C CA . GLY A 1 755 ? -3.111 3.627 -5.515 1.00 82.44 755 GLY A CA 1
ATOM 5380 C C . GLY A 1 755 ? -4.309 4.499 -5.129 1.00 82.44 755 GLY A C 1
ATOM 5381 O O . GLY A 1 755 ? -4.780 4.576 -3.997 1.00 82.44 755 GLY A O 1
ATOM 5382 N N . GLY A 1 756 ? -4.777 5.288 -6.093 1.00 80.06 756 GLY A N 1
ATOM 5383 C CA . GLY A 1 756 ? -5.983 6.111 -5.961 1.00 80.06 756 GLY A CA 1
ATOM 5384 C C . GLY A 1 756 ? -7.283 5.419 -6.391 1.00 80.06 756 GLY A C 1
ATOM 5385 O O . GLY A 1 756 ? -8.268 6.126 -6.639 1.00 80.06 756 GLY A O 1
ATOM 5386 N N . ASP A 1 757 ? -7.265 4.102 -6.573 1.00 77.06 757 ASP A N 1
ATOM 5387 C CA . ASP A 1 757 ? -8.231 3.294 -7.327 1.00 77.06 757 ASP A CA 1
ATOM 5388 C C . ASP A 1 757 ? -9.010 2.254 -6.500 1.00 77.06 757 ASP A C 1
ATOM 5390 O O . ASP A 1 757 ? -10.092 1.866 -6.942 1.00 77.06 757 ASP A O 1
ATOM 5394 N N . GLU A 1 758 ? -8.582 1.962 -5.264 1.00 80.00 758 GLU A N 1
ATOM 5395 C CA . GLU A 1 758 ? -9.293 1.132 -4.264 1.00 80.00 758 GLU A CA 1
ATOM 5396 C C . GLU A 1 758 ? -9.322 -0.389 -4.569 1.00 80.00 758 GLU A C 1
ATOM 5398 O O . GLU A 1 758 ? -10.289 -1.081 -4.191 1.00 80.00 758 GLU A O 1
ATOM 5403 N N . GLU A 1 759 ? -8.292 -0.900 -5.259 1.00 78.00 759 GLU A N 1
ATOM 5404 C CA . GLU A 1 759 ? -8.106 -2.324 -5.598 1.00 78.00 759 GLU A CA 1
ATOM 5405 C C . GLU A 1 759 ? -6.804 -2.941 -4.999 1.00 78.00 759 GLU A C 1
ATOM 5407 O O . GLU A 1 759 ? -6.555 -4.122 -5.223 1.00 78.00 759 GLU A O 1
ATOM 5412 N N . ASP A 1 760 ? -6.058 -2.215 -4.146 1.00 82.31 760 ASP A N 1
ATOM 5413 C CA . ASP A 1 760 ? -4.728 -2.565 -3.606 1.00 82.31 760 ASP A CA 1
ATOM 5414 C C . ASP A 1 760 ? -4.725 -3.648 -2.499 1.00 82.31 760 ASP A C 1
ATOM 5416 O O . ASP A 1 760 ? -5.389 -3.524 -1.451 1.00 82.31 760 ASP A O 1
ATOM 5420 N N . SER A 1 761 ? -3.840 -4.646 -2.635 1.00 85.44 761 SER A N 1
ATOM 5421 C CA . SER A 1 761 ? -3.478 -5.581 -1.556 1.00 85.44 761 SER A CA 1
ATOM 5422 C C . SER A 1 761 ? -1.987 -5.587 -1.176 1.00 85.44 761 SER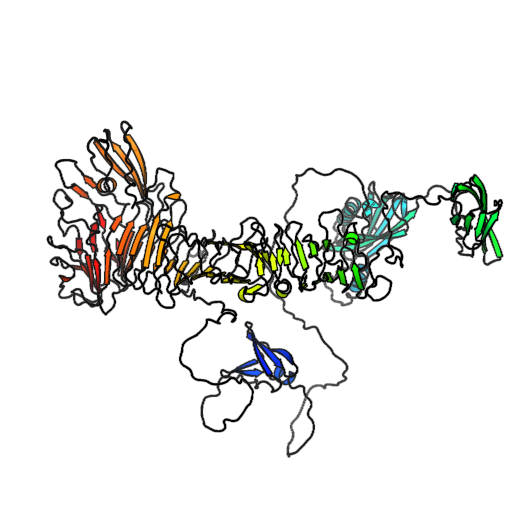 A C 1
ATOM 5424 O O . SER A 1 761 ? -1.092 -5.379 -1.999 1.00 85.44 761 SER A O 1
ATOM 5426 N N . LEU A 1 762 ? -1.715 -5.838 0.112 1.00 88.75 762 LEU A N 1
ATOM 5427 C CA . LEU A 1 762 ? -0.372 -5.950 0.688 1.00 88.75 762 LEU A CA 1
ATOM 5428 C C . LEU A 1 762 ? -0.266 -7.213 1.557 1.00 88.75 762 LEU A C 1
ATOM 5430 O O . LEU A 1 762 ? -0.669 -7.211 2.725 1.00 88.75 762 LEU A O 1
ATOM 5434 N N . ASN A 1 763 ? 0.326 -8.278 1.011 1.00 87.38 763 ASN A N 1
ATOM 5435 C CA . ASN A 1 763 ? 0.726 -9.451 1.797 1.00 87.38 763 ASN A CA 1
ATOM 5436 C C . ASN A 1 763 ? 2.149 -9.239 2.346 1.00 87.38 763 ASN A C 1
ATOM 5438 O O . ASN A 1 763 ? 3.060 -8.885 1.596 1.00 87.38 763 ASN A O 1
ATOM 5442 N N . ILE A 1 764 ? 2.353 -9.445 3.649 1.00 87.81 764 ILE A N 1
ATOM 5443 C CA . ILE A 1 764 ? 3.657 -9.350 4.314 1.00 87.81 764 ILE A CA 1
ATOM 5444 C C . ILE A 1 764 ? 4.033 -10.698 4.922 1.00 87.81 764 ILE A C 1
ATOM 5446 O O . ILE A 1 764 ? 3.451 -11.136 5.910 1.00 87.81 764 ILE A O 1
ATOM 5450 N N . ASN A 1 765 ? 5.092 -11.319 4.405 1.00 86.62 765 ASN A N 1
ATOM 5451 C CA . ASN A 1 765 ? 5.624 -12.560 4.962 1.00 86.62 765 ASN A CA 1
ATOM 5452 C C . ASN A 1 765 ? 6.792 -12.294 5.932 1.00 86.62 765 ASN A C 1
ATOM 5454 O O . ASN A 1 765 ? 7.915 -11.992 5.503 1.00 86.62 765 ASN A O 1
ATOM 5458 N N . LEU A 1 766 ? 6.531 -12.448 7.232 1.00 81.88 766 LEU A N 1
ATOM 5459 C CA . LEU A 1 766 ? 7.498 -12.361 8.328 1.00 81.88 766 LEU A CA 1
ATOM 5460 C C . LEU A 1 766 ? 8.270 -13.686 8.457 1.00 81.88 766 LEU A C 1
ATOM 5462 O O . LEU A 1 766 ? 7.724 -14.728 8.826 1.00 81.88 766 LEU A O 1
ATOM 5466 N N . ASN A 1 767 ? 9.581 -13.678 8.190 1.00 77.00 767 ASN A N 1
ATOM 5467 C CA . ASN A 1 767 ? 10.424 -14.884 8.269 1.00 77.00 767 ASN A CA 1
ATOM 5468 C C . ASN A 1 767 ? 10.943 -15.191 9.696 1.00 77.00 767 ASN A C 1
ATOM 5470 O O . ASN A 1 767 ? 12.050 -15.726 9.852 1.00 77.00 767 ASN A O 1
ATOM 5474 N N . GLY A 1 768 ? 10.139 -14.905 10.726 1.00 75.50 768 GLY A N 1
ATOM 5475 C CA . GLY A 1 768 ? 10.551 -14.927 12.137 1.00 75.50 768 GLY A CA 1
ATOM 5476 C C . GLY A 1 768 ? 10.975 -13.562 12.693 1.00 75.50 768 GLY A C 1
ATOM 5477 O O . GLY A 1 768 ? 11.725 -13.534 13.671 1.00 75.50 768 GLY A O 1
ATOM 5478 N N . ASP A 1 769 ? 10.547 -12.480 12.036 1.00 82.00 769 ASP A N 1
ATOM 5479 C CA . ASP A 1 769 ? 10.928 -11.080 12.274 1.00 82.00 769 ASP A CA 1
ATOM 5480 C C . ASP A 1 769 ? 9.685 -10.250 12.711 1.00 82.00 769 ASP A C 1
ATOM 5482 O O . ASP A 1 769 ? 8.552 -10.703 12.539 1.00 82.00 769 ASP A O 1
ATOM 5486 N N . GLU A 1 770 ? 9.877 -9.062 13.295 1.00 88.38 770 GLU A N 1
ATOM 5487 C CA . GLU A 1 770 ? 8.822 -8.169 13.843 1.00 88.38 770 GLU A CA 1
ATOM 5488 C C . GLU A 1 770 ? 8.402 -7.059 12.849 1.00 88.38 770 GLU A C 1
ATOM 5490 O O . GLU A 1 770 ? 9.217 -6.612 12.039 1.00 88.38 770 GLU A O 1
ATOM 5495 N N . ILE A 1 771 ? 7.156 -6.565 12.917 1.00 88.75 771 ILE A N 1
ATOM 5496 C CA . ILE A 1 771 ? 6.709 -5.335 12.227 1.00 88.75 771 ILE A CA 1
ATOM 5497 C C . ILE A 1 771 ? 6.051 -4.341 13.194 1.00 88.75 771 ILE A C 1
ATOM 5499 O O . ILE A 1 771 ? 4.937 -4.570 13.655 1.00 88.75 771 ILE A O 1
ATOM 5503 N N . ASP A 1 772 ? 6.692 -3.192 13.438 1.00 91.38 772 ASP A N 1
ATOM 5504 C CA . ASP A 1 772 ? 6.140 -2.078 14.226 1.00 91.38 772 ASP A CA 1
ATOM 5505 C C . ASP A 1 772 ? 5.961 -0.807 13.370 1.00 91.38 772 ASP A C 1
ATOM 5507 O O . ASP A 1 772 ? 6.902 -0.264 12.784 1.00 91.38 772 ASP A O 1
ATOM 5511 N N . THR A 1 773 ? 4.721 -0.317 13.302 1.00 91.56 773 THR A N 1
ATOM 5512 C CA . THR A 1 773 ? 4.332 0.945 12.643 1.00 91.56 773 THR A CA 1
ATOM 5513 C C . THR A 1 773 ? 3.604 1.906 13.596 1.00 91.56 773 THR A C 1
ATOM 5515 O O . THR A 1 773 ? 2.971 2.883 13.166 1.00 91.56 773 THR A O 1
ATOM 5518 N N . ILE A 1 774 ? 3.673 1.677 14.910 1.00 90.62 774 ILE A N 1
ATOM 5519 C CA . ILE A 1 774 ? 2.960 2.475 15.909 1.00 90.62 774 ILE A CA 1
ATOM 5520 C C . ILE A 1 774 ? 3.466 3.927 15.928 1.00 90.62 774 ILE A C 1
ATOM 5522 O O . ILE A 1 774 ? 4.641 4.249 16.039 1.00 90.62 774 ILE A O 1
ATOM 5526 N N . GLY A 1 775 ? 2.537 4.877 15.830 1.00 89.00 775 GLY A N 1
ATOM 5527 C CA . GLY A 1 775 ? 2.841 6.299 15.647 1.00 89.00 775 GLY A CA 1
ATOM 5528 C C . GLY A 1 775 ? 3.113 6.710 14.194 1.00 89.00 775 GLY A C 1
ATOM 5529 O O . GLY A 1 775 ? 3.196 7.914 13.927 1.00 89.00 775 GLY A O 1
ATOM 5530 N N . PHE A 1 776 ? 3.163 5.750 13.267 1.00 89.94 776 PHE A N 1
ATOM 5531 C CA . PHE A 1 776 ? 3.455 5.918 11.843 1.00 89.94 776 PHE A CA 1
ATOM 5532 C C . PHE A 1 776 ? 2.308 5.465 10.927 1.00 89.94 776 PHE A C 1
ATOM 5534 O O . PHE A 1 776 ? 2.538 5.210 9.758 1.00 89.94 776 PHE A O 1
ATOM 5541 N N . GLY A 1 777 ? 1.055 5.427 11.395 1.00 84.00 777 GLY A N 1
ATOM 5542 C CA . GLY A 1 777 ? -0.086 4.888 10.625 1.00 84.00 777 GLY A CA 1
ATOM 5543 C C . GLY A 1 777 ? -0.587 5.662 9.390 1.00 84.00 777 GLY A C 1
ATOM 5544 O O . GLY A 1 777 ? -1.791 5.790 9.198 1.00 84.00 777 GLY A O 1
ATOM 5545 N N . ARG A 1 778 ? 0.319 6.289 8.637 1.00 88.12 778 ARG A N 1
ATOM 5546 C CA . ARG A 1 778 ? 0.201 6.711 7.224 1.00 88.12 778 ARG A CA 1
ATOM 5547 C C . ARG A 1 778 ? 1.440 6.284 6.422 1.00 88.12 778 ARG A C 1
ATOM 5549 O O . ARG A 1 778 ? 1.733 6.832 5.365 1.00 88.12 778 ARG A O 1
ATOM 5556 N N . ASP A 1 779 ? 2.239 5.390 6.996 1.00 90.56 779 ASP A N 1
ATOM 5557 C CA . ASP A 1 779 ? 3.379 4.781 6.336 1.00 90.56 779 ASP A CA 1
ATOM 5558 C C . ASP A 1 779 ? 2.956 3.508 5.603 1.00 90.56 779 ASP A C 1
ATOM 5560 O O . ASP A 1 779 ? 3.628 3.149 4.656 1.00 90.56 779 ASP A O 1
ATOM 5564 N N . ILE A 1 780 ? 1.832 2.888 5.967 1.00 90.44 780 ILE A N 1
ATOM 5565 C CA . ILE A 1 780 ? 1.026 2.069 5.057 1.00 90.44 780 ILE A CA 1
ATOM 5566 C C . ILE A 1 780 ? -0.231 2.906 4.791 1.00 90.44 780 ILE A C 1
ATOM 5568 O O . ILE A 1 780 ? -0.926 3.282 5.739 1.00 90.44 780 ILE A O 1
ATOM 5572 N N . ASP A 1 781 ? -0.448 3.293 3.538 1.00 88.69 781 ASP A N 1
ATOM 5573 C CA . ASP A 1 781 ? -1.517 4.193 3.087 1.00 88.69 781 ASP A CA 1
ATOM 5574 C C . ASP A 1 781 ? -2.004 3.715 1.712 1.00 88.69 781 ASP A C 1
ATOM 5576 O O . ASP A 1 781 ? -1.208 3.130 0.977 1.00 88.69 781 ASP A O 1
ATOM 5580 N N . HIS A 1 782 ? -3.276 3.960 1.383 1.00 87.88 782 HIS A N 1
ATOM 5581 C CA . HIS A 1 782 ? -3.933 3.411 0.184 1.00 87.88 782 HIS A CA 1
ATOM 5582 C C . HIS A 1 782 ? -3.755 1.883 0.071 1.00 87.88 782 HIS A C 1
ATOM 5584 O O . HIS A 1 782 ? -2.958 1.399 -0.723 1.00 87.88 782 HIS A O 1
ATOM 5590 N N . VAL A 1 783 ? -4.408 1.137 0.968 1.00 89.31 783 VAL A N 1
ATOM 5591 C CA . VAL A 1 783 ? -4.422 -0.334 0.956 1.00 89.31 783 VAL A CA 1
ATOM 5592 C C . VAL A 1 783 ? -5.765 -0.803 1.491 1.00 89.31 783 VAL A C 1
ATOM 5594 O O . VAL A 1 783 ? -6.143 -0.433 2.608 1.00 89.31 783 VAL A O 1
ATOM 5597 N N . GLU A 1 784 ? -6.461 -1.649 0.739 1.00 90.44 784 GLU A N 1
ATOM 5598 C CA . GLU A 1 784 ? -7.753 -2.199 1.145 1.00 90.44 784 GLU A CA 1
ATOM 5599 C C . GLU A 1 784 ? -7.573 -3.486 1.952 1.00 90.44 784 GLU A C 1
ATOM 5601 O O . GLU A 1 784 ? -8.280 -3.692 2.942 1.00 90.44 784 GLU A O 1
ATOM 5606 N N . TYR A 1 785 ? -6.622 -4.337 1.557 1.00 90.94 785 TYR A N 1
ATOM 5607 C CA . TYR A 1 785 ? -6.413 -5.665 2.136 1.00 90.94 785 TYR A CA 1
ATOM 5608 C C . TYR A 1 785 ? -4.972 -5.850 2.617 1.00 90.94 785 TYR A C 1
ATOM 5610 O O . TYR A 1 785 ? -4.034 -5.791 1.826 1.00 90.94 785 TYR A O 1
ATOM 5618 N N . ILE A 1 786 ? -4.799 -6.110 3.914 1.00 92.31 786 ILE A N 1
ATOM 5619 C CA . ILE A 1 786 ? -3.500 -6.419 4.525 1.00 92.31 786 ILE A CA 1
ATOM 5620 C C . ILE A 1 786 ? -3.545 -7.830 5.107 1.00 92.31 786 ILE A C 1
ATOM 5622 O O . ILE A 1 786 ? -4.451 -8.158 5.871 1.00 92.31 786 ILE A O 1
ATOM 5626 N N . ASP A 1 787 ? -2.549 -8.640 4.769 1.00 91.62 787 ASP A N 1
ATOM 5627 C CA . ASP A 1 787 ? -2.408 -10.034 5.199 1.00 91.62 787 ASP A CA 1
ATOM 5628 C C . ASP A 1 787 ? -0.982 -10.229 5.732 1.00 91.62 787 ASP A C 1
ATOM 5630 O O . ASP A 1 787 ? -0.027 -9.911 5.022 1.00 91.62 787 ASP A O 1
ATOM 5634 N N . ILE A 1 788 ? -0.805 -10.660 6.986 1.00 90.31 788 ILE A N 1
ATOM 5635 C CA . ILE A 1 788 ? 0.528 -10.831 7.589 1.00 90.31 788 ILE A CA 1
ATOM 5636 C C . ILE A 1 788 ? 0.769 -12.289 7.985 1.00 90.31 788 ILE A C 1
ATOM 5638 O O . ILE A 1 788 ? 0.312 -12.781 9.018 1.00 90.31 788 ILE A O 1
ATOM 5642 N N . ASP A 1 789 ? 1.578 -12.951 7.162 1.00 86.19 789 ASP A N 1
ATOM 5643 C CA . ASP A 1 789 ? 1.938 -14.360 7.251 1.00 86.19 789 ASP A CA 1
ATOM 5644 C C . ASP A 1 789 ? 3.226 -14.581 8.059 1.00 86.19 789 ASP A C 1
ATOM 5646 O O . ASP A 1 789 ? 4.268 -13.996 7.758 1.00 86.19 789 ASP A O 1
ATOM 5650 N N . ALA A 1 790 ? 3.230 -15.569 8.958 1.00 84.69 790 ALA A N 1
ATOM 5651 C CA . ALA A 1 790 ? 4.456 -16.130 9.537 1.00 84.69 790 ALA A CA 1
ATOM 5652 C C . ALA A 1 790 ? 4.529 -17.654 9.309 1.00 84.69 790 ALA A C 1
ATOM 5654 O O . ALA A 1 790 ? 4.056 -18.437 10.136 1.00 84.69 790 ALA A O 1
ATOM 5655 N N . PRO A 1 791 ? 5.193 -18.158 8.245 1.00 69.62 791 PRO A N 1
ATOM 5656 C CA . PRO A 1 791 ? 5.219 -19.596 7.922 1.00 69.62 791 PRO A CA 1
ATOM 5657 C C . PRO A 1 791 ? 5.863 -20.522 8.977 1.00 69.62 791 PRO A C 1
ATOM 5659 O O . PRO A 1 791 ? 5.832 -21.754 8.831 1.00 69.62 791 PRO A O 1
ATOM 5662 N N . GLY A 1 792 ? 6.508 -19.959 10.004 1.00 69.88 792 GLY A N 1
ATOM 5663 C CA . GLY A 1 792 ? 7.003 -20.664 11.191 1.00 69.88 792 GLY A CA 1
ATOM 5664 C C . GLY A 1 792 ? 6.171 -20.452 12.466 1.00 69.88 792 GLY A C 1
ATOM 5665 O O . GLY A 1 792 ? 6.350 -21.220 13.419 1.00 69.88 792 GLY A O 1
ATOM 5666 N N . GLY A 1 793 ? 5.246 -19.486 12.456 1.00 64.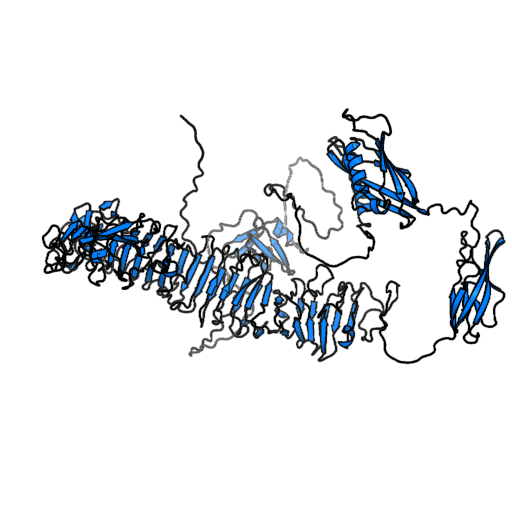38 793 GLY A N 1
ATOM 5667 C CA . GLY A 1 793 ? 4.509 -18.944 13.601 1.00 64.38 793 GLY A CA 1
ATOM 5668 C C . GLY A 1 793 ? 5.294 -17.920 14.434 1.00 64.38 793 GLY A C 1
ATOM 5669 O O . GLY A 1 793 ? 4.714 -17.320 15.331 1.00 64.38 793 GLY A O 1
ATOM 5670 N N . ASP A 1 794 ? 6.595 -17.752 14.181 1.00 74.75 794 ASP A N 1
ATOM 5671 C CA . ASP A 1 794 ? 7.448 -16.731 14.790 1.00 74.75 794 ASP A CA 1
ATOM 5672 C C . ASP A 1 794 ? 7.292 -15.377 14.072 1.00 74.75 794 ASP A C 1
ATOM 5674 O O . ASP A 1 794 ? 7.380 -15.330 12.844 1.00 74.75 794 ASP A O 1
ATOM 5678 N N . GLY A 1 795 ? 7.080 -14.300 14.835 1.00 80.06 795 GLY A N 1
ATOM 5679 C CA . GLY A 1 795 ? 6.814 -12.947 14.327 1.00 80.06 795 GLY A CA 1
ATOM 5680 C C . GLY A 1 795 ? 5.698 -12.231 15.100 1.00 80.06 795 GLY A C 1
ATOM 5681 O O . GLY A 1 795 ? 4.635 -12.805 15.333 1.00 80.06 795 GLY A O 1
ATOM 5682 N N . GLU A 1 796 ? 5.950 -10.974 15.470 1.00 88.25 796 GLU A N 1
ATOM 5683 C CA . GLU A 1 796 ? 5.037 -10.069 16.192 1.00 88.25 796 GLU A CA 1
ATOM 5684 C C . GLU A 1 796 ? 4.626 -8.915 15.245 1.00 88.25 796 GLU A C 1
ATOM 5686 O O . GLU A 1 796 ? 5.448 -8.446 14.449 1.00 88.25 796 GLU A O 1
ATOM 5691 N N . ALA A 1 797 ? 3.368 -8.454 15.299 1.00 92.44 797 ALA A N 1
ATOM 5692 C CA . ALA A 1 797 ? 2.861 -7.388 14.422 1.00 92.44 797 ALA A CA 1
ATOM 5693 C C . ALA A 1 797 ? 2.120 -6.287 15.193 1.00 92.44 797 ALA A C 1
ATOM 5695 O O . ALA A 1 797 ? 1.114 -6.527 15.861 1.00 92.44 797 ALA A O 1
ATOM 5696 N N . HIS A 1 798 ? 2.597 -5.051 15.070 1.00 93.88 798 HIS A N 1
ATOM 5697 C CA . HIS A 1 798 ? 2.098 -3.872 15.768 1.00 93.88 798 HIS A CA 1
ATOM 5698 C C . HIS A 1 798 ? 1.750 -2.774 14.754 1.00 93.88 798 HIS A C 1
ATOM 5700 O O . HIS A 1 798 ? 2.584 -1.976 14.317 1.00 93.88 798 HIS A O 1
ATOM 5706 N N . LEU A 1 799 ? 0.482 -2.748 14.345 1.00 94.94 799 LEU A N 1
ATOM 5707 C CA . LEU A 1 799 ? -0.008 -1.908 13.259 1.00 94.94 799 LEU A CA 1
ATOM 5708 C C . LEU A 1 799 ? -0.787 -0.698 13.774 1.00 94.94 799 LEU A C 1
ATOM 5710 O O . LEU A 1 799 ? -1.655 -0.808 14.642 1.00 94.94 799 LEU A O 1
ATOM 5714 N N . GLN A 1 800 ? -0.524 0.476 13.201 1.00 94.31 800 GLN A N 1
ATOM 5715 C CA . GLN A 1 800 ? -1.397 1.638 13.360 1.00 94.31 800 GLN A CA 1
ATOM 5716 C C . GLN A 1 800 ? -1.941 2.067 12.001 1.00 94.31 800 GLN A C 1
ATOM 5718 O O . GLN A 1 800 ? -1.179 2.216 11.055 1.00 94.31 800 GLN A O 1
ATOM 5723 N N . PHE A 1 801 ? -3.228 2.404 11.947 1.00 94.38 801 PHE A N 1
ATOM 5724 C CA . PHE A 1 801 ? -3.849 3.050 10.792 1.00 94.38 801 PHE A CA 1
ATOM 5725 C C . PHE A 1 801 ? -4.517 4.358 11.212 1.00 94.38 801 PHE A C 1
ATOM 5727 O O . PHE A 1 801 ? -5.159 4.456 12.265 1.00 94.38 801 PHE A O 1
ATOM 5734 N N . ASN A 1 802 ? -4.346 5.394 10.392 1.00 92.00 802 ASN A N 1
ATOM 5735 C CA . ASN A 1 802 ? -4.974 6.689 10.598 1.00 92.00 802 ASN A CA 1
ATOM 5736 C C . ASN A 1 802 ? -5.935 7.007 9.450 1.00 92.00 802 ASN A C 1
ATOM 5738 O O . ASN A 1 802 ? -5.546 6.976 8.292 1.00 92.00 802 ASN A O 1
ATOM 5742 N N . GLY A 1 803 ? -7.156 7.417 9.778 1.00 90.31 803 GLY A N 1
ATOM 5743 C CA . GLY A 1 803 ? -8.144 7.912 8.813 1.00 90.31 803 GLY A CA 1
ATOM 5744 C C . GLY A 1 803 ? -8.819 9.168 9.352 1.00 90.31 803 GLY A C 1
ATOM 5745 O O . GLY A 1 803 ? -8.823 9.392 10.558 1.00 90.31 803 GLY A O 1
ATOM 5746 N N . SER A 1 804 ? -9.353 10.036 8.500 1.00 87.94 804 SER A N 1
ATOM 5747 C CA . SER A 1 804 ? -9.930 11.321 8.922 1.00 87.94 804 SER A CA 1
ATOM 5748 C C . SER A 1 804 ? -11.029 11.813 7.982 1.00 87.94 804 SER A C 1
ATOM 5750 O O . SER A 1 804 ? -11.106 11.429 6.818 1.00 87.94 804 SER A O 1
ATOM 5752 N N . GLY A 1 805 ? -11.856 12.761 8.424 1.00 83.75 805 GLY A N 1
ATOM 5753 C CA . GLY A 1 805 ? -12.957 13.286 7.614 1.00 83.75 805 GLY A CA 1
ATOM 5754 C C . GLY A 1 805 ? -12.563 14.116 6.380 1.00 83.75 805 GLY A C 1
ATOM 5755 O O . GLY A 1 805 ? -13.451 14.603 5.673 1.00 83.75 805 GLY A O 1
ATOM 5756 N N . ALA A 1 806 ? -11.267 14.334 6.132 1.00 81.69 806 ALA A N 1
ATOM 5757 C CA . ALA A 1 806 ? -10.746 15.034 4.950 1.00 81.69 806 ALA A CA 1
ATOM 5758 C C . ALA A 1 806 ? -9.817 14.176 4.074 1.00 81.69 806 ALA A C 1
ATOM 5760 O O . ALA A 1 806 ? -9.465 14.615 2.979 1.00 81.69 806 ALA A O 1
ATOM 5761 N N . ASP A 1 807 ? -9.425 13.014 4.583 1.00 85.00 807 ASP A N 1
ATOM 5762 C CA . ASP A 1 807 ? -8.456 12.073 4.039 1.00 85.00 807 ASP A CA 1
ATOM 5763 C C . ASP A 1 807 ? -8.757 10.761 4.775 1.00 85.00 807 ASP A C 1
ATOM 5765 O O . ASP A 1 807 ? -8.375 10.599 5.939 1.00 85.00 807 ASP A O 1
ATOM 5769 N N . LYS A 1 808 ? -9.623 9.945 4.176 1.00 90.44 808 LYS A N 1
ATOM 5770 C CA . LYS A 1 808 ? -10.183 8.739 4.788 1.00 90.44 808 LYS A CA 1
ATOM 5771 C C . LYS A 1 808 ? -9.250 7.563 4.532 1.00 90.44 808 LYS A C 1
ATOM 5773 O O . LYS A 1 808 ? -8.558 7.549 3.523 1.00 90.44 808 LYS A O 1
ATOM 5778 N N . SER A 1 809 ? -9.249 6.601 5.444 1.00 91.81 809 SER A N 1
ATOM 5779 C CA . SER A 1 809 ? -8.646 5.302 5.161 1.00 91.81 809 SER A CA 1
ATOM 5780 C C . SER A 1 809 ? -9.531 4.548 4.164 1.00 91.81 809 SER A C 1
ATOM 5782 O O . SER A 1 809 ? -10.752 4.710 4.193 1.00 91.81 809 SER A O 1
ATOM 5784 N N . THR A 1 810 ? -8.914 3.753 3.299 1.00 90.94 810 THR A N 1
ATOM 5785 C CA . THR A 1 810 ? -9.591 2.835 2.373 1.00 90.94 810 THR A CA 1
ATOM 5786 C C . THR A 1 810 ? -9.580 1.385 2.881 1.00 90.94 810 THR A C 1
ATOM 5788 O O . THR A 1 810 ? -10.128 0.495 2.246 1.00 90.94 810 THR A O 1
ATOM 5791 N N . LEU A 1 811 ? -9.001 1.152 4.064 1.00 93.38 811 LEU A N 1
ATOM 5792 C CA . LEU A 1 811 ? -8.794 -0.166 4.656 1.00 93.38 811 LEU A CA 1
ATOM 5793 C C . LEU A 1 811 ? -10.115 -0.925 4.863 1.00 93.38 811 LEU A C 1
ATOM 5795 O O . LEU A 1 811 ? -11.013 -0.439 5.558 1.00 93.38 811 LEU A O 1
ATOM 5799 N N . ARG A 1 812 ? -10.180 -2.140 4.304 1.00 94.44 812 ARG A N 1
ATOM 5800 C CA . ARG A 1 812 ? -11.314 -3.077 4.358 1.00 94.44 812 ARG A CA 1
ATOM 5801 C C . ARG A 1 812 ? -11.010 -4.327 5.177 1.00 94.44 812 ARG A C 1
ATOM 5803 O O . ARG A 1 812 ? -11.904 -4.838 5.847 1.00 94.44 812 ARG A O 1
ATOM 5810 N N . ALA A 1 813 ? -9.774 -4.831 5.145 1.00 95.38 813 ALA A N 1
ATOM 5811 C CA . ALA A 1 813 ? -9.377 -5.951 5.989 1.00 95.38 813 ALA A CA 1
ATOM 5812 C C . ALA A 1 813 ? -7.920 -5.903 6.468 1.00 95.38 813 ALA A C 1
ATOM 5814 O O . ALA A 1 813 ? -7.024 -5.472 5.743 1.00 95.38 813 ALA A O 1
ATOM 5815 N N . VAL A 1 814 ? -7.698 -6.426 7.675 1.00 96.56 814 VAL A N 1
ATOM 5816 C CA . VAL A 1 814 ? -6.376 -6.770 8.220 1.00 96.56 814 VAL A CA 1
ATOM 5817 C C . VAL A 1 814 ? -6.448 -8.188 8.780 1.00 96.56 814 VAL A C 1
ATOM 5819 O O . VAL A 1 814 ? -7.266 -8.444 9.664 1.00 96.56 814 VAL A O 1
ATOM 5822 N N . ASP A 1 815 ? -5.605 -9.099 8.301 1.00 95.19 815 ASP A N 1
ATOM 5823 C CA . ASP A 1 815 ? -5.475 -10.457 8.835 1.00 95.19 815 ASP A CA 1
ATOM 5824 C C . ASP A 1 815 ? -4.095 -10.660 9.478 1.00 95.19 815 ASP A C 1
ATOM 5826 O O . ASP A 1 815 ? -3.060 -10.502 8.834 1.00 95.19 815 ASP A O 1
ATOM 5830 N N . LEU A 1 816 ? -4.096 -10.969 10.777 1.00 94.12 816 LEU A N 1
ATOM 5831 C CA . LEU A 1 816 ? -2.925 -11.332 11.584 1.00 94.12 816 LEU A CA 1
ATOM 5832 C C . LEU A 1 816 ? -3.041 -12.774 12.120 1.00 94.12 816 LEU A C 1
ATOM 5834 O O . LEU A 1 816 ? -2.253 -13.189 12.971 1.00 94.12 816 LEU A O 1
ATOM 5838 N N . SER A 1 817 ? -4.048 -13.541 11.686 1.00 90.38 817 SER A N 1
ATOM 5839 C CA . SER A 1 817 ? -4.446 -14.790 12.352 1.00 90.38 817 SER A CA 1
ATOM 5840 C C . SER A 1 817 ? -3.489 -15.973 12.145 1.00 90.38 817 SER A C 1
ATOM 5842 O O . SER A 1 817 ? -3.554 -16.943 12.907 1.00 90.38 817 SER A O 1
ATOM 5844 N N . ASP A 1 818 ? -2.571 -15.878 11.175 1.00 88.19 818 ASP A N 1
ATOM 5845 C CA . ASP A 1 818 ? -1.508 -16.864 10.924 1.00 88.19 818 ASP A CA 1
ATOM 5846 C C . ASP A 1 818 ? -0.216 -16.597 11.742 1.00 88.19 818 ASP A C 1
ATOM 5848 O O . ASP A 1 818 ? 0.690 -17.441 11.771 1.00 88.19 818 ASP A O 1
ATOM 5852 N N . LEU A 1 819 ? -0.146 -15.484 12.490 1.00 89.88 819 LEU A N 1
ATOM 5853 C CA . LEU A 1 819 ? 0.873 -15.248 13.525 1.00 89.88 819 LEU A CA 1
ATOM 5854 C C . LEU A 1 819 ? 0.598 -16.112 14.773 1.00 89.88 819 LEU A C 1
ATOM 5856 O O . LEU A 1 819 ? -0.531 -16.531 15.020 1.00 89.88 819 LEU A O 1
ATOM 5860 N N . SER A 1 820 ? 1.625 -16.418 15.579 1.00 84.81 820 SER A N 1
ATOM 5861 C CA . SER A 1 820 ? 1.443 -17.169 16.844 1.00 84.81 820 SER A CA 1
ATOM 5862 C C . SER A 1 820 ? 2.038 -16.505 18.089 1.00 84.81 820 SER A C 1
ATOM 5864 O O . SER A 1 820 ? 2.070 -17.121 19.159 1.00 84.81 820 SER A O 1
ATOM 5866 N N . GLU A 1 821 ? 2.502 -15.269 17.937 1.00 85.62 821 GLU A N 1
ATOM 5867 C CA . GLU A 1 821 ? 2.958 -14.371 18.999 1.00 85.62 821 GLU A CA 1
ATOM 5868 C C . GLU A 1 821 ? 2.036 -13.134 19.031 1.00 85.62 821 GLU A C 1
ATOM 5870 O O . GLU A 1 821 ? 1.170 -12.989 18.168 1.00 85.62 821 GLU A O 1
ATOM 5875 N N . ASP A 1 822 ? 2.168 -12.301 20.063 1.00 89.62 822 ASP A N 1
ATOM 5876 C CA . ASP A 1 822 ? 1.208 -11.240 20.394 1.00 89.62 822 ASP A CA 1
ATOM 5877 C C . ASP A 1 822 ? 1.161 -10.133 19.313 1.00 89.62 822 ASP A C 1
ATOM 5879 O O . ASP A 1 822 ? 2.197 -9.665 18.828 1.00 89.62 822 ASP A O 1
ATOM 5883 N N . GLY A 1 823 ? -0.036 -9.660 18.963 1.00 93.44 823 GLY A N 1
ATOM 5884 C CA . GLY A 1 823 ? -0.261 -8.581 18.005 1.00 93.44 823 GLY A CA 1
ATOM 5885 C C . GLY A 1 823 ? -0.777 -7.284 18.637 1.00 93.44 823 GLY A C 1
ATOM 5886 O O . GLY A 1 823 ? -1.093 -7.169 19.827 1.00 93.44 823 GLY A O 1
ATOM 5887 N N . SER A 1 824 ? -0.838 -6.224 17.834 1.00 95.81 824 SER A N 1
ATOM 5888 C CA . SER A 1 824 ? -1.482 -4.967 18.222 1.00 95.81 824 SER A CA 1
ATOM 5889 C C . SER A 1 824 ? -2.058 -4.224 17.025 1.00 95.81 824 SER A C 1
ATOM 5891 O O . SER A 1 824 ? -1.372 -4.054 16.020 1.00 95.81 824 SER A O 1
ATOM 5893 N N . VAL A 1 825 ? -3.282 -3.704 17.155 1.00 97.44 825 VAL A N 1
ATOM 5894 C CA . VAL A 1 825 ? -3.905 -2.835 16.142 1.00 97.44 825 VAL A CA 1
ATOM 5895 C C . VAL A 1 825 ? -4.425 -1.548 16.777 1.00 97.44 825 VAL A C 1
ATOM 5897 O O . VAL A 1 825 ? -5.152 -1.551 17.773 1.00 97.44 825 VAL A O 1
ATOM 5900 N N . VAL A 1 826 ? -4.050 -0.419 16.174 1.00 96.25 826 VAL A N 1
ATOM 5901 C CA . VAL A 1 826 ? -4.366 0.928 16.653 1.00 96.25 826 VAL A CA 1
ATOM 5902 C C . VAL A 1 826 ? -5.071 1.728 15.554 1.00 96.25 826 VAL A C 1
ATOM 5904 O O . VAL A 1 826 ? -4.451 2.105 14.562 1.00 96.25 826 VAL A O 1
ATOM 5907 N N . LEU A 1 827 ? -6.352 2.059 15.742 1.00 95.56 827 LEU A N 1
ATOM 5908 C CA . LEU A 1 827 ? -7.134 2.874 14.799 1.00 95.56 827 LEU A CA 1
ATOM 5909 C C . LEU A 1 827 ? -7.338 4.289 15.349 1.00 95.56 827 LEU A C 1
ATOM 5911 O O . LEU A 1 827 ? -7.964 4.484 16.397 1.00 95.56 827 LEU A O 1
ATOM 5915 N N . ARG A 1 828 ? -6.801 5.306 14.662 1.00 90.25 828 ARG A N 1
ATOM 5916 C CA . ARG A 1 828 ? -6.799 6.705 15.143 1.00 90.25 828 ARG A CA 1
ATOM 5917 C C . ARG A 1 828 ? -7.134 7.731 14.052 1.00 90.25 828 ARG A C 1
ATOM 5919 O O . ARG A 1 828 ? -7.167 7.436 12.865 1.00 90.25 828 ARG A O 1
ATOM 5926 N N . GLY A 1 829 ? -7.406 8.968 14.476 1.00 87.19 829 GLY A N 1
ATOM 5927 C CA . GLY A 1 829 ? -7.636 10.095 13.567 1.00 87.19 829 GLY A CA 1
ATOM 5928 C C . GLY A 1 829 ? -6.343 10.765 13.099 1.00 87.19 829 GLY A C 1
ATOM 5929 O O . GLY A 1 829 ? -5.464 11.033 13.929 1.00 87.19 829 GLY A O 1
ATOM 5930 N N . ASP A 1 830 ? -6.228 11.098 11.807 1.00 77.06 830 ASP A N 1
ATOM 5931 C CA . ASP A 1 830 ? -5.075 11.867 11.313 1.00 77.06 830 ASP A CA 1
ATOM 5932 C C . ASP A 1 830 ? -5.160 13.368 11.655 1.00 77.06 830 ASP A C 1
ATOM 5934 O O . ASP A 1 830 ? -5.715 14.209 10.944 1.00 77.06 830 ASP A O 1
ATOM 5938 N N . LEU A 1 831 ? -4.446 13.730 12.718 1.00 68.25 831 LEU A N 1
ATOM 5939 C CA . LEU A 1 831 ? -4.263 15.105 13.181 1.00 68.25 831 LEU A CA 1
ATOM 5940 C C . LEU A 1 831 ? -3.699 16.071 12.127 1.00 68.25 831 LEU A C 1
ATOM 5942 O O . LEU A 1 831 ? -3.820 17.294 12.311 1.00 68.25 831 LEU A O 1
ATOM 5946 N N . SER A 1 832 ? -3.033 15.564 11.083 1.00 58.78 832 SER A N 1
ATOM 5947 C CA . SER A 1 832 ? -2.275 16.352 10.109 1.00 58.78 832 SER A CA 1
ATOM 5948 C C . SER A 1 832 ? -3.161 17.230 9.217 1.00 58.78 832 SER A C 1
ATOM 5950 O O . SER A 1 832 ? -2.810 18.390 8.959 1.00 58.78 832 SER A O 1
ATOM 5952 N N . VAL A 1 833 ? -4.339 16.736 8.822 1.00 52.25 833 VAL A N 1
ATOM 5953 C CA . VAL A 1 833 ? -5.251 17.422 7.886 1.00 52.25 833 VAL A CA 1
ATOM 5954 C C . VAL A 1 833 ? -6.141 18.469 8.558 1.00 52.25 833 VAL A C 1
ATOM 5956 O O . VAL A 1 833 ? -6.754 19.322 7.900 1.00 52.25 833 VAL A O 1
ATOM 5959 N N . SER A 1 834 ? -6.201 18.462 9.889 1.00 54.47 834 SER A N 1
ATOM 5960 C CA . SER A 1 834 ? -7.095 19.339 10.630 1.00 54.47 834 SER A CA 1
ATOM 5961 C C . SER A 1 834 ? -6.719 20.825 10.524 1.00 54.47 834 SER A C 1
ATOM 5963 O O . SER A 1 834 ? -5.581 21.260 10.709 1.00 54.47 834 SER A O 1
ATOM 5965 N N . ASN A 1 835 ? -7.726 21.667 10.268 1.00 54.97 835 ASN A N 1
ATOM 5966 C CA . ASN A 1 835 ? -7.553 23.112 10.102 1.00 54.97 835 ASN A CA 1
ATOM 5967 C C . ASN A 1 835 ? -6.916 23.726 11.377 1.00 54.97 835 ASN A C 1
ATOM 5969 O O . ASN A 1 835 ? -7.583 23.765 12.423 1.00 54.97 835 ASN A O 1
ATOM 5973 N N . PRO A 1 836 ? -5.648 24.197 11.342 1.00 49.25 836 PRO A N 1
ATOM 5974 C CA . PRO A 1 836 ? -4.795 24.228 12.530 1.00 49.25 836 PRO A CA 1
ATOM 5975 C C . PRO A 1 836 ? -5.349 25.119 13.649 1.00 49.25 836 PRO A C 1
ATOM 5977 O O . PRO A 1 836 ? -5.302 26.355 13.591 1.00 49.25 836 PRO A O 1
ATOM 5980 N N . GLY A 1 837 ? -5.853 24.463 14.700 1.00 56.78 837 GLY A N 1
ATOM 5981 C CA . GLY A 1 837 ? -6.506 25.082 15.856 1.00 56.78 837 GLY A CA 1
ATOM 5982 C C . GLY A 1 837 ? -7.982 24.716 16.077 1.00 56.78 837 GLY A C 1
ATOM 5983 O O . GLY A 1 837 ? -8.593 25.334 16.956 1.00 56.78 837 GLY A O 1
ATOM 5984 N N . VAL A 1 838 ? -8.554 23.767 15.321 1.00 61.91 838 VAL A N 1
ATOM 5985 C CA . VAL A 1 838 ? -9.935 23.266 15.515 1.00 61.91 838 VAL A CA 1
ATOM 5986 C C . VAL A 1 838 ? -9.999 21.818 16.018 1.00 61.91 838 VAL A C 1
ATOM 5988 O O . VAL A 1 838 ? -10.728 21.597 16.991 1.00 61.91 838 VAL A O 1
ATOM 5991 N N . ALA A 1 839 ? -9.264 20.876 15.410 1.00 59.06 839 ALA A N 1
ATOM 5992 C CA . ALA A 1 839 ? -9.216 19.482 15.870 1.00 59.06 839 ALA A CA 1
ATOM 5993 C C . ALA A 1 839 ? -8.089 19.219 16.871 1.00 59.06 839 ALA A C 1
ATOM 5995 O O . ALA A 1 839 ? -7.154 20.024 16.988 1.00 59.06 839 ALA A O 1
ATOM 5996 N N . ILE A 1 840 ? -8.233 18.139 17.645 1.00 61.38 840 ILE A N 1
ATOM 5997 C CA . ILE A 1 840 ? -7.259 17.666 18.631 1.00 61.38 840 ILE A CA 1
ATOM 5998 C C . ILE A 1 840 ? -7.441 16.158 18.863 1.00 61.38 840 ILE A C 1
ATOM 6000 O O . ILE A 1 840 ? -8.573 15.710 19.006 1.00 61.38 840 ILE A O 1
ATOM 6004 N N . ALA A 1 841 ? -6.345 15.409 18.998 1.00 57.81 841 ALA A N 1
ATOM 6005 C CA . ALA A 1 841 ? -6.382 13.991 19.371 1.00 57.81 841 ALA A CA 1
ATOM 6006 C C . ALA A 1 841 ? -6.985 13.773 20.761 1.00 57.81 841 ALA A C 1
ATOM 6008 O O . ALA A 1 841 ? -6.896 14.646 21.631 1.00 57.81 841 ALA A O 1
ATOM 6009 N N . ILE A 1 842 ? -7.518 12.572 20.970 1.00 54.91 842 ILE A N 1
ATOM 6010 C CA . ILE A 1 842 ? -8.122 12.152 22.237 1.00 54.91 842 ILE A CA 1
ATOM 6011 C C . ILE A 1 842 ? -7.048 11.918 23.315 1.00 54.91 842 ILE A C 1
ATOM 6013 O O . ILE A 1 842 ? -7.118 12.547 24.373 1.00 54.91 842 ILE A O 1
ATOM 6017 N N . ASP A 1 843 ? -5.990 11.153 23.007 1.00 46.03 843 ASP A N 1
ATOM 6018 C CA . ASP A 1 843 ? -4.831 10.928 23.902 1.00 46.03 843 ASP A CA 1
ATOM 6019 C C . ASP A 1 843 ? -4.072 12.228 24.240 1.00 46.03 843 ASP A C 1
ATOM 6021 O O . ASP A 1 843 ? -3.518 12.419 25.331 1.00 46.03 843 ASP A O 1
ATOM 6025 N N . GLN A 1 844 ? -4.089 13.207 23.332 1.00 41.47 844 GLN A N 1
ATOM 6026 C CA . GLN A 1 844 ? -3.428 14.472 23.593 1.00 41.47 844 GLN A CA 1
ATOM 6027 C C . GLN A 1 844 ? -4.004 15.119 24.859 1.00 41.47 844 GLN A C 1
ATOM 6029 O O . GLN A 1 844 ? -5.066 15.738 24.861 1.00 41.47 844 GLN A O 1
ATOM 6034 N N . THR A 1 845 ? -3.187 15.187 25.914 1.00 37.38 845 THR A N 1
ATOM 6035 C CA . THR A 1 845 ? -3.426 16.048 27.094 1.00 37.38 845 THR A CA 1
ATOM 6036 C C . THR A 1 845 ? -3.621 17.540 26.736 1.00 37.38 845 THR A C 1
ATOM 6038 O O . THR A 1 845 ? -3.950 18.369 27.594 1.00 37.38 845 THR A O 1
ATOM 6041 N N . SER A 1 846 ? -3.443 17.897 25.457 1.00 37.31 846 SER A N 1
ATOM 6042 C CA . SER A 1 846 ? -3.761 19.181 24.838 1.00 37.31 846 SER A CA 1
ATOM 6043 C C . SER A 1 846 ? -5.157 19.289 24.185 1.00 37.31 846 SER A C 1
ATOM 6045 O O . SER A 1 846 ? -5.536 20.412 23.844 1.00 37.31 846 SER A O 1
ATOM 6047 N N . ALA A 1 847 ? -5.992 18.236 24.152 1.00 37.47 847 ALA A N 1
ATOM 6048 C CA . ALA A 1 847 ? -7.446 18.293 23.893 1.00 37.47 847 ALA A CA 1
ATOM 6049 C C . ALA A 1 847 ? -8.128 19.360 24.763 1.00 37.47 847 ALA A C 1
ATOM 6051 O O . ALA A 1 847 ? -9.045 20.076 24.355 1.00 37.47 847 ALA A O 1
ATOM 6052 N N . PHE A 1 848 ? -7.559 19.583 25.948 1.00 52.09 848 PHE A N 1
ATOM 6053 C CA . PHE A 1 848 ? -7.948 20.585 26.935 1.00 52.09 848 PHE A CA 1
ATOM 6054 C C . PHE A 1 848 ? -7.269 21.952 26.733 1.00 52.09 848 PHE A C 1
ATOM 6056 O O . PHE A 1 848 ? -7.250 22.781 27.649 1.00 52.09 848 PHE A O 1
ATOM 6063 N N . SER A 1 849 ? -6.738 22.235 25.534 1.00 39.25 849 SER A N 1
ATOM 6064 C CA . SER A 1 849 ? -6.180 23.540 25.162 1.00 39.25 849 SER A CA 1
ATOM 6065 C C . SER A 1 849 ? -7.199 24.634 25.505 1.00 39.25 849 SER A C 1
ATOM 6067 O O . SER A 1 849 ? -8.353 24.588 25.044 1.00 39.25 849 SER A O 1
ATOM 6069 N N . PRO A 1 850 ? -6.840 25.570 26.405 1.00 42.72 850 PRO A N 1
ATOM 6070 C CA . PRO A 1 850 ? -7.827 26.299 27.176 1.00 42.72 850 PRO A CA 1
ATOM 6071 C C . PRO A 1 850 ? -8.618 27.259 26.297 1.00 42.72 850 PRO A C 1
ATOM 6073 O O . PRO A 1 850 ? -8.044 28.057 25.551 1.00 42.72 850 PRO A O 1
ATOM 6076 N N . PHE A 1 851 ? -9.938 27.294 26.504 1.00 46.03 851 PHE A N 1
ATOM 6077 C CA . PHE A 1 851 ? -10.765 28.428 26.099 1.00 46.03 851 PHE A CA 1
ATOM 6078 C C . PHE A 1 851 ? -10.166 29.705 26.702 1.00 46.03 851 PHE A C 1
ATOM 6080 O O . PHE A 1 851 ? -10.373 30.021 27.878 1.00 46.03 851 PHE A O 1
ATOM 6087 N N . THR A 1 852 ? -9.398 30.451 25.905 1.00 41.91 852 THR A N 1
ATOM 6088 C CA . THR A 1 852 ? -8.696 31.665 26.334 1.00 41.91 852 THR A CA 1
ATOM 6089 C C . THR A 1 852 ? -9.703 32.804 26.453 1.00 41.91 852 THR A C 1
ATOM 6091 O O . THR A 1 852 ? -9.836 33.682 25.601 1.00 41.91 852 THR A O 1
ATOM 6094 N N . ALA A 1 853 ? -10.466 32.764 27.545 1.00 37.75 853 ALA A N 1
ATOM 6095 C CA . ALA A 1 853 ? -11.612 33.615 27.813 1.00 37.75 853 ALA A CA 1
ATOM 6096 C C . ALA A 1 853 ? -11.217 35.078 28.094 1.00 37.75 853 ALA A C 1
ATOM 6098 O O . ALA A 1 853 ? -11.258 35.561 29.225 1.00 37.75 853 ALA A O 1
ATOM 6099 N N . ALA A 1 854 ? -10.888 35.808 27.029 1.00 35.94 854 ALA A N 1
ATOM 6100 C CA . ALA A 1 854 ? -10.790 37.267 27.000 1.00 35.94 854 ALA A CA 1
ATOM 6101 C C . ALA A 1 854 ? -12.014 37.934 26.331 1.00 35.94 854 ALA A C 1
ATOM 6103 O O . ALA A 1 854 ? -12.036 39.152 26.147 1.00 35.94 854 ALA A O 1
ATOM 6104 N N . ALA A 1 855 ? -13.042 37.154 25.979 1.00 36.72 855 ALA A N 1
ATOM 6105 C CA . ALA A 1 855 ? -14.250 37.623 25.305 1.00 36.72 855 ALA A CA 1
ATOM 6106 C C . ALA A 1 855 ? -15.412 37.871 26.298 1.00 36.72 855 ALA A C 1
ATOM 6108 O O . ALA A 1 855 ? -15.757 36.985 27.085 1.00 36.72 855 ALA A O 1
ATOM 6109 N N . PRO A 1 856 ? -16.042 39.063 26.296 1.00 41.78 856 PRO A N 1
ATOM 6110 C CA . PRO A 1 856 ? -17.177 39.357 27.162 1.00 41.78 856 PRO A CA 1
ATOM 6111 C C . PRO A 1 856 ? -18.489 38.788 26.595 1.00 41.78 856 PRO A C 1
ATOM 6113 O O . PRO A 1 856 ? -18.963 39.256 25.566 1.00 41.78 856 PRO A O 1
ATOM 6116 N N . SER A 1 857 ? -19.112 37.867 27.342 1.00 44.16 857 SER A N 1
ATOM 6117 C CA . SER A 1 857 ? -20.480 37.329 27.164 1.00 44.16 857 SER A CA 1
ATOM 6118 C C . SER A 1 857 ? -20.848 36.757 25.782 1.00 44.16 857 SER A C 1
ATOM 6120 O O . SER A 1 857 ? -21.111 37.513 24.852 1.00 44.16 857 SER A O 1
ATOM 6122 N N . GLY A 1 858 ? -21.050 35.434 25.711 1.00 50.09 858 GLY A N 1
ATOM 6123 C CA . GLY A 1 858 ? -21.689 34.777 24.561 1.00 50.09 858 GLY A CA 1
ATOM 6124 C C . GLY A 1 858 ? -20.731 34.257 23.490 1.00 50.09 858 GLY A C 1
ATOM 6125 O O . GLY A 1 858 ? -21.078 34.276 22.315 1.00 50.09 858 GLY A O 1
ATOM 6126 N N . THR A 1 859 ? -19.532 33.822 23.880 1.00 49.53 859 THR A N 1
ATOM 6127 C CA . THR A 1 859 ? -18.623 33.098 22.984 1.00 49.53 859 THR A CA 1
ATOM 6128 C C . THR A 1 859 ? -19.122 31.669 22.781 1.00 49.53 859 THR A C 1
ATOM 6130 O O . THR A 1 859 ? -19.417 30.985 23.766 1.00 49.53 859 THR A O 1
ATOM 6133 N N . THR A 1 860 ? -19.148 31.235 21.524 1.00 59.53 860 THR A N 1
ATOM 6134 C CA . THR A 1 860 ? -19.301 29.835 21.111 1.00 59.53 860 THR A CA 1
ATOM 6135 C C . THR A 1 860 ? -18.042 29.438 20.344 1.00 59.53 860 THR A C 1
ATOM 6137 O O . THR A 1 860 ? -17.514 30.263 19.595 1.00 59.53 860 THR A O 1
ATOM 6140 N N . GLY A 1 861 ? -17.556 28.216 20.540 1.00 63.53 861 GLY A N 1
ATOM 6141 C CA . GLY A 1 861 ? -16.483 27.616 19.748 1.00 63.53 861 GLY A CA 1
ATOM 6142 C C . GLY A 1 861 ? -16.838 26.177 19.391 1.00 63.53 861 GLY A C 1
ATOM 6143 O O . GLY A 1 861 ? -17.521 25.518 20.172 1.00 63.53 861 GLY A O 1
ATOM 6144 N N . VAL A 1 862 ? -16.393 25.741 18.217 1.00 69.50 862 VAL A N 1
ATOM 6145 C CA . VAL A 1 862 ? -16.464 24.352 17.747 1.00 69.50 862 VAL A CA 1
ATOM 6146 C C . VAL A 1 862 ? -15.108 23.700 18.022 1.00 69.50 862 VAL A C 1
ATOM 6148 O O . VAL A 1 862 ? -14.082 24.390 17.979 1.00 69.50 862 VAL A O 1
ATOM 6151 N N . ARG A 1 863 ? -15.112 22.415 18.358 1.00 74.12 863 ARG A N 1
ATOM 6152 C CA . ARG A 1 863 ? -13.933 21.562 18.534 1.00 74.12 863 ARG A CA 1
ATOM 6153 C C . ARG A 1 863 ? -14.212 20.243 17.839 1.00 74.12 863 ARG A C 1
ATOM 6155 O O . ARG A 1 863 ? -15.318 19.743 18.004 1.00 74.12 863 ARG A O 1
ATOM 6162 N N . LEU A 1 864 ? -13.234 19.734 17.108 1.00 77.19 864 LEU A N 1
ATOM 6163 C CA . LEU A 1 864 ? -13.244 18.378 16.576 1.00 77.19 864 LEU A CA 1
ATOM 6164 C C . LEU A 1 864 ? -12.311 17.536 17.465 1.00 77.19 864 LEU A C 1
ATOM 6166 O O . LEU A 1 864 ? -11.282 18.047 17.918 1.00 77.19 864 LEU A O 1
ATOM 6170 N N . LEU A 1 865 ? -12.703 16.314 17.793 1.00 79.50 865 LEU A N 1
ATOM 6171 C CA . LEU A 1 865 ? -11.799 15.279 18.274 1.00 79.50 865 LEU A CA 1
ATOM 6172 C C . LEU A 1 865 ? -11.577 14.343 17.095 1.00 79.50 865 LEU A C 1
ATOM 6174 O O . LEU A 1 865 ? -12.553 13.924 16.473 1.00 79.50 865 LEU A O 1
ATOM 6178 N N . ASP A 1 866 ? -10.306 14.110 16.796 1.00 79.50 866 ASP A N 1
ATOM 6179 C CA . ASP A 1 866 ? -9.861 13.241 15.710 1.00 79.50 866 ASP A CA 1
ATOM 6180 C C . ASP A 1 866 ? -10.016 11.777 16.122 1.00 79.50 866 ASP A C 1
ATOM 6182 O O . ASP A 1 866 ? -9.489 11.375 17.165 1.00 79.50 866 ASP A O 1
ATOM 6186 N N . GLY A 1 867 ? -10.729 11.019 15.296 1.00 89.00 867 GLY A N 1
ATOM 6187 C CA . GLY A 1 867 ? -10.886 9.569 15.360 1.00 89.00 867 GLY A CA 1
ATOM 6188 C C . GLY A 1 867 ? -10.813 8.999 13.947 1.00 89.00 867 GLY A C 1
ATOM 6189 O O . GLY A 1 867 ? -10.906 9.760 12.987 1.00 89.00 867 GLY A O 1
ATOM 6190 N N . PHE A 1 868 ? -10.597 7.695 13.838 1.00 93.94 868 PHE A N 1
ATOM 6191 C CA . PHE A 1 868 ? -10.470 6.960 12.587 1.00 93.94 868 PHE A CA 1
ATOM 6192 C C . PHE A 1 868 ? -11.733 7.093 11.731 1.00 93.94 868 PHE A C 1
ATOM 6194 O O . PHE A 1 868 ? -12.852 7.064 12.245 1.00 93.94 868 PHE A O 1
ATOM 6201 N N . VAL A 1 869 ? -11.550 7.243 10.421 1.00 93.69 869 VAL A N 1
ATOM 6202 C CA . VAL A 1 869 ? -12.629 7.411 9.443 1.00 93.69 869 VAL A CA 1
ATOM 6203 C C . VAL A 1 869 ? -12.261 6.616 8.193 1.00 93.69 869 VAL A C 1
ATOM 6205 O O . VAL A 1 869 ? -11.249 6.928 7.563 1.00 93.69 869 VAL A O 1
ATOM 6208 N N . SER A 1 870 ? -13.103 5.645 7.841 1.00 93.69 870 SER A N 1
ATOM 6209 C CA . SER A 1 870 ? -13.088 4.920 6.562 1.00 93.69 870 SER A CA 1
ATOM 6210 C C . SER A 1 870 ? -14.274 5.354 5.680 1.00 93.69 870 SER A C 1
ATOM 6212 O O . SER A 1 870 ? -15.167 6.069 6.157 1.00 93.69 870 SER A O 1
ATOM 6214 N N . ASP A 1 871 ? -14.271 5.004 4.395 1.00 90.81 871 ASP A N 1
ATOM 6215 C CA . ASP A 1 871 ? -15.459 5.013 3.511 1.00 90.81 871 ASP A CA 1
ATOM 6216 C C . ASP A 1 871 ? -16.048 3.597 3.291 1.00 90.81 871 ASP A C 1
ATOM 6218 O O . ASP A 1 871 ? -17.118 3.493 2.695 1.00 90.81 871 ASP A O 1
ATOM 6222 N N . ASP A 1 872 ? -15.404 2.547 3.818 1.00 93.62 872 ASP A N 1
ATOM 6223 C CA . ASP A 1 872 ? -15.812 1.137 3.711 1.00 93.62 872 ASP A CA 1
ATOM 6224 C C . ASP A 1 872 ? -15.856 0.420 5.076 1.00 93.62 872 ASP A C 1
ATOM 6226 O O . ASP A 1 872 ? -15.281 0.894 6.065 1.00 93.62 872 ASP A O 1
ATOM 6230 N N . ASP A 1 873 ? -16.540 -0.731 5.099 1.00 95.94 873 ASP A N 1
ATOM 6231 C CA . ASP A 1 873 ? -16.594 -1.670 6.227 1.00 95.94 873 ASP A CA 1
ATOM 6232 C C . ASP A 1 873 ? -15.206 -2.299 6.475 1.00 95.94 873 ASP A C 1
ATOM 6234 O O . ASP A 1 873 ? -14.538 -2.713 5.525 1.00 95.94 873 ASP A O 1
ATOM 6238 N N . LEU A 1 874 ? -14.785 -2.400 7.742 1.00 97.12 874 LEU A N 1
ATOM 6239 C CA . LEU A 1 874 ? -13.452 -2.867 8.148 1.00 97.12 874 LEU A CA 1
ATOM 6240 C C . LEU A 1 874 ? -13.516 -4.136 9.014 1.00 97.12 874 LEU A C 1
ATOM 6242 O O . LEU A 1 874 ? -13.997 -4.088 10.145 1.00 97.12 874 LEU A O 1
ATOM 6246 N N . GLU A 1 875 ? -12.948 -5.243 8.525 1.00 97.69 875 GLU A N 1
ATOM 6247 C CA . GLU A 1 875 ? -12.744 -6.497 9.268 1.00 97.69 875 GLU A CA 1
ATOM 6248 C C . GLU A 1 875 ? -11.280 -6.640 9.735 1.00 97.69 875 GLU A C 1
ATOM 6250 O O . GLU A 1 875 ? -10.358 -6.701 8.926 1.00 97.69 875 GLU A O 1
ATOM 6255 N N . ILE A 1 876 ? -11.042 -6.750 11.042 1.00 97.88 876 ILE A N 1
ATOM 6256 C CA . ILE A 1 876 ? -9.717 -7.036 11.614 1.00 97.88 876 ILE A CA 1
ATOM 6257 C C . ILE A 1 876 ? -9.744 -8.415 12.268 1.00 97.88 876 ILE A C 1
ATOM 6259 O O . ILE A 1 876 ? -10.524 -8.647 13.191 1.00 97.88 876 ILE A O 1
ATOM 6263 N N . GLN A 1 877 ? -8.868 -9.316 11.831 1.00 96.81 877 GLN A N 1
ATOM 6264 C CA . GLN A 1 877 ? -8.598 -10.591 12.492 1.00 96.81 877 GLN A CA 1
ATOM 6265 C C . GLN A 1 877 ? -7.265 -10.501 13.234 1.00 96.81 877 GLN A C 1
ATOM 6267 O O . GLN A 1 877 ? -6.211 -10.372 12.617 1.00 96.81 877 GLN A O 1
ATOM 6272 N N . MET A 1 878 ? -7.332 -10.539 14.563 1.00 96.19 878 MET A N 1
ATOM 6273 C CA . MET A 1 878 ? -6.170 -10.558 15.449 1.00 96.19 878 MET A CA 1
ATOM 6274 C C . MET A 1 878 ? -5.565 -11.973 15.546 1.00 96.19 878 MET A C 1
ATOM 6276 O O . MET A 1 878 ? -6.012 -12.914 14.879 1.00 96.19 878 MET A O 1
ATOM 6280 N N . THR A 1 879 ? -4.514 -12.112 16.348 1.00 94.12 879 THR A N 1
ATOM 6281 C CA . THR A 1 879 ? -3.736 -13.343 16.487 1.00 94.12 879 THR A CA 1
ATOM 6282 C C . THR A 1 879 ? -4.446 -14.355 17.409 1.00 94.12 879 THR A C 1
ATOM 6284 O O . THR A 1 879 ? -5.515 -14.092 17.954 1.00 94.12 879 THR A O 1
ATOM 6287 N N . PRO A 1 880 ? -3.890 -15.561 17.610 1.00 90.69 880 PRO A N 1
ATOM 6288 C CA . PRO A 1 880 ? -4.286 -16.463 18.696 1.00 90.69 880 PRO A CA 1
ATOM 6289 C C . PRO A 1 880 ? -3.517 -16.235 20.025 1.00 90.69 880 PRO A C 1
ATOM 6291 O O . PRO A 1 880 ? -3.463 -17.169 20.837 1.00 90.69 880 PRO A O 1
ATOM 6294 N N . GLY A 1 881 ? -2.831 -15.093 20.181 1.00 90.94 881 GLY A N 1
ATOM 6295 C CA . GLY A 1 881 ? -1.964 -14.704 21.309 1.00 90.94 881 GLY A CA 1
ATOM 6296 C C . GLY A 1 881 ? -2.572 -13.636 22.237 1.00 90.94 881 GLY A C 1
ATOM 6297 O O . GLY A 1 881 ? -3.772 -13.407 22.225 1.00 90.94 881 GLY A O 1
ATOM 6298 N N . ASP A 1 882 ? -1.766 -12.983 23.083 1.00 93.38 882 ASP A N 1
ATOM 6299 C CA . ASP A 1 882 ? -2.274 -11.979 24.039 1.00 93.38 882 ASP A CA 1
ATOM 6300 C C . ASP A 1 882 ? -2.343 -10.577 23.373 1.00 93.38 882 ASP A C 1
ATOM 6302 O O . ASP A 1 882 ? -1.406 -9.780 23.476 1.00 93.38 882 ASP A O 1
ATOM 6306 N N . ASP A 1 883 ? -3.441 -10.257 22.678 1.00 95.88 883 ASP A N 1
ATOM 6307 C CA . ASP A 1 883 ? -3.522 -9.102 21.764 1.00 95.88 883 ASP A CA 1
ATOM 6308 C C . ASP A 1 883 ? -3.845 -7.731 22.406 1.00 95.88 883 ASP A C 1
ATOM 6310 O O . ASP A 1 883 ? -4.497 -7.619 23.449 1.00 95.88 883 ASP A O 1
ATOM 6314 N N . VAL A 1 884 ? -3.431 -6.631 21.749 1.00 97.25 884 VAL A N 1
ATOM 6315 C CA . VAL A 1 884 ? -3.745 -5.244 22.173 1.00 97.25 884 VAL A CA 1
ATOM 6316 C C . VAL A 1 884 ? -4.478 -4.442 21.092 1.00 97.25 884 VAL A C 1
ATOM 6318 O O . VAL A 1 884 ? -3.941 -4.132 20.031 1.00 97.25 884 VAL A O 1
ATOM 6321 N N . VAL A 1 885 ? -5.693 -3.996 21.404 1.00 97.75 885 VAL A N 1
ATOM 6322 C CA . VAL A 1 885 ? -6.592 -3.297 20.475 1.00 97.75 885 VAL A CA 1
ATOM 6323 C C . VAL A 1 885 ? -6.948 -1.899 21.010 1.00 97.75 885 VAL A C 1
ATOM 6325 O O . VAL A 1 885 ? -7.539 -1.755 22.082 1.00 97.75 885 VAL A O 1
ATOM 6328 N N . ASP A 1 886 ? -6.591 -0.842 20.273 1.00 96.25 886 ASP A N 1
ATOM 6329 C CA . ASP A 1 886 ? -6.771 0.573 20.662 1.00 96.25 886 ASP A CA 1
ATOM 6330 C C . ASP A 1 886 ? -7.548 1.336 19.578 1.00 96.25 886 ASP A C 1
ATOM 6332 O O . ASP A 1 886 ? -7.011 1.750 18.547 1.00 96.25 886 ASP A O 1
ATOM 6336 N N . LEU A 1 887 ? -8.850 1.487 19.809 1.00 95.69 887 LEU A N 1
ATOM 6337 C CA . LEU A 1 887 ? -9.837 1.906 18.821 1.00 95.69 887 LEU A CA 1
ATOM 6338 C C . LEU A 1 887 ? -10.412 3.276 19.182 1.00 95.69 887 LEU A C 1
ATOM 6340 O O . LEU A 1 887 ? -11.131 3.435 20.172 1.00 95.69 887 LEU A O 1
ATOM 6344 N N . VAL A 1 888 ? -10.171 4.271 18.329 1.00 93.56 888 VAL A N 1
ATOM 6345 C CA . VAL A 1 888 ? -10.876 5.556 18.367 1.00 93.56 888 VAL A CA 1
ATOM 6346 C C . VAL A 1 888 ? -11.643 5.721 17.061 1.00 93.56 888 VAL A C 1
ATOM 6348 O O . VAL A 1 888 ? -11.080 6.227 16.095 1.00 93.56 888 VAL A O 1
ATOM 6351 N N . ILE A 1 889 ? -12.908 5.301 17.017 1.00 95.50 889 ILE A N 1
ATOM 6352 C CA . ILE A 1 889 ? -13.681 5.169 15.768 1.00 95.50 889 ILE A CA 1
ATOM 6353 C C . ILE A 1 889 ? -14.649 6.339 15.587 1.00 95.50 889 ILE A C 1
ATOM 6355 O O . ILE A 1 889 ? -15.460 6.626 16.465 1.00 95.50 889 ILE A O 1
ATOM 6359 N N . GLY A 1 890 ? -14.580 7.010 14.439 1.00 93.00 890 GLY A N 1
ATOM 6360 C CA . GLY A 1 890 ? -15.377 8.186 14.104 1.00 93.00 890 GLY A CA 1
ATOM 6361 C C . GLY A 1 890 ? -14.898 9.473 14.790 1.00 93.00 890 GLY A C 1
ATOM 6362 O O . GLY A 1 890 ? -14.380 9.494 15.909 1.00 93.00 890 GLY A O 1
ATOM 6363 N N . GLU A 1 891 ? -15.105 10.613 14.138 1.00 89.94 891 GLU A N 1
ATOM 6364 C CA . GLU A 1 891 ? -14.763 11.921 14.702 1.00 89.94 891 GLU A CA 1
ATOM 6365 C C . GLU A 1 891 ? -15.836 12.410 15.698 1.00 89.94 891 GLU A C 1
ATOM 6367 O O . GLU A 1 891 ? -17.015 12.053 15.625 1.00 89.94 891 GLU A O 1
ATOM 6372 N N . SER A 1 892 ? -15.472 13.319 16.614 1.00 86.12 892 SER A N 1
ATOM 6373 C CA . SER A 1 892 ? -16.457 13.998 17.485 1.00 86.12 892 SER A CA 1
ATOM 6374 C C . SER A 1 892 ? -16.439 15.518 17.352 1.00 86.12 892 SER A C 1
ATOM 6376 O O . SER A 1 892 ? -15.454 16.160 17.712 1.00 86.12 892 SER A O 1
ATOM 6378 N N . GLU A 1 893 ? -17.542 16.155 16.940 1.00 85.19 893 GLU A N 1
ATOM 6379 C CA . GLU A 1 893 ? -17.641 17.623 16.905 1.00 85.19 893 GLU A CA 1
ATOM 6380 C C . GLU A 1 893 ? -18.470 18.159 18.084 1.00 85.19 893 GLU A C 1
ATOM 6382 O O . GLU A 1 893 ? -19.676 17.938 18.190 1.00 85.19 893 GLU A O 1
ATOM 6387 N N . TYR A 1 894 ? -17.866 18.999 18.926 1.00 80.12 894 TYR A N 1
ATOM 6388 C CA . TYR A 1 894 ? -18.551 19.665 20.033 1.00 80.12 894 TYR A CA 1
ATOM 6389 C C . TYR A 1 894 ? -18.676 21.174 19.859 1.00 80.12 894 TYR A C 1
ATOM 6391 O O . TYR A 1 894 ? -17.693 21.915 19.751 1.00 80.12 894 TYR A O 1
ATOM 6399 N N . SER A 1 895 ? -19.904 21.666 20.016 1.00 77.88 895 SER A N 1
ATOM 6400 C CA . SER A 1 895 ? -20.183 23.086 20.209 1.00 77.88 895 SER A CA 1
ATOM 6401 C C . SER A 1 895 ? -20.191 23.451 21.702 1.00 77.88 895 SER A C 1
ATOM 6403 O O . SER A 1 895 ? -21.032 23.011 22.489 1.00 77.88 895 SER A O 1
ATOM 6405 N N . VAL A 1 896 ? -19.250 24.303 22.122 1.00 73.81 896 VAL A N 1
ATOM 6406 C CA . VAL A 1 896 ? -19.124 24.765 23.515 1.00 73.81 896 VAL A CA 1
ATOM 6407 C C . VAL A 1 896 ? -19.538 26.225 23.627 1.00 73.81 896 VAL A C 1
ATOM 6409 O O . VAL A 1 896 ? -18.986 27.101 22.956 1.00 73.81 896 VAL A O 1
ATOM 6412 N N . SER A 1 897 ? -20.484 26.516 24.523 1.00 71.62 897 SER A N 1
ATOM 6413 C CA . SER A 1 897 ? -20.970 27.876 24.780 1.00 71.62 897 SER A CA 1
ATOM 6414 C C . SER A 1 897 ? -20.917 28.256 26.263 1.00 71.62 897 SER A C 1
ATOM 6416 O O . SER A 1 897 ? -21.254 27.473 27.153 1.00 71.62 897 SER A O 1
ATOM 6418 N N . VAL A 1 898 ? -20.498 29.497 26.546 1.00 67.12 898 VAL A N 1
ATOM 6419 C CA . VAL A 1 898 ? -20.345 30.009 27.921 1.00 67.12 898 VAL A CA 1
ATOM 6420 C C . VAL A 1 898 ? -21.327 31.146 28.204 1.00 67.12 898 VAL A C 1
ATOM 6422 O O . VAL A 1 898 ? -21.230 32.257 27.667 1.00 67.12 898 VAL A O 1
ATOM 6425 N N . THR A 1 899 ? -22.241 30.904 29.143 1.00 63.78 899 THR A N 1
ATOM 6426 C CA . THR A 1 899 ? -23.216 31.896 29.599 1.00 63.78 899 THR A CA 1
ATOM 6427 C C . THR A 1 899 ? -22.583 32.868 30.599 1.00 63.78 899 THR A C 1
ATOM 6429 O O . THR A 1 899 ? -22.106 32.484 31.669 1.00 63.78 899 THR A O 1
ATOM 6432 N N . ALA A 1 900 ? -22.604 34.150 30.213 1.00 55.06 900 ALA A N 1
ATOM 6433 C CA . ALA A 1 900 ? -22.266 35.360 30.973 1.00 55.06 900 ALA A CA 1
ATOM 6434 C C . ALA A 1 900 ? -21.484 35.154 32.289 1.00 55.06 900 ALA A C 1
ATOM 6436 O O . ALA A 1 900 ? -22.056 34.949 33.361 1.00 55.06 900 ALA A O 1
ATOM 6437 N N . GLY A 1 901 ? -20.167 35.317 32.213 1.00 55.59 901 GLY A N 1
ATOM 6438 C CA . GLY A 1 901 ? -19.265 35.291 33.356 1.00 55.59 901 GLY A CA 1
ATOM 6439 C C . GLY A 1 901 ? -17.814 35.429 32.905 1.00 55.59 901 GLY A C 1
ATOM 6440 O O . GLY A 1 901 ? -17.539 35.495 31.708 1.00 55.59 901 GLY A O 1
ATOM 6441 N N . THR A 1 902 ? -16.886 35.495 33.853 1.00 51.28 902 THR A N 1
ATOM 6442 C CA . THR A 1 902 ? -15.452 35.385 33.560 1.00 51.28 902 THR A CA 1
ATOM 6443 C C . THR A 1 902 ? -15.038 33.973 33.936 1.00 51.28 902 THR A C 1
ATOM 6445 O O . THR A 1 902 ? -15.078 33.648 35.122 1.00 51.28 902 THR A O 1
ATOM 6448 N N . LEU A 1 903 ? -14.633 33.147 32.961 1.00 52.25 903 LEU A N 1
ATOM 6449 C CA . LEU A 1 903 ? -13.895 31.920 33.274 1.00 52.25 903 LEU A CA 1
ATOM 6450 C C . LEU A 1 903 ? -12.677 32.333 34.100 1.00 52.25 903 LEU A C 1
ATOM 6452 O O . LEU A 1 903 ? -11.860 33.140 33.650 1.00 52.25 903 LEU A O 1
ATOM 6456 N N . ALA A 1 904 ? -12.571 31.814 35.320 1.00 47.69 904 ALA A N 1
ATOM 6457 C CA . ALA A 1 904 ? -11.489 32.145 36.235 1.00 47.69 904 ALA A CA 1
ATOM 6458 C C . ALA A 1 904 ? -10.188 31.413 35.850 1.00 47.69 904 ALA A C 1
ATOM 6460 O O . ALA A 1 904 ? -9.662 30.629 36.635 1.00 47.69 904 ALA A O 1
ATOM 6461 N N . THR A 1 905 ? -9.676 31.678 34.638 1.00 45.91 905 THR A N 1
ATOM 6462 C CA . THR A 1 905 ? -8.381 31.188 34.120 1.00 45.91 905 THR A CA 1
ATOM 6463 C C . THR A 1 905 ? -8.170 29.681 34.314 1.00 45.91 905 THR A C 1
ATOM 6465 O O . THR A 1 905 ? -7.098 29.263 34.742 1.00 45.91 905 THR A O 1
ATOM 6468 N N . GLY A 1 906 ? -9.211 28.882 34.062 1.00 51.22 906 GLY A N 1
ATOM 6469 C CA . GLY A 1 906 ? -9.213 27.436 34.276 1.00 51.22 906 GLY A CA 1
ATOM 6470 C C . GLY A 1 906 ? -9.523 26.666 32.997 1.00 51.22 906 GLY A C 1
ATOM 6471 O O . GLY A 1 906 ? -10.414 27.055 32.243 1.00 51.22 906 GLY A O 1
ATOM 6472 N N . THR A 1 907 ? -8.768 25.592 32.796 1.00 54.31 907 THR A N 1
ATOM 6473 C CA . THR A 1 907 ? -8.982 24.522 31.814 1.00 54.31 907 THR A CA 1
ATOM 6474 C C . THR A 1 907 ? -10.288 23.766 32.102 1.00 54.31 907 THR A C 1
ATOM 6476 O O . THR A 1 907 ? -10.709 23.717 33.261 1.00 54.31 907 THR A O 1
ATOM 6479 N N . LEU A 1 908 ? -10.927 23.194 31.073 1.00 57.69 908 LEU A N 1
ATOM 6480 C CA . LEU A 1 908 ? -12.018 22.224 31.256 1.00 57.69 908 LEU A CA 1
ATOM 6481 C C . LEU A 1 908 ? -11.427 20.837 31.544 1.00 57.69 908 LEU A C 1
ATOM 6483 O O . LEU A 1 908 ? -10.384 20.506 30.994 1.00 57.69 908 LEU A O 1
ATOM 6487 N N . THR A 1 909 ? -12.080 20.034 32.378 1.00 61.97 909 THR A N 1
ATOM 6488 C CA . THR A 1 909 ? -11.752 18.603 32.567 1.00 61.97 909 THR A CA 1
ATOM 6489 C C . THR A 1 909 ? -12.640 17.724 31.678 1.00 61.97 909 THR A C 1
ATOM 6491 O O . THR A 1 909 ? -13.740 18.176 31.368 1.00 61.97 909 THR A O 1
ATOM 6494 N N . MET A 1 910 ? -12.269 16.470 31.374 1.00 61.53 910 MET A N 1
ATOM 6495 C CA . MET A 1 910 ? -13.136 15.526 30.623 1.00 61.53 910 MET A CA 1
ATOM 6496 C C . MET A 1 910 ? -14.564 15.454 31.178 1.00 61.53 910 MET A C 1
ATOM 6498 O O . MET A 1 910 ? -15.510 15.761 30.466 1.00 61.53 910 MET A O 1
ATOM 6502 N N . LEU A 1 911 ? -14.722 15.295 32.498 1.00 68.06 911 LEU A N 1
ATOM 6503 C CA . LEU A 1 911 ? -16.017 15.343 33.206 1.00 68.06 911 LEU A CA 1
ATOM 6504 C C . LEU A 1 911 ? -16.879 16.612 32.941 1.00 68.06 911 LEU A C 1
ATOM 6506 O O . LEU A 1 911 ? -18.059 16.659 33.284 1.00 68.06 911 LEU A O 1
ATOM 6510 N N . GLN A 1 912 ? -16.296 17.693 32.410 1.00 69.75 912 GLN A N 1
ATOM 6511 C CA . GLN A 1 912 ? -16.980 18.939 32.022 1.00 69.75 912 GLN A CA 1
ATOM 6512 C C . GLN A 1 912 ? -17.200 19.072 30.506 1.00 69.75 912 GLN A C 1
ATOM 6514 O O . GLN A 1 912 ? -17.947 19.961 30.103 1.00 69.75 912 GLN A O 1
ATOM 6519 N N . VAL A 1 913 ? -16.528 18.250 29.696 1.00 68.62 913 VAL A N 1
ATOM 6520 C CA . VAL A 1 913 ? -16.763 18.083 28.254 1.00 68.62 913 VAL A CA 1
ATOM 6521 C C . VAL A 1 913 ? -17.900 17.081 28.066 1.00 68.62 913 VAL A C 1
ATOM 6523 O O . VAL A 1 913 ? -18.953 17.471 27.571 1.00 68.62 913 VAL A O 1
ATOM 6526 N N . LEU A 1 914 ? -17.754 15.889 28.655 1.00 74.12 914 LEU A N 1
ATOM 6527 C CA . LEU A 1 914 ? -18.724 14.784 28.732 1.00 74.12 914 LEU A CA 1
ATOM 6528 C C . LEU A 1 914 ? -20.010 15.134 29.516 1.00 74.12 914 LEU A C 1
ATOM 6530 O O . LEU A 1 914 ? -20.847 14.283 29.800 1.00 74.12 914 LEU A O 1
ATOM 6534 N N . SER A 1 915 ? -20.202 16.402 29.910 1.00 75.38 915 SER A N 1
ATOM 6535 C CA . SER A 1 915 ? -21.448 16.846 30.534 1.00 75.38 915 SER A CA 1
ATOM 6536 C C . SER A 1 915 ? -22.029 18.138 29.966 1.00 75.38 915 SER A C 1
ATOM 6538 O O . SER A 1 915 ? -21.449 19.225 29.990 1.00 75.38 915 SER A O 1
ATOM 6540 N N . SER A 1 916 ? -23.292 18.036 29.561 1.00 73.06 916 SER A N 1
ATOM 6541 C CA . SER A 1 916 ? -24.061 19.093 28.899 1.00 73.06 916 SER A CA 1
ATOM 6542 C C . SER A 1 916 ? -24.417 20.302 29.788 1.00 73.06 916 SER A C 1
ATOM 6544 O O . SER A 1 916 ? -24.909 21.309 29.276 1.00 73.06 916 SER A O 1
ATOM 6546 N N . SER A 1 917 ? -24.190 20.252 31.113 1.00 67.56 917 SER A N 1
ATOM 6547 C CA . SER A 1 917 ? -24.681 21.276 32.063 1.00 67.56 917 SER A CA 1
ATOM 6548 C C . SER A 1 917 ? -23.697 21.757 33.153 1.00 67.56 917 SER A C 1
ATOM 6550 O O . SER A 1 917 ? -24.112 22.383 34.139 1.00 67.56 917 SER A O 1
ATOM 6552 N N . ALA A 1 918 ? -22.387 21.537 32.983 1.00 63.94 918 ALA A N 1
ATOM 6553 C CA . ALA A 1 918 ? -21.364 21.826 33.996 1.00 63.94 918 ALA A CA 1
ATOM 6554 C C . ALA A 1 918 ? -21.265 23.319 34.441 1.00 63.94 918 ALA A C 1
ATOM 6556 O O . ALA A 1 918 ? -21.004 24.219 33.634 1.00 63.94 918 ALA A O 1
ATOM 6557 N N . PRO A 1 919 ? -21.379 23.637 35.751 1.00 57.28 919 PRO A N 1
ATOM 6558 C CA . PRO A 1 919 ? -21.184 24.994 36.267 1.00 57.28 919 PRO A CA 1
ATOM 6559 C C . PRO A 1 919 ? -19.730 25.275 36.696 1.00 57.28 919 PRO A C 1
ATOM 6561 O O . PRO A 1 919 ? -19.286 24.899 37.781 1.00 57.28 919 PRO A O 1
ATOM 6564 N N . ILE A 1 920 ? -19.002 26.047 35.888 1.00 58.75 920 ILE A N 1
ATOM 6565 C CA . ILE A 1 920 ? -17.618 26.468 36.183 1.00 58.75 920 ILE A CA 1
ATOM 6566 C C . ILE A 1 920 ? -17.580 27.684 37.121 1.00 58.75 920 ILE A C 1
ATOM 6568 O O . ILE A 1 920 ? -18.358 28.629 36.972 1.00 58.75 920 ILE A O 1
ATOM 6572 N N . THR A 1 921 ? -16.612 27.724 38.049 1.00 54.91 921 THR A N 1
ATOM 6573 C CA . THR A 1 921 ? -16.386 28.886 38.934 1.00 54.91 921 THR A CA 1
ATOM 6574 C C . THR A 1 921 ? -16.205 30.178 38.127 1.00 54.91 921 THR A C 1
ATOM 6576 O O . THR A 1 921 ? -15.172 30.397 37.497 1.00 54.91 921 THR A O 1
ATOM 6579 N N . GLY A 1 922 ? -17.197 31.070 38.202 1.00 55.75 922 GLY A N 1
ATOM 6580 C CA . GLY A 1 922 ? -17.175 32.390 37.560 1.00 55.75 922 GLY A CA 1
ATOM 6581 C C . GLY A 1 922 ? -18.000 32.505 36.274 1.00 55.75 922 GLY A C 1
ATOM 6582 O O . GLY A 1 922 ? -18.301 33.632 35.876 1.00 55.75 922 GLY A O 1
ATOM 6583 N N . ALA A 1 923 ? -18.432 31.386 35.681 1.00 57.81 923 ALA A N 1
ATOM 6584 C CA . ALA A 1 923 ? -19.463 31.336 34.642 1.00 57.81 923 ALA A CA 1
ATOM 6585 C C . ALA A 1 923 ? -20.861 31.181 35.274 1.00 57.81 923 ALA A C 1
ATOM 6587 O O . ALA A 1 923 ? -20.985 30.683 36.393 1.00 57.81 923 ALA A O 1
ATOM 6588 N N . THR A 1 924 ? -21.926 31.607 34.582 1.00 57.72 924 THR A N 1
ATOM 6589 C CA . THR A 1 924 ? -23.313 31.338 35.035 1.00 57.72 924 THR A CA 1
ATOM 6590 C C . THR A 1 924 ? -23.934 30.093 34.395 1.00 57.72 924 THR A C 1
ATOM 6592 O O . THR A 1 924 ? -25.006 29.670 34.818 1.00 57.72 924 THR A O 1
ATOM 6595 N N . GLY A 1 925 ? -23.224 29.482 33.446 1.00 64.31 925 GLY A N 1
ATOM 6596 C CA . GLY A 1 925 ? -23.460 28.151 32.892 1.00 64.31 925 GLY A CA 1
ATOM 6597 C C . GLY A 1 925 ? -22.474 27.885 31.753 1.00 64.31 925 GLY A C 1
ATOM 6598 O O . GLY A 1 925 ? -22.105 28.827 31.045 1.00 64.31 925 GLY A O 1
ATOM 6599 N N . VAL A 1 926 ? -22.048 26.637 31.586 1.00 66.94 926 VAL A N 1
ATOM 6600 C CA . VAL A 1 926 ? -21.419 26.141 30.355 1.00 66.94 926 VAL A CA 1
ATOM 6601 C C . VAL A 1 926 ? -22.337 25.071 29.784 1.00 66.94 926 VAL A C 1
ATOM 6603 O O . VAL A 1 926 ? -22.969 24.338 30.541 1.00 66.94 926 VAL A O 1
ATOM 6606 N N . ASN A 1 927 ? -22.468 25.061 28.463 1.00 73.44 927 ASN A N 1
ATOM 6607 C CA . ASN A 1 927 ? -23.253 24.084 27.726 1.00 73.44 927 ASN A CA 1
ATOM 6608 C C . ASN A 1 927 ? -22.369 23.540 26.608 1.00 73.44 927 ASN A C 1
ATOM 6610 O O . ASN A 1 927 ? -22.021 24.296 25.692 1.00 73.44 927 ASN A O 1
ATOM 6614 N N . VAL A 1 928 ? -22.036 22.259 26.711 1.00 76.31 928 VAL A N 1
ATOM 6615 C CA . VAL A 1 928 ? -21.440 21.446 25.647 1.00 76.31 928 VAL A CA 1
ATOM 6616 C C . VAL A 1 928 ? -22.582 20.723 24.936 1.00 76.31 928 VAL A C 1
ATOM 6618 O O . VAL A 1 928 ? -23.568 20.348 25.576 1.00 76.31 928 VAL A O 1
ATOM 6621 N N . LEU A 1 929 ? -22.501 20.620 23.615 1.00 79.31 929 LEU A N 1
ATOM 6622 C CA . LEU A 1 929 ? -23.484 19.946 22.775 1.00 79.31 929 LEU A CA 1
ATOM 6623 C C . LEU A 1 929 ? -22.753 19.300 21.596 1.00 79.31 929 LEU A C 1
ATOM 6625 O O . LEU A 1 929 ? -22.121 20.029 20.826 1.00 79.31 929 LEU A O 1
ATOM 6629 N N . ALA A 1 930 ? -22.868 17.975 21.482 1.00 82.06 930 ALA A N 1
ATOM 6630 C CA . ALA A 1 930 ? -22.427 17.201 20.326 1.00 82.06 930 ALA A CA 1
ATOM 6631 C C . ALA A 1 930 ? -23.144 17.662 19.046 1.00 82.06 930 ALA A C 1
ATOM 6633 O O . ALA A 1 930 ? -24.291 18.128 19.076 1.00 82.06 930 ALA A O 1
ATOM 6634 N N . THR A 1 931 ? -22.422 17.590 17.939 1.00 81.50 931 THR A N 1
ATOM 6635 C CA . THR A 1 931 ? -22.753 18.103 16.609 1.00 81.50 931 THR A CA 1
ATOM 6636 C C . THR A 1 931 ? -22.022 17.257 15.561 1.00 81.50 931 THR A C 1
ATOM 6638 O O . THR A 1 931 ? -21.080 16.558 15.903 1.00 81.50 931 THR A O 1
ATOM 6641 N N . THR A 1 932 ? -22.464 17.311 14.303 1.00 78.12 932 THR A N 1
ATOM 6642 C CA . THR A 1 932 ? -21.936 16.486 13.193 1.00 78.12 932 THR A CA 1
ATOM 6643 C C . THR A 1 932 ? -21.963 17.266 11.865 1.00 78.12 932 THR A C 1
ATOM 6645 O O . THR A 1 932 ? -22.464 16.814 10.842 1.00 78.12 932 THR A O 1
ATOM 6648 N N . ASN A 1 933 ? -21.541 18.536 11.888 1.00 81.38 933 ASN A N 1
ATOM 6649 C CA . ASN A 1 933 ? -21.449 19.384 10.688 1.00 81.38 933 ASN A CA 1
ATOM 6650 C C . ASN A 1 933 ? -20.088 19.272 9.988 1.00 81.38 933 ASN A C 1
ATOM 6652 O O . ASN A 1 933 ? -19.988 19.633 8.815 1.00 81.38 933 ASN A O 1
ATOM 6656 N N . LEU A 1 934 ? -19.051 18.922 10.752 1.00 80.44 934 LEU A N 1
ATOM 6657 C CA . LEU A 1 934 ? -17.675 18.732 10.299 1.00 80.44 934 LEU A CA 1
ATOM 6658 C C . LEU A 1 934 ? -17.187 17.303 10.536 1.00 80.44 934 LEU A C 1
ATOM 6660 O O . LEU A 1 934 ? -16.411 16.833 9.721 1.00 80.44 934 LEU A O 1
ATOM 6664 N N . ALA A 1 935 ? -17.640 16.670 11.625 1.00 87.81 935 ALA A N 1
ATOM 6665 C CA . ALA A 1 935 ? -17.249 15.313 11.984 1.00 87.81 935 ALA A CA 1
ATOM 6666 C C . ALA A 1 935 ? -17.812 14.267 11.006 1.00 87.81 935 ALA A C 1
ATOM 6668 O O . ALA A 1 935 ? -19.004 14.335 10.686 1.00 87.81 935 ALA A O 1
ATOM 6669 N N . GLN A 1 936 ? -16.970 13.322 10.588 1.00 92.12 936 GLN A N 1
ATOM 6670 C CA . GLN A 1 936 ? -17.318 12.129 9.805 1.00 92.12 936 GLN A CA 1
ATOM 6671 C C . GLN A 1 936 ? -17.278 10.846 10.656 1.00 92.12 936 GLN A C 1
ATOM 6673 O O . GLN A 1 936 ? -16.717 10.835 11.752 1.00 92.12 936 GLN A O 1
ATOM 6678 N N . ALA A 1 937 ? -17.884 9.783 10.133 1.00 93.38 937 ALA A N 1
ATOM 6679 C CA . ALA A 1 937 ? -17.894 8.427 10.681 1.00 93.38 937 ALA A CA 1
ATOM 6680 C C . ALA A 1 937 ? -17.080 7.483 9.783 1.00 93.38 937 ALA A C 1
ATOM 6682 O O . ALA A 1 937 ? -16.946 7.771 8.589 1.00 93.38 937 ALA A O 1
ATOM 6683 N N . ALA A 1 938 ? -16.585 6.383 10.351 1.00 95.69 938 ALA A N 1
ATOM 6684 C CA . ALA A 1 938 ? -16.325 5.172 9.574 1.00 95.69 938 ALA A CA 1
ATOM 6685 C C . ALA A 1 938 ? -17.660 4.440 9.316 1.00 95.69 938 ALA A C 1
ATOM 6687 O O . ALA A 1 938 ? -18.653 4.753 9.980 1.00 95.69 938 ALA A O 1
ATOM 6688 N N . GLU A 1 939 ? -17.684 3.487 8.384 1.00 95.75 939 GLU A N 1
ATOM 6689 C CA . GLU A 1 939 ? -18.794 2.527 8.256 1.00 95.75 939 GLU A CA 1
ATOM 6690 C C . GLU A 1 939 ? -18.665 1.443 9.364 1.00 95.75 939 GLU A C 1
ATOM 6692 O O . GLU A 1 939 ? -18.263 1.778 10.488 1.00 95.75 939 GLU A O 1
ATOM 6697 N N . GLU A 1 940 ? -19.045 0.183 9.118 1.00 96.81 940 GLU A N 1
ATOM 6698 C CA . GLU A 1 940 ? -18.993 -0.896 10.125 1.00 96.81 940 GLU A CA 1
ATOM 6699 C C . GLU A 1 940 ? -17.534 -1.276 10.468 1.00 96.81 940 GLU A C 1
ATOM 6701 O O . GLU A 1 940 ? -16.653 -1.245 9.606 1.00 96.81 940 GLU A O 1
ATOM 6706 N N . VAL A 1 941 ? -17.243 -1.589 11.739 1.00 97.94 941 VAL A N 1
ATOM 6707 C CA . VAL A 1 941 ? -15.900 -2.031 12.174 1.00 97.94 941 VAL A CA 1
ATOM 6708 C C . VAL A 1 941 ? -16.015 -3.283 13.038 1.00 97.94 941 VAL A C 1
ATOM 6710 O O . VAL A 1 941 ? -16.442 -3.216 14.194 1.00 97.94 941 VAL A O 1
ATOM 6713 N N . ASP A 1 942 ? -15.579 -4.414 12.498 1.00 98.06 942 ASP A N 1
ATOM 6714 C CA . ASP A 1 942 ? -15.538 -5.714 13.158 1.00 98.06 942 ASP A CA 1
ATOM 6715 C C . ASP A 1 942 ? -14.103 -6.055 13.574 1.00 98.06 942 ASP A C 1
ATOM 6717 O O . ASP A 1 942 ? -13.196 -6.087 12.745 1.00 98.06 942 ASP A O 1
ATOM 6721 N N . VAL A 1 943 ? -13.884 -6.352 14.857 1.00 98.06 943 VAL A N 1
ATOM 6722 C CA . VAL A 1 943 ? -12.585 -6.824 15.362 1.00 98.06 943 VAL A CA 1
ATOM 6723 C C . VAL A 1 943 ? -12.752 -8.190 16.009 1.00 98.06 943 VAL A C 1
ATOM 6725 O O . VAL A 1 943 ? -13.384 -8.320 17.058 1.00 98.06 943 VAL A O 1
ATOM 6728 N N . TYR A 1 944 ? -12.159 -9.205 15.391 1.00 97.38 944 TYR A N 1
ATOM 6729 C CA . TYR A 1 944 ? -12.040 -10.557 15.915 1.00 97.38 944 TYR A CA 1
ATOM 6730 C C . TYR A 1 944 ? -10.774 -10.639 16.750 1.00 97.38 944 TYR A C 1
ATOM 6732 O O . TYR A 1 944 ? -9.678 -10.668 16.205 1.00 97.38 944 TYR A O 1
ATOM 6740 N N . LEU A 1 945 ? -10.940 -10.673 18.074 1.00 94.19 945 LEU A N 1
ATOM 6741 C CA . LEU A 1 945 ? -9.830 -10.658 19.032 1.00 94.19 945 LEU A CA 1
ATOM 6742 C C . LEU A 1 945 ? -8.995 -11.945 19.024 1.00 94.19 945 LEU A C 1
ATOM 6744 O O . LEU A 1 945 ? -7.926 -11.965 19.602 1.00 94.19 945 LEU A O 1
ATOM 6748 N N . GLY A 1 946 ? -9.485 -13.015 18.393 1.00 88.50 946 GLY A N 1
ATOM 6749 C CA . GLY A 1 946 ? -8.865 -14.325 18.535 1.00 88.50 946 GLY A CA 1
ATOM 6750 C C . GLY A 1 946 ? -9.043 -14.870 19.953 1.00 88.50 946 GLY A C 1
ATOM 6751 O O . GLY A 1 946 ? -10.103 -14.686 20.559 1.00 88.50 946 GLY A O 1
ATOM 6752 N N . GLY A 1 947 ? -8.057 -15.619 20.441 1.00 85.31 947 GLY A N 1
ATOM 6753 C CA . GLY A 1 947 ? -8.032 -16.152 21.810 1.00 85.31 947 GLY A CA 1
ATOM 6754 C C . GLY A 1 947 ? -6.749 -15.728 22.514 1.00 85.31 947 GLY A C 1
ATOM 6755 O O . GLY A 1 947 ? -5.824 -15.331 21.828 1.00 85.31 947 GLY A O 1
ATOM 6756 N N . GLY A 1 948 ? -6.671 -15.875 23.839 1.00 91.12 948 GLY A N 1
ATOM 6757 C CA . GLY A 1 948 ? -5.595 -15.289 24.656 1.00 91.12 948 GLY A CA 1
ATOM 6758 C C . GLY A 1 948 ? -6.109 -14.324 25.735 1.00 91.12 948 GLY A C 1
ATOM 6759 O O . GLY A 1 948 ? -7.310 -14.235 25.998 1.00 91.12 948 GLY A O 1
ATOM 6760 N N . ASP A 1 949 ? -5.205 -13.639 26.438 1.00 94.50 949 ASP A N 1
ATOM 6761 C CA . ASP A 1 949 ? -5.535 -12.621 27.453 1.00 94.50 949 ASP A CA 1
ATOM 6762 C C . ASP A 1 949 ? -5.497 -11.189 26.847 1.00 94.50 949 ASP A C 1
ATOM 6764 O O . ASP A 1 949 ? -4.589 -10.401 27.126 1.00 94.50 949 ASP A O 1
ATOM 6768 N N . ASP A 1 950 ? -6.510 -10.828 26.048 1.00 96.38 950 ASP A N 1
ATOM 6769 C CA . ASP A 1 950 ? -6.570 -9.554 25.302 1.00 96.38 950 ASP A CA 1
ATOM 6770 C C . ASP A 1 950 ? -6.679 -8.276 26.160 1.00 96.38 950 ASP A C 1
ATOM 6772 O O . ASP A 1 950 ? -7.281 -8.244 27.242 1.00 96.38 950 ASP A O 1
ATOM 6776 N N . SER A 1 951 ? -6.235 -7.145 25.604 1.00 97.44 951 SER A N 1
ATOM 6777 C CA . SER A 1 951 ? -6.468 -5.791 26.122 1.00 97.44 951 SER A CA 1
ATOM 6778 C C . SER A 1 951 ? -7.158 -4.900 25.087 1.00 97.44 951 SER A C 1
ATOM 6780 O O . SER A 1 951 ? -6.663 -4.717 23.979 1.00 97.44 951 SER A O 1
ATOM 6782 N N . VAL A 1 952 ? -8.289 -4.290 25.459 1.00 97.62 952 VAL A N 1
ATOM 6783 C CA . VAL A 1 952 ? -9.098 -3.448 24.562 1.00 97.62 952 VAL A CA 1
ATOM 6784 C C . VAL A 1 952 ? -9.351 -2.060 25.159 1.00 97.62 952 VAL A C 1
ATOM 6786 O O . VAL A 1 952 ? -9.825 -1.912 26.290 1.00 97.62 952 VAL A O 1
ATOM 6789 N N . GLN A 1 953 ? -9.110 -1.026 24.357 1.00 95.75 953 GLN A N 1
ATOM 6790 C CA . GLN A 1 953 ? -9.544 0.353 24.587 1.00 95.75 953 GLN A CA 1
ATOM 6791 C C . GLN A 1 953 ? -10.464 0.773 23.434 1.00 95.75 953 GLN A C 1
ATOM 6793 O O . GLN A 1 953 ? -10.049 0.738 22.279 1.00 95.75 953 GLN A O 1
ATOM 6798 N N . LEU A 1 954 ? -11.703 1.177 23.734 1.00 94.50 954 LEU A N 1
ATOM 6799 C CA . LEU A 1 954 ? -12.696 1.558 22.724 1.00 94.50 954 LEU A CA 1
ATOM 6800 C C . LEU A 1 954 ? -13.351 2.911 23.033 1.00 94.50 954 LEU A C 1
ATOM 6802 O O . LEU A 1 954 ? -14.062 3.078 24.027 1.00 94.50 954 LEU A O 1
ATOM 6806 N N . VAL A 1 955 ? -13.172 3.870 22.127 1.00 92.62 955 VAL A N 1
ATOM 6807 C CA . VAL A 1 955 ? -13.807 5.191 22.174 1.00 92.62 955 VAL A CA 1
ATOM 6808 C C . VAL A 1 955 ? -14.576 5.438 20.879 1.00 92.62 955 VAL A C 1
ATOM 6810 O O . VAL A 1 955 ? -13.983 5.587 19.811 1.00 92.62 955 VAL A O 1
ATOM 6813 N N . ILE A 1 956 ? -15.901 5.539 20.985 1.00 92.44 956 ILE A N 1
ATOM 6814 C CA . ILE A 1 956 ? -16.792 5.835 19.859 1.00 92.44 956 ILE A CA 1
ATOM 6815 C C . ILE A 1 956 ? -16.990 7.344 19.720 1.00 92.44 956 ILE A C 1
ATOM 6817 O O . ILE A 1 956 ? -17.288 8.051 20.687 1.00 92.44 956 ILE A O 1
ATOM 6821 N N . GLY A 1 957 ? -16.821 7.852 18.503 1.00 91.12 957 GLY A N 1
ATOM 6822 C CA . GLY A 1 957 ? -16.936 9.257 18.149 1.00 91.12 957 GLY A CA 1
ATOM 6823 C C . GLY A 1 957 ? -18.375 9.736 17.973 1.00 91.12 957 GLY A C 1
ATOM 6824 O O . GLY A 1 957 ? -19.258 9.007 17.537 1.00 91.12 957 GLY A O 1
ATOM 6825 N N . SER A 1 958 ? -18.630 11.021 18.242 1.00 88.56 958 SER A N 1
ATOM 6826 C CA . SER A 1 958 ? -19.987 11.588 18.203 1.00 88.56 958 SER A CA 1
ATOM 6827 C C . SER A 1 958 ? -20.648 11.636 16.820 1.00 88.56 958 SER A C 1
ATOM 6829 O O . SER A 1 958 ? -21.798 12.078 16.728 1.00 88.56 958 SER A O 1
ATOM 6831 N N . ALA A 1 959 ? -19.905 11.340 15.753 1.00 92.06 959 ALA A N 1
ATOM 6832 C CA . ALA A 1 959 ? -20.427 11.196 14.402 1.00 92.06 959 ALA A CA 1
ATOM 6833 C C . ALA A 1 959 ? -20.662 9.743 13.985 1.00 92.06 959 ALA A C 1
ATOM 6835 O O . ALA A 1 959 ? -21.435 9.573 13.048 1.00 92.06 959 ALA A O 1
ATOM 6836 N N . GLN A 1 960 ? -20.070 8.755 14.668 1.00 94.12 960 GLN A N 1
ATOM 6837 C CA . GLN A 1 960 ? -20.262 7.337 14.369 1.00 94.12 960 GLN A CA 1
ATOM 6838 C C . GLN A 1 960 ? -21.754 6.979 14.459 1.00 94.12 960 GLN A C 1
ATOM 6840 O O . GLN A 1 960 ? -22.473 7.468 15.340 1.00 94.12 960 GLN A O 1
ATOM 6845 N N . VAL A 1 961 ? -22.236 6.195 13.495 1.00 90.38 961 VAL A N 1
ATOM 6846 C CA . VAL A 1 961 ? -23.649 5.791 13.389 1.00 90.38 961 VAL A CA 1
ATOM 6847 C C . VAL A 1 961 ? -23.772 4.283 13.260 1.00 90.38 961 VAL A C 1
ATOM 6849 O O . VAL A 1 961 ? -24.687 3.714 13.855 1.00 90.38 961 VAL A O 1
ATOM 6852 N N . ASP A 1 962 ? -22.866 3.693 12.493 1.00 95.81 962 ASP A N 1
ATOM 6853 C CA . ASP A 1 962 ? -22.789 2.272 12.197 1.00 95.81 962 ASP A CA 1
ATOM 6854 C C . ASP A 1 962 ? -21.933 1.563 13.260 1.00 95.81 962 ASP A C 1
ATOM 6856 O O . ASP A 1 962 ? -21.164 2.205 13.990 1.00 95.81 962 ASP A O 1
ATOM 6860 N N . ASP A 1 963 ? -22.190 0.270 13.444 1.00 95.31 963 ASP A N 1
ATOM 6861 C CA . ASP A 1 963 ? -21.812 -0.451 14.657 1.00 95.31 963 ASP A CA 1
ATOM 6862 C C . ASP A 1 963 ? -20.302 -0.769 14.693 1.00 95.31 963 ASP A C 1
ATOM 6864 O O . ASP A 1 963 ? -19.662 -1.001 13.669 1.00 95.31 963 ASP A O 1
ATOM 6868 N N . VAL A 1 964 ? -19.732 -0.797 15.902 1.00 97.56 964 VAL A N 1
ATOM 6869 C CA . VAL A 1 964 ? -18.401 -1.363 16.161 1.00 97.56 964 VAL A CA 1
ATOM 6870 C C . VAL A 1 964 ? -18.571 -2.641 16.973 1.00 97.56 964 VAL A C 1
ATOM 6872 O O . VAL A 1 964 ? -19.087 -2.600 18.098 1.00 97.56 964 VAL A O 1
ATOM 6875 N N . THR A 1 965 ? -18.148 -3.772 16.417 1.00 97.75 965 THR A N 1
ATOM 6876 C CA . THR A 1 965 ? -18.366 -5.106 16.985 1.00 97.75 965 THR A CA 1
ATOM 6877 C C . THR A 1 965 ? -17.045 -5.727 17.425 1.00 97.75 965 THR A C 1
ATOM 6879 O O . THR A 1 965 ? -16.108 -5.862 16.645 1.00 97.75 965 THR A O 1
ATOM 6882 N N . LEU A 1 966 ? -16.979 -6.137 18.693 1.00 97.56 966 LEU A N 1
ATOM 6883 C CA . LEU A 1 966 ? -15.888 -6.958 19.217 1.00 97.56 966 LEU A CA 1
ATOM 6884 C C . LEU A 1 966 ? -16.326 -8.424 19.207 1.00 97.56 966 LEU A C 1
ATOM 6886 O O . LEU A 1 966 ? -17.226 -8.797 19.964 1.00 97.56 966 LEU A O 1
ATOM 6890 N N . HIS A 1 967 ? -15.692 -9.246 18.376 1.00 97.38 967 HIS A N 1
ATOM 6891 C CA . HIS A 1 967 ? -15.905 -10.690 18.317 1.00 97.38 967 HIS A CA 1
ATOM 6892 C C . HIS A 1 967 ? -14.904 -11.388 19.235 1.00 97.38 967 HIS A C 1
ATOM 6894 O O . HIS A 1 967 ? -13.697 -11.384 18.994 1.00 97.38 967 HIS A O 1
ATOM 6900 N N . VAL A 1 968 ? -15.417 -11.990 20.304 1.00 94.88 968 VAL A N 1
ATOM 6901 C CA . VAL A 1 968 ? -14.634 -12.708 21.315 1.00 94.88 968 VAL A CA 1
ATOM 6902 C C . VAL A 1 968 ? -14.607 -14.196 20.959 1.00 94.88 968 VAL A C 1
ATOM 6904 O O . VAL A 1 968 ? -15.670 -14.833 20.914 1.00 94.88 968 VAL A O 1
ATOM 6907 N N . ALA A 1 969 ? -13.430 -14.787 20.720 1.00 91.88 969 ALA A N 1
ATOM 6908 C CA . ALA A 1 969 ? -13.375 -16.220 20.436 1.00 91.88 969 ALA A CA 1
ATOM 6909 C C . ALA A 1 969 ? -13.633 -17.071 21.689 1.00 91.88 969 ALA A C 1
ATOM 6911 O O . ALA A 1 969 ? -13.645 -16.605 22.837 1.00 91.88 969 ALA A O 1
ATOM 6912 N N . ARG A 1 970 ? -13.874 -18.367 21.476 1.00 88.69 970 ARG A N 1
ATOM 6913 C CA . ARG A 1 970 ? -14.014 -19.312 22.580 1.00 88.69 970 ARG A CA 1
ATOM 6914 C C . ARG A 1 970 ? -12.648 -19.598 23.202 1.00 88.69 970 ARG A C 1
ATOM 6916 O O . ARG A 1 970 ? -11.775 -20.142 22.526 1.00 88.69 970 ARG A O 1
ATOM 6923 N N . ALA A 1 971 ? -12.549 -19.386 24.514 1.00 88.88 971 ALA A N 1
ATOM 6924 C CA . ALA A 1 971 ? -11.385 -19.771 25.300 1.00 88.88 971 ALA A CA 1
ATOM 6925 C C . ALA A 1 971 ? -10.947 -21.226 25.058 1.00 88.88 971 ALA A C 1
ATOM 6927 O O . ALA A 1 971 ? -11.758 -22.144 24.832 1.00 88.88 971 ALA A O 1
ATOM 6928 N N . ASN A 1 972 ? -9.638 -21.454 25.114 1.00 80.19 972 ASN A N 1
ATOM 6929 C CA . ASN A 1 972 ? -9.077 -22.773 24.854 1.00 80.19 972 ASN A CA 1
ATOM 6930 C C . ASN A 1 972 ? -9.356 -23.751 26.027 1.00 80.19 972 ASN A C 1
ATOM 6932 O O . ASN A 1 972 ? -9.789 -23.372 27.103 1.00 80.19 972 ASN A O 1
ATOM 6936 N N . ASN A 1 973 ? -9.172 -25.063 25.830 1.00 81.81 973 ASN A N 1
ATOM 6937 C CA . ASN A 1 973 ? -9.589 -26.072 26.831 1.00 81.81 973 ASN A CA 1
ATOM 6938 C C . ASN A 1 973 ? -8.524 -26.388 27.910 1.00 81.81 973 ASN A C 1
ATOM 6940 O O . ASN A 1 973 ? -8.743 -27.311 28.704 1.00 81.81 973 ASN A O 1
ATOM 6944 N N . ASP A 1 974 ? -7.364 -25.725 27.898 1.00 82.62 974 ASP A N 1
ATOM 6945 C CA . ASP A 1 974 ? -6.256 -25.972 28.833 1.00 82.62 974 ASP A CA 1
ATOM 6946 C C . ASP A 1 974 ? -6.120 -24.871 29.923 1.00 82.62 974 ASP A C 1
ATOM 6948 O O . ASP A 1 974 ? -5.526 -25.154 30.972 1.00 82.62 974 ASP A O 1
ATOM 6952 N N . ASP A 1 975 ? -6.720 -23.686 29.736 1.00 87.56 975 ASP A N 1
ATOM 6953 C CA . ASP A 1 975 ? -6.914 -22.594 30.716 1.00 87.56 975 ASP A CA 1
ATOM 6954 C C . ASP A 1 975 ? -8.158 -21.721 30.389 1.00 87.56 975 ASP A C 1
ATOM 6956 O O . ASP A 1 975 ? -9.109 -22.232 29.808 1.00 87.56 975 ASP A O 1
ATOM 6960 N N . HIS A 1 976 ? -8.241 -20.482 30.894 1.00 91.19 976 HIS A N 1
ATOM 6961 C CA . HIS A 1 976 ? -9.338 -19.533 30.646 1.00 91.19 976 HIS A CA 1
ATOM 6962 C C . HIS A 1 976 ? -8.753 -18.216 30.150 1.00 91.19 976 HIS A C 1
ATOM 6964 O O . HIS A 1 976 ? -7.751 -17.765 30.705 1.00 91.19 976 HIS A O 1
ATOM 6970 N N . ASP A 1 977 ? -9.433 -17.608 29.189 1.00 94.25 977 ASP A N 1
ATOM 6971 C CA . ASP A 1 977 ? -8.970 -16.439 28.440 1.00 94.25 977 ASP A CA 1
ATOM 6972 C C . ASP A 1 977 ? -9.610 -15.161 29.031 1.00 94.25 977 ASP A C 1
ATOM 6974 O O . ASP A 1 977 ? -10.750 -15.202 29.524 1.00 94.25 977 ASP A O 1
ATOM 6978 N N . THR A 1 978 ? -8.899 -14.028 29.028 1.00 96.06 978 THR A N 1
ATOM 6979 C CA . THR A 1 978 ? -9.311 -12.784 29.710 1.00 96.06 978 THR A CA 1
ATOM 6980 C C . THR A 1 978 ? -9.281 -11.554 28.805 1.00 96.06 978 THR A C 1
ATOM 6982 O O . THR A 1 978 ? -8.283 -10.843 28.750 1.00 96.06 978 THR A O 1
ATOM 6985 N N . VAL A 1 979 ? -10.434 -11.183 28.245 1.00 97.56 979 VAL A N 1
ATOM 6986 C CA . VAL A 1 979 ? -10.606 -9.901 27.543 1.00 97.56 979 VAL A CA 1
ATOM 6987 C C . VAL A 1 979 ? -10.707 -8.758 28.560 1.00 97.56 979 VAL A C 1
ATOM 6989 O O . VAL A 1 979 ? -11.711 -8.612 29.269 1.00 97.56 979 VAL A O 1
ATOM 6992 N N . SER A 1 980 ? -9.672 -7.927 28.635 1.00 97.81 980 SER A N 1
ATOM 6993 C CA . SER A 1 980 ? -9.560 -6.788 29.551 1.00 97.81 980 SER A CA 1
ATOM 6994 C C . SER A 1 980 ? -9.948 -5.481 28.855 1.00 97.81 980 SER A C 1
ATOM 6996 O O . SER A 1 980 ? -9.153 -4.887 28.132 1.00 97.81 980 SER A O 1
ATOM 6998 N N . ILE A 1 981 ? -11.173 -5.003 29.089 1.00 97.31 981 ILE A N 1
ATOM 6999 C CA . ILE A 1 981 ? -11.662 -3.728 28.542 1.00 97.31 981 ILE A CA 1
ATOM 7000 C C . ILE A 1 981 ? -11.338 -2.601 29.534 1.00 97.31 981 ILE A C 1
ATOM 7002 O O . ILE A 1 981 ? -12.006 -2.437 30.567 1.00 97.31 981 ILE A O 1
ATOM 7006 N N . ASP A 1 982 ? -10.313 -1.819 29.199 1.00 94.12 982 ASP A N 1
ATOM 7007 C CA . ASP A 1 982 ? -9.740 -0.770 30.052 1.00 94.12 982 ASP A CA 1
ATOM 7008 C C . ASP A 1 982 ? -10.388 0.608 29.833 1.00 94.12 982 ASP A C 1
ATOM 7010 O O . ASP A 1 982 ? -10.578 1.355 30.797 1.00 94.12 982 ASP A O 1
ATOM 7014 N N . GLU A 1 983 ? -10.804 0.928 28.602 1.00 92.12 983 GLU A N 1
ATOM 7015 C CA . GLU A 1 983 ? -11.583 2.131 28.266 1.00 92.12 983 GLU A CA 1
ATOM 7016 C C . GLU A 1 983 ? -12.782 1.760 27.376 1.00 92.12 983 GLU A C 1
ATOM 7018 O O . GLU A 1 983 ? -12.661 0.953 26.457 1.00 92.12 983 GLU A O 1
ATOM 7023 N N . LEU A 1 984 ? -13.956 2.325 27.681 1.00 91.88 984 LEU A N 1
ATOM 7024 C CA . LEU A 1 984 ? -15.203 2.137 26.930 1.00 91.88 984 LEU A CA 1
ATOM 7025 C C . LEU A 1 984 ? -16.054 3.408 27.057 1.00 91.88 984 LEU A C 1
ATOM 7027 O O . LEU A 1 984 ? -16.580 3.662 28.140 1.00 91.88 984 LEU A O 1
ATOM 7031 N N . GLU A 1 985 ? -16.207 4.201 25.994 1.00 88.56 985 GLU A N 1
ATOM 7032 C CA . GLU A 1 985 ? -16.923 5.494 26.040 1.00 88.56 985 GLU A CA 1
ATOM 7033 C C . GLU A 1 985 ? -17.624 5.844 24.708 1.00 88.56 985 GLU A C 1
ATOM 7035 O O . GLU A 1 985 ? -17.094 5.560 23.634 1.00 88.56 985 GLU A O 1
ATOM 7040 N N . ASP A 1 986 ? -18.790 6.509 24.769 1.00 91.25 986 ASP A N 1
ATOM 7041 C CA . ASP A 1 986 ? -19.509 7.075 23.613 1.00 91.25 986 ASP A CA 1
ATOM 7042 C C . ASP A 1 986 ? -19.561 8.614 23.680 1.00 91.25 986 ASP A C 1
ATOM 7044 O O . ASP A 1 986 ? -20.372 9.259 24.359 1.00 91.25 986 ASP A O 1
ATOM 7048 N N . LEU A 1 987 ? -18.735 9.244 22.851 1.00 87.56 987 LEU A N 1
ATOM 7049 C CA . LEU A 1 987 ? -18.618 10.693 22.751 1.00 87.56 987 LEU A CA 1
ATOM 7050 C C . LEU A 1 987 ? -19.866 11.373 22.147 1.00 87.56 987 LEU A C 1
ATOM 7052 O O . LEU A 1 987 ? -20.026 12.599 22.277 1.00 87.56 987 LEU A O 1
ATOM 7056 N N . GLY A 1 988 ? -20.785 10.618 21.544 1.00 84.94 988 GLY A N 1
ATOM 7057 C CA . GLY A 1 988 ? -22.099 11.056 21.075 1.00 84.94 988 GLY A CA 1
ATOM 7058 C C . GLY A 1 988 ? -23.049 11.497 22.188 1.00 84.94 988 GLY A C 1
ATOM 7059 O O . GLY A 1 988 ? -23.761 12.507 22.048 1.00 84.94 988 GLY A O 1
ATOM 7060 N N . ALA A 1 989 ? -23.058 10.803 23.327 1.00 82.56 989 ALA A N 1
ATOM 7061 C CA . ALA A 1 989 ? -24.174 10.855 24.268 1.00 82.56 989 ALA A CA 1
ATOM 7062 C C . ALA A 1 989 ? -23.915 11.654 25.564 1.00 82.56 989 ALA A C 1
ATOM 7064 O O . ALA A 1 989 ? -24.026 11.152 26.669 1.00 82.56 989 ALA A O 1
ATOM 7065 N N . LEU A 1 990 ? -23.717 12.972 25.489 1.00 86.00 990 LEU A N 1
ATOM 7066 C CA . LEU A 1 990 ? -23.384 13.793 26.676 1.00 86.00 990 LEU A CA 1
ATOM 7067 C C . LEU A 1 990 ? -24.302 13.640 27.921 1.00 86.00 990 LEU A C 1
ATOM 7069 O O . LEU A 1 990 ? -25.470 14.062 27.935 1.00 86.00 990 LEU A O 1
ATOM 7073 N N . ALA A 1 991 ? -23.709 13.236 29.049 1.00 86.38 991 ALA A N 1
ATOM 7074 C CA . ALA A 1 991 ? -24.373 13.134 30.347 1.00 86.38 991 ALA A CA 1
ATOM 7075 C C . ALA A 1 991 ? -24.914 14.480 30.888 1.00 86.38 991 ALA A C 1
ATOM 7077 O O . ALA A 1 991 ? -24.490 15.587 30.534 1.00 86.38 991 ALA A O 1
ATOM 7078 N N . ASN A 1 992 ? -25.850 14.419 31.841 1.00 85.62 992 ASN A N 1
ATOM 7079 C CA . ASN A 1 992 ? -26.404 15.596 32.522 1.00 85.62 992 ASN A CA 1
ATOM 7080 C C . ASN A 1 992 ? -25.855 15.722 33.953 1.00 85.62 992 ASN A C 1
ATOM 7082 O O . ASN A 1 992 ? -26.537 15.400 34.936 1.00 85.62 992 ASN A O 1
ATOM 7086 N N . ALA A 1 993 ? -24.612 16.199 34.068 1.00 76.38 993 ALA A N 1
ATOM 7087 C CA . ALA A 1 993 ? -23.891 16.319 35.336 1.00 76.38 993 ALA A CA 1
ATOM 7088 C C . ALA A 1 993 ? -23.760 17.763 35.857 1.00 76.38 993 ALA A C 1
ATOM 7090 O O . ALA A 1 993 ? -23.322 18.688 35.175 1.00 76.38 993 ALA A O 1
ATOM 7091 N N . ASN A 1 994 ? -24.057 17.947 37.146 1.00 73.19 994 ASN A N 1
ATOM 7092 C CA . ASN A 1 994 ? -23.865 19.202 37.870 1.00 73.19 994 ASN A CA 1
ATOM 7093 C C . ASN A 1 994 ? -22.593 19.143 38.739 1.00 73.19 994 ASN A C 1
ATOM 7095 O O . ASN A 1 994 ? -22.614 18.704 39.898 1.00 73.19 994 ASN A O 1
ATOM 7099 N N . VAL A 1 995 ? -21.484 19.616 38.165 1.00 63.44 995 VAL A N 1
ATOM 7100 C CA . VAL A 1 995 ? -20.149 19.691 38.785 1.00 63.44 995 VAL A CA 1
ATOM 7101 C C . VAL A 1 995 ? -19.975 20.998 39.584 1.00 63.44 995 VAL A C 1
ATOM 7103 O O . VAL A 1 995 ? -19.291 21.933 39.173 1.00 63.44 995 VAL A O 1
ATOM 7106 N N . ALA A 1 996 ? -20.620 21.105 40.747 1.00 57.00 996 ALA A N 1
ATOM 7107 C CA . ALA A 1 996 ? -20.577 22.322 41.566 1.00 57.00 996 ALA A CA 1
ATOM 7108 C C . ALA A 1 996 ? -19.268 22.476 42.371 1.00 57.00 996 ALA A C 1
ATOM 7110 O O . ALA A 1 996 ? -19.096 21.873 43.434 1.00 57.00 996 ALA A O 1
ATOM 7111 N N . VAL A 1 997 ? -18.374 23.370 41.933 1.00 57.28 997 VAL A N 1
ATOM 7112 C CA . VAL A 1 997 ? -17.087 23.633 42.607 1.00 57.28 997 VAL A CA 1
ATOM 7113 C C . VAL A 1 997 ? -17.217 24.417 43.929 1.00 57.28 997 VAL A C 1
ATOM 7115 O O . VAL A 1 997 ? -16.994 25.623 44.025 1.00 57.28 997 VAL A O 1
ATOM 7118 N N . SER A 1 998 ? -17.439 23.627 44.982 1.00 48.09 998 SER A N 1
ATOM 7119 C CA . SER A 1 998 ? -16.918 23.774 46.351 1.00 48.09 998 SER A CA 1
ATOM 7120 C C . SER A 1 998 ? -17.820 24.374 47.457 1.00 48.09 998 SER A C 1
ATOM 7122 O O . SER A 1 998 ? -18.363 25.471 47.312 1.00 48.09 998 SER A O 1
ATOM 7124 N N . PRO A 1 999 ? -17.905 23.718 48.640 1.00 47.59 999 PRO A N 1
ATOM 7125 C CA . PRO A 1 999 ? -17.428 22.370 48.950 1.00 47.59 999 PRO A CA 1
ATOM 7126 C C . PRO A 1 999 ? -18.512 21.331 48.621 1.00 47.59 999 PRO A C 1
ATOM 7128 O O . PRO A 1 999 ? -19.310 20.957 49.480 1.00 47.59 999 PRO A O 1
ATOM 7131 N N . ILE A 1 1000 ? -18.516 20.853 47.378 1.00 50.47 1000 ILE A N 1
ATOM 7132 C CA . ILE A 1 1000 ? -19.064 19.549 47.005 1.00 50.47 1000 ILE A CA 1
ATOM 7133 C C . ILE A 1 1000 ? -17.919 18.836 46.279 1.00 50.47 1000 ILE A C 1
ATOM 7135 O O . ILE A 1 1000 ? -17.321 19.412 45.374 1.00 50.47 1000 ILE A O 1
ATOM 7139 N N . THR A 1 1001 ? -17.551 17.648 46.755 1.00 54.41 1001 THR A N 1
ATOM 7140 C CA . THR A 1 1001 ? -16.347 16.904 46.325 1.00 54.41 1001 THR A CA 1
ATOM 7141 C C . THR A 1 1001 ? -16.670 15.766 45.347 1.00 54.41 1001 THR A C 1
ATOM 7143 O O . THR A 1 1001 ? -15.805 14.958 45.054 1.00 54.41 1001 THR A O 1
ATOM 7146 N N . VAL A 1 1002 ? -17.933 15.667 44.927 1.00 67.69 1002 VAL A N 1
ATOM 7147 C CA . VAL A 1 1002 ? -18.548 14.551 44.193 1.00 67.69 1002 VAL A CA 1
ATOM 7148 C C . VAL A 1 1002 ? -19.588 15.179 43.262 1.00 67.69 1002 VAL A C 1
ATOM 7150 O O . VAL A 1 1002 ? -20.457 15.910 43.755 1.00 67.69 1002 VAL A O 1
ATOM 7153 N N . ALA A 1 1003 ? -19.504 14.979 41.943 1.00 74.06 1003 ALA A N 1
ATOM 7154 C CA . ALA A 1 1003 ? -20.488 15.575 41.033 1.00 74.06 1003 ALA A CA 1
ATOM 7155 C C . ALA A 1 1003 ? -21.857 14.885 41.169 1.00 74.06 1003 ALA A C 1
ATOM 7157 O O . ALA A 1 1003 ? -21.955 13.747 41.630 1.00 74.06 1003 ALA A O 1
ATOM 7158 N N . ASN A 1 1004 ? -22.932 15.605 40.834 1.00 81.94 1004 ASN A N 1
ATOM 7159 C CA . ASN A 1 1004 ? -24.291 15.064 40.895 1.00 81.94 1004 ASN A CA 1
ATOM 7160 C C . ASN A 1 1004 ? -24.822 14.886 39.474 1.00 81.94 1004 ASN A C 1
ATOM 7162 O O . ASN A 1 1004 ? -25.103 15.881 38.805 1.00 81.94 1004 ASN A O 1
ATOM 7166 N N . VAL A 1 1005 ? -24.970 13.636 39.048 1.00 85.00 1005 VAL A N 1
ATOM 7167 C CA . VAL A 1 1005 ? -25.478 13.238 37.734 1.00 85.00 1005 VAL A CA 1
ATOM 7168 C C . VAL A 1 1005 ? -26.993 13.032 37.820 1.00 85.00 1005 VAL A C 1
ATOM 7170 O O . VAL A 1 1005 ? -27.502 12.398 38.753 1.00 85.00 1005 VAL A O 1
ATOM 7173 N N . ALA A 1 1006 ? -27.729 13.626 36.881 1.00 84.75 1006 ALA A N 1
ATOM 7174 C CA . ALA A 1 1006 ? -29.183 13.499 36.767 1.00 84.75 1006 ALA A CA 1
ATOM 7175 C C . ALA A 1 1006 ? -29.601 12.404 35.769 1.00 84.75 1006 ALA A C 1
ATOM 7177 O O . ALA A 1 1006 ? -30.618 11.747 35.988 1.00 84.75 1006 ALA A O 1
ATOM 7178 N N . SER A 1 1007 ? -28.807 12.222 34.716 1.00 89.12 1007 SER A N 1
ATOM 7179 C CA . SER A 1 1007 ? -28.840 11.136 33.732 1.00 89.12 1007 SER A CA 1
ATOM 7180 C C . SER A 1 1007 ? -27.428 10.975 33.166 1.00 89.12 1007 SER A C 1
ATOM 7182 O O . SER A 1 1007 ? -26.719 11.978 33.052 1.00 89.12 1007 SER A O 1
ATOM 7184 N N . PHE A 1 1008 ? -27.045 9.743 32.854 1.00 90.88 1008 PHE A N 1
ATOM 7185 C CA . PHE A 1 1008 ? -25.844 9.416 32.082 1.00 90.88 1008 PHE A CA 1
ATOM 7186 C C . PHE A 1 1008 ? -26.076 9.712 30.596 1.00 90.88 1008 PHE A C 1
ATOM 7188 O O . PHE A 1 1008 ? -27.200 10.095 30.226 1.00 90.88 1008 PHE A O 1
ATOM 7195 N N . GLY A 1 1009 ? -25.043 9.540 29.777 1.00 91.00 1009 GLY A N 1
ATOM 7196 C CA . GLY A 1 1009 ? -25.238 9.262 28.361 1.00 91.00 1009 GLY A CA 1
ATOM 7197 C C . GLY A 1 1009 ? -25.995 7.966 28.124 1.00 91.00 1009 GLY A C 1
ATOM 7198 O O . GLY A 1 1009 ? -26.313 7.238 29.066 1.00 91.00 1009 GLY A O 1
ATOM 7199 N N . GLN A 1 1010 ? -26.366 7.709 26.880 1.00 93.12 1010 GLN A N 1
ATOM 7200 C CA . GLN A 1 1010 ? -26.954 6.450 26.431 1.00 93.12 1010 GLN A CA 1
ATOM 7201 C C . GLN A 1 1010 ? -26.109 6.025 25.239 1.00 93.12 1010 GLN A C 1
ATOM 7203 O O . GLN A 1 1010 ? -26.332 6.561 24.159 1.00 93.12 1010 GLN A O 1
ATOM 7208 N N . ALA A 1 1011 ? -25.139 5.151 25.494 1.00 92.50 1011 ALA A N 1
ATOM 7209 C CA . ALA A 1 1011 ? -24.255 4.640 24.459 1.00 92.50 1011 ALA A CA 1
ATOM 7210 C C . ALA A 1 1011 ? -25.019 3.679 23.544 1.00 92.50 1011 ALA A C 1
ATOM 7212 O O . ALA A 1 1011 ? -25.893 2.948 24.025 1.00 92.50 1011 ALA A O 1
ATOM 7213 N N . THR A 1 1012 ? -24.682 3.709 22.260 1.00 91.44 1012 THR A N 1
ATOM 7214 C CA . THR A 1 1012 ? -25.216 2.864 21.179 1.00 91.44 1012 THR A CA 1
ATOM 7215 C C . THR A 1 1012 ? -24.120 2.631 20.142 1.00 91.44 1012 THR A C 1
ATOM 7217 O O . THR A 1 1012 ? -23.176 3.416 20.107 1.00 91.44 1012 THR A O 1
ATOM 7220 N N . GLY A 1 1013 ? -24.266 1.626 19.277 1.00 90.12 1013 GLY A N 1
ATOM 7221 C CA . GLY A 1 1013 ? -23.289 1.356 18.211 1.00 90.12 1013 GLY A CA 1
ATOM 7222 C C . GLY A 1 1013 ? -22.046 0.604 18.688 1.00 90.12 1013 GLY A C 1
ATOM 7223 O O . GLY A 1 1013 ? -20.976 0.740 18.110 1.00 90.12 1013 GLY A O 1
ATOM 7224 N N . ILE A 1 1014 ? -22.180 -0.146 19.786 1.00 93.88 1014 ILE A N 1
ATOM 7225 C CA . ILE A 1 1014 ? -21.141 -1.034 20.311 1.00 93.88 1014 ILE A CA 1
ATOM 7226 C C . ILE A 1 1014 ? -21.777 -2.402 20.502 1.00 93.88 1014 ILE A C 1
ATOM 7228 O O . ILE A 1 1014 ? -22.744 -2.528 21.263 1.00 93.88 1014 ILE A O 1
ATOM 7232 N N . ASN A 1 1015 ? -21.205 -3.415 19.868 1.00 96.06 1015 ASN A N 1
ATOM 7233 C CA . ASN A 1 1015 ? -21.640 -4.797 19.967 1.00 96.06 1015 ASN A CA 1
ATOM 7234 C C . ASN A 1 1015 ? -20.513 -5.661 20.548 1.00 96.06 1015 ASN A C 1
ATOM 7236 O O . ASN A 1 1015 ? -19.330 -5.381 20.361 1.00 96.06 1015 ASN A O 1
ATOM 7240 N N . ILE A 1 1016 ? -20.885 -6.707 21.284 1.00 96.75 1016 ILE A N 1
ATOM 7241 C CA . ILE A 1 1016 ? -19.964 -7.778 21.677 1.00 96.75 1016 ILE A CA 1
ATOM 7242 C C . ILE A 1 1016 ? -20.591 -9.090 21.217 1.00 96.75 1016 ILE A C 1
ATOM 7244 O O . ILE A 1 1016 ? -21.641 -9.493 21.736 1.00 96.75 1016 ILE A O 1
ATOM 7248 N N . ASP A 1 1017 ? -19.951 -9.725 20.247 1.00 95.81 1017 ASP A N 1
ATOM 7249 C CA . ASP A 1 1017 ? -20.302 -11.052 19.759 1.00 95.81 1017 ASP A CA 1
ATOM 7250 C C . ASP A 1 1017 ? -19.364 -12.104 20.378 1.00 95.81 1017 ASP A C 1
ATOM 7252 O O . ASP A 1 1017 ? -18.258 -11.797 20.829 1.00 95.81 1017 ASP A O 1
ATOM 7256 N N . PHE A 1 1018 ? -19.826 -13.346 20.456 1.00 93.69 1018 PHE A N 1
ATOM 7257 C CA . PHE A 1 1018 ? -19.067 -14.493 20.945 1.00 93.69 1018 PHE A CA 1
ATOM 7258 C C . PHE A 1 1018 ? -19.148 -15.609 19.903 1.00 93.69 1018 PHE A C 1
ATOM 7260 O O . PHE A 1 1018 ? -20.238 -15.908 19.426 1.00 93.69 1018 PHE A O 1
ATOM 7267 N N . GLU A 1 1019 ? -18.040 -16.314 19.638 1.00 91.31 1019 GLU A N 1
ATOM 7268 C CA . GLU A 1 1019 ? -17.967 -17.416 18.644 1.00 91.31 1019 GLU A CA 1
ATOM 7269 C C . GLU A 1 1019 ? -19.091 -18.479 18.779 1.00 91.31 1019 GLU A C 1
ATOM 7271 O O . GLU A 1 1019 ? -19.438 -19.164 17.816 1.00 91.31 1019 GLU A O 1
ATOM 7276 N N . ASP A 1 1020 ? -19.669 -18.629 19.977 1.00 90.81 1020 ASP A N 1
ATOM 7277 C CA . ASP A 1 1020 ? -20.878 -19.414 20.246 1.00 90.81 1020 ASP A CA 1
ATOM 7278 C C . ASP A 1 1020 ? -21.988 -18.544 20.890 1.00 90.81 1020 ASP A C 1
ATOM 7280 O O . ASP A 1 1020 ? -21.796 -18.025 21.996 1.00 90.81 1020 ASP A O 1
ATOM 7284 N N . ASP A 1 1021 ? -23.197 -18.523 20.300 1.00 93.19 1021 ASP A N 1
ATOM 7285 C CA . ASP A 1 1021 ? -24.385 -17.789 20.784 1.00 93.19 1021 ASP A CA 1
ATOM 7286 C C . ASP A 1 1021 ? -24.567 -17.814 22.327 1.00 93.19 1021 ASP A C 1
ATOM 7288 O O . ASP A 1 1021 ? -24.712 -18.879 22.952 1.00 93.19 1021 ASP A O 1
ATOM 7292 N N . VAL A 1 1022 ? -24.731 -16.649 22.965 1.00 95.75 1022 VAL A N 1
ATOM 7293 C CA . VAL A 1 1022 ? -25.085 -16.549 24.391 1.00 95.75 1022 VAL A CA 1
ATOM 7294 C C . VAL A 1 1022 ? -26.497 -17.095 24.641 1.00 95.75 1022 VAL A C 1
ATOM 7296 O O . VAL A 1 1022 ? -27.528 -16.486 24.344 1.00 95.75 1022 VAL A O 1
ATOM 7299 N N . SER A 1 1023 ? -26.576 -18.240 25.318 1.00 94.44 1023 SER A N 1
ATOM 7300 C CA . SER A 1 1023 ? -27.836 -18.952 25.567 1.00 94.44 1023 SER A CA 1
ATOM 7301 C C . SER A 1 1023 ? -28.746 -18.284 26.613 1.00 94.44 1023 SER A C 1
ATOM 7303 O O . SER A 1 1023 ? -29.976 -18.425 26.565 1.00 94.44 1023 SER A O 1
ATOM 7305 N N . THR A 1 1024 ? -28.165 -17.599 27.606 1.00 95.06 1024 THR A N 1
ATOM 7306 C CA . THR A 1 1024 ? -28.883 -16.900 28.684 1.00 95.06 1024 THR A CA 1
ATOM 7307 C C . THR A 1 1024 ? -27.954 -15.995 29.493 1.00 95.06 1024 THR A C 1
ATOM 7309 O O . THR A 1 1024 ? -26.816 -16.353 29.772 1.00 95.06 1024 THR A O 1
ATOM 7312 N N . ILE A 1 1025 ? -28.485 -14.880 30.007 1.00 97.12 1025 ILE A N 1
ATOM 7313 C CA . ILE A 1 1025 ? -27.790 -14.038 30.996 1.00 97.12 1025 ILE A CA 1
ATOM 7314 C C . ILE A 1 1025 ? -28.175 -14.456 32.427 1.00 97.12 1025 ILE A C 1
ATOM 7316 O O . ILE A 1 1025 ? -29.362 -14.560 32.772 1.00 97.12 1025 ILE A O 1
ATOM 7320 N N . LEU A 1 1026 ? -27.168 -14.659 33.277 1.00 96.94 1026 LEU A N 1
ATOM 7321 C CA . LEU A 1 1026 ? -27.243 -14.992 34.702 1.00 96.94 1026 LEU A CA 1
ATOM 7322 C C . LEU A 1 1026 ? -26.517 -13.927 35.547 1.00 96.94 1026 LEU A C 1
ATOM 7324 O O . LEU A 1 1026 ? -25.864 -13.029 35.026 1.00 96.94 1026 LEU A O 1
ATOM 7328 N N . THR A 1 1027 ? -26.667 -13.981 36.877 1.00 96.19 1027 THR A N 1
ATOM 7329 C CA . THR A 1 1027 ? -26.091 -12.961 37.776 1.00 96.19 1027 THR A CA 1
ATOM 7330 C C . THR A 1 1027 ? -25.602 -13.535 39.108 1.00 96.19 1027 THR A C 1
ATOM 7332 O O . THR A 1 1027 ? -26.432 -14.031 39.882 1.00 96.19 1027 THR A O 1
ATOM 7335 N N . ASP A 1 1028 ? -24.326 -13.340 39.459 1.00 96.25 1028 ASP A N 1
ATOM 7336 C CA . ASP A 1 1028 ? -23.843 -13.472 40.843 1.00 96.25 1028 ASP A CA 1
ATOM 7337 C C . ASP A 1 1028 ? -23.668 -12.096 41.496 1.00 96.25 1028 ASP A C 1
ATOM 7339 O O . ASP A 1 1028 ? -22.590 -11.505 41.564 1.00 96.25 1028 ASP A O 1
ATOM 7343 N N . ALA A 1 1029 ? -24.761 -11.582 42.060 1.00 93.12 1029 ALA A N 1
ATOM 7344 C CA . ALA A 1 1029 ? -24.736 -10.319 42.794 1.00 93.12 1029 ALA A CA 1
ATOM 7345 C C . ALA A 1 1029 ? -23.984 -10.383 44.147 1.00 93.12 1029 ALA A C 1
ATOM 7347 O O . ALA A 1 1029 ? -23.962 -9.391 44.886 1.00 93.12 1029 ALA A O 1
ATOM 7348 N N . SER A 1 1030 ? -23.443 -11.546 44.530 1.00 94.25 1030 SER A N 1
ATOM 7349 C CA . SER A 1 1030 ? -22.741 -11.771 45.797 1.00 94.25 1030 SER A CA 1
ATOM 7350 C C . SER A 1 1030 ? -21.227 -11.913 45.649 1.00 94.25 1030 SER A C 1
ATOM 7352 O O . SER A 1 1030 ? -20.517 -11.529 46.588 1.00 94.25 1030 SER A O 1
ATOM 7354 N N . ALA A 1 1031 ? -20.756 -12.370 44.487 1.00 96.31 1031 ALA A N 1
ATOM 7355 C CA . ALA A 1 1031 ? -19.352 -12.405 44.100 1.00 96.31 1031 ALA A CA 1
ATOM 7356 C C . ALA A 1 1031 ? -18.670 -11.032 44.267 1.00 96.31 1031 ALA A C 1
ATOM 7358 O O . ALA A 1 1031 ? -19.300 -9.969 44.183 1.00 96.31 1031 ALA A O 1
ATOM 7359 N N . VAL A 1 1032 ? -17.374 -11.066 44.577 1.00 95.69 1032 VAL A N 1
ATOM 7360 C CA . VAL A 1 1032 ? -16.520 -9.874 44.745 1.00 95.69 1032 VAL A CA 1
ATOM 7361 C C . VAL A 1 1032 ? -15.430 -9.772 43.677 1.00 95.69 1032 VAL A C 1
ATOM 7363 O O . VAL A 1 1032 ? -14.883 -8.689 43.485 1.00 95.69 1032 VAL A O 1
ATOM 7366 N N . ASP A 1 1033 ? -15.166 -10.882 43.002 1.00 97.00 1033 ASP A N 1
ATOM 7367 C CA . ASP A 1 1033 ? -14.220 -11.132 41.921 1.00 97.00 1033 ASP A CA 1
ATOM 7368 C C . ASP A 1 1033 ? -14.755 -12.310 41.078 1.00 97.00 1033 ASP A C 1
ATOM 7370 O O . ASP A 1 1033 ? -15.663 -13.016 41.535 1.00 97.00 1033 ASP A O 1
ATOM 7374 N N . ALA A 1 1034 ? -14.226 -12.514 39.867 1.00 97.00 1034 ALA A N 1
ATOM 7375 C CA . ALA A 1 1034 ? -14.638 -13.588 38.954 1.00 97.00 1034 ALA A CA 1
ATOM 7376 C C . ALA A 1 1034 ? -14.420 -14.976 39.586 1.00 97.00 1034 ALA A C 1
ATOM 7378 O O . ALA A 1 1034 ? -15.335 -15.788 39.672 1.00 97.00 1034 ALA A O 1
ATOM 7379 N N . ASN A 1 1035 ? -13.254 -15.167 40.215 1.00 96.25 1035 ASN A N 1
ATOM 7380 C CA . ASN A 1 1035 ? -12.892 -16.336 41.034 1.00 96.25 1035 ASN A CA 1
ATOM 7381 C C . ASN A 1 1035 ? -13.869 -16.638 42.202 1.00 96.25 1035 ASN A C 1
ATOM 7383 O O . ASN A 1 1035 ? -13.774 -17.684 42.851 1.00 96.25 1035 ASN A O 1
ATOM 7387 N N . GLY A 1 1036 ? -14.758 -15.701 42.545 1.00 95.56 1036 GLY A N 1
ATOM 7388 C CA . GLY A 1 1036 ? -15.771 -15.836 43.587 1.00 95.56 1036 GLY A CA 1
ATOM 7389 C C . GLY A 1 1036 ? -17.169 -16.213 43.085 1.00 95.56 1036 GLY A C 1
ATOM 7390 O O . GLY A 1 1036 ? -18.069 -16.341 43.922 1.00 95.56 1036 GLY A O 1
ATOM 7391 N N . VAL A 1 1037 ? -17.368 -16.351 41.770 1.00 97.25 1037 VAL A N 1
ATOM 7392 C CA . VAL A 1 1037 ? -18.643 -16.718 41.131 1.00 97.25 1037 VAL A CA 1
ATOM 7393 C C . VAL A 1 1037 ? -18.985 -18.188 41.401 1.00 97.25 1037 VAL A C 1
ATOM 7395 O O . VAL A 1 1037 ? -18.116 -19.058 41.399 1.00 97.25 1037 VAL A O 1
ATOM 7398 N N . ASN A 1 1038 ? -20.257 -18.474 41.714 1.00 96.12 1038 ASN A N 1
ATOM 7399 C CA . ASN A 1 1038 ? -20.738 -19.850 41.892 1.00 96.12 1038 ASN A CA 1
ATOM 7400 C C . ASN A 1 1038 ? -22.256 -19.970 41.641 1.00 96.12 1038 ASN A C 1
ATOM 7402 O O . ASN A 1 1038 ? -23.078 -19.881 42.568 1.00 96.12 1038 ASN A O 1
ATOM 7406 N N . ILE A 1 1039 ? -22.659 -20.178 40.386 1.00 95.25 1039 ILE A N 1
ATOM 7407 C CA . ILE A 1 1039 ? -24.064 -20.208 39.960 1.00 95.25 1039 ILE A CA 1
ATOM 7408 C C . ILE A 1 1039 ? -24.565 -21.639 39.748 1.00 95.25 1039 ILE A C 1
ATOM 7410 O O . ILE A 1 1039 ? -24.576 -22.212 38.663 1.00 95.25 1039 ILE A O 1
ATOM 7414 N N . ALA A 1 1040 ? -25.111 -22.205 40.826 1.00 88.31 1040 ALA A N 1
ATOM 7415 C CA . ALA A 1 1040 ? -25.742 -23.520 40.791 1.00 88.31 1040 ALA A CA 1
ATOM 7416 C C . ALA A 1 1040 ? -26.942 -23.578 39.820 1.00 88.31 1040 ALA A C 1
ATOM 7418 O O . ALA A 1 1040 ? -28.056 -23.159 40.161 1.00 88.31 1040 ALA A O 1
ATOM 7419 N N . GLY A 1 1041 ? -26.734 -24.213 38.665 1.00 82.56 1041 GLY A N 1
ATOM 7420 C CA . GLY A 1 1041 ? -27.741 -24.380 37.616 1.00 82.56 1041 GLY A CA 1
ATOM 7421 C C . GLY A 1 1041 ? -27.529 -23.495 36.391 1.00 82.56 1041 GLY A C 1
ATOM 7422 O O . GLY A 1 1041 ? -28.523 -23.207 35.722 1.00 82.56 1041 GLY A O 1
ATOM 7423 N N . SER A 1 1042 ? -26.283 -23.090 36.132 1.00 94.75 1042 SER A N 1
ATOM 7424 C CA . SER A 1 1042 ? -25.850 -22.624 34.819 1.00 94.75 1042 SER A CA 1
ATOM 7425 C C . SER A 1 1042 ? -26.020 -23.696 33.728 1.00 94.75 1042 SER A C 1
ATOM 7427 O O . SER A 1 1042 ? -26.449 -24.830 33.998 1.00 94.75 1042 SER A O 1
ATOM 7429 N N . THR A 1 1043 ? -25.780 -23.303 32.482 1.00 94.75 1043 THR A N 1
ATOM 7430 C CA . THR A 1 1043 ? -25.905 -24.128 31.276 1.00 94.75 1043 THR A CA 1
ATOM 7431 C C . THR A 1 1043 ? -24.892 -23.676 30.239 1.00 94.75 1043 THR A C 1
ATOM 7433 O O . THR A 1 1043 ? -24.687 -22.479 30.135 1.00 94.75 1043 THR A O 1
ATOM 7436 N N . GLN A 1 1044 ? -24.379 -24.619 29.443 1.00 94.25 1044 GLN A N 1
ATOM 7437 C CA . GLN A 1 1044 ? -23.446 -24.384 28.333 1.00 94.25 1044 GLN A CA 1
ATOM 7438 C C . GLN A 1 1044 ? -23.741 -23.079 27.562 1.00 94.25 1044 GLN A C 1
ATOM 7440 O O . GLN A 1 1044 ? -24.878 -22.902 27.104 1.00 94.25 1044 GLN A O 1
ATOM 7445 N N . GLY A 1 1045 ? -22.743 -22.200 27.441 1.00 93.38 1045 GLY A N 1
ATOM 7446 C CA . GLY A 1 1045 ? -22.850 -20.881 26.808 1.00 93.38 1045 GLY A CA 1
ATOM 7447 C C . GLY A 1 1045 ? -23.719 -19.900 27.601 1.00 93.38 1045 GLY A C 1
ATOM 7448 O O . GLY A 1 1045 ? -24.642 -19.299 27.046 1.00 93.38 1045 GLY A O 1
ATOM 7449 N N . ALA A 1 1046 ? -23.539 -19.790 28.919 1.00 96.38 1046 ALA A N 1
ATOM 7450 C CA . ALA A 1 1046 ? -24.265 -18.824 29.752 1.00 96.38 1046 ALA A CA 1
ATOM 7451 C C . ALA A 1 1046 ? -23.382 -17.628 30.116 1.00 96.38 1046 ALA A C 1
ATOM 7453 O O . ALA A 1 1046 ? -22.238 -17.782 30.513 1.00 96.38 1046 ALA A O 1
ATOM 7454 N N . LEU A 1 1047 ? -23.942 -16.421 30.086 1.00 97.12 1047 LEU A N 1
ATOM 7455 C CA . LEU A 1 1047 ? -23.200 -15.211 30.435 1.00 97.12 1047 LEU A CA 1
ATOM 7456 C C . LEU A 1 1047 ? -23.475 -14.807 31.890 1.00 97.12 1047 LEU A C 1
ATOM 7458 O O . LEU A 1 1047 ? -24.590 -14.395 32.233 1.00 97.12 1047 LEU A O 1
ATOM 7462 N N . ILE A 1 1048 ? -22.486 -14.935 32.775 1.00 97.81 1048 ILE A N 1
ATOM 7463 C CA . ILE A 1 1048 ? -22.631 -14.730 34.222 1.00 97.81 1048 ILE A CA 1
ATOM 7464 C C . ILE A 1 1048 ? -22.076 -13.368 34.647 1.00 97.81 1048 ILE A C 1
ATOM 7466 O O . ILE A 1 1048 ? -20.875 -13.183 34.825 1.00 97.81 1048 ILE A O 1
ATOM 7470 N N . VAL A 1 1049 ? -22.970 -12.415 34.913 1.00 97.94 1049 VAL A N 1
ATOM 7471 C CA . VAL A 1 1049 ? -22.596 -11.052 35.327 1.00 97.94 1049 VAL A CA 1
ATOM 7472 C C . VAL A 1 1049 ? -22.332 -10.975 36.834 1.00 97.94 1049 VAL A C 1
ATOM 7474 O O . VAL A 1 1049 ? -23.188 -11.360 37.644 1.00 97.94 1049 VAL A O 1
ATOM 7477 N N . PHE A 1 1050 ? -21.188 -10.416 37.237 1.00 97.50 1050 PHE A N 1
ATOM 7478 C CA . PHE A 1 1050 ? -20.778 -10.293 38.644 1.00 97.50 1050 PHE A CA 1
ATOM 7479 C C . PHE A 1 1050 ? -20.526 -8.828 39.066 1.00 97.50 1050 PHE A C 1
ATOM 7481 O O . PHE A 1 1050 ? -21.106 -7.889 38.523 1.00 97.50 1050 PHE A O 1
ATOM 7488 N N . GLY A 1 1051 ? -19.782 -8.591 40.153 1.00 95.62 1051 GLY A N 1
ATOM 7489 C CA . GLY A 1 1051 ? -19.343 -7.245 40.562 1.00 95.62 1051 GLY A CA 1
ATOM 7490 C C . GLY A 1 1051 ? -20.402 -6.337 41.217 1.00 95.62 1051 GLY A C 1
ATOM 7491 O O . GLY A 1 1051 ? -20.075 -5.263 41.735 1.00 95.62 1051 GLY A O 1
ATOM 7492 N N . MET A 1 1052 ? -21.674 -6.745 41.287 1.00 95.62 1052 MET A N 1
ATOM 7493 C CA . MET A 1 1052 ? -22.779 -5.941 41.861 1.00 95.62 1052 MET A CA 1
ATOM 7494 C C . MET A 1 1052 ? -22.680 -5.746 43.390 1.00 95.62 1052 MET A C 1
ATOM 7496 O O . MET A 1 1052 ? -23.451 -4.988 43.992 1.00 95.62 1052 MET A O 1
ATOM 7500 N N . ASN A 1 1053 ? -21.735 -6.427 44.043 1.00 93.38 1053 ASN A N 1
ATOM 7501 C CA . ASN A 1 1053 ? -21.464 -6.317 45.469 1.00 93.38 1053 ASN A CA 1
ATOM 7502 C C . ASN A 1 1053 ? -20.746 -4.990 45.799 1.00 93.38 1053 ASN A C 1
ATOM 7504 O O . ASN A 1 1053 ? -19.799 -4.575 45.138 1.00 93.38 1053 ASN A O 1
ATOM 7508 N N . ALA A 1 1054 ? -21.157 -4.326 46.884 1.00 87.88 1054 ALA A N 1
ATOM 7509 C CA . ALA A 1 1054 ? -20.539 -3.078 47.351 1.00 87.88 1054 ALA A CA 1
ATOM 7510 C C . ALA A 1 1054 ? -19.091 -3.239 47.866 1.00 87.88 1054 ALA A C 1
ATOM 7512 O O . ALA A 1 1054 ? -18.446 -2.240 48.176 1.00 87.88 1054 ALA A O 1
ATOM 7513 N N . GLY A 1 1055 ? -18.615 -4.478 48.020 1.00 89.62 1055 GLY A N 1
ATOM 7514 C CA . GLY A 1 1055 ? -17.219 -4.815 48.296 1.00 89.62 1055 GLY A CA 1
ATOM 7515 C C . GLY A 1 1055 ? -16.524 -5.564 47.158 1.00 89.62 1055 GLY A C 1
ATOM 7516 O O . GLY A 1 1055 ? -15.494 -6.171 47.433 1.00 89.62 1055 GLY A O 1
ATOM 7517 N N . ALA A 1 1056 ? -17.090 -5.574 45.944 1.00 93.44 1056 ALA A N 1
ATOM 7518 C CA . ALA A 1 1056 ? -16.424 -6.146 44.779 1.00 93.44 1056 ALA A CA 1
ATOM 7519 C C . ALA A 1 1056 ? -15.189 -5.325 44.391 1.00 93.44 1056 ALA A C 1
ATOM 7521 O O . ALA A 1 1056 ? -15.239 -4.089 44.404 1.00 93.44 1056 ALA A O 1
ATOM 7522 N N . VAL A 1 1057 ? -14.112 -6.040 44.079 1.00 94.81 1057 VAL A N 1
ATOM 7523 C CA . VAL A 1 1057 ? -12.820 -5.514 43.623 1.00 94.81 1057 VAL A CA 1
ATOM 7524 C C . VAL A 1 1057 ? -12.639 -5.646 42.113 1.00 94.81 1057 VAL A C 1
ATOM 7526 O O . VAL A 1 1057 ? -11.833 -4.903 41.579 1.00 94.81 1057 VAL A O 1
ATOM 7529 N N . GLN A 1 1058 ? -13.417 -6.521 41.468 1.00 96.88 1058 GLN A N 1
ATOM 7530 C CA . GLN A 1 1058 ? -13.445 -6.746 40.022 1.00 96.88 1058 GLN A CA 1
ATOM 7531 C C . GLN A 1 1058 ? -14.905 -6.693 39.520 1.00 96.88 1058 GLN A C 1
ATOM 7533 O O . GLN A 1 1058 ? -15.844 -6.903 40.311 1.00 96.88 1058 GLN A O 1
ATOM 7538 N N . ARG A 1 1059 ? -15.126 -6.372 38.242 1.00 96.62 1059 ARG A N 1
ATOM 7539 C CA . ARG A 1 1059 ? -16.444 -6.188 37.608 1.00 96.62 1059 ARG A CA 1
ATOM 7540 C C . ARG A 1 1059 ? -16.394 -6.650 36.160 1.00 96.62 1059 ARG A C 1
ATOM 7542 O O . ARG A 1 1059 ? -15.486 -6.268 35.450 1.00 96.62 1059 ARG A O 1
ATOM 7549 N N . GLY A 1 1060 ? -17.414 -7.374 35.724 1.00 97.12 1060 GLY A N 1
ATOM 7550 C CA . GLY A 1 1060 ? -17.487 -7.869 34.358 1.00 97.12 1060 GLY A CA 1
ATOM 7551 C C . GLY A 1 1060 ? -18.486 -9.010 34.257 1.00 97.12 1060 GLY A C 1
ATOM 7552 O O . GLY A 1 1060 ? -19.425 -9.109 35.071 1.00 97.12 1060 GLY A O 1
ATOM 7553 N N . PHE A 1 1061 ? -18.258 -9.884 33.289 1.00 96.94 1061 PHE A N 1
ATOM 7554 C CA . PHE A 1 1061 ? -19.035 -11.096 33.075 1.00 96.94 1061 PHE A CA 1
ATOM 7555 C C . PHE A 1 1061 ? -18.155 -12.242 32.570 1.00 96.94 1061 PHE A C 1
ATOM 7557 O O . PHE A 1 1061 ? -17.118 -12.018 31.965 1.00 96.94 1061 PHE A O 1
ATOM 7564 N N . ILE A 1 1062 ? -18.572 -13.470 32.870 1.00 97.25 1062 ILE A N 1
ATOM 7565 C CA . ILE A 1 1062 ? -17.919 -14.698 32.403 1.00 97.25 1062 ILE A CA 1
ATOM 7566 C C . ILE A 1 1062 ? -18.823 -15.322 31.346 1.00 97.25 1062 ILE A C 1
ATOM 7568 O O . ILE A 1 1062 ? -20.016 -15.500 31.615 1.00 97.25 1062 ILE A O 1
ATOM 7572 N N . TYR A 1 1063 ? -18.276 -15.650 30.183 1.00 96.50 1063 TYR A N 1
ATOM 7573 C CA . TYR A 1 1063 ? -18.882 -16.574 29.239 1.00 96.50 1063 TYR A CA 1
ATOM 7574 C C . TYR A 1 1063 ? -18.572 -18.005 29.702 1.00 96.50 1063 TYR A C 1
ATOM 7576 O O . TYR A 1 1063 ? -17.496 -18.536 29.456 1.00 96.50 1063 TYR A O 1
ATOM 7584 N N . ASP A 1 1064 ? -19.513 -18.582 30.453 1.00 95.62 1064 ASP A N 1
ATOM 7585 C CA . ASP A 1 1064 ? -19.474 -19.948 30.988 1.00 95.62 1064 ASP A CA 1
ATOM 7586 C C . ASP A 1 1064 ? -19.827 -20.916 29.852 1.00 95.62 1064 ASP A C 1
ATOM 7588 O O . ASP A 1 1064 ? -21.004 -21.226 29.599 1.00 95.62 1064 ASP A O 1
ATOM 7592 N N . TYR A 1 1065 ? -18.800 -21.310 29.097 1.00 93.25 1065 TYR A N 1
ATOM 7593 C CA . TYR A 1 1065 ? -18.933 -22.163 27.924 1.00 93.25 1065 TYR A CA 1
ATOM 7594 C C . TYR A 1 1065 ? -19.284 -23.585 28.346 1.00 93.25 1065 TYR A C 1
ATOM 7596 O O . TYR A 1 1065 ? -20.184 -24.176 27.757 1.00 93.25 1065 TYR A O 1
ATOM 7604 N N . ASP A 1 1066 ? -18.640 -24.140 29.374 1.00 91.62 1066 ASP A N 1
ATOM 7605 C CA . ASP A 1 1066 ? -18.831 -25.535 29.799 1.00 91.62 1066 ASP A CA 1
ATOM 7606 C C . ASP A 1 1066 ? -20.176 -25.752 30.546 1.00 91.62 1066 ASP A C 1
ATOM 7608 O O . ASP A 1 1066 ? -20.827 -26.806 30.416 1.00 91.62 1066 ASP A O 1
ATOM 7612 N N . GLY A 1 1067 ? -20.672 -24.714 31.225 1.00 94.56 1067 GLY A N 1
ATOM 7613 C CA . GLY A 1 1067 ? -21.944 -24.675 31.937 1.00 94.56 1067 GLY A CA 1
ATOM 7614 C C . GLY A 1 1067 ? -21.884 -25.087 33.412 1.00 94.56 1067 GLY A C 1
ATOM 7615 O O . GLY A 1 1067 ? -22.951 -25.390 33.976 1.00 94.56 1067 GLY A O 1
ATOM 7616 N N . ASP A 1 1068 ? -20.710 -25.181 34.047 1.00 94.44 1068 ASP A N 1
ATOM 7617 C CA . ASP A 1 1068 ? -20.576 -25.534 35.467 1.00 94.44 1068 ASP A CA 1
ATOM 7618 C C . ASP A 1 1068 ? -20.952 -24.391 36.428 1.00 94.44 1068 ASP A C 1
ATOM 7620 O O . ASP A 1 1068 ? -21.469 -24.658 37.528 1.00 94.44 1068 ASP A O 1
ATOM 7624 N N . GLY A 1 1069 ? -20.852 -23.141 35.964 1.00 96.06 1069 GLY A N 1
ATOM 7625 C CA . GLY A 1 1069 ? -21.230 -21.929 36.686 1.00 96.06 1069 GLY A CA 1
ATOM 7626 C C . GLY A 1 1069 ? -20.180 -21.378 37.658 1.00 96.06 1069 GLY A C 1
ATOM 7627 O O . GLY A 1 1069 ? -20.556 -20.623 38.568 1.00 96.06 1069 GLY A O 1
ATOM 7628 N N . GLU A 1 1070 ? -18.916 -21.770 37.529 1.00 96.00 1070 GLU A N 1
ATOM 7629 C CA . GLU A 1 1070 ? -17.742 -21.165 38.173 1.00 96.00 1070 GLU A CA 1
ATOM 7630 C C . GLU A 1 1070 ? -16.935 -20.356 37.112 1.00 96.00 1070 GLU A C 1
ATOM 7632 O O . GLU A 1 1070 ? -17.539 -19.819 36.187 1.00 96.00 1070 GLU A O 1
ATOM 7637 N N . LEU A 1 1071 ? -15.625 -20.149 37.295 1.00 96.00 1071 LEU A N 1
ATOM 7638 C CA . LEU A 1 1071 ? -14.701 -19.718 36.228 1.00 96.00 1071 LEU A CA 1
ATOM 7639 C C . LEU A 1 1071 ? -13.697 -20.860 36.073 1.00 96.00 1071 LEU A C 1
ATOM 7641 O O . LEU A 1 1071 ? -13.031 -21.205 37.060 1.00 96.00 1071 LEU A O 1
ATOM 7645 N N . SER A 1 1072 ? -13.647 -21.476 34.898 1.00 93.69 1072 SER A N 1
ATOM 7646 C CA . SER A 1 1072 ? -12.980 -22.754 34.662 1.00 93.69 1072 SER A CA 1
ATOM 7647 C C . SER A 1 1072 ? -12.288 -22.817 33.298 1.00 93.69 1072 SER A C 1
ATOM 7649 O O . SER A 1 1072 ? -12.438 -21.917 32.478 1.00 93.69 1072 SER A O 1
ATOM 7651 N N . ASP A 1 1073 ? -11.489 -23.866 33.083 1.00 92.81 1073 ASP A N 1
ATOM 7652 C CA . ASP A 1 1073 ? -10.746 -24.054 31.835 1.00 92.81 1073 ASP A CA 1
ATOM 7653 C C . ASP A 1 1073 ? -11.741 -24.209 30.650 1.00 92.81 1073 ASP A C 1
ATOM 7655 O O . ASP A 1 1073 ? -12.569 -25.127 30.662 1.00 92.81 1073 ASP A O 1
ATOM 7659 N N . GLY A 1 1074 ? -11.668 -23.337 29.639 1.00 91.00 1074 GLY A N 1
ATOM 7660 C CA . GLY A 1 1074 ? -12.625 -23.225 28.528 1.00 91.00 1074 GLY A CA 1
ATOM 7661 C C . GLY A 1 1074 ? -13.660 -22.100 28.635 1.00 91.00 1074 GLY A C 1
ATOM 7662 O O . GLY A 1 1074 ? -14.446 -21.949 27.702 1.00 91.00 1074 GLY A O 1
ATOM 7663 N N . ASP A 1 1075 ? -13.678 -21.324 29.721 1.00 95.06 1075 ASP A N 1
ATOM 7664 C CA . ASP A 1 1075 ? -14.535 -20.139 29.875 1.00 95.06 1075 ASP A CA 1
ATOM 7665 C C . ASP A 1 1075 ? -13.781 -18.847 29.517 1.00 95.06 1075 ASP A C 1
ATOM 7667 O O . ASP A 1 1075 ? -12.591 -18.735 29.803 1.00 95.06 1075 ASP A O 1
ATOM 7671 N N . THR A 1 1076 ? -14.475 -17.834 28.986 1.00 95.88 1076 THR A N 1
ATOM 7672 C CA . THR A 1 1076 ? -13.876 -16.510 28.713 1.00 95.88 1076 THR A CA 1
ATOM 7673 C C . THR A 1 1076 ? -14.321 -15.488 29.764 1.00 95.88 1076 THR A C 1
ATOM 7675 O O . THR A 1 1076 ? -15.518 -15.309 30.015 1.00 95.88 1076 THR A O 1
ATOM 7678 N N . LEU A 1 1077 ? -13.384 -14.782 30.393 1.00 96.88 1077 LEU A N 1
ATOM 7679 C CA . LEU A 1 1077 ? -13.652 -13.666 31.299 1.00 96.88 1077 LEU A CA 1
ATOM 7680 C C . LEU A 1 1077 ? -13.571 -12.341 30.537 1.00 96.88 1077 LEU A C 1
ATOM 7682 O O . LEU A 1 1077 ? -12.506 -11.961 30.084 1.00 96.88 1077 LEU A O 1
ATOM 7686 N N . VAL A 1 1078 ? -14.661 -11.575 30.504 1.00 97.38 1078 VAL A N 1
ATOM 7687 C CA . VAL A 1 1078 ? -14.606 -10.165 30.096 1.00 97.38 1078 VAL A CA 1
ATOM 7688 C C . VAL A 1 1078 ? -14.521 -9.304 31.355 1.00 97.38 1078 VAL A C 1
ATOM 7690 O O . VAL A 1 1078 ? -15.510 -9.148 32.091 1.00 97.38 1078 VAL A O 1
ATOM 7693 N N . ASP A 1 1079 ? -13.329 -8.782 31.643 1.00 97.81 1079 ASP A N 1
ATOM 7694 C CA . ASP A 1 1079 ? -13.086 -7.846 32.739 1.00 97.81 1079 ASP A CA 1
ATOM 7695 C C . ASP A 1 1079 ? -13.318 -6.408 32.256 1.00 97.81 1079 ASP A C 1
ATOM 7697 O O . ASP A 1 1079 ? -12.803 -5.970 31.237 1.00 97.81 1079 ASP A O 1
ATOM 7701 N N . MET A 1 1080 ? -14.125 -5.662 33.003 1.00 97.12 1080 MET A N 1
ATOM 7702 C CA . MET A 1 1080 ? -14.451 -4.255 32.754 1.00 97.12 1080 MET A CA 1
ATOM 7703 C C . MET A 1 1080 ? -14.197 -3.431 34.025 1.00 97.12 1080 MET A C 1
ATOM 7705 O O . MET A 1 1080 ? -14.928 -2.490 34.349 1.00 97.12 1080 MET A O 1
ATOM 7709 N N . THR A 1 1081 ? -13.243 -3.849 34.859 1.00 95.62 1081 THR A N 1
ATOM 7710 C CA . THR A 1 1081 ? -13.026 -3.241 36.178 1.00 95.62 1081 THR A CA 1
ATOM 7711 C C . THR A 1 1081 ? -12.596 -1.785 36.091 1.00 95.62 1081 THR A C 1
ATOM 7713 O O . THR A 1 1081 ? -13.078 -0.992 36.910 1.00 95.62 1081 THR A O 1
ATOM 7716 N N . ASP A 1 1082 ? -11.747 -1.445 35.119 1.00 93.50 1082 ASP A N 1
ATOM 7717 C CA . ASP A 1 1082 ? -11.186 -0.103 34.973 1.00 93.50 1082 ASP A CA 1
ATOM 7718 C C . ASP A 1 1082 ? -12.023 0.792 34.029 1.00 93.50 1082 ASP A C 1
ATOM 7720 O O . ASP A 1 1082 ? -12.250 1.951 34.387 1.00 93.50 1082 ASP A O 1
ATOM 7724 N N . ALA A 1 1083 ? -12.675 0.245 32.990 1.00 93.94 1083 ALA A N 1
ATOM 7725 C CA . ALA A 1 1083 ? -13.658 0.980 32.173 1.00 93.94 1083 ALA A CA 1
ATOM 7726 C C . ALA A 1 1083 ? -14.949 1.398 32.926 1.00 93.94 1083 ALA A C 1
ATOM 7728 O O . ALA A 1 1083 ? -15.692 2.281 32.483 1.00 93.94 1083 ALA A O 1
ATOM 7729 N N . LEU A 1 1084 ? -15.278 0.776 34.071 1.00 95.12 1084 LEU A N 1
ATOM 7730 C CA . LEU A 1 1084 ? -16.532 1.028 34.801 1.00 95.12 1084 LEU A CA 1
ATOM 7731 C C . LEU A 1 1084 ? -16.402 2.012 35.975 1.00 95.12 1084 LEU A C 1
ATOM 7733 O O . LEU A 1 1084 ? -15.572 1.877 36.874 1.00 95.12 1084 LEU A O 1
ATOM 7737 N N . MET A 1 1085 ? -17.376 2.925 36.078 1.00 90.69 1085 MET A N 1
ATOM 7738 C CA . MET A 1 1085 ? -17.466 3.976 37.102 1.00 90.69 1085 MET A CA 1
ATOM 7739 C C . MET A 1 1085 ? -17.180 3.478 38.538 1.00 90.69 1085 MET A C 1
ATOM 7741 O O . MET A 1 1085 ? -18.007 2.771 39.137 1.00 90.69 1085 MET A O 1
ATOM 7745 N N . PRO A 1 1086 ? -16.095 3.938 39.195 1.00 89.50 1086 PRO A N 1
ATOM 7746 C CA . PRO A 1 1086 ? -15.759 3.494 40.542 1.00 89.50 1086 PRO A CA 1
ATOM 7747 C C . PRO A 1 1086 ? -16.863 3.797 41.568 1.00 89.50 1086 PRO A C 1
ATOM 7749 O O . PRO A 1 1086 ? -17.416 4.901 41.651 1.00 89.50 1086 PRO A O 1
ATOM 7752 N N . VAL A 1 1087 ? -17.192 2.812 42.412 1.00 88.38 1087 VAL A N 1
ATOM 7753 C CA . VAL A 1 1087 ? -18.375 2.873 43.290 1.00 88.38 1087 VAL A CA 1
ATOM 7754 C C . VAL A 1 1087 ? -18.323 4.067 44.247 1.00 88.38 1087 VAL A C 1
ATOM 7756 O O . VAL A 1 1087 ? -17.511 4.138 45.171 1.00 88.38 1087 VAL A O 1
ATOM 7759 N N . GLY A 1 1088 ? -19.270 4.990 44.069 1.00 85.38 1088 GLY A N 1
ATOM 7760 C CA . GLY A 1 1088 ? -19.388 6.200 44.879 1.00 85.38 1088 GLY A CA 1
ATOM 7761 C C . GLY A 1 1088 ? -18.453 7.344 44.470 1.00 85.38 1088 GLY A C 1
ATOM 7762 O O . GLY A 1 1088 ? -18.404 8.340 45.198 1.00 85.38 1088 GLY A O 1
ATOM 7763 N N . ALA A 1 1089 ? -17.765 7.248 43.324 1.00 84.06 1089 ALA A N 1
ATOM 7764 C CA . ALA A 1 1089 ? -17.052 8.369 42.704 1.00 84.06 1089 ALA A CA 1
ATOM 7765 C C . ALA A 1 1089 ? -17.997 9.547 42.408 1.00 84.06 1089 ALA A C 1
ATOM 7767 O O . ALA A 1 1089 ? -17.634 10.705 42.633 1.00 84.06 1089 ALA A O 1
ATOM 7768 N N . LEU A 1 1090 ? -19.236 9.242 41.998 1.00 85.75 1090 LEU A N 1
ATOM 7769 C CA . LEU A 1 1090 ? -20.294 10.200 41.674 1.00 85.75 1090 LEU A CA 1
ATOM 7770 C C . LEU A 1 1090 ? -21.595 9.961 42.466 1.00 85.75 1090 LEU A C 1
ATOM 7772 O O . LEU A 1 1090 ? -21.857 8.884 43.013 1.00 85.75 1090 LEU A O 1
ATOM 7776 N N . ASN A 1 1091 ? -22.440 10.997 42.525 1.00 88.06 1091 ASN A N 1
ATOM 7777 C CA . ASN A 1 1091 ? -23.804 10.906 43.041 1.00 88.06 1091 ASN A CA 1
ATOM 7778 C C . ASN A 1 1091 ? -24.805 10.810 41.882 1.00 88.06 1091 ASN A C 1
ATOM 7780 O O . ASN A 1 1091 ? -25.050 11.813 41.211 1.00 88.06 1091 ASN A O 1
ATOM 7784 N N . PHE A 1 1092 ? -25.489 9.680 41.725 1.00 88.50 1092 PHE A N 1
ATOM 7785 C CA . PHE A 1 1092 ? -26.627 9.566 40.814 1.00 88.50 1092 PHE A CA 1
ATOM 7786 C C . PHE A 1 1092 ? -27.939 9.928 41.526 1.00 88.50 1092 PHE A C 1
ATOM 7788 O O . PHE A 1 1092 ? -28.193 9.511 42.660 1.00 88.50 1092 PHE A O 1
ATOM 7795 N N . ALA A 1 1093 ? -28.773 10.762 40.896 1.00 85.00 1093 ALA A N 1
ATOM 7796 C CA . ALA A 1 1093 ? -30.044 11.248 41.454 1.00 85.00 1093 ALA A CA 1
ATOM 7797 C C . ALA A 1 1093 ? -29.938 11.845 42.886 1.00 85.00 1093 ALA A C 1
ATOM 7799 O O . ALA A 1 1093 ? -30.900 11.845 43.661 1.00 85.00 1093 ALA A O 1
ATOM 7800 N N . GLY A 1 1094 ? -28.765 12.384 43.246 1.00 83.06 1094 GLY A N 1
ATOM 7801 C CA . GLY A 1 1094 ? -28.491 13.008 44.547 1.00 83.06 1094 GLY A CA 1
ATOM 7802 C C . GLY A 1 1094 ? -28.126 12.047 45.689 1.00 83.06 1094 GLY A C 1
ATOM 7803 O O . GLY A 1 1094 ? -28.179 12.453 46.851 1.00 83.06 1094 GLY A O 1
ATOM 7804 N N . SER A 1 1095 ? -27.769 10.795 45.391 1.00 88.62 1095 SER A N 1
ATOM 7805 C CA . SER A 1 1095 ? -27.167 9.835 46.332 1.00 88.62 1095 SER A CA 1
ATOM 7806 C C . SER A 1 1095 ? -25.920 9.205 45.712 1.00 88.62 1095 SER A C 1
ATOM 7808 O O . SER A 1 1095 ? -25.872 9.065 44.497 1.00 88.62 1095 SER A O 1
ATOM 7810 N N . ALA A 1 1096 ? -24.930 8.817 46.520 1.00 89.69 1096 ALA A N 1
ATOM 7811 C CA . ALA A 1 1096 ? -23.741 8.124 46.013 1.00 89.69 1096 ALA A CA 1
ATOM 7812 C C . ALA A 1 1096 ? -24.145 6.847 45.261 1.00 89.69 1096 ALA A C 1
ATOM 7814 O O . ALA A 1 1096 ? -25.013 6.111 45.744 1.00 89.69 1096 ALA A O 1
ATOM 7815 N N . MET A 1 1097 ? -23.532 6.605 44.100 1.00 91.00 1097 MET A N 1
ATOM 7816 C CA . MET A 1 1097 ? -23.775 5.393 43.316 1.00 91.00 1097 MET A CA 1
ATOM 7817 C C . MET A 1 1097 ? -23.431 4.131 44.112 1.00 91.00 1097 MET A C 1
ATOM 7819 O O . MET A 1 1097 ? -22.507 4.113 44.927 1.00 91.00 1097 MET A O 1
ATOM 7823 N N . THR A 1 1098 ? -24.195 3.070 43.870 1.00 93.06 1098 THR A N 1
ATOM 7824 C CA . THR A 1 1098 ? -23.952 1.732 44.421 1.00 93.06 1098 THR A CA 1
ATOM 7825 C C . THR A 1 1098 ? -23.448 0.795 43.326 1.00 93.06 1098 THR A C 1
ATOM 7827 O O . THR A 1 1098 ? -23.716 1.033 42.156 1.00 93.06 1098 THR A O 1
ATOM 7830 N N . ALA A 1 1099 ? -22.747 -0.281 43.695 1.00 93.25 1099 ALA A N 1
ATOM 7831 C CA . ALA A 1 1099 ? -22.211 -1.258 42.741 1.00 93.25 1099 ALA A CA 1
ATOM 7832 C C . ALA A 1 1099 ? -23.280 -1.816 41.778 1.00 93.25 1099 ALA A C 1
ATOM 7834 O O . ALA A 1 1099 ? -23.065 -1.828 40.575 1.00 93.25 1099 ALA A O 1
ATOM 7835 N N . ALA A 1 1100 ? -24.474 -2.141 42.289 1.00 92.56 1100 ALA A N 1
ATOM 7836 C CA . ALA A 1 1100 ? -25.635 -2.575 41.498 1.00 92.56 1100 ALA A CA 1
ATOM 7837 C C . ALA A 1 1100 ? -26.324 -1.458 40.666 1.00 92.56 1100 ALA A C 1
ATOM 7839 O O . ALA A 1 1100 ? -27.443 -1.641 40.190 1.00 92.56 1100 ALA A O 1
ATOM 7840 N N . GLN A 1 1101 ? -25.714 -0.272 40.574 1.00 94.12 1101 GLN A N 1
ATOM 7841 C CA . GLN A 1 1101 ? -26.060 0.805 39.634 1.00 94.12 1101 GLN A CA 1
ATOM 7842 C C . GLN A 1 1101 ? -24.906 1.130 38.673 1.00 94.12 1101 GLN A C 1
ATOM 7844 O O . GLN A 1 1101 ? -25.103 1.968 37.805 1.00 94.12 1101 GLN A O 1
ATOM 7849 N N . VAL A 1 1102 ? -23.722 0.544 38.885 1.00 95.06 1102 VAL A N 1
ATOM 7850 C CA . VAL A 1 1102 ? -22.572 0.615 37.970 1.00 95.06 1102 VAL A CA 1
ATOM 7851 C C . VAL A 1 1102 ? -22.639 -0.563 37.006 1.00 95.06 1102 VAL A C 1
ATOM 7853 O O . VAL A 1 1102 ? -22.554 -0.375 35.808 1.00 95.06 1102 VAL A O 1
ATOM 7856 N N . ILE A 1 1103 ? -22.859 -1.766 37.540 1.00 96.69 1103 ILE A N 1
ATOM 7857 C CA . ILE A 1 1103 ? -23.094 -2.981 36.763 1.00 96.69 1103 ILE A CA 1
ATOM 7858 C C . ILE A 1 1103 ? -24.379 -3.641 37.254 1.00 96.69 1103 ILE A C 1
ATOM 7860 O O . ILE A 1 1103 ? -24.642 -3.733 38.461 1.00 96.69 1103 ILE A O 1
ATOM 7864 N N . SER A 1 1104 ? -25.223 -4.054 36.319 1.00 94.88 1104 SER A N 1
ATOM 7865 C CA . SER A 1 1104 ? -26.503 -4.700 36.588 1.00 94.88 1104 SER A CA 1
ATOM 7866 C C . SER A 1 1104 ? -26.915 -5.555 35.398 1.00 94.88 1104 SER A C 1
ATOM 7868 O O . SER A 1 1104 ? -26.527 -5.265 34.276 1.00 94.88 1104 SER A O 1
ATOM 7870 N N . ALA A 1 1105 ? -27.716 -6.593 35.624 1.00 96.81 1105 ALA A N 1
ATOM 7871 C CA . ALA A 1 1105 ? -28.222 -7.412 34.532 1.00 96.81 1105 ALA A CA 1
ATOM 7872 C C . ALA A 1 1105 ? -29.567 -8.063 34.865 1.00 96.81 1105 ALA A C 1
ATOM 7874 O O . ALA A 1 1105 ? -30.016 -8.118 36.017 1.00 96.81 1105 ALA A O 1
ATOM 7875 N N . ASN A 1 1106 ? -30.223 -8.546 33.818 1.00 94.50 1106 ASN A N 1
ATOM 7876 C CA . ASN A 1 1106 ? -31.404 -9.394 33.855 1.00 94.50 1106 ASN A CA 1
ATOM 7877 C C . ASN A 1 1106 ? -31.296 -10.443 32.732 1.00 94.50 1106 ASN A C 1
ATOM 7879 O O . ASN A 1 1106 ? -30.368 -10.388 31.940 1.00 94.50 1106 ASN A O 1
ATOM 7883 N N . SER A 1 1107 ? -32.259 -11.359 32.614 1.00 92.25 1107 SER A N 1
ATOM 7884 C CA . SER A 1 1107 ? -32.220 -12.488 31.662 1.00 92.25 1107 SER A CA 1
ATOM 7885 C C . SER A 1 1107 ? -32.225 -12.125 30.165 1.00 92.25 1107 SER A C 1
ATOM 7887 O O . SER A 1 1107 ? -32.444 -13.006 29.338 1.00 92.25 1107 SER A O 1
ATOM 7889 N N . SER A 1 1108 ? -32.138 -10.843 29.809 1.00 94.06 1108 SER A N 1
ATOM 7890 C CA . SER A 1 1108 ? -32.217 -10.354 28.425 1.00 94.06 1108 SER A CA 1
ATOM 7891 C C . SER A 1 1108 ? -31.431 -9.060 28.175 1.00 94.06 1108 SER A C 1
ATOM 7893 O O . SER A 1 1108 ? -31.490 -8.552 27.064 1.00 94.06 1108 SER A O 1
ATOM 7895 N N . ALA A 1 1109 ? -30.762 -8.489 29.187 1.00 96.69 1109 ALA A N 1
ATOM 7896 C CA . ALA A 1 1109 ? -29.906 -7.314 29.007 1.00 96.69 1109 ALA A CA 1
ATOM 7897 C C . ALA A 1 1109 ? -28.945 -7.107 30.189 1.00 96.69 1109 ALA A C 1
ATOM 7899 O O . ALA A 1 1109 ? -29.308 -7.369 31.349 1.00 96.69 1109 ALA A O 1
ATOM 7900 N N . ILE A 1 1110 ? -27.776 -6.553 29.886 1.00 97.75 1110 ILE A N 1
ATOM 7901 C CA . ILE A 1 1110 ? -26.778 -6.017 30.813 1.00 97.75 1110 ILE A CA 1
ATOM 7902 C C . ILE A 1 1110 ? -26.870 -4.483 30.763 1.00 97.75 1110 ILE A C 1
ATOM 7904 O O . ILE A 1 1110 ? -27.229 -3.897 29.749 1.00 97.75 1110 ILE A O 1
ATOM 7908 N N . GLY A 1 1111 ? -26.634 -3.822 31.893 1.00 96.94 1111 GLY A N 1
ATOM 7909 C CA . GLY A 1 1111 ? -26.597 -2.368 32.005 1.00 96.94 1111 GLY A CA 1
ATOM 7910 C C . GLY A 1 1111 ? -25.355 -1.941 32.771 1.00 96.94 1111 GLY A C 1
ATOM 7911 O O . GLY A 1 1111 ? -25.211 -2.299 33.950 1.00 96.94 1111 GLY A O 1
ATOM 7912 N N . LEU A 1 1112 ? -24.499 -1.184 32.094 1.00 96.81 1112 LEU A N 1
ATOM 7913 C CA . LEU A 1 1112 ? -23.181 -0.731 32.530 1.00 96.81 1112 LEU A CA 1
ATOM 7914 C C . LEU A 1 1112 ? -23.167 0.793 32.692 1.00 96.81 1112 LEU A C 1
ATOM 7916 O O . LEU A 1 1112 ? -23.937 1.485 32.036 1.00 96.81 1112 LEU A O 1
ATOM 7920 N N . VAL A 1 1113 ? -22.298 1.328 33.550 1.00 95.00 1113 VAL A N 1
ATOM 7921 C CA . VAL A 1 1113 ? -21.999 2.767 33.620 1.00 95.00 1113 VAL A CA 1
ATOM 7922 C C . VAL A 1 1113 ? -20.493 2.960 33.506 1.00 95.00 1113 VAL A C 1
ATOM 7924 O O . VAL A 1 1113 ? -19.770 2.579 34.433 1.00 95.00 1113 VAL A O 1
ATOM 7927 N N . THR A 1 1114 ? -20.063 3.561 32.397 1.00 92.88 1114 THR A N 1
ATOM 7928 C CA . THR A 1 1114 ? -18.656 3.848 32.070 1.00 92.88 1114 THR A CA 1
ATOM 7929 C C . THR A 1 1114 ? -18.085 4.890 33.028 1.00 92.88 1114 THR A C 1
ATOM 7931 O O . THR A 1 1114 ? -18.834 5.626 33.691 1.00 92.88 1114 THR A O 1
ATOM 7934 N N . ASP A 1 1115 ? -16.764 4.960 33.156 1.00 86.75 1115 ASP A N 1
ATOM 7935 C CA . ASP A 1 1115 ? -16.110 5.962 33.996 1.00 86.75 1115 ASP A CA 1
ATOM 7936 C C . ASP A 1 1115 ? -16.269 7.409 33.448 1.00 86.75 1115 ASP A C 1
ATOM 7938 O O . ASP A 1 1115 ? -16.389 8.357 34.242 1.00 86.75 1115 ASP A O 1
ATOM 7942 N N . GLY A 1 1116 ? -16.422 7.567 32.127 1.00 82.94 1116 GLY A N 1
ATOM 7943 C CA . GLY A 1 1116 ? -16.701 8.826 31.426 1.00 82.94 1116 GLY A CA 1
ATOM 7944 C C . GLY A 1 1116 ? -18.127 9.387 31.590 1.00 82.94 1116 GLY A C 1
ATOM 7945 O O . GLY A 1 1116 ? -18.329 10.603 31.467 1.00 82.94 1116 GLY A O 1
ATOM 7946 N N . MET A 1 1117 ? -19.051 8.576 32.135 1.00 87.44 1117 MET A N 1
ATOM 7947 C CA . MET A 1 1117 ? -20.460 8.862 32.498 1.00 87.44 1117 MET A CA 1
ATOM 7948 C C . MET A 1 1117 ? -21.525 8.460 31.463 1.00 87.44 1117 MET A C 1
ATOM 7950 O O . MET A 1 1117 ? -22.641 9.009 31.505 1.00 87.44 1117 MET A O 1
ATOM 7954 N N . ASP A 1 1118 ? -21.262 7.462 30.635 1.00 90.38 1118 ASP A N 1
ATOM 7955 C CA . ASP A 1 1118 ? -22.278 6.841 29.792 1.00 90.38 1118 ASP A CA 1
ATOM 7956 C C . ASP A 1 1118 ? -22.988 5.684 30.485 1.00 90.38 1118 ASP A C 1
ATOM 7958 O O . ASP A 1 1118 ? -22.599 5.210 31.553 1.00 90.38 1118 ASP A O 1
ATOM 7962 N N . TYR A 1 1119 ? -24.116 5.280 29.909 1.00 95.19 1119 TYR A N 1
ATOM 7963 C CA . TYR A 1 1119 ? -24.818 4.060 30.277 1.00 95.19 1119 TYR A CA 1
ATOM 7964 C C . TYR A 1 1119 ? -25.009 3.227 29.016 1.00 95.19 1119 TYR A C 1
ATOM 7966 O O . TYR A 1 1119 ? -25.839 3.577 28.174 1.00 95.19 1119 TYR A O 1
ATOM 7974 N N . VAL A 1 1120 ? -24.234 2.149 28.918 1.00 95.88 1120 VAL A N 1
ATOM 7975 C CA . VAL A 1 1120 ? -24.311 1.144 27.852 1.00 95.88 1120 VAL A CA 1
ATOM 7976 C C . VAL A 1 1120 ? -25.353 0.105 28.262 1.00 95.88 1120 VAL A C 1
ATOM 7978 O O . VAL A 1 1120 ? -25.358 -0.344 29.417 1.00 95.88 1120 VAL A O 1
ATOM 7981 N N . GLN A 1 1121 ? -26.257 -0.275 27.354 1.00 96.38 1121 GLN A N 1
ATOM 7982 C CA . GLN A 1 1121 ? -27.293 -1.271 27.641 1.00 96.38 1121 GLN A CA 1
ATOM 7983 C C . GLN A 1 1121 ? -27.346 -2.391 26.605 1.00 96.38 1121 GLN A C 1
ATOM 7985 O O . GLN A 1 1121 ? -28.351 -2.541 25.916 1.00 96.38 1121 GLN A O 1
ATOM 7990 N N . PHE A 1 1122 ? -26.319 -3.235 26.604 1.00 97.31 1122 PHE A N 1
ATOM 7991 C CA . PHE A 1 1122 ? -26.299 -4.488 25.860 1.00 97.31 1122 PHE A CA 1
ATOM 7992 C C . PHE A 1 1122 ? -27.572 -5.322 26.069 1.00 97.31 1122 PHE A C 1
ATOM 7994 O O . PHE A 1 1122 ? -27.899 -5.745 27.184 1.00 97.31 1122 PHE A O 1
ATOM 8001 N N . ASN A 1 1123 ? -28.293 -5.578 24.986 1.00 97.12 1123 ASN A N 1
ATOM 8002 C CA . ASN A 1 1123 ? -29.479 -6.417 24.921 1.00 97.12 1123 ASN A CA 1
ATOM 8003 C C . ASN A 1 1123 ? -29.093 -7.733 24.250 1.00 97.12 1123 ASN A C 1
ATOM 8005 O O . ASN A 1 1123 ? -28.467 -7.711 23.199 1.00 97.12 1123 ASN A O 1
ATOM 8009 N N . LEU A 1 1124 ? -29.511 -8.864 24.823 1.00 96.38 1124 LEU A N 1
ATOM 8010 C CA . LEU A 1 1124 ? -29.273 -10.163 24.195 1.00 96.38 1124 LEU A CA 1
ATOM 8011 C C . LEU A 1 1124 ? -30.179 -10.311 22.964 1.00 96.38 1124 LEU A C 1
ATOM 8013 O O . LEU A 1 1124 ? -31.409 -10.377 23.117 1.00 96.38 1124 LEU A O 1
ATOM 8017 N N . SER A 1 1125 ? -29.582 -10.367 21.776 1.00 95.25 1125 SER A N 1
ATOM 8018 C CA . SER A 1 1125 ? -30.263 -10.446 20.484 1.00 95.25 1125 SER A CA 1
ATOM 8019 C C . SER A 1 1125 ? -29.621 -11.520 19.614 1.00 95.25 1125 SER A C 1
ATOM 8021 O O . SER A 1 1125 ? -28.446 -11.435 19.348 1.00 95.25 1125 SER A O 1
ATOM 8023 N N . GLU A 1 1126 ? -30.419 -12.501 19.183 1.00 91.38 1126 GLU A N 1
ATOM 8024 C CA . GLU A 1 1126 ? -30.069 -13.657 18.321 1.00 91.38 1126 GLU A CA 1
ATOM 8025 C C . GLU A 1 1126 ? -28.952 -14.603 18.836 1.00 91.38 1126 GLU A C 1
ATOM 8027 O O . GLU A 1 1126 ? -29.231 -15.799 18.920 1.00 91.38 1126 GLU A O 1
ATOM 8032 N N . GLY A 1 1127 ? -27.842 -14.089 19.354 1.00 91.69 1127 GLY A N 1
ATOM 8033 C CA . GLY A 1 1127 ? -26.828 -14.742 20.195 1.00 91.69 1127 GLY A CA 1
ATOM 8034 C C . GLY A 1 1127 ? -25.981 -13.733 20.997 1.00 91.69 1127 GLY A C 1
ATOM 8035 O O . GLY A 1 1127 ? -25.293 -14.110 21.942 1.00 91.69 1127 GLY A O 1
ATOM 8036 N N . ASP A 1 1128 ? 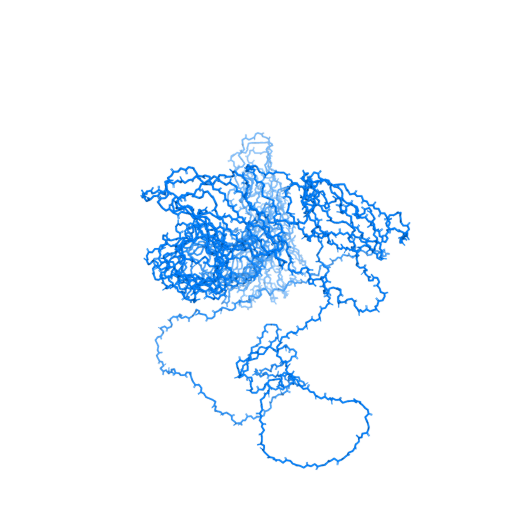-26.134 -12.441 20.717 1.00 93.75 1128 ASP A N 1
ATOM 8037 C CA . ASP A 1 1128 ? -25.056 -11.458 20.795 1.00 93.75 1128 ASP A CA 1
ATOM 8038 C C . ASP A 1 1128 ? -25.484 -10.283 21.695 1.00 93.75 1128 ASP A C 1
ATOM 8040 O O . ASP A 1 1128 ? -26.662 -10.133 22.067 1.00 93.75 1128 ASP A O 1
ATOM 8044 N N . LEU A 1 1129 ? -24.528 -9.454 22.117 1.00 96.44 1129 LEU A N 1
ATOM 8045 C CA . LEU A 1 1129 ? -24.757 -8.320 23.012 1.00 96.44 1129 LEU A CA 1
ATOM 8046 C C . LEU A 1 1129 ? -24.786 -7.001 22.230 1.00 96.44 1129 LEU A C 1
ATOM 8048 O O . LEU A 1 1129 ? -23.742 -6.422 21.963 1.00 96.44 1129 LEU A O 1
ATOM 8052 N N . VAL A 1 1130 ? -25.987 -6.478 21.960 1.00 96.19 1130 VAL A N 1
ATOM 8053 C CA . VAL A 1 1130 ? -26.200 -5.282 21.112 1.00 96.19 1130 VAL A CA 1
ATOM 8054 C C . VAL A 1 1130 ? -26.662 -4.071 21.939 1.00 96.19 1130 VAL A C 1
ATOM 8056 O O . VAL A 1 1130 ? -27.665 -4.185 22.663 1.00 96.19 1130 VAL A O 1
ATOM 8059 N N . ALA A 1 1131 ? -25.959 -2.929 21.876 1.00 91.69 1131 ALA A N 1
ATOM 8060 C CA . ALA A 1 1131 ? -26.190 -1.746 22.739 1.00 91.69 1131 ALA A CA 1
ATOM 8061 C C . ALA A 1 1131 ? -27.266 -0.750 22.242 1.00 91.69 1131 ALA A C 1
ATOM 8063 O O . ALA A 1 1131 ? -27.037 -0.041 21.238 1.00 91.69 1131 ALA A O 1
#

Sequence (1131 aa):
MTNMMFDSQHDAGAASRDTSFEPMTRSSAAAKKSLRGRAGALLTTSALVAAGAALVAGEAGAQVGVPAGFGPAPADVVSYVQLSNGSVLVQLANQQSLLVTSNNFFIDGAGVLYLSPTVASGISGGNVASGAMIGSAPAPMGLPAPSAPMGTTNLGATSTGVIFDDTESAASSGGLLGTITGGPGLFGLGTIGTVAAVGLGAGAIFLAANAIRNRLSDDDDGDGSNSAAQLDIIDNEISKGESSSVTYAITDQDGIDESDLQAAVEAAVGGAATIASVFADGATVTTERSGSGLVDGTEDTYRSINVTIEGIASSELNTGEFAGPAMTFTDAAGNVETVNLALDIVEGSGNGGNGGSGSLELNETDGATFTIPQGETKLFRATDPDGDTISYEISNNPNGIGIDSNTGLVVVGNNVAAGSYSISVTASSTNADGTVETDTETYNILVTAGSGGGSGGGGNSVNADFDSEGAGFSTLTGVRISDSDLATNDNDELEVPEAAHLANSFVMDGLSGDDTVYFSEANAVYHLDPTWVNGFEDVSGFETLVLMEDVDLELNGGVLDSTASGDIEHLRGEGNNEVRLVNANADLGLDVTVTDIAMFDMNNRDLTIDFADLGGIDKVMGDTQSTLVFTGQFTYDFSTGDLVTEAVSRIGLDGGNYNYSLTLDGVNDEDVREIVAYGPLEIEGDVMIDTRENPKITLIDLAGDNFTTPGLDGDSNIFATYDDMLRIRGGDNDDDVDLILDSDIEDGEFKFDGGGDEEDSLNINLNGDEIDTIGFGRDIDHVEYIDIDAPGGDGEAHLQFNGSGADKSTLRAVDLSDLSEDGSVVLRGDLSVSNPGVAIAIDQTSAFSPFTAAAPSGTTGVRLLDGFVSDDDLEIQMTPGDDVVDLVIGESEYSVSVTAGTLATGTLTMLQVLSSSAPITGATGVNVLATTNLAQAAEEVDVYLGGGDDSVQLVIGSAQVDDVTLHVARANNDDHDTVSIDELEDLGALANANVAVSPITVANVASFGQATGINIDFEDDVSTILTDASAVDANGVNIAGSTQGALIVFGMNAGAVQRGFIYDYDGDGELSDGDTLVDMTDALMPVGALNFAGSAMTAAQVISANSSAIGLVTDGMDYVQFNLSEGDLVA